Protein 6SRE (pdb70)

Structure (mmCIF, N/CA/C/O backbone):
data_6SRE
#
_entry.id   6SRE
#
_cell.length_a   103.725
_cell.length_b   106.858
_cell.length_c   216.323
_cell.angle_alpha   90.000
_cell.angle_beta   90.000
_cell.angle_gamma   90.000
#
_symmetry.space_group_name_H-M   'C 2 2 21'
#
loop_
_entity.id
_entity.type
_entity.pdbx_description
1 polymer 'Xaa-Pro dipeptidase'
2 non-polymer 'MANGANESE (II) ION'
3 non-polymer GLYCEROL
4 non-polymer 'MANGANESE ION, 1 HYDROXYL COORDINATED'
5 non-polymer GLYCINE
6 non-polymer PROLINE
7 water water
#
loop_
_atom_site.group_PDB
_atom_site.id
_atom_site.type_symbol
_atom_site.label_atom_id
_atom_site.label_alt_id
_atom_site.label_comp_id
_atom_site.label_asym_id
_atom_site.label_entity_id
_atom_site.label_seq_id
_atom_site.pdbx_PDB_ins_code
_atom_site.Cartn_x
_atom_site.Cartn_y
_atom_site.Cartn_z
_atom_site.occupancy
_atom_site.B_iso_or_equiv
_atom_site.auth_seq_id
_atom_site.auth_comp_id
_atom_site.auth_asym_id
_atom_site.auth_atom_id
_atom_site.pdbx_PDB_model_num
ATOM 1 N N . GLY A 1 1 ? -4.677 20.411 98.099 1.00 42.09 6 GLY A N 1
ATOM 2 C CA . GLY A 1 1 ? -3.492 21.237 98.243 1.00 38.66 6 GLY A CA 1
ATOM 3 C C . GLY A 1 1 ? -2.990 21.772 96.914 1.00 35.45 6 GLY A C 1
ATOM 4 O O . GLY A 1 1 ? -3.573 21.497 95.870 1.00 35.51 6 GLY A O 1
ATOM 7 N N . PRO A 1 2 ? -1.896 22.544 96.942 1.00 31.34 7 PRO A N 1
ATOM 8 C CA . PRO A 1 2 ? -1.346 23.133 95.722 1.00 30.86 7 PRO A CA 1
ATOM 9 C C . PRO A 1 2 ? -0.647 22.130 94.814 1.00 28.93 7 PRO A C 1
ATOM 10 O O . PRO A 1 2 ? -0.247 21.042 95.254 1.00 27.29 7 PRO A O 1
ATOM 21 N N . SER A 1 3 ? -0.512 22.517 93.551 1.00 28.09 8 SER A N 1
ATOM 22 C CA A SER A 1 3 ? 0.136 21.696 92.535 0.48 26.88 8 SER A CA 1
ATOM 23 C CA B SER A 1 3 ? 0.167 21.694 92.564 0.52 26.75 8 SER A CA 1
ATOM 24 C C . SER A 1 3 ? 1.006 22.536 91.627 1.00 25.71 8 SER A C 1
ATOM 25 O O . SER A 1 3 ? 0.692 23.699 91.353 1.00 29.56 8 SER A O 1
ATOM 40 N N . PHE A 1 4 ? 2.075 21.926 91.152 1.00 23.83 9 PHE A N 1
ATOM 41 C CA . PHE A 1 4 ? 2.867 22.437 90.068 1.00 23.03 9 PHE A CA 1
ATOM 42 C C . PHE A 1 4 ? 2.128 22.128 88.768 1.00 22.43 9 PHE A C 1
ATOM 43 O O . PHE A 1 4 ? 1.630 21.016 88.587 1.00 23.34 9 PHE A O 1
ATOM 60 N N . TRP A 1 5 ? 2.082 23.093 87.857 1.00 22.04 10 TRP A N 1
ATOM 61 C CA . TRP A 1 5 ? 1.350 22.942 86.614 1.00 23.41 10 TRP A CA 1
ATOM 62 C C . TRP A 1 5 ? 1.891 23.930 85.612 1.00 24.33 10 TRP A C 1
ATOM 63 O O . TRP A 1 5 ? 2.185 25.064 85.982 1.00 28.43 10 TRP A O 1
ATOM 84 N N . LEU A 1 6 ? 1.982 23.538 84.348 1.00 21.62 11 LEU A N 1
ATOM 85 C CA . LEU A 1 6 ? 2.358 24.483 83.285 1.00 20.45 11 LEU A CA 1
ATOM 86 C C . LEU A 1 6 ? 1.189 24.735 82.321 1.00 19.79 11 LEU A C 1
ATOM 87 O O . LEU A 1 6 ? 1.377 25.188 81.195 1.00 20.88 11 LEU A O 1
ATOM 103 N N . GLY A 1 7 ? -0.023 24.499 82.814 1.00 21.71 12 GLY A N 1
ATOM 104 C CA . GLY A 1 7 ? -1.225 24.820 82.075 1.00 22.10 12 GLY A CA 1
ATOM 105 C C . GLY A 1 7 ? -1.503 23.893 80.909 1.00 22.77 12 GLY A C 1
ATOM 106 O O . GLY A 1 7 ? -0.899 22.823 80.783 1.00 22.47 12 GLY A O 1
ATOM 110 N N . ASN A 1 8 ? -2.420 24.316 80.046 1.00 24.51 13 ASN A N 1
ATOM 111 C CA . ASN A 1 8 ? -2.841 23.518 78.900 1.00 23.47 13 ASN A CA 1
ATOM 112 C C . ASN A 1 8 ? -3.140 22.073 79.326 1.00 24.40 13 ASN A C 1
ATOM 113 O O . ASN A 1 8 ? -3.947 21.862 80.231 1.00 26.67 13 ASN A O 1
ATOM 124 N N . GLU A 1 9 ? -2.495 21.102 78.690 1.00 24.48 14 GLU A N 1
ATOM 125 C CA . GLU A 1 9 ? -2.716 19.681 79.002 1.00 26.48 14 GLU A CA 1
ATOM 126 C C . GLU A 1 9 ? -1.571 19.080 79.817 1.00 26.13 14 GLU A C 1
ATOM 127 O O . GLU A 1 9 ? -1.455 17.859 79.932 1.00 26.29 14 GLU A O 1
ATOM 139 N N . THR A 1 10 ? -0.735 19.926 80.403 1.00 23.03 15 THR A N 1
ATOM 140 C CA . THR A 1 10 ? 0.385 19.411 81.199 1.00 21.29 15 THR A CA 1
ATOM 141 C C . THR A 1 10 ? -0.143 18.870 82.529 1.00 21.83 15 THR A C 1
ATOM 142 O O . THR A 1 10 ? -1.266 19.141 82.957 1.00 23.65 15 THR A O 1
ATOM 153 N N . LEU A 1 11 ? 0.685 18.077 83.179 1.00 21.37 16 LEU A N 1
ATOM 154 C CA . LEU A 1 11 ? 0.297 17.398 84.398 1.00 20.30 16 LEU A CA 1
ATOM 155 C C . LEU A 1 11 ? 0.348 18.284 85.636 1.00 20.14 16 LEU A C 1
ATOM 156 O O . LEU A 1 11 ? 1.326 19.017 85.846 1.00 20.65 16 LEU A O 1
ATOM 172 N N . LYS A 1 12 ? -0.705 18.213 86.446 1.00 21.63 17 LYS A N 1
ATOM 173 C CA . LYS A 1 12 ? -0.690 18.824 87.773 1.00 22.70 17 LYS A CA 1
ATOM 174 C C . LYS A 1 12 ? -0.022 17.852 88.751 1.00 22.24 17 LYS A C 1
ATOM 175 O O . LYS A 1 12 ? -0.484 16.734 88.942 1.00 22.82 17 LYS A O 1
ATOM 194 N N . VAL A 1 13 ? 1.089 18.295 89.331 1.00 21.94 18 VAL A N 1
ATOM 195 C CA . VAL A 1 13 ? 1.851 17.509 90.298 1.00 20.78 18 VAL A CA 1
ATOM 196 C C . VAL A 1 13 ? 1.635 18.083 91.698 1.00 20.64 18 VAL A C 1
ATOM 197 O O . VAL A 1 13 ? 2.072 19.210 91.989 1.00 21.70 18 VAL A O 1
ATOM 210 N N . PRO A 1 14 ? 0.959 17.333 92.576 1.00 21.60 19 PRO A N 1
ATOM 211 C CA . PRO A 1 14 ? 0.669 17.879 93.905 1.00 22.82 19 PRO A CA 1
ATOM 212 C C . PRO A 1 14 ? 1.932 18.056 94.731 1.00 23.03 19 PRO A C 1
ATOM 213 O O . PRO A 1 14 ? 2.801 17.182 94.701 1.00 23.21 19 PRO A O 1
ATOM 224 N N . LEU A 1 15 ? 2.037 19.158 95.464 1.00 22.74 20 LEU A N 1
ATOM 225 C CA . LEU A 1 15 ? 3.172 19.351 96.365 1.00 22.48 20 LEU A CA 1
ATOM 226 C C . LEU A 1 15 ? 3.141 18.326 97.493 1.00 22.93 20 LEU A C 1
ATOM 227 O O . LEU A 1 15 ? 4.153 18.104 98.149 1.00 23.37 20 LEU A O 1
ATOM 243 N N . ALA A 1 16 ? 1.999 17.670 97.688 1.00 23.69 21 ALA A N 1
ATOM 244 C CA . ALA A 1 16 ? 1.920 16.543 98.598 1.00 23.99 21 ALA A CA 1
ATOM 245 C C . ALA A 1 16 ? 2.917 15.424 98.268 1.00 23.04 21 ALA A C 1
ATOM 246 O O . ALA A 1 16 ? 3.295 14.650 99.138 1.00 24.81 21 ALA A O 1
ATOM 253 N N . LEU A 1 17 ? 3.325 15.332 97.013 1.00 21.58 22 LEU A N 1
ATOM 254 C CA . LEU A 1 17 ? 4.329 14.353 96.622 1.00 22.21 22 LEU A CA 1
ATOM 255 C C . LEU A 1 17 ? 5.599 14.502 97.472 1.00 22.07 22 LEU A C 1
ATOM 256 O O . LEU A 1 17 ? 6.151 13.524 97.998 1.00 21.54 22 LEU A O 1
ATOM 272 N N . PHE A 1 18 ? 6.048 15.742 97.630 1.00 21.42 23 PHE A N 1
ATOM 273 C CA . PHE A 1 18 ? 7.287 16.000 98.344 1.00 21.82 23 PHE A CA 1
ATOM 274 C C . PHE A 1 18 ? 7.104 15.876 99.846 1.00 21.96 23 PHE A C 1
ATOM 275 O O . PHE A 1 18 ? 8.008 15.405 100.538 1.00 21.96 23 PHE A O 1
ATOM 292 N N . ALA A 1 19 ? 5.929 16.250 100.347 1.00 22.29 24 ALA A N 1
ATOM 293 C CA . ALA A 1 19 ? 5.617 16.020 101.755 1.00 22.49 24 ALA A CA 1
ATOM 294 C C . ALA A 1 19 ? 5.687 14.530 102.097 1.00 22.42 24 ALA A C 1
ATOM 295 O O . ALA A 1 19 ? 6.189 14.143 103.154 1.00 25.01 24 ALA A O 1
ATOM 302 N N . LEU A 1 20 ? 5.201 13.688 101.196 1.00 23.98 25 LEU A N 1
ATOM 303 C CA . LEU A 1 20 ? 5.255 12.255 101.441 1.00 23.08 25 LEU A CA 1
ATOM 304 C C . LEU A 1 20 ? 6.709 11.787 101.457 1.00 22.21 25 LEU A C 1
ATOM 305 O O . LEU A 1 20 ? 7.111 10.971 102.281 1.00 23.16 25 LEU A O 1
ATOM 321 N N . ASN A 1 21 ? 7.516 12.303 100.538 1.00 21.20 26 ASN A N 1
ATOM 322 C CA . ASN A 1 21 ? 8.918 11.928 100.540 1.00 22.14 26 ASN A CA 1
ATOM 323 C C . ASN A 1 21 ? 9.596 12.330 101.844 1.00 21.67 26 ASN A C 1
ATOM 324 O O . ASN A 1 21 ? 10.385 11.581 102.398 1.00 22.18 26 ASN A O 1
ATOM 335 N N . ARG A 1 22 ? 9.285 13.514 102.350 1.00 22.18 27 ARG A N 1
ATOM 336 C CA . ARG A 1 22 ? 9.877 13.930 103.608 1.00 22.99 27 ARG A CA 1
ATOM 337 C C . ARG A 1 22 ? 9.464 13.002 104.748 1.00 22.78 27 ARG A C 1
ATOM 338 O O . ARG A 1 22 ? 10.289 12.625 105.592 1.00 23.18 27 ARG A O 1
ATOM 359 N N . GLN A 1 23 ? 8.186 12.633 104.784 1.00 24.78 28 GLN A N 1
ATOM 360 C CA . GLN A 1 23 ? 7.677 11.697 105.778 1.00 26.07 28 GLN A CA 1
ATOM 361 C C . GLN A 1 23 ? 8.406 10.366 105.693 1.00 25.20 28 GLN A C 1
ATOM 362 O O . GLN A 1 23 ? 8.817 9.808 106.701 1.00 25.63 28 GLN A O 1
ATOM 376 N N . ARG A 1 24 ? 8.562 9.859 104.470 1.00 24.58 29 ARG A N 1
ATOM 377 C CA . ARG A 1 24 ? 9.206 8.560 104.271 1.00 24.20 29 ARG A CA 1
ATOM 378 C C . ARG A 1 24 ? 10.656 8.578 104.727 1.00 23.91 29 ARG A C 1
ATOM 379 O O . ARG A 1 24 ? 11.142 7.621 105.338 1.00 25.48 29 ARG A O 1
ATOM 400 N N . LEU A 1 25 ? 11.353 9.673 104.429 1.00 23.71 30 LEU A N 1
ATOM 401 C CA . LEU A 1 25 ? 12.725 9.821 104.877 1.00 23.13 30 LEU A CA 1
ATOM 402 C C . LEU A 1 25 ? 12.826 9.831 106.405 1.00 22.81 30 LEU A C 1
ATOM 403 O O . LEU A 1 25 ? 13.706 9.201 106.974 1.00 23.87 30 LEU A O 1
ATOM 419 N N . CYS A 1 26 ? 11.960 10.595 107.067 1.00 24.65 31 CYS A N 1
ATOM 420 C CA . CYS A 1 26 ? 11.976 10.635 108.527 1.00 25.97 31 CYS A CA 1
ATOM 421 C C . CYS A 1 26 ? 11.697 9.258 109.110 1.00 28.57 31 CYS A C 1
ATOM 422 O O . CYS A 1 26 ? 12.358 8.833 110.052 1.00 29.92 31 CYS A O 1
ATOM 430 N N . GLU A 1 27 ? 10.727 8.554 108.532 1.00 29.46 32 GLU A N 1
ATOM 431 C CA . GLU A 1 27 ? 10.363 7.212 109.016 1.00 31.27 32 GLU A CA 1
ATOM 432 C C . GLU A 1 27 ? 11.537 6.245 108.930 1.00 32.17 32 GLU A C 1
ATOM 433 O O . GLU A 1 27 ? 11.771 5.442 109.847 1.00 33.59 32 GLU A O 1
ATOM 445 N N . ARG A 1 28 ? 12.275 6.312 107.833 1.00 30.86 33 ARG A N 1
ATOM 446 C CA . ARG A 1 28 ? 13.449 5.494 107.672 1.00 29.99 33 ARG A CA 1
ATOM 447 C C . ARG A 1 28 ? 14.545 5.895 108.661 1.00 28.70 33 ARG A C 1
ATOM 448 O O . ARG A 1 28 ? 15.174 5.040 109.285 1.00 29.65 33 ARG A O 1
ATOM 469 N N . LEU A 1 29 ? 14.765 7.195 108.835 1.00 26.62 34 LEU A N 1
ATOM 470 C CA . LEU A 1 29 ? 15.805 7.634 109.750 1.00 26.54 34 LEU A CA 1
ATOM 471 C C . LEU A 1 29 ? 15.493 7.272 111.201 1.00 27.36 34 LEU A C 1
ATOM 472 O O . LEU A 1 29 ? 16.400 6.942 111.967 1.00 28.64 34 LEU A O 1
ATOM 488 N N . ARG A 1 30 ? 14.218 7.323 111.577 1.00 27.49 35 ARG A N 1
ATOM 489 C CA . ARG A 1 30 ? 13.820 7.000 112.941 1.00 29.14 35 ARG A CA 1
ATOM 490 C C . ARG A 1 30 ? 14.165 5.554 113.279 1.00 31.95 35 ARG A C 1
ATOM 491 O O . ARG A 1 30 ? 14.398 5.220 114.438 1.00 34.30 35 ARG A O 1
ATOM 512 N N . LYS A 1 31 ? 14.209 4.700 112.264 1.00 31.44 36 LYS A N 1
ATOM 513 C CA . LYS A 1 31 ? 14.476 3.272 112.479 1.00 33.45 36 LYS A CA 1
ATOM 514 C C . LYS A 1 31 ? 15.973 2.962 112.505 1.00 31.65 36 LYS A C 1
ATOM 515 O O . LYS A 1 31 ? 16.366 1.847 112.848 1.00 32.76 36 LYS A O 1
ATOM 534 N N . ASN A 1 32 ? 16.802 3.939 112.140 1.00 30.74 37 ASN A N 1
ATOM 535 C CA . ASN A 1 32 ? 18.246 3.773 112.117 1.00 28.73 37 ASN A CA 1
ATOM 536 C C . ASN A 1 32 ? 18.765 3.957 113.538 1.00 28.80 37 ASN A C 1
ATOM 537 O O . ASN A 1 32 ? 18.642 5.045 114.096 1.00 27.84 37 ASN A O 1
ATOM 548 N N . PRO A 1 33 ? 19.357 2.913 114.131 1.00 27.24 38 PRO A N 1
ATOM 549 C CA . PRO A 1 33 ? 19.713 3.027 115.551 1.00 28.90 38 PRO A CA 1
ATOM 550 C C . PRO A 1 33 ? 20.784 4.065 115.859 1.00 30.42 38 PRO A C 1
ATOM 551 O O . PRO A 1 33 ? 20.929 4.421 117.023 1.00 34.02 38 PRO A O 1
ATOM 562 N N . ALA A 1 34 ? 21.526 4.517 114.853 1.00 29.27 39 ALA A N 1
ATOM 563 C CA . ALA A 1 34 ? 22.588 5.508 115.045 1.00 31.44 39 ALA A CA 1
ATOM 564 C C . ALA A 1 34 ? 22.040 6.925 115.083 1.00 32.16 39 ALA A C 1
ATOM 565 O O . ALA A 1 34 ? 22.758 7.860 115.471 1.00 33.01 39 ALA A O 1
ATOM 572 N N . VAL A 1 35 ? 20.773 7.092 114.716 1.00 30.48 40 VAL A N 1
ATOM 573 C CA . VAL A 1 35 ? 20.202 8.434 114.602 1.00 30.88 40 VAL A CA 1
ATOM 574 C C . VAL A 1 35 ? 19.776 8.877 115.974 1.00 31.68 40 VAL A C 1
ATOM 575 O O . VAL A 1 35 ? 19.013 8.194 116.657 1.00 32.49 40 VAL A O 1
ATOM 588 N N . GLN A 1 36 ? 20.238 10.066 116.357 1.00 31.85 41 GLN A N 1
ATOM 589 C CA . GLN A 1 36 ? 19.935 10.601 117.672 1.00 33.17 41 GLN A CA 1
ATOM 590 C C . GLN A 1 36 ? 18.622 11.339 117.622 1.00 31.29 41 GLN A C 1
ATOM 591 O O . GLN A 1 36 ? 18.269 11.918 116.597 1.00 32.73 41 GLN A O 1
ATOM 605 N N . ALA A 1 37 ? 17.897 11.322 118.731 1.00 30.67 42 ALA A N 1
ATOM 606 C CA . ALA A 1 37 ? 16.696 12.127 118.845 1.00 30.20 42 ALA A CA 1
ATOM 607 C C . ALA A 1 37 ? 17.118 13.580 118.707 1.00 32.02 42 ALA A C 1
ATOM 608 O O . ALA A 1 37 ? 18.235 13.938 119.068 1.00 32.05 42 ALA A O 1
ATOM 615 N N . GLY A 1 38 ? 16.235 14.398 118.155 1.00 31.89 43 GLY A N 1
ATOM 616 C CA . GLY A 1 38 ? 16.519 15.814 117.975 1.00 30.62 43 GLY A CA 1
ATOM 617 C C . GLY A 1 38 ? 17.372 16.128 116.750 1.00 29.50 43 GLY A C 1
ATOM 618 O O . GLY A 1 38 ? 17.898 17.234 116.627 1.00 31.60 43 GLY A O 1
ATOM 622 N N . SER A 1 39 ? 17.520 15.171 115.837 1.00 29.56 44 SER A N 1
ATOM 623 C CA . SER A 1 39 ? 18.311 15.401 114.626 1.00 29.33 44 SER A CA 1
ATOM 624 C C . SER A 1 39 ? 17.522 16.195 113.605 1.00 28.74 44 SER A C 1
ATOM 625 O O . SER A 1 39 ? 16.300 16.067 113.529 1.00 31.41 44 SER A O 1
ATOM 633 N N . ILE A 1 40 ? 18.229 16.992 112.807 1.00 27.62 45 ILE A N 1
ATOM 634 C CA . ILE A 1 40 ? 17.611 17.778 111.744 1.00 27.27 45 ILE A CA 1
ATOM 635 C C . ILE A 1 40 ? 18.360 17.527 110.444 1.00 25.92 45 ILE A C 1
ATOM 636 O O . ILE A 1 40 ? 19.572 17.673 110.382 1.00 26.30 45 ILE A O 1
ATOM 652 N N . VAL A 1 41 ? 17.622 17.120 109.415 1.00 25.41 46 VAL A N 1
ATOM 653 C CA . VAL A 1 41 ? 18.169 16.962 108.078 1.00 23.34 46 VAL A CA 1
ATOM 654 C C . VAL A 1 41 ? 18.364 18.360 107.490 1.00 23.78 46 VAL A C 1
ATOM 655 O O . VAL A 1 41 ? 17.453 19.176 107.538 1.00 22.67 46 VAL A O 1
ATOM 668 N N . VAL A 1 42 ? 19.556 18.633 106.973 1.00 23.88 47 VAL A N 1
ATOM 669 C CA . VAL A 1 42 ? 19.847 19.922 106.350 1.00 23.94 47 VAL A CA 1
ATOM 670 C C . VAL A 1 42 ? 20.307 19.700 104.912 1.00 23.46 47 VAL A C 1
ATOM 671 O O . VAL A 1 42 ? 21.332 19.059 104.662 1.00 23.81 47 VAL A O 1
ATOM 684 N N . LEU A 1 43 ? 19.520 20.214 103.968 1.00 23.56 48 LEU A N 1
ATOM 685 C CA . LEU A 1 43 ? 19.876 20.170 102.554 1.00 23.99 48 LEU A CA 1
ATOM 686 C C . LEU A 1 43 ? 20.033 21.569 101.990 1.00 23.93 48 LEU A C 1
ATOM 687 O O . LEU A 1 43 ? 19.330 22.496 102.387 1.00 24.69 48 LEU A O 1
ATOM 703 N N . GLN A 1 44 ? 20.988 21.710 101.077 1.00 23.35 49 GLN A N 1
ATOM 704 C CA . GLN A 1 44 ? 21.218 22.986 100.402 1.00 23.27 49 GLN A CA 1
ATOM 705 C C . GLN A 1 44 ? 20.834 22.850 98.937 1.00 21.64 49 GLN A C 1
ATOM 706 O O . GLN A 1 44 ? 21.264 21.913 98.252 1.00 22.41 49 GLN A O 1
ATOM 720 N N . GLY A 1 45 ? 20.028 23.795 98.457 1.00 21.82 50 GLY A N 1
ATOM 721 C CA . GLY A 1 45 ? 19.573 23.791 97.084 1.00 20.19 50 GLY A CA 1
ATOM 722 C C . GLY A 1 45 ? 20.664 24.295 96.149 1.00 19.76 50 GLY A C 1
ATOM 723 O O . GLY A 1 45 ? 21.684 24.838 96.585 1.00 21.42 50 GLY A O 1
ATOM 727 N N . GLY A 1 46 ? 20.427 24.136 94.860 1.00 19.76 51 GLY A N 1
ATOM 728 C CA . GLY A 1 46 ? 21.333 24.664 93.859 1.00 19.32 51 GLY A CA 1
ATOM 729 C C . GLY A 1 46 ? 21.267 26.172 93.794 1.00 20.56 51 GLY A C 1
ATOM 730 O O . GLY A 1 46 ? 20.284 26.797 94.200 1.00 20.30 51 GLY A O 1
ATOM 734 N N . GLU A 1 47 ? 22.351 26.740 93.270 1.00 21.63 52 GLU A N 1
ATOM 735 C CA . GLU A 1 47 ? 22.490 28.172 93.032 1.00 24.05 52 GLU A CA 1
ATOM 736 C C . GLU A 1 47 ? 22.561 28.437 91.540 1.00 22.40 52 GLU A C 1
ATOM 737 O O . GLU A 1 47 ? 22.909 27.556 90.768 1.00 21.45 52 GLU A O 1
ATOM 749 N N . GLU A 1 48 ? 22.197 29.656 91.141 1.00 24.91 53 GLU A N 1
ATOM 750 C CA . GLU A 1 48 ? 22.341 30.061 89.745 1.00 26.53 53 GLU A CA 1
ATOM 751 C C . GLU A 1 48 ? 23.815 30.078 89.382 1.00 24.72 53 GLU A C 1
ATOM 752 O O . GLU A 1 48 ? 24.658 30.422 90.209 1.00 26.58 53 GLU A O 1
ATOM 764 N N . THR A 1 49 ? 24.105 29.679 88.151 1.00 21.95 54 THR A N 1
ATOM 765 C CA . THR A 1 49 ? 25.474 29.678 87.644 1.00 22.82 54 THR A CA 1
ATOM 766 C C . THR A 1 49 ? 25.527 30.420 86.328 1.00 21.09 54 THR A C 1
ATOM 767 O O . THR A 1 49 ? 24.492 30.658 85.691 1.00 22.23 54 THR A O 1
ATOM 778 N N . GLN A 1 50 ? 26.754 30.787 85.955 1.00 21.51 55 GLN A N 1
ATOM 779 C CA A GLN A 1 50 ? 27.016 31.499 84.718 0.42 20.47 55 GLN A CA 1
ATOM 780 C CA B GLN A 1 50 ? 27.008 31.501 84.715 0.58 20.20 55 GLN A CA 1
ATOM 781 C C . GLN A 1 50 ? 28.055 30.732 83.902 1.00 21.77 55 GLN A C 1
ATOM 782 O O . GLN A 1 50 ? 28.796 29.868 84.425 1.00 23.31 55 GLN A O 1
ATOM 809 N N . ARG A 1 51 ? 28.147 30.872 82.590 1.00 21.09 56 ARG A N 1
ATOM 810 C CA . ARG A 1 51 ? 29.185 30.396 81.658 1.00 21.48 56 ARG A CA 1
ATOM 811 C C . ARG A 1 51 ? 30.539 31.042 82.007 1.00 19.96 56 ARG A C 1
ATOM 812 O O . ARG A 1 51 ? 30.685 32.231 81.890 1.00 21.16 56 ARG A O 1
ATOM 833 N N . TYR A 1 52 ? 31.391 30.221 82.398 1.00 18.85 57 TYR A N 1
ATOM 834 C CA . TYR A 1 52 ? 32.776 30.655 82.592 1.00 18.39 57 TYR A CA 1
ATOM 835 C C . TYR A 1 52 ? 32.784 32.000 83.326 1.00 18.98 57 TYR A C 1
ATOM 836 O O . TYR A 1 52 ? 32.088 32.099 84.346 1.00 19.60 57 TYR A O 1
ATOM 854 N N . CYS A 1 53 ? 33.502 33.000 82.817 1.00 17.72 58 CYS A N 1
ATOM 855 C CA . CYS A 1 53 ? 33.613 34.298 83.482 1.00 18.25 58 CYS A CA 1
ATOM 856 C C . CYS A 1 53 ? 32.592 35.329 82.984 1.00 16.24 58 CYS A C 1
ATOM 857 O O . CYS A 1 53 ? 32.670 36.502 83.353 1.00 17.04 58 CYS A O 1
ATOM 865 N N . THR A 1 54 ? 31.659 34.882 82.155 1.00 16.28 59 THR A N 1
ATOM 866 C CA . THR A 1 54 ? 30.673 35.778 81.545 1.00 16.19 59 THR A CA 1
ATOM 867 C C . THR A 1 54 ? 29.469 35.957 82.445 1.00 16.70 59 THR A C 1
ATOM 868 O O . THR A 1 54 ? 29.353 35.306 83.475 1.00 17.34 59 THR A O 1
ATOM 879 N N . ASP A 1 55 ? 28.578 36.864 82.046 1.00 18.10 60 ASP A N 1
ATOM 880 C CA . ASP A 1 55 ? 27.306 37.007 82.747 1.00 18.15 60 ASP A CA 1
ATOM 881 C C . ASP A 1 55 ? 26.204 36.213 82.055 1.00 17.86 60 ASP A C 1
ATOM 882 O O . ASP A 1 55 ? 25.025 36.451 82.335 1.00 19.23 60 ASP A O 1
ATOM 891 N N . THR A 1 56 ? 26.562 35.292 81.166 1.00 18.09 61 THR A N 1
ATOM 892 C CA . THR A 1 56 ? 25.581 34.444 80.486 1.00 19.15 61 THR A CA 1
ATOM 893 C C . THR A 1 56 ? 25.093 33.418 81.461 1.00 19.44 61 THR A C 1
ATOM 894 O O . THR A 1 56 ? 25.841 32.572 81.913 1.00 20.71 61 THR A O 1
ATOM 905 N N . GLY A 1 57 ? 23.808 33.512 81.787 1.00 22.08 62 GLY A N 1
ATOM 906 C CA . GLY A 1 57 ? 23.219 32.598 82.745 1.00 25.71 62 GLY A CA 1
ATOM 907 C C . GLY A 1 57 ? 23.006 31.219 82.180 1.00 27.77 62 GLY A C 1
ATOM 908 O O . GLY A 1 57 ? 22.735 31.024 80.993 1.00 31.29 62 GLY A O 1
ATOM 912 N N . VAL A 1 58 ? 23.168 30.232 83.046 1.00 28.98 63 VAL A N 1
ATOM 913 C CA . VAL A 1 58 ? 22.824 28.862 82.718 1.00 31.48 63 VAL A CA 1
ATOM 914 C C . VAL A 1 58 ? 21.414 28.605 83.267 1.00 31.03 63 VAL A C 1
ATOM 915 O O . VAL A 1 58 ? 21.105 29.046 84.360 1.00 30.49 63 VAL A O 1
ATOM 928 N N . LEU A 1 59 ? 20.541 27.967 82.486 1.00 31.15 64 LEU A N 1
ATOM 929 C CA . LEU A 1 59 ? 19.173 27.744 82.959 1.00 30.61 64 LEU A CA 1
ATOM 930 C C . LEU A 1 59 ? 19.246 26.879 84.215 1.00 27.88 64 LEU A C 1
ATOM 931 O O . LEU A 1 59 ? 19.904 25.842 84.212 1.00 27.68 64 LEU A O 1
ATOM 947 N N . PHE A 1 60 ? 18.586 27.363 85.257 1.00 24.21 65 PHE A N 1
ATOM 948 C CA . PHE A 1 60 ? 18.687 26.731 86.560 1.00 22.08 65 PHE A CA 1
ATOM 949 C C . PHE A 1 60 ? 17.797 25.506 86.675 1.00 23.23 65 PHE A C 1
ATOM 950 O O . PHE A 1 60 ? 16.582 25.593 86.452 1.00 26.59 65 PHE A O 1
ATOM 967 N N . ARG A 1 61 ? 18.409 24.414 87.091 1.00 20.63 66 ARG A N 1
ATOM 968 C CA . ARG A 1 61 ? 17.713 23.156 87.376 1.00 20.77 66 ARG A CA 1
ATOM 969 C C . ARG A 1 61 ? 18.122 22.727 88.778 1.00 18.62 66 ARG A C 1
ATOM 970 O O . ARG A 1 61 ? 19.305 22.685 89.092 1.00 19.26 66 ARG A O 1
ATOM 991 N N . GLN A 1 62 ? 17.130 22.412 89.603 1.00 18.86 67 GLN A N 1
ATOM 992 C CA . GLN A 1 62 ? 17.346 22.114 91.016 1.00 17.90 67 GLN A CA 1
ATOM 993 C C . GLN A 1 62 ? 18.181 20.842 91.204 1.00 17.44 67 GLN A C 1
ATOM 994 O O . GLN A 1 62 ? 18.127 19.888 90.414 1.00 18.27 67 GLN A O 1
ATOM 1008 N N . GLU A 1 63 ? 18.969 20.836 92.267 1.00 17.53 68 GLU A N 1
ATOM 1009 C CA . GLU A 1 63 ? 19.708 19.635 92.662 1.00 17.10 68 GLU A CA 1
ATOM 1010 C C . GLU A 1 63 ? 18.721 18.521 93.022 1.00 17.62 68 GLU A C 1
ATOM 1011 O O . GLU A 1 63 ? 17.704 18.776 93.649 1.00 17.55 68 GLU A O 1
ATOM 1023 N N . SER A 1 64 ? 19.031 17.304 92.612 1.00 16.67 69 SER A N 1
ATOM 1024 C CA . SER A 1 64 ? 18.038 16.215 92.671 1.00 17.62 69 SER A CA 1
ATOM 1025 C C . SER A 1 64 ? 17.565 15.789 94.049 1.00 18.05 69 SER A C 1
ATOM 1026 O O . SER A 1 64 ? 16.362 15.554 94.220 1.00 17.64 69 SER A O 1
ATOM 1034 N N . PHE A 1 65 ? 18.459 15.659 95.029 1.00 17.71 70 PHE A N 1
ATOM 1035 C CA . PHE A 1 65 ? 18.007 15.302 96.382 1.00 18.48 70 PHE A CA 1
ATOM 1036 C C . PHE A 1 65 ? 17.117 16.403 96.968 1.00 19.61 70 PHE A C 1
ATOM 1037 O O . PHE A 1 65 ? 16.091 16.132 97.589 1.00 19.50 70 PHE A O 1
ATOM 1054 N N . PHE A 1 66 ? 17.511 17.652 96.752 1.00 19.73 71 PHE A N 1
ATOM 1055 C CA . PHE A 1 66 ? 16.750 18.770 97.256 1.00 19.08 71 PHE A CA 1
ATOM 1056 C C . PHE A 1 66 ? 15.376 18.805 96.605 1.00 18.47 71 PHE A C 1
ATOM 1057 O O . PHE A 1 66 ? 14.376 19.039 97.277 1.00 19.78 71 PHE A O 1
ATOM 1074 N N . HIS A 1 67 ? 15.329 18.568 95.302 1.00 17.81 72 HIS A N 1
ATOM 1075 C CA . HIS A 1 67 ? 14.050 18.489 94.615 1.00 18.38 72 HIS A CA 1
ATOM 1076 C C . HIS A 1 67 ? 13.172 17.378 95.173 1.00 17.72 72 HIS A C 1
ATOM 1077 O O . HIS A 1 67 ? 11.981 17.556 95.399 1.00 19.26 72 HIS A O 1
ATOM 1091 N N . TRP A 1 68 ? 13.765 16.204 95.340 1.00 18.01 73 TRP A N 1
ATOM 1092 C CA . TRP A 1 68 ? 13.030 15.054 95.843 1.00 18.29 73 TRP A CA 1
ATOM 1093 C C . TRP A 1 68 ? 12.342 15.378 97.154 1.00 18.32 73 TRP A C 1
ATOM 1094 O O . TRP A 1 68 ? 11.205 14.974 97.379 1.00 18.95 73 TRP A O 1
ATOM 1115 N N . ALA A 1 69 ? 13.028 16.136 98.008 1.00 20.81 74 ALA A N 1
ATOM 1116 C CA . ALA A 1 69 ? 12.516 16.442 99.331 1.00 21.06 74 ALA A CA 1
ATOM 1117 C C . ALA A 1 69 ? 11.541 17.637 99.373 1.00 20.60 74 ALA A C 1
ATOM 1118 O O . ALA A 1 69 ? 10.670 17.680 100.243 1.00 20.65 74 ALA A O 1
ATOM 1125 N N . PHE A 1 70 ? 11.726 18.600 98.467 1.00 20.35 75 PHE A N 1
ATOM 1126 C CA . PHE A 1 70 ? 11.010 19.890 98.565 1.00 19.50 75 PHE A CA 1
ATOM 1127 C C . PHE A 1 70 ? 10.307 20.377 97.300 1.00 19.55 75 PHE A C 1
ATOM 1128 O O . PHE A 1 70 ? 9.384 21.174 97.398 1.00 21.96 75 PHE A O 1
ATOM 1145 N N . GLY A 1 71 ? 10.760 19.962 96.125 1.00 19.58 76 GLY A N 1
ATOM 1146 C CA . GLY A 1 71 ? 10.131 20.394 94.880 1.00 19.92 76 GLY A CA 1
ATOM 1147 C C . GLY A 1 71 ? 10.296 21.858 94.515 1.00 19.06 76 GLY A C 1
ATOM 1148 O O . GLY A 1 71 ? 9.525 22.406 93.722 1.00 21.31 76 GLY A O 1
ATOM 1152 N N . VAL A 1 72 ? 11.308 22.483 95.098 1.00 18.19 77 VAL A N 1
ATOM 1153 C CA . VAL A 1 72 ? 11.526 23.919 94.992 1.00 19.29 77 VAL A CA 1
ATOM 1154 C C . VAL A 1 72 ? 12.289 24.247 93.723 1.00 19.86 77 VAL A C 1
ATOM 1155 O O . VAL A 1 72 ? 13.334 23.671 93.425 1.00 19.72 77 VAL A O 1
ATOM 1168 N N . THR A 1 73 ? 11.756 25.188 92.957 1.00 20.65 78 THR A N 1
ATOM 1169 C CA . THR A 1 73 ? 12.355 25.544 91.668 1.00 19.54 78 THR A CA 1
ATOM 1170 C C . THR A 1 73 ? 13.290 26.755 91.733 1.00 19.44 78 THR A C 1
ATOM 1171 O O . THR A 1 73 ? 14.077 26.965 90.813 1.00 21.33 78 THR A O 1
ATOM 1182 N N . GLU A 1 74 ? 13.227 27.523 92.814 1.00 20.90 79 GLU A N 1
ATOM 1183 C CA . GLU A 1 74 ? 14.020 28.751 92.938 1.00 21.62 79 GLU A CA 1
ATOM 1184 C C . GLU A 1 74 ? 15.447 28.455 93.369 1.00 20.35 79 GLU A C 1
ATOM 1185 O O . GLU A 1 74 ? 15.671 27.592 94.230 1.00 20.51 79 GLU A O 1
ATOM 1197 N N . PRO A 1 75 ? 16.422 29.166 92.800 1.00 21.03 80 PRO A N 1
ATOM 1198 C CA . PRO A 1 75 ? 17.814 29.038 93.237 1.00 21.56 80 PRO A CA 1
ATOM 1199 C C . PRO A 1 75 ? 18.065 29.676 94.597 1.00 21.25 80 PRO A C 1
ATOM 1200 O O . PRO A 1 75 ? 17.337 30.581 94.992 1.00 24.04 80 PRO A O 1
ATOM 1211 N N . GLY A 1 76 ? 19.107 29.221 95.285 1.00 21.80 81 GLY A N 1
ATOM 1212 C CA . GLY A 1 76 ? 19.582 29.881 96.483 1.00 22.44 81 GLY A CA 1
ATOM 1213 C C . GLY A 1 76 ? 18.884 29.500 97.778 1.00 21.69 81 GLY A C 1
ATOM 1214 O O . GLY A 1 76 ? 19.029 30.197 98.781 1.00 23.67 81 GLY A O 1
ATOM 1218 N N . CYS A 1 77 ? 18.137 28.395 97.772 1.00 22.42 82 CYS A N 1
ATOM 1219 C CA . CYS A 1 77 ? 17.378 27.996 98.960 1.00 23.39 82 CYS A CA 1
ATOM 1220 C C . CYS A 1 77 ? 18.101 26.934 99.785 1.00 25.17 82 CYS A C 1
ATOM 1221 O O . CYS A 1 77 ? 19.042 26.290 99.318 1.00 24.55 82 CYS A O 1
ATOM 1229 N N . TYR A 1 78 ? 17.645 26.779 101.023 1.00 24.73 83 TYR A N 1
ATOM 1230 C CA . TYR A 1 78 ? 17.971 25.616 101.843 1.00 24.37 83 TYR A CA 1
ATOM 1231 C C . TYR A 1 78 ? 16.675 25.009 102.345 1.00 23.17 83 TYR A C 1
ATOM 1232 O O . TYR A 1 78 ? 15.631 25.649 102.341 1.00 24.53 83 TYR A O 1
ATOM 1250 N N . GLY A 1 79 ? 16.750 23.777 102.830 1.00 23.80 84 GLY A N 1
ATOM 1251 C CA . GLY A 1 79 ? 15.577 23.134 103.391 1.00 24.06 84 GLY A CA 1
ATOM 1252 C C . GLY A 1 79 ? 15.997 22.214 104.517 1.00 25.02 84 GLY A C 1
ATOM 1253 O O . GLY A 1 79 ? 17.008 21.526 104.404 1.00 25.46 84 GLY A O 1
ATOM 1257 N N . VAL A 1 80 ? 15.232 22.230 105.603 1.00 23.86 85 VAL A N 1
ATOM 1258 C CA . VAL A 1 80 ? 15.525 21.372 106.738 1.00 24.93 85 VAL A CA 1
ATOM 1259 C C . VAL A 1 80 ? 14.289 20.609 107.162 1.00 25.04 85 VAL A C 1
ATOM 1260 O O . VAL A 1 80 ? 13.157 21.019 106.910 1.00 24.61 85 VAL A O 1
ATOM 1273 N N . ILE A 1 81 ? 14.533 19.448 107.757 1.00 24.77 86 ILE A N 1
ATOM 1274 C CA . ILE A 1 81 ? 13.463 18.586 108.226 1.00 25.51 86 ILE A CA 1
ATOM 1275 C C . ILE A 1 81 ? 13.812 18.099 109.620 1.00 26.90 86 ILE A C 1
ATOM 1276 O O . ILE A 1 81 ? 14.875 17.511 109.837 1.00 26.44 86 ILE A O 1
ATOM 1292 N N . ASP A 1 82 ? 12.924 18.373 110.569 1.00 28.12 87 ASP A N 1
ATOM 1293 C CA . ASP A 1 82 ? 13.054 17.809 111.909 1.00 28.75 87 ASP A CA 1
ATOM 1294 C C . ASP A 1 82 ? 12.686 16.342 111.839 1.00 28.00 87 ASP A C 1
ATOM 1295 O O . ASP A 1 82 ? 11.566 16.006 111.475 1.00 27.20 87 ASP A O 1
ATOM 1304 N N . 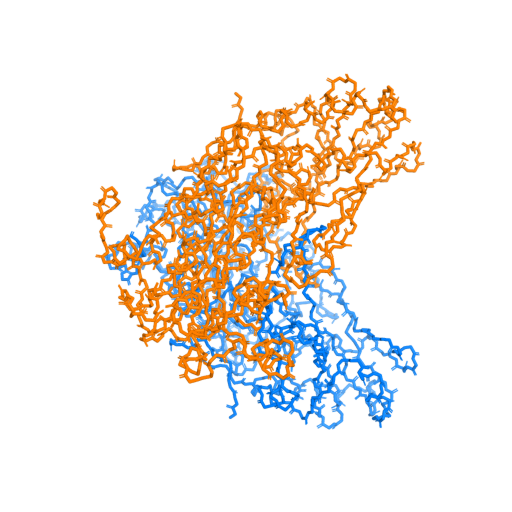VAL A 1 83 ? 13.625 15.466 112.170 1.00 26.73 88 VAL A N 1
ATOM 1305 C CA . VAL A 1 83 ? 13.400 14.039 111.978 1.00 27.59 88 VAL A CA 1
ATOM 1306 C C . VAL A 1 83 ? 12.272 13.527 112.870 1.00 29.98 88 VAL A C 1
ATOM 1307 O O . VAL A 1 83 ? 11.415 12.763 112.419 1.00 30.87 88 VAL A O 1
ATOM 1320 N N . ASP A 1 84 ? 12.249 13.960 114.122 1.00 30.91 89 ASP A N 1
ATOM 1321 C CA . ASP A 1 84 ? 11.310 13.402 115.094 1.00 32.90 89 ASP A CA 1
ATOM 1322 C C . ASP A 1 84 ? 9.868 13.816 114.833 1.00 34.29 89 ASP A C 1
ATOM 1323 O O . ASP A 1 84 ? 8.951 13.037 115.089 1.00 34.79 89 ASP A O 1
ATOM 1332 N N . THR A 1 85 ? 9.667 15.022 114.305 1.00 34.12 90 THR A N 1
ATOM 1333 C CA . THR A 1 85 ? 8.319 15.546 114.095 1.00 34.25 90 THR A CA 1
ATOM 1334 C C . THR A 1 85 ? 7.920 15.586 112.623 1.00 33.43 90 THR A C 1
ATOM 1335 O O . THR A 1 85 ? 6.738 15.731 112.309 1.00 34.18 90 THR A O 1
ATOM 1346 N N . GLY A 1 86 ? 8.903 15.512 111.728 1.00 30.74 91 GLY A N 1
ATOM 1347 C CA . GLY A 1 86 ? 8.660 15.686 110.305 1.00 30.84 91 GLY A CA 1
ATOM 1348 C C . GLY A 1 86 ? 8.464 17.123 109.839 1.00 30.32 91 GLY A C 1
ATOM 1349 O O . GLY A 1 86 ? 8.197 17.367 108.656 1.00 30.34 91 GLY A O 1
ATOM 1353 N N . LYS A 1 87 ? 8.582 18.074 110.763 1.00 29.46 92 LYS A N 1
ATOM 1354 C CA A LYS A 1 87 ? 8.368 19.482 110.427 0.53 30.13 92 LYS A CA 1
ATOM 1355 C CA B LYS A 1 87 ? 8.403 19.494 110.470 0.47 30.97 92 LYS A CA 1
ATOM 1356 C C . LYS A 1 87 ? 9.407 19.966 109.427 1.00 29.51 92 LYS A C 1
ATOM 1357 O O . LYS A 1 87 ? 10.606 19.716 109.575 1.00 30.51 92 LYS A O 1
ATOM 1394 N N . SER A 1 88 ? 8.919 20.671 108.406 1.00 27.56 93 SER A N 1
ATOM 1395 C CA . SER A 1 88 ? 9.756 21.183 107.327 1.00 28.11 93 SER A CA 1
ATOM 1396 C C . SER A 1 88 ? 9.897 22.699 107.362 1.00 28.26 93 SER A C 1
ATOM 1397 O O . SER A 1 88 ? 8.933 23.419 107.582 1.00 28.83 93 SER A O 1
ATOM 1405 N N . THR A 1 89 ? 11.117 23.173 107.140 1.00 26.49 94 THR A N 1
ATOM 1406 C CA . THR A 1 89 ? 11.372 24.614 107.032 1.00 26.07 94 THR A CA 1
ATOM 1407 C C . THR A 1 89 ? 12.158 24.897 105.763 1.00 26.48 94 THR A C 1
ATOM 1408 O O . THR A 1 89 ? 13.214 24.318 105.521 1.00 26.00 94 THR A O 1
ATOM 1419 N N . LEU A 1 90 ? 11.611 25.779 104.932 1.00 25.19 95 LEU A N 1
ATOM 1420 C CA . LEU A 1 90 ? 12.281 26.215 103.721 1.00 24.82 95 LEU A CA 1
ATOM 1421 C C . LEU A 1 90 ? 12.930 27.559 103.993 1.00 25.77 95 LEU A C 1
ATOM 1422 O O . LEU A 1 90 ? 12.323 28.414 104.620 1.00 26.12 95 LEU A O 1
ATOM 1438 N N . PHE A 1 91 ? 14.177 27.710 103.563 1.00 26.07 96 PHE A N 1
ATOM 1439 C CA . PHE A 1 91 ? 14.867 28.992 103.638 1.00 26.84 96 PHE A CA 1
ATOM 1440 C C . PHE A 1 91 ? 15.004 29.543 102.230 1.00 25.10 96 PHE A C 1
ATOM 1441 O O . PHE A 1 91 ? 15.511 28.862 101.328 1.00 26.44 96 PHE A O 1
ATOM 1458 N N . VAL A 1 92 ? 14.522 30.774 102.046 1.00 25.28 97 VAL A N 1
ATOM 1459 C CA . VAL A 1 92 ? 14.523 31.442 100.749 1.00 25.24 97 VAL A CA 1
ATOM 1460 C C . VAL A 1 92 ? 15.395 32.703 100.811 1.00 25.20 97 VAL A C 1
ATOM 1461 O O . VAL A 1 92 ? 15.552 33.306 101.872 1.00 25.93 97 VAL A O 1
ATOM 1474 N N . PRO A 1 93 ? 15.965 33.109 99.672 1.00 25.47 98 PRO A N 1
ATOM 1475 C CA . PRO A 1 93 ? 16.779 34.330 99.696 1.00 27.08 98 PRO A CA 1
ATOM 1476 C C . PRO A 1 93 ? 15.972 35.576 100.029 1.00 26.79 98 PRO A C 1
ATOM 1477 O O . PRO A 1 93 ? 14.838 35.712 99.575 1.00 29.40 98 PRO A O 1
ATOM 1488 N N . ARG A 1 94 ? 16.552 36.470 100.826 1.00 28.40 99 ARG A N 1
ATOM 1489 C CA . ARG A 1 94 ? 15.992 37.807 101.046 1.00 31.52 99 ARG A CA 1
ATOM 1490 C C . ARG A 1 94 ? 16.449 38.675 99.858 1.00 34.25 99 ARG A C 1
ATOM 1491 O O . ARG A 1 94 ? 17.630 38.963 99.728 1.00 37.84 99 ARG A O 1
ATOM 1512 N N . LEU A 1 95 ? 15.533 39.048 98.970 1.00 36.61 100 LEU A N 1
ATOM 1513 C CA . LEU A 1 95 ? 15.927 39.660 97.689 1.00 38.42 100 LEU A CA 1
ATOM 1514 C C . LEU A 1 95 ? 16.006 41.184 97.728 1.00 43.78 100 LEU A C 1
ATOM 1515 O O . LEU A 1 95 ? 15.264 41.820 98.468 1.00 43.13 100 LEU A O 1
ATOM 1531 N N . PRO A 1 96 ? 16.895 41.775 96.902 1.00 46.60 101 PRO A N 1
ATOM 1532 C CA . PRO A 1 96 ? 17.028 43.230 96.789 1.00 49.01 101 PRO A CA 1
ATOM 1533 C C . PRO A 1 96 ? 15.869 43.842 96.015 1.00 49.33 101 PRO A C 1
ATOM 1534 O O . PRO A 1 96 ? 15.270 43.146 95.194 1.00 47.62 101 PRO A O 1
ATOM 1545 N N . ALA A 1 97 ? 15.582 45.118 96.258 1.00 48.85 102 ALA A N 1
ATOM 1546 C CA . ALA A 1 97 ? 14.482 45.816 95.590 1.00 49.44 102 ALA A CA 1
ATOM 1547 C C . ALA A 1 97 ? 14.607 45.775 94.069 1.00 48.95 102 ALA A C 1
ATOM 1548 O O . ALA A 1 97 ? 13.609 45.686 93.354 1.00 47.59 102 ALA A O 1
ATOM 1555 N N . SER A 1 98 ? 15.837 45.864 93.578 1.00 47.69 103 SER A N 1
ATOM 1556 C CA . SER A 1 98 ? 16.087 45.882 92.142 1.00 46.17 103 SER A CA 1
ATOM 1557 C C . SER A 1 98 ? 15.638 44.576 91.469 1.00 42.92 103 SER A C 1
ATOM 1558 O O . SER A 1 98 ? 15.526 44.506 90.241 1.00 42.10 103 SER A O 1
ATOM 1566 N N . HIS A 1 99 ? 15.404 43.534 92.264 1.00 39.51 104 HIS A N 1
ATOM 1567 C CA . HIS A 1 99 ? 14.906 42.269 91.713 1.00 39.19 104 HIS A CA 1
ATOM 1568 C C . HIS A 1 99 ? 13.573 42.496 91.006 1.00 38.32 104 HIS A C 1
ATOM 1569 O O . HIS A 1 99 ? 13.257 41.825 90.004 1.00 37.42 104 HIS A O 1
ATOM 1583 N N . ALA A 1 100 ? 12.789 43.420 91.544 1.00 37.67 105 ALA A N 1
ATOM 1584 C CA . ALA A 1 100 ? 11.429 43.648 91.052 1.00 39.12 105 ALA A CA 1
ATOM 1585 C C . ALA A 1 100 ? 11.472 44.228 89.641 1.00 36.24 105 ALA A C 1
ATOM 1586 O O . ALA A 1 100 ? 10.560 44.018 88.844 1.00 38.17 105 ALA A O 1
ATOM 1593 N N . THR A 1 101 ? 12.548 44.951 89.341 1.00 34.60 106 THR A N 1
ATOM 1594 C CA . THR A 1 101 ? 12.784 45.474 87.998 1.00 33.02 106 THR A CA 1
ATOM 1595 C C . THR A 1 101 ? 13.252 44.392 87.029 1.00 33.98 106 THR A C 1
ATOM 1596 O O . THR A 1 101 ? 12.745 44.273 85.917 1.00 32.15 106 THR A O 1
ATOM 1607 N N . TRP A 1 102 ? 14.239 43.610 87.439 1.00 34.84 107 TRP A N 1
ATOM 1608 C CA . TRP A 1 102 ? 14.926 42.725 86.497 1.00 38.96 107 TRP A CA 1
ATOM 1609 C C . TRP A 1 102 ? 14.377 41.315 86.420 1.00 39.98 107 TRP A C 1
ATOM 1610 O O . TRP A 1 102 ? 14.413 40.698 85.346 1.00 38.07 107 TRP A O 1
ATOM 1631 N N . MET A 1 103 ? 13.898 40.800 87.549 1.00 40.92 108 MET A N 1
ATOM 1632 C CA . MET A 1 103 ? 13.664 39.361 87.675 1.00 44.97 108 MET A CA 1
ATOM 1633 C C . MET A 1 103 ? 12.195 39.019 87.926 1.00 44.16 108 MET A C 1
ATOM 1634 O O . MET A 1 103 ? 11.728 37.964 87.478 1.00 41.58 108 MET A O 1
ATOM 1648 N N . GLY A 1 104 ? 11.471 39.900 88.620 1.00 43.09 109 GLY A N 1
ATOM 1649 C CA . GLY A 1 104 ? 10.045 39.706 88.837 1.00 42.85 109 GLY A CA 1
ATOM 1650 C C . GLY A 1 104 ? 9.590 40.011 90.248 1.00 44.83 109 GLY A C 1
ATOM 1651 O O . GLY A 1 104 ? 10.352 40.540 91.050 1.00 43.35 109 GLY A O 1
ATOM 1655 N N . LYS A 1 105 ? 8.343 39.665 90.559 1.00 47.06 110 LYS A N 1
ATOM 1656 C CA . LYS A 1 105 ? 7.758 40.019 91.851 1.00 50.30 110 LYS A CA 1
ATOM 1657 C C . LYS A 1 105 ? 8.584 39.435 93.000 1.00 45.52 110 LYS A C 1
ATOM 1658 O O . LYS A 1 105 ? 9.120 38.312 92.898 1.00 43.44 110 LYS A O 1
ATOM 1677 N N . ILE A 1 106 ? 8.696 40.210 94.077 1.00 42.01 111 ILE A N 1
ATOM 1678 C CA . ILE A 1 106 ? 9.366 39.750 95.289 1.00 37.50 111 ILE A CA 1
ATOM 1679 C C . ILE A 1 106 ? 8.314 39.160 96.233 1.00 35.63 111 ILE A C 1
ATOM 1680 O O . ILE A 1 106 ? 7.593 39.876 96.930 1.00 35.80 111 ILE A O 1
ATOM 1696 N N . HIS A 1 107 ? 8.230 37.838 96.223 1.00 33.99 112 HIS A N 1
ATOM 1697 C CA . HIS A 1 107 ? 7.220 37.125 96.988 1.00 33.93 112 HIS A CA 1
ATOM 1698 C C . HIS A 1 107 ? 7.530 37.101 98.477 1.00 33.65 112 HIS A C 1
ATOM 1699 O O . HIS A 1 107 ? 8.696 37.076 98.885 1.00 33.59 112 HIS A O 1
ATOM 1713 N N . SER A 1 108 ? 6.467 37.124 99.275 1.00 32.39 113 SER A N 1
ATOM 1714 C CA . SER A 1 108 ? 6.558 36.982 100.721 1.00 33.01 113 SER A CA 1
ATOM 1715 C C . SER A 1 108 ? 6.924 35.560 101.139 1.00 32.41 113 SER A C 1
ATOM 1716 O O . SER A 1 108 ? 6.773 34.612 100.368 1.00 32.01 113 SER A O 1
ATOM 1724 N N . LYS A 1 109 ? 7.399 35.423 102.372 1.00 32.84 114 LYS A N 1
ATOM 1725 C CA . LYS A 1 109 ? 7.637 34.113 102.961 1.00 32.86 114 LYS A CA 1
ATOM 1726 C C . LYS A 1 109 ? 6.353 33.299 102.999 1.00 33.65 114 LYS A C 1
ATOM 1727 O O . LYS A 1 109 ? 6.372 32.084 102.773 1.00 33.63 114 LYS A O 1
ATOM 1746 N N . GLU A 1 110 ? 5.241 33.965 103.290 1.00 34.69 115 GLU A N 1
ATOM 1747 C CA . GLU A 1 110 ? 3.942 33.308 103.328 1.00 34.53 115 GLU A CA 1
ATOM 1748 C C . GLU A 1 110 ? 3.562 32.755 101.955 1.00 31.91 115 GLU A C 1
ATOM 1749 O O . GLU A 1 110 ? 2.976 31.670 101.861 1.00 33.07 115 GLU A O 1
ATOM 1761 N N . HIS A 1 111 ? 3.907 33.478 100.892 1.00 31.14 116 HIS A N 1
ATOM 1762 C CA . HIS A 1 111 ? 3.676 32.983 99.535 1.00 30.67 116 HIS A CA 1
ATOM 1763 C C . HIS A 1 111 ? 4.363 31.636 99.339 1.00 28.75 116 HIS A C 1
ATOM 1764 O O . HIS A 1 111 ? 3.755 30.684 98.851 1.00 29.14 116 HIS A O 1
ATOM 1778 N N . PHE A 1 112 ? 5.631 31.549 99.718 1.00 26.45 117 PHE A N 1
ATOM 1779 C CA . PHE A 1 112 ? 6.369 30.307 99.548 1.00 27.66 117 PHE A CA 1
ATOM 1780 C C . PHE A 1 112 ? 5.836 29.193 100.437 1.00 25.52 117 PHE A C 1
ATOM 1781 O O . PHE A 1 112 ? 5.857 28.026 100.032 1.00 26.23 117 PHE A O 1
ATOM 1798 N N . LYS A 1 113 ? 5.371 29.543 101.634 1.00 28.07 118 LYS A N 1
ATOM 1799 C CA . LYS A 1 113 ? 4.819 28.550 102.548 1.00 27.71 118 LYS A CA 1
ATOM 1800 C C . LYS A 1 113 ? 3.606 27.888 101.908 1.00 27.23 118 LYS A C 1
ATOM 1801 O O . LYS A 1 113 ? 3.494 26.654 101.894 1.00 28.06 118 LYS A O 1
ATOM 1820 N N . GLU A 1 114 ? 2.721 28.705 101.348 1.00 30.27 119 GLU A N 1
ATOM 1821 C CA . GLU A 1 114 ? 1.528 28.207 100.684 1.00 33.92 119 GLU A CA 1
ATOM 1822 C C . GLU A 1 114 ? 1.896 27.431 99.429 1.00 30.87 119 GLU A C 1
ATOM 1823 O O . GLU A 1 114 ? 1.361 26.348 99.190 1.00 31.39 119 GLU A O 1
ATOM 1835 N N . LYS A 1 115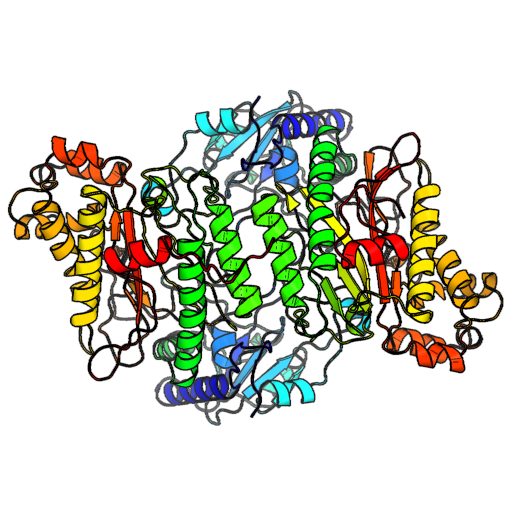 ? 2.841 27.961 98.659 1.00 28.33 120 LYS A N 1
ATOM 1836 C CA . LYS A 1 115 ? 3.235 27.373 97.388 1.00 26.87 120 LYS A CA 1
ATOM 1837 C C . LYS A 1 115 ? 3.783 25.970 97.550 1.00 25.06 120 LYS A C 1
ATOM 1838 O O . LYS A 1 115 ? 3.471 25.091 96.761 1.00 24.99 120 LYS A O 1
ATOM 1857 N N . TYR A 1 116 ? 4.593 25.770 98.582 1.00 24.84 121 TYR A N 1
ATOM 1858 C CA . TYR A 1 116 ? 5.314 24.500 98.740 1.00 25.13 121 TYR A CA 1
ATOM 1859 C C . TYR A 1 116 ? 4.757 23.604 99.835 1.00 25.49 121 TYR A C 1
ATOM 1860 O O . TYR A 1 116 ? 5.226 22.478 99.995 1.00 25.03 121 TYR A O 1
ATOM 1878 N N . ALA A 1 117 ? 3.746 24.104 100.548 1.00 25.98 122 ALA A N 1
ATOM 1879 C CA . ALA A 1 117 ? 3.071 23.371 101.614 1.00 26.63 122 ALA A CA 1
ATOM 1880 C C . ALA A 1 117 ? 4.074 22.817 102.636 1.00 25.09 122 ALA A C 1
ATOM 1881 O O . ALA A 1 117 ? 4.019 21.645 103.027 1.00 25.89 122 ALA A O 1
ATOM 1888 N N . VAL A 1 118 ? 4.995 23.679 103.056 1.00 27.64 123 VAL A N 1
ATOM 1889 C CA . VAL A 1 118 ? 5.934 23.377 104.130 1.00 27.26 123 VAL A CA 1
ATOM 1890 C C . VAL A 1 118 ? 5.402 24.002 105.415 1.00 28.43 123 VAL A C 1
ATOM 1891 O O . VAL A 1 118 ? 4.443 24.777 105.384 1.00 29.62 123 VAL A O 1
ATOM 1904 N N . ASP A 1 119 ? 5.993 23.647 106.552 1.00 28.63 124 ASP A N 1
ATOM 1905 C CA . ASP A 1 119 ? 5.484 24.098 107.846 1.00 28.22 124 ASP A CA 1
ATOM 1906 C C . ASP A 1 119 ? 5.924 25.507 108.191 1.00 30.08 124 ASP A C 1
ATOM 1907 O O . ASP A 1 119 ? 5.238 26.217 108.920 1.00 31.67 124 ASP A O 1
ATOM 1916 N N . ASP A 1 120 ? 7.068 25.913 107.664 1.00 29.99 125 ASP A N 1
ATOM 1917 C CA . ASP A 1 120 ? 7.595 27.238 107.961 1.00 30.46 125 ASP A CA 1
ATOM 1918 C C . ASP A 1 120 ? 8.513 27.705 106.841 1.00 28.28 125 ASP A C 1
ATOM 1919 O O . ASP A 1 120 ? 9.116 26.888 106.137 1.00 27.66 125 ASP A O 1
ATOM 1928 N N . VAL A 1 121 ? 8.592 29.024 106.674 1.00 27.78 126 VAL A N 1
ATOM 1929 C CA . VAL A 1 121 ? 9.537 29.630 105.738 1.00 28.47 126 VAL A CA 1
ATOM 1930 C C . VAL A 1 121 ? 10.298 30.739 106.444 1.00 29.46 126 VAL A C 1
ATOM 1931 O O . VAL A 1 121 ? 9.725 31.547 107.170 1.00 30.99 126 VAL A O 1
ATOM 1944 N N . GLN A 1 122 ? 11.605 30.758 106.227 1.00 29.28 127 GLN A N 1
ATOM 1945 C CA . GLN A 1 122 ? 12.478 31.770 106.813 1.00 30.16 127 GLN A CA 1
ATOM 1946 C C . GLN A 1 122 ? 13.447 32.261 105.747 1.00 28.82 127 GLN A C 1
ATOM 1947 O O . GLN A 1 122 ? 13.542 31.659 104.690 1.00 27.84 127 GLN A O 1
ATOM 1961 N N . TYR A 1 123 ? 14.153 33.361 106.005 1.00 29.46 128 TYR A N 1
ATOM 1962 C CA . TYR A 1 123 ? 15.198 33.802 105.081 1.00 30.14 128 TYR A CA 1
ATOM 1963 C C . TYR A 1 123 ? 16.518 33.066 105.303 1.00 30.62 128 TYR A C 1
ATOM 1964 O O . TYR A 1 123 ? 16.857 32.688 106.424 1.00 31.77 128 TYR A O 1
ATOM 1982 N N . VAL A 1 124 ? 17.251 32.868 104.207 1.00 29.32 129 VAL A N 1
ATOM 1983 C CA . VAL A 1 124 ? 18.524 32.159 104.215 1.00 29.09 129 VAL A CA 1
ATOM 1984 C C . VAL A 1 124 ? 19.516 32.784 105.196 1.00 29.79 129 VAL A C 1
ATOM 1985 O O . VAL A 1 124 ? 20.252 32.067 105.878 1.00 30.31 129 VAL A O 1
ATOM 1998 N N . ASP A 1 125 ? 19.540 34.112 105.301 1.00 31.05 130 ASP A N 1
ATOM 1999 C CA . ASP A 1 125 ? 20.517 34.747 106.182 1.00 34.19 130 ASP A CA 1
ATOM 2000 C C . ASP A 1 125 ? 20.223 34.480 107.661 1.00 35.87 130 ASP A C 1
ATOM 2001 O O . ASP A 1 125 ? 21.017 34.839 108.526 1.00 38.68 130 ASP A O 1
ATOM 2010 N N . GLU A 1 126 ? 19.062 33.910 107.959 1.00 34.80 131 GLU A N 1
ATOM 2011 C CA . GLU A 1 126 ? 18.724 33.564 109.339 1.00 36.78 131 GLU A CA 1
ATOM 2012 C C . GLU A 1 126 ? 18.871 32.078 109.685 1.00 35.32 131 GLU A C 1
ATOM 2013 O O . GLU A 1 126 ? 18.478 31.655 110.778 1.00 34.78 131 GLU A O 1
ATOM 2025 N N . ILE A 1 127 ? 19.450 31.287 108.792 1.00 33.11 132 ILE A N 1
ATOM 2026 C CA . ILE A 1 127 ? 19.424 29.848 109.008 1.00 32.89 132 ILE A CA 1
ATOM 2027 C C . ILE A 1 127 ? 20.158 29.448 110.291 1.00 34.00 132 ILE A C 1
ATOM 2028 O O . ILE A 1 127 ? 19.643 28.635 111.049 1.00 33.06 132 ILE A O 1
ATOM 2044 N N . ALA A 1 128 ? 21.316 30.044 110.572 1.00 35.86 133 ALA A N 1
ATOM 2045 C CA . ALA A 1 128 ? 22.047 29.711 111.801 1.00 36.46 133 ALA A CA 1
ATOM 2046 C C . ALA A 1 128 ? 21.235 30.058 113.057 1.00 35.84 133 ALA A C 1
ATOM 2047 O O . ALA A 1 128 ? 21.186 29.294 114.012 1.00 36.20 133 ALA A O 1
ATOM 2054 N N . SER A 1 129 ? 20.623 31.236 113.062 1.00 35.89 134 SER A N 1
ATOM 2055 C CA . SER A 1 129 ? 19.812 31.649 114.195 1.00 36.52 134 SER A CA 1
ATOM 2056 C C . SER A 1 129 ? 18.611 30.737 114.410 1.00 36.31 134 SER A C 1
ATOM 2057 O O . SER A 1 129 ? 18.300 30.365 115.538 1.00 38.56 134 SER A O 1
ATOM 2065 N N . VAL A 1 130 ? 17.929 30.388 113.326 1.00 35.19 135 VAL A N 1
ATOM 2066 C CA . VAL A 1 130 ? 16.745 29.538 113.408 1.00 35.81 135 VAL A CA 1
ATOM 2067 C C . VAL A 1 130 ? 17.090 28.145 113.918 1.00 36.36 135 VAL A C 1
ATOM 2068 O O . VAL A 1 130 ? 16.440 27.630 114.829 1.00 37.60 135 VAL A O 1
ATOM 2081 N N . LEU A 1 131 ? 18.123 27.539 113.345 1.00 35.09 136 LEU A N 1
ATOM 2082 C CA . LEU A 1 131 ? 18.511 26.197 113.765 1.00 35.94 136 LEU A CA 1
ATOM 2083 C C . LEU A 1 131 ? 19.014 26.202 115.193 1.00 36.87 136 LEU A C 1
ATOM 2084 O O . LEU A 1 131 ? 18.780 25.257 115.943 1.00 36.68 136 LEU A O 1
ATOM 2100 N N . THR A 1 132 ? 19.699 27.267 115.582 1.00 35.85 137 THR A N 1
ATOM 2101 C CA . THR A 1 132 ? 20.149 27.368 116.964 1.00 37.69 137 THR A CA 1
ATOM 2102 C C . THR A 1 132 ? 18.967 27.333 117.926 1.00 40.08 137 THR A C 1
ATOM 2103 O O . THR A 1 132 ? 19.013 26.649 118.945 1.00 40.70 137 THR A O 1
ATOM 2114 N N . SER A 1 133 ? 17.903 28.058 117.590 1.00 42.37 138 SER A N 1
ATOM 2115 C CA A SER A 1 133 ? 16.736 28.163 118.459 0.58 44.63 138 SER A CA 1
ATOM 2116 C CA B SER A 1 133 ? 16.750 28.160 118.473 0.42 44.74 138 SER A CA 1
ATOM 2117 C C . SER A 1 133 ? 16.021 26.828 118.604 1.00 46.62 138 SER A C 1
ATOM 2118 O O . SER A 1 133 ? 15.292 26.608 119.566 1.00 46.31 138 SER A O 1
ATOM 2133 N N . GLN A 1 134 ? 16.223 25.939 117.638 1.00 50.87 139 GLN A N 1
ATOM 2134 C CA . GLN A 1 134 ? 15.571 24.636 117.663 1.00 54.08 139 GLN A CA 1
ATOM 2135 C C . GLN A 1 134 ? 16.360 23.620 118.494 1.00 53.42 139 GLN A C 1
ATOM 2136 O O . GLN A 1 134 ? 15.857 22.540 118.806 1.00 55.20 139 GLN A O 1
ATOM 2150 N N . LYS A 1 135 ? 17.582 23.984 118.875 1.00 51.83 140 LYS A N 1
ATOM 2151 C CA . LYS A 1 135 ? 18.407 23.161 119.759 1.00 51.43 140 LYS A CA 1
ATOM 2152 C C . LYS A 1 135 ? 18.529 21.694 119.309 1.00 46.94 140 LYS A C 1
ATOM 2153 O O . LYS A 1 135 ? 18.216 20.767 120.068 1.00 46.45 140 LYS A O 1
ATOM 2172 N N . PRO A 1 136 ? 19.013 21.483 118.074 1.00 40.71 141 PRO A N 1
ATOM 2173 C CA . PRO A 1 136 ? 19.191 20.129 117.538 1.00 38.04 141 PRO A CA 1
ATOM 2174 C C . PRO A 1 136 ? 20.320 19.381 118.216 1.00 37.63 141 PRO A C 1
ATOM 2175 O O . PRO A 1 136 ? 21.270 20.002 118.689 1.00 39.15 141 PRO A O 1
ATOM 2186 N N . SER A 1 137 ? 20.231 18.058 118.255 1.00 35.21 142 SER A N 1
ATOM 2187 C CA . SER A 1 137 ? 21.349 17.270 118.726 1.00 34.47 142 SER A CA 1
ATOM 2188 C C . SER A 1 137 ? 22.433 17.271 117.657 1.00 33.32 142 SER A C 1
ATOM 2189 O O . SER A 1 137 ? 23.597 17.551 117.925 1.00 34.55 142 SER A O 1
ATOM 2197 N N . VAL A 1 138 ? 22.022 16.992 116.429 1.00 31.28 143 VAL A N 1
ATOM 2198 C CA . VAL A 1 138 ? 22.946 16.871 115.313 1.00 31.32 143 VAL A CA 1
ATOM 2199 C C . VAL A 1 138 ? 22.266 17.294 114.025 1.00 30.50 143 VAL A C 1
ATOM 2200 O O . VAL A 1 138 ? 21.067 17.092 113.853 1.00 30.59 143 VAL A O 1
ATOM 2213 N N . LEU A 1 139 ? 23.044 17.907 113.142 1.00 28.45 144 LEU A N 1
ATOM 2214 C CA . LEU A 1 139 ? 22.600 18.197 111.787 1.00 27.79 144 LEU A CA 1
ATOM 2215 C C . LEU A 1 139 ? 23.045 17.048 110.887 1.00 27.80 144 LEU A C 1
ATOM 2216 O O . LEU A 1 139 ? 24.227 16.702 110.879 1.00 29.90 144 LEU A O 1
ATOM 2232 N N . LEU A 1 140 ? 22.103 16.481 110.139 1.00 25.83 145 LEU A N 1
ATOM 2233 C CA . LEU A 1 140 ? 22.394 15.399 109.195 1.00 25.42 145 LEU A CA 1
ATOM 2234 C C . LEU A 1 140 ? 22.512 15.992 107.805 1.00 24.51 145 LEU A C 1
ATOM 2235 O O . LEU A 1 140 ? 21.528 16.475 107.246 1.00 25.68 145 LEU A O 1
ATOM 2251 N N . THR A 1 141 ? 23.717 15.962 107.259 1.00 24.07 146 THR A N 1
ATOM 2252 C CA . THR A 1 141 ? 23.970 16.506 105.930 1.00 24.38 146 THR A CA 1
ATOM 2253 C C . THR A 1 141 ? 24.311 15.395 104.952 1.00 23.79 146 THR A C 1
ATOM 2254 O O . THR A 1 141 ? 24.569 14.256 105.354 1.00 23.75 146 THR A O 1
ATOM 2265 N N . LEU A 1 142 ? 24.300 15.769 103.679 1.00 24.48 147 LEU A N 1
ATOM 2266 C CA . LEU A 1 142 ? 24.411 14.856 102.555 1.00 22.83 147 LEU A CA 1
ATOM 2267 C C . LEU A 1 142 ? 25.834 14.751 102.056 1.00 23.36 147 LEU A C 1
ATOM 2268 O O . LEU A 1 142 ? 26.390 15.735 101.556 1.00 23.34 147 LEU A O 1
ATOM 2284 N N . ARG A 1 143 ? 26.400 13.548 102.143 1.00 23.50 148 ARG A N 1
ATOM 2285 C CA . ARG A 1 143 ? 27.706 13.272 101.565 1.00 23.82 148 ARG A CA 1
ATOM 2286 C C . ARG A 1 143 ? 27.788 11.792 101.253 1.00 23.61 148 ARG A C 1
ATOM 2287 O O . ARG A 1 143 ? 27.480 10.950 102.093 1.00 25.50 148 ARG A O 1
ATOM 2308 N N . GLY A 1 144 ? 28.168 11.489 100.019 1.00 22.91 149 GLY A N 1
ATOM 2309 C CA . GLY A 1 144 ? 28.271 10.103 99.582 1.00 22.23 149 GLY A CA 1
ATOM 2310 C C . GLY A 1 144 ? 28.783 10.090 98.162 1.00 22.36 149 GLY A C 1
ATOM 2311 O O . GLY A 1 144 ? 29.059 11.137 97.581 1.00 23.81 149 GLY A O 1
ATOM 2315 N N . VAL A 1 145 ? 28.900 8.890 97.594 1.00 22.96 150 VAL A N 1
ATOM 2316 C CA . VAL A 1 145 ? 29.452 8.749 96.259 1.00 22.41 150 VAL A CA 1
ATOM 2317 C C . VAL A 1 145 ? 28.384 8.286 95.285 1.00 21.41 150 VAL A C 1
ATOM 2318 O O . VAL A 1 145 ? 27.757 7.251 95.502 1.00 22.22 150 VAL A O 1
ATOM 2331 N N . ASN A 1 146 ? 28.189 9.051 94.216 1.00 21.38 151 ASN A N 1
ATOM 2332 C CA . ASN A 1 146 ? 27.337 8.614 93.118 1.00 19.06 151 ASN A CA 1
ATOM 2333 C C . ASN A 1 146 ? 28.075 7.551 92.329 1.00 20.53 151 ASN A C 1
ATOM 2334 O O . ASN A 1 146 ? 29.218 7.753 91.927 1.00 20.67 151 ASN A O 1
ATOM 2345 N N . THR A 1 147 ? 27.443 6.408 92.110 1.00 20.00 152 THR A N 1
ATOM 2346 C CA . THR A 1 147 ? 28.163 5.262 91.549 1.00 19.96 152 THR A CA 1
ATOM 2347 C C . THR A 1 147 ? 28.166 5.220 90.010 1.00 20.39 152 THR A C 1
ATOM 2348 O O . THR A 1 147 ? 28.785 4.309 89.427 1.00 22.31 152 THR A O 1
ATOM 2359 N N . ASP A 1 148 ? 27.549 6.216 89.371 1.00 19.72 153 ASP A N 1
ATOM 2360 C CA . ASP A 1 148 ? 27.644 6.404 87.931 1.00 17.35 153 ASP A CA 1
ATOM 2361 C C . ASP A 1 148 ? 28.679 7.477 87.565 1.00 19.49 153 ASP A C 1
ATOM 2362 O O . ASP A 1 148 ? 29.423 7.310 86.611 1.00 21.41 153 ASP A O 1
ATOM 2371 N N . SER A 1 149 ? 28.722 8.579 88.317 1.00 19.95 154 SER A N 1
ATOM 2372 C CA . SER A 1 149 ? 29.675 9.644 88.029 1.00 20.38 154 SER A CA 1
ATOM 2373 C C . SER A 1 149 ? 30.976 9.516 88.815 1.00 21.82 154 SER A C 1
ATOM 2374 O O . SER A 1 149 ? 32.007 10.042 88.383 1.00 23.98 154 SER A O 1
ATOM 2382 N N . GLY A 1 150 ? 30.902 8.876 89.975 1.00 21.07 155 GLY A N 1
ATOM 2383 C CA . GLY A 1 150 ? 32.010 8.818 90.923 1.00 21.74 155 GLY A CA 1
ATOM 2384 C C . GLY A 1 150 ? 32.167 10.110 91.724 1.00 21.96 155 GLY A C 1
ATOM 2385 O O . GLY A 1 150 ? 33.105 10.231 92.539 1.00 24.79 155 GLY A O 1
ATOM 2389 N N . SER A 1 151 ? 31.265 11.065 91.508 1.00 21.89 156 SER A N 1
ATOM 2390 C CA . SER A 1 151 ? 31.322 12.339 92.221 1.00 21.07 156 SER A CA 1
ATOM 2391 C C . SER A 1 151 ? 30.841 12.196 93.660 1.00 21.78 156 SER A C 1
ATOM 2392 O O . SER A 1 151 ? 30.011 11.343 93.985 1.00 22.52 156 SER A O 1
ATOM 2400 N N . VAL A 1 152 ? 31.338 13.076 94.524 1.00 23.29 157 VAL A N 1
ATOM 2401 C CA . VAL A 1 152 ? 30.882 13.136 95.905 1.00 24.84 157 VAL A CA 1
ATOM 2402 C C . VAL A 1 152 ? 29.785 14.202 96.054 1.00 22.98 157 VAL A C 1
ATOM 2403 O O . VAL A 1 152 ? 29.946 15.356 95.635 1.00 23.88 157 VAL A O 1
ATOM 2416 N N . CYS A 1 153 ? 28.651 13.803 96.622 1.00 23.27 158 CYS A N 1
ATOM 2417 C CA . CYS A 1 153 ? 27.558 14.732 96.849 1.00 23.60 158 CYS A CA 1
ATOM 2418 C C . CYS A 1 153 ? 28.035 15.902 97.693 1.00 26.62 158 CYS A C 1
ATOM 2419 O O . CYS A 1 153 ? 28.807 15.699 98.639 1.00 27.84 158 CYS A O 1
ATOM 2427 N N . ARG A 1 154 ? 27.557 17.096 97.343 1.00 28.38 159 ARG A N 1
ATOM 2428 C CA A ARG A 1 154 ? 27.962 18.318 98.033 0.50 29.07 159 ARG A CA 1
ATOM 2429 C CA B ARG A 1 154 ? 27.932 18.343 98.009 0.50 30.00 159 ARG A CA 1
ATOM 2430 C C . ARG A 1 154 ? 27.123 18.521 99.285 1.00 28.43 159 ARG A C 1
ATOM 2431 O O . ARG A 1 154 ? 25.903 18.684 99.234 1.00 28.76 159 ARG A O 1
ATOM 2472 N N . GLU A 1 155 ? 27.824 18.502 100.406 1.00 26.85 160 GLU A N 1
ATOM 2473 C CA . GLU A 1 155 ? 27.267 18.694 101.727 1.00 27.27 160 GLU A CA 1
ATOM 2474 C C . GLU A 1 155 ? 26.807 20.138 101.943 1.00 25.77 160 GLU A C 1
ATOM 2475 O O . GLU A 1 155 ? 27.497 21.061 101.521 1.00 26.80 160 GLU A O 1
ATOM 2487 N N . ALA A 1 156 ? 25.648 20.335 102.570 1.00 24.02 161 ALA A N 1
ATOM 2488 C CA . ALA A 1 156 ? 25.219 21.693 102.920 1.00 24.74 161 ALA A CA 1
ATOM 2489 C C . ALA A 1 156 ? 26.232 22.389 103.825 1.00 26.07 161 ALA A C 1
ATOM 2490 O O . ALA A 1 156 ? 26.878 21.759 104.680 1.00 26.76 161 ALA A O 1
ATOM 2497 N N . SER A 1 157 ? 26.371 23.699 103.627 1.00 26.29 162 SER A N 1
ATOM 2498 C CA . SER A 1 157 ? 27.170 24.522 104.515 1.00 28.98 162 SER A CA 1
ATOM 2499 C C . SER A 1 157 ? 26.529 25.895 104.600 1.00 28.39 162 SER A C 1
ATOM 2500 O O . SER A 1 157 ? 25.908 26.355 103.645 1.00 27.70 162 SER A O 1
ATOM 2508 N N . PHE A 1 158 ? 26.682 26.543 105.751 1.00 29.75 163 PHE A N 1
ATOM 2509 C CA . PHE A 1 158 ? 26.243 27.924 105.917 1.00 32.34 163 PHE A CA 1
ATOM 2510 C C . PHE A 1 158 ? 27.135 28.551 106.965 1.00 36.70 163 PHE A C 1
ATOM 2511 O O . PHE A 1 158 ? 27.785 27.847 107.737 1.00 36.63 163 PHE A O 1
ATOM 2528 N N . ASP A 1 159 ? 27.202 29.877 106.988 1.00 42.09 164 ASP A N 1
ATOM 2529 C CA A ASP A 1 159 ? 28.033 30.555 107.976 0.52 44.98 164 ASP A CA 1
ATOM 2530 C CA B ASP A 1 159 ? 28.025 30.559 107.976 0.48 44.41 164 ASP A CA 1
ATOM 2531 C C . ASP A 1 159 ? 27.467 30.291 109.370 1.00 44.23 164 ASP A C 1
ATOM 2532 O O . ASP A 1 159 ? 26.294 30.570 109.644 1.00 44.74 164 ASP A O 1
ATOM 2549 N N . GLY A 1 160 ? 28.301 29.717 110.230 1.00 43.32 165 GLY A N 1
ATOM 2550 C CA . GLY A 1 160 ? 27.908 29.369 111.582 1.00 41.81 165 GLY A CA 1
ATOM 2551 C C . GLY A 1 160 ? 27.682 27.874 111.773 1.00 39.37 165 GLY A C 1
ATOM 2552 O O . GLY A 1 160 ? 27.425 27.428 112.893 1.00 41.36 165 GLY A O 1
ATOM 2555 N N . ILE A 1 161 ? 27.781 27.093 110.698 1.00 37.45 166 ILE A N 1
ATOM 2556 C CA . ILE A 1 161 ? 27.501 25.658 110.800 1.00 36.07 166 ILE A CA 1
ATOM 2557 C C . ILE A 1 161 ? 28.546 24.968 111.677 1.00 37.05 166 ILE A C 1
ATOM 2558 O O . ILE A 1 161 ? 28.272 23.929 112.280 1.00 36.43 166 ILE A O 1
ATOM 2574 N N . SER A 1 162 ? 29.721 25.587 111.794 1.00 41.26 167 SER A N 1
ATOM 2575 C CA . SER A 1 162 ? 30.808 25.045 112.610 1.00 45.38 167 SER A CA 1
ATOM 2576 C C . SER A 1 162 ? 30.438 24.962 114.085 1.00 46.38 167 SER A C 1
ATOM 2577 O O . SER A 1 162 ? 31.080 24.242 114.847 1.00 46.54 167 SER A O 1
ATOM 2585 N N . LYS A 1 163 ? 29.407 25.696 114.490 1.00 46.98 168 LYS A N 1
ATOM 2586 C CA . LYS A 1 163 ? 28.980 25.690 115.882 1.00 47.91 168 LYS A CA 1
ATOM 2587 C C . LYS A 1 163 ? 28.050 24.519 116.211 1.00 43.79 168 LYS A C 1
ATOM 2588 O O . LYS A 1 163 ? 27.706 24.301 117.377 1.00 44.27 168 LYS A O 1
ATOM 2607 N N . PHE A 1 164 ? 27.668 23.760 115.189 1.00 38.91 169 PHE A N 1
ATOM 2608 C CA . PHE A 1 164 ? 26.797 22.602 115.366 1.00 35.56 169 PHE A CA 1
ATOM 2609 C C . PHE A 1 164 ? 27.566 21.290 115.300 1.00 36.92 169 PHE A C 1
ATOM 2610 O O . PHE A 1 164 ? 28.653 21.220 114.733 1.00 37.52 169 PHE A O 1
ATOM 2627 N N . GLU A 1 165 ? 26.986 20.253 115.885 1.00 38.27 170 GLU A N 1
ATOM 2628 C CA . GLU A 1 165 ? 27.436 18.891 115.627 1.00 39.65 170 GLU A CA 1
ATOM 2629 C C . GLU A 1 165 ? 26.840 18.447 114.305 1.00 36.08 170 GLU A C 1
ATOM 2630 O O . GLU A 1 165 ? 25.622 18.477 114.129 1.00 36.52 170 GLU A O 1
ATOM 2642 N N . VAL A 1 166 ? 27.699 18.053 113.376 1.00 33.33 171 VAL A N 1
ATOM 2643 C CA . VAL A 1 166 ? 27.255 17.664 112.043 1.00 30.51 171 VAL A CA 1
ATOM 2644 C C . VAL A 1 166 ? 27.690 16.233 111.747 1.00 29.66 171 VAL A C 1
ATOM 2645 O O . VAL A 1 166 ? 28.846 15.873 111.958 1.00 31.43 171 VAL A O 1
ATOM 2658 N N . ASN A 1 167 ? 26.752 15.434 111.256 1.00 28.61 172 ASN A N 1
ATOM 2659 C CA . ASN A 1 167 ? 27.043 14.088 110.794 1.00 28.94 172 ASN A CA 1
ATOM 2660 C C . ASN A 1 167 ? 26.778 14.046 109.302 1.00 27.08 172 ASN A C 1
ATOM 2661 O O . ASN A 1 167 ? 25.699 14.434 108.859 1.00 25.97 172 ASN A O 1
ATOM 2672 N N . ASN A 1 168 ? 27.753 13.579 108.526 1.00 27.61 173 ASN A N 1
ATOM 2673 C CA . ASN A 1 168 ? 27.577 13.542 107.074 1.00 27.05 173 ASN A CA 1
ATOM 2674 C C . ASN A 1 168 ? 27.651 12.149 106.491 1.00 25.97 173 ASN A C 1
ATOM 2675 O O . ASN A 1 168 ? 27.858 12.015 105.286 1.00 26.35 173 ASN A O 1
ATOM 2686 N N . THR A 1 169 ? 27.462 11.121 107.322 1.00 27.06 174 THR A N 1
ATOM 2687 C CA . THR A 1 169 ? 27.523 9.741 106.843 1.00 28.73 174 THR A CA 1
ATOM 2688 C C . THR A 1 169 ? 26.171 9.035 106.822 1.00 27.35 174 THR A C 1
ATOM 2689 O O . THR A 1 169 ? 25.908 8.209 105.943 1.00 27.64 174 THR A O 1
ATOM 2700 N N . ILE A 1 170 ? 25.308 9.348 107.775 1.00 27.63 175 ILE A N 1
ATOM 2701 C CA . ILE A 1 170 ? 24.052 8.629 107.935 1.00 27.72 175 ILE A CA 1
ATOM 2702 C C . ILE A 1 170 ? 23.054 8.890 106.806 1.00 24.85 175 ILE A C 1
ATOM 2703 O O . ILE A 1 170 ? 22.391 7.972 106.314 1.00 25.37 175 ILE A O 1
ATOM 2719 N N . LEU A 1 171 ? 22.920 10.144 106.401 1.00 23.76 176 LEU A N 1
ATOM 2720 C CA . LEU A 1 171 ? 21.790 10.513 105.559 1.00 23.86 176 LEU A CA 1
ATOM 2721 C C . LEU A 1 171 ? 21.821 9.898 104.165 1.00 23.26 176 LEU A C 1
ATOM 2722 O O . LEU A 1 171 ? 20.803 9.389 103.669 1.00 22.36 176 LEU A O 1
ATOM 2738 N N . HIS A 1 172 ? 22.970 9.971 103.513 1.00 23.65 177 HIS A N 1
ATOM 2739 C CA . HIS A 1 172 ? 23.039 9.622 102.091 1.00 21.52 177 HIS A CA 1
ATOM 2740 C C . HIS A 1 172 ? 22.471 8.224 101.778 1.00 21.39 177 HIS A C 1
ATOM 2741 O O . HIS A 1 172 ? 21.626 8.109 100.901 1.00 20.74 177 HIS A O 1
ATOM 2755 N N . PRO A 1 173 ? 22.908 7.172 102.496 1.00 22.87 178 PRO A N 1
ATOM 2756 C CA . PRO A 1 173 ? 22.337 5.869 102.110 1.00 22.29 178 PRO A CA 1
ATOM 2757 C C . PRO A 1 173 ? 20.823 5.771 102.333 1.00 23.38 178 PRO A C 1
ATOM 2758 O O . PRO A 1 173 ? 20.128 5.039 101.633 1.00 23.05 178 PRO A O 1
ATOM 2769 N N . GLU A 1 174 ? 20.317 6.508 103.314 1.00 22.15 179 GLU A N 1
ATOM 2770 C CA . GLU A 1 174 ? 18.909 6.449 103.642 1.00 23.08 179 GLU A CA 1
ATOM 2771 C C . GLU A 1 174 ? 18.054 7.212 102.633 1.00 21.78 179 GLU A C 1
ATOM 2772 O O . GLU A 1 174 ? 17.021 6.710 102.183 1.00 21.48 179 GLU A O 1
ATOM 2784 N N . ILE A 1 175 ? 18.462 8.422 102.270 1.00 20.94 180 ILE A N 1
ATOM 2785 C CA . ILE A 1 175 ? 17.693 9.169 101.289 1.00 21.00 180 ILE A CA 1
ATOM 2786 C C . ILE A 1 175 ? 17.828 8.541 99.901 1.00 20.65 180 ILE A C 1
ATOM 2787 O O . ILE A 1 175 ? 16.858 8.547 99.141 1.00 20.78 180 ILE A O 1
ATOM 2803 N N . VAL A 1 176 ? 18.985 7.949 99.600 1.00 21.46 181 VAL A N 1
ATOM 2804 C CA . VAL A 1 176 ? 19.144 7.196 98.352 1.00 19.96 181 VAL A CA 1
ATOM 2805 C C . VAL A 1 176 ? 18.141 6.037 98.317 1.00 20.62 181 VAL A C 1
ATOM 2806 O O . VAL A 1 176 ? 17.465 5.823 97.314 1.00 19.11 181 VAL A O 1
ATOM 2819 N N . GLU A 1 177 ? 18.035 5.283 99.405 1.00 21.22 182 GLU A N 1
ATOM 2820 C CA . GLU A 1 177 ? 17.128 4.153 99.409 1.00 22.56 182 GLU A CA 1
ATOM 2821 C C . GLU A 1 177 ? 15.679 4.602 99.232 1.00 21.73 182 GLU A C 1
ATOM 2822 O O . GLU A 1 177 ? 14.900 3.965 98.526 1.00 21.93 182 GLU A O 1
ATOM 2834 N N . CYS A 1 178 ? 15.302 5.729 99.829 1.00 20.82 183 CYS A N 1
ATOM 2835 C CA . CYS A 1 178 ? 13.946 6.235 99.621 1.00 21.13 183 CYS A CA 1
ATOM 2836 C C . CYS A 1 178 ? 13.712 6.548 98.142 1.00 20.75 183 CYS A C 1
ATOM 2837 O O . CYS A 1 178 ? 12.638 6.278 97.612 1.00 21.64 183 CYS A O 1
ATOM 2845 N N . ARG A 1 179 ? 14.701 7.145 97.484 1.00 19.58 184 ARG A N 1
ATOM 2846 C CA . ARG A 1 179 ? 14.557 7.504 96.076 1.00 18.59 184 ARG A CA 1
ATOM 2847 C C . ARG A 1 179 ? 14.422 6.295 95.160 1.00 19.33 184 ARG A C 1
ATOM 2848 O O . ARG A 1 179 ? 13.792 6.393 94.109 1.00 19.67 184 ARG A O 1
ATOM 2869 N N . VAL A 1 180 ? 14.996 5.170 95.573 1.00 18.82 185 VAL A N 1
ATOM 2870 C CA . VAL A 1 180 ? 14.959 3.939 94.782 1.00 18.61 185 VAL A CA 1
ATOM 2871 C C . VAL A 1 180 ? 13.528 3.420 94.615 1.00 19.53 185 VAL A C 1
ATOM 2872 O O . VAL A 1 180 ? 13.205 2.799 93.588 1.00 19.88 185 VAL A O 1
ATOM 2885 N N . PHE A 1 181 ? 12.683 3.662 95.613 1.00 20.00 186 PHE A N 1
ATOM 2886 C CA . PHE A 1 181 ? 11.314 3.134 95.610 1.00 19.59 186 PHE A CA 1
ATOM 2887 C C . PHE A 1 181 ? 10.348 4.278 95.344 1.00 20.16 186 PHE A C 1
ATOM 2888 O O . PHE A 1 181 ? 10.255 5.192 96.139 1.00 21.18 186 PHE A O 1
ATOM 2905 N N . LYS A 1 182 ? 9.645 4.244 94.223 1.00 21.41 187 LYS A N 1
ATOM 2906 C CA . LYS A 1 182 ? 8.796 5.364 93.819 1.00 19.63 187 LYS A CA 1
ATOM 2907 C C . LYS A 1 182 ? 7.408 5.265 94.446 1.00 19.68 187 LYS A C 1
ATOM 2908 O O . LYS A 1 182 ? 6.806 4.165 94.521 1.00 22.05 187 LYS A O 1
ATOM 2927 N N . THR A 1 183 ? 6.916 6.411 94.901 1.00 21.09 188 THR A N 1
ATOM 2928 C CA . THR A 1 183 ? 5.548 6.497 95.418 1.00 21.04 188 THR A CA 1
ATOM 2929 C C . THR A 1 183 ? 4.556 6.523 94.284 1.00 20.78 188 THR A C 1
ATOM 2930 O O . THR A 1 183 ? 4.939 6.777 93.140 1.00 21.33 188 THR A O 1
ATOM 2941 N N . ASP A 1 184 ? 3.277 6.279 94.585 1.00 22.34 189 ASP A N 1
ATOM 2942 C CA . ASP A 1 184 ? 2.276 6.342 93.530 1.00 23.69 189 ASP A CA 1
ATOM 2943 C C . ASP A 1 184 ? 2.237 7.730 92.902 1.00 22.60 189 ASP A C 1
ATOM 2944 O O . ASP A 1 184 ? 2.031 7.865 91.697 1.00 22.40 189 ASP A O 1
ATOM 2953 N N . MET A 1 185 ? 2.451 8.776 93.700 1.00 21.89 190 MET A N 1
ATOM 2954 C CA . MET A 1 185 ? 2.466 10.121 93.141 1.00 21.40 190 MET A CA 1
ATOM 2955 C C . MET A 1 185 ? 3.645 10.311 92.182 1.00 19.72 190 MET A C 1
ATOM 2956 O O . MET A 1 185 ? 3.492 10.904 91.119 1.00 20.91 190 MET A O 1
ATOM 2970 N N . GLU A 1 186 ? 4.817 9.785 92.522 1.00 20.07 191 GLU A N 1
ATOM 2971 C CA . GLU A 1 186 ? 5.944 9.859 91.609 1.00 19.58 191 GLU A CA 1
ATOM 2972 C C . GLU A 1 186 ? 5.672 9.068 90.320 1.00 20.10 191 GLU A C 1
ATOM 2973 O O . GLU A 1 186 ? 6.020 9.513 89.220 1.00 19.35 191 GLU A O 1
ATOM 2985 N N . LEU A 1 187 ? 5.044 7.902 90.451 1.00 20.56 192 LEU A N 1
ATOM 2986 C CA . LEU A 1 187 ? 4.758 7.098 89.276 1.00 21.15 192 LEU A CA 1
ATOM 2987 C C . LEU A 1 187 ? 3.820 7.819 88.326 1.00 20.38 192 LEU A C 1
ATOM 2988 O O . LEU A 1 187 ? 3.942 7.670 87.119 1.00 21.94 192 LEU A O 1
ATOM 3004 N N . GLU A 1 188 ? 2.890 8.615 88.864 1.00 21.39 193 GLU A N 1
ATOM 3005 C CA . GLU A 1 188 ? 2.001 9.390 88.001 1.00 22.01 193 GLU A CA 1
ATOM 3006 C C . GLU A 1 188 ? 2.799 10.340 87.130 1.00 20.02 193 GLU A C 1
ATOM 3007 O O . GLU A 1 188 ? 2.479 10.527 85.953 1.00 20.87 193 GLU A O 1
ATOM 3019 N N . VAL A 1 189 ? 3.864 10.928 87.666 1.00 19.09 194 VAL A N 1
ATOM 3020 C CA . VAL A 1 189 ? 4.656 11.839 86.853 1.00 19.35 194 VAL A CA 1
ATOM 3021 C C . VAL A 1 189 ? 5.411 11.061 85.781 1.00 19.80 194 VAL A C 1
ATOM 3022 O O . VAL A 1 189 ? 5.478 11.476 84.630 1.00 20.18 194 VAL A O 1
ATOM 3035 N N . LEU A 1 190 ? 5.945 9.900 86.144 1.00 19.70 195 LEU A N 1
ATOM 3036 C CA . LEU A 1 190 ? 6.689 9.095 85.183 1.00 19.74 195 LEU A CA 1
ATOM 3037 C C . LEU A 1 190 ? 5.770 8.482 84.108 1.00 19.65 195 LEU A C 1
ATOM 3038 O O . LEU A 1 190 ? 6.186 8.269 82.967 1.00 20.02 195 LEU A O 1
ATOM 3054 N N . ARG A 1 191 ? 4.504 8.248 84.430 1.00 19.87 196 ARG A N 1
ATOM 3055 C CA . ARG A 1 191 ? 3.564 7.853 83.402 1.00 19.62 196 ARG A CA 1
ATOM 3056 C C . ARG A 1 191 ? 3.340 8.977 82.409 1.00 19.02 196 ARG A C 1
ATOM 3057 O O . ARG A 1 191 ? 3.248 8.745 81.204 1.00 20.91 196 ARG A O 1
ATOM 3078 N N . TYR A 1 192 ? 3.267 10.206 82.922 1.00 19.36 197 TYR A N 1
ATOM 3079 C CA . TYR A 1 192 ? 3.072 11.378 82.092 1.00 19.72 197 TYR A CA 1
ATOM 3080 C C . TYR A 1 192 ? 4.282 11.663 81.194 1.00 19.62 197 TYR A C 1
ATOM 3081 O O . TYR A 1 192 ? 4.122 11.887 79.995 1.00 21.02 197 TYR A O 1
ATOM 3099 N N . THR A 1 193 ? 5.489 11.647 81.751 1.00 20.06 198 THR A N 1
ATOM 3100 C CA . THR A 1 193 ? 6.691 11.905 80.931 1.00 19.87 198 THR A CA 1
ATOM 3101 C C . THR A 1 193 ? 6.771 10.823 79.835 1.00 18.90 198 THR A C 1
ATOM 3102 O O . THR A 1 193 ? 7.068 11.129 78.677 1.00 19.70 198 THR A O 1
ATOM 3113 N N . ASN A 1 194 ? 6.459 9.576 80.191 1.00 19.49 199 ASN A N 1
ATOM 3114 C CA . ASN A 1 194 ? 6.458 8.527 79.178 1.00 19.78 199 ASN A CA 1
ATOM 3115 C C . ASN A 1 194 ? 5.393 8.739 78.116 1.00 20.33 199 ASN A C 1
ATOM 3116 O O . ASN A 1 194 ? 5.623 8.459 76.939 1.00 22.06 199 ASN A O 1
ATOM 3127 N N . LYS A 1 195 ? 4.220 9.231 78.503 1.00 20.36 200 LYS A N 1
ATOM 3128 C CA . LYS A 1 195 ? 3.185 9.556 77.540 1.00 20.76 200 LYS A CA 1
ATOM 3129 C C . LYS A 1 195 ? 3.685 10.611 76.554 1.00 19.96 200 LYS A C 1
ATOM 3130 O O . LYS A 1 195 ? 3.577 10.439 75.333 1.00 20.89 200 LYS A O 1
ATOM 3149 N N . ILE A 1 196 ? 4.217 11.716 77.067 1.00 19.48 201 ILE A N 1
ATOM 3150 C CA . ILE A 1 196 ? 4.636 12.787 76.185 1.00 20.14 201 ILE A CA 1
ATOM 3151 C C . ILE A 1 196 ? 5.782 12.313 75.280 1.00 19.34 201 ILE A C 1
ATOM 3152 O O . ILE A 1 196 ? 5.770 12.558 74.082 1.00 19.04 201 ILE A O 1
ATOM 3168 N N . PHE A 1 197 ? 6.759 11.615 75.856 1.00 19.61 202 PHE A N 1
ATOM 3169 C CA . PHE A 1 197 ? 7.904 11.177 75.062 1.00 20.00 202 PHE A CA 1
ATOM 3170 C C . PHE A 1 197 ? 7.481 10.128 74.053 1.00 20.48 202 PHE A C 1
ATOM 3171 O O . PHE A 1 197 ? 8.018 10.093 72.945 1.00 21.76 202 PHE A O 1
ATOM 3188 N N . SER A 1 198 ? 6.525 9.276 74.425 1.00 21.16 203 SER A N 1
ATOM 3189 C CA . SER A 1 198 ? 6.022 8.284 73.499 1.00 22.35 203 SER A CA 1
ATOM 3190 C C . SER A 1 198 ? 5.352 8.969 72.325 1.00 23.92 203 SER A C 1
ATOM 3191 O O . SER A 1 198 ? 5.611 8.604 71.172 1.00 23.34 203 SER A O 1
ATOM 3199 N N . GLU A 1 199 ? 4.529 9.992 72.596 1.00 24.69 204 GLU A N 1
ATOM 3200 C CA . GLU A 1 199 ? 3.898 10.766 71.526 1.00 24.87 204 GLU A CA 1
ATOM 3201 C C . GLU A 1 199 ? 4.954 11.429 70.625 1.00 21.95 204 GLU A C 1
ATOM 3202 O O . GLU A 1 199 ? 4.850 11.417 69.400 1.00 24.46 204 GLU A O 1
ATOM 3214 N N . ALA A 1 200 ? 5.982 12.011 71.238 1.00 22.76 205 ALA A N 1
ATOM 3215 C CA . ALA A 1 200 ? 7.003 12.717 70.468 1.00 22.70 205 ALA A CA 1
ATOM 3216 C C . ALA A 1 200 ? 7.835 11.759 69.607 1.00 21.72 205 ALA A C 1
ATOM 3217 O O . ALA A 1 200 ? 8.224 12.120 68.493 1.00 23.60 205 ALA A O 1
ATOM 3224 N N . HIS A 1 201 ? 8.121 10.562 70.121 1.00 23.04 206 HIS A N 1
ATOM 3225 C CA . HIS A 1 201 ? 8.808 9.542 69.321 1.00 23.21 206 HIS A CA 1
ATOM 3226 C C . HIS A 1 201 ? 7.992 9.150 68.113 1.00 24.67 206 HIS A C 1
ATOM 3227 O O . HIS A 1 201 ? 8.530 8.922 67.029 1.00 25.07 206 HIS A O 1
ATOM 3241 N N . ARG A 1 202 ? 6.686 9.034 68.302 1.00 24.88 207 ARG A N 1
ATOM 3242 C CA . ARG A 1 202 ? 5.790 8.737 67.195 1.00 26.72 207 ARG A CA 1
ATOM 3243 C C . ARG A 1 202 ? 5.814 9.859 66.151 1.00 26.64 207 ARG A C 1
ATOM 3244 O O . ARG A 1 202 ? 5.850 9.579 64.953 1.00 25.47 207 ARG A O 1
ATOM 3265 N N . GLU A 1 203 ? 5.827 11.117 66.594 1.00 25.18 208 GLU A N 1
ATOM 3266 C CA . GLU A 1 203 ? 5.870 12.240 65.653 1.00 26.47 208 GLU A CA 1
ATOM 3267 C C . GLU A 1 203 ? 7.175 12.264 64.865 1.00 25.05 208 GLU A C 1
ATOM 3268 O O . GLU A 1 203 ? 7.170 12.562 63.668 1.00 25.71 208 GLU A O 1
ATOM 3280 N N . VAL A 1 204 ? 8.275 11.919 65.520 1.00 24.78 209 VAL A N 1
ATOM 3281 C CA . VAL A 1 204 ? 9.564 11.839 64.846 1.00 24.46 209 VAL A CA 1
ATOM 3282 C C . VAL A 1 204 ? 9.568 10.713 63.798 1.00 24.36 209 VAL A C 1
ATOM 3283 O O . VAL A 1 204 ? 10.009 10.925 62.659 1.00 24.65 209 VAL A O 1
ATOM 3296 N N . MET A 1 205 ? 9.044 9.537 64.148 1.00 24.61 210 MET A N 1
ATOM 3297 C CA . MET A 1 205 ? 8.971 8.456 63.169 1.00 23.92 210 MET A CA 1
ATOM 3298 C C . MET A 1 205 ? 8.129 8.848 61.941 1.00 26.24 210 MET A C 1
ATOM 3299 O O . MET A 1 205 ? 8.420 8.435 60.807 1.00 26.49 210 MET A O 1
ATOM 3313 N N . LYS A 1 206 ? 7.083 9.644 62.164 1.00 25.93 211 LYS A N 1
ATOM 3314 C CA . LYS A 1 206 ? 6.236 10.143 61.099 1.00 27.92 211 LYS A CA 1
ATOM 3315 C C . LYS A 1 206 ? 6.884 11.193 60.222 1.00 28.59 211 LYS A C 1
ATOM 3316 O O . LYS A 1 206 ? 6.578 11.295 59.039 1.00 31.29 211 LYS A O 1
ATOM 3335 N N . ALA A 1 207 ? 7.771 11.984 60.807 1.00 26.56 212 ALA A N 1
ATOM 3336 C CA . ALA A 1 207 ? 8.336 13.141 60.120 1.00 25.44 212 ALA A CA 1
ATOM 3337 C C . ALA A 1 207 ? 9.638 12.832 59.397 1.00 24.75 212 ALA A C 1
ATOM 3338 O O . ALA A 1 207 ? 10.024 13.568 58.494 1.00 26.04 212 ALA A O 1
ATOM 3345 N N . VAL A 1 208 ? 10.333 11.774 59.815 1.00 24.84 213 VAL A N 1
ATOM 3346 C CA A VAL A 1 208 ? 11.654 11.447 59.272 0.39 23.95 213 VAL A CA 1
ATOM 3347 C CA B VAL A 1 208 ? 11.661 11.521 59.277 0.61 24.23 213 VAL A CA 1
ATOM 3348 C C . VAL A 1 208 ? 11.577 11.295 57.773 1.00 23.12 213 VAL A C 1
ATOM 3349 O O . VAL A 1 208 ? 10.701 10.593 57.268 1.00 25.42 213 VAL A O 1
ATOM 3374 N N . LYS A 1 209 ? 12.493 11.944 57.074 1.00 24.46 214 LYS A N 1
ATOM 3375 C CA . LYS A 1 209 ? 12.655 11.812 55.649 1.00 26.71 214 LYS A CA 1
ATOM 3376 C C . LYS A 1 209 ? 14.131 11.666 55.367 1.00 25.04 214 LYS A C 1
ATOM 3377 O O . LYS A 1 209 ? 14.968 12.301 56.008 1.00 23.68 214 LYS A O 1
ATOM 3396 N N . VAL A 1 210 ? 14.448 10.819 54.406 1.00 24.23 215 VAL A N 1
ATOM 3397 C CA . VAL A 1 210 ? 15.801 10.730 53.909 1.00 23.31 215 VAL A CA 1
ATOM 3398 C C . VAL A 1 210 ? 16.242 12.124 53.457 1.00 23.12 215 VAL A C 1
ATOM 3399 O O . VAL A 1 210 ? 15.483 12.849 52.809 1.00 24.34 215 VAL A O 1
ATOM 3412 N N . GLY A 1 211 ? 17.468 12.486 53.824 1.00 21.51 216 GLY A N 1
ATOM 3413 C CA . GLY A 1 211 ? 18.031 13.779 53.475 1.00 22.36 216 GLY A CA 1
ATOM 3414 C C . GLY A 1 211 ? 18.046 14.784 54.623 1.00 22.66 216 GLY A C 1
ATOM 3415 O O . GLY A 1 211 ? 18.752 15.807 54.549 1.00 23.85 216 GLY A O 1
ATOM 3419 N N . MET A 1 212 ? 17.250 14.534 55.657 1.00 23.30 217 MET A N 1
ATOM 3420 C CA . MET A 1 212 ? 17.264 15.375 56.861 1.00 20.99 217 MET A CA 1
ATOM 3421 C C . MET A 1 212 ? 18.546 15.142 57.646 1.00 19.07 217 MET A C 1
ATOM 3422 O O . MET A 1 212 ? 19.122 14.051 57.623 1.00 21.56 217 MET A O 1
ATOM 3436 N N . LYS A 1 213 ? 18.980 16.161 58.375 1.00 19.14 218 LYS A N 1
ATOM 3437 C CA . LYS A 1 213 ? 19.991 16.008 59.409 1.00 18.42 218 LYS A CA 1
ATOM 3438 C C . LYS A 1 213 ? 19.417 15.406 60.678 1.00 17.94 218 LYS A C 1
ATOM 3439 O O . LYS A 1 213 ? 18.275 15.672 61.050 1.00 18.99 218 LYS A O 1
ATOM 3458 N N . GLU A 1 214 ? 20.213 14.596 61.358 1.00 18.16 219 GLU A N 1
ATOM 3459 C CA . GLU A 1 214 ? 19.815 14.039 62.642 1.00 17.82 219 GLU A CA 1
ATOM 3460 C C . GLU A 1 214 ? 19.250 15.114 63.584 1.00 19.07 219 GLU A C 1
ATOM 3461 O O . GLU A 1 214 ? 18.243 14.919 64.239 1.00 17.94 219 GLU A O 1
ATOM 3473 N N . TYR A 1 215 ? 19.911 16.264 63.643 1.00 18.86 220 TYR A N 1
ATOM 3474 C CA . TYR A 1 215 ? 19.500 17.290 64.614 1.00 18.63 220 TYR A CA 1
ATOM 3475 C C . TYR A 1 215 ? 18.154 17.892 64.279 1.00 17.83 220 TYR A C 1
ATOM 3476 O O . TYR A 1 215 ? 17.508 18.436 65.173 1.00 18.15 220 TYR A O 1
ATOM 3494 N N . GLU A 1 216 ? 17.714 17.794 63.030 1.00 18.87 221 GLU A N 1
ATOM 3495 C CA . GLU A 1 216 ? 16.371 18.270 62.694 1.00 18.25 221 GLU A CA 1
ATOM 3496 C C . GLU A 1 216 ? 15.318 17.477 63.449 1.00 19.03 221 GLU A C 1
ATOM 3497 O O . GLU A 1 216 ? 14.286 18.011 63.856 1.00 19.93 221 GLU A O 1
ATOM 3509 N N . LEU A 1 217 ? 15.557 16.181 63.622 1.00 19.61 222 LEU A N 1
ATOM 3510 C CA . LEU A 1 217 ? 14.623 15.348 64.370 1.00 20.22 222 LEU A CA 1
ATOM 3511 C C . LEU A 1 217 ? 14.733 15.541 65.869 1.00 19.18 222 LEU A C 1
ATOM 3512 O O . LEU A 1 217 ? 13.714 15.520 66.590 1.00 19.65 222 LEU A O 1
ATOM 3528 N N . GLU A 1 218 ? 15.947 15.745 66.360 1.00 19.07 223 GLU A N 1
ATOM 3529 C CA . GLU A 1 218 ? 16.171 16.116 67.742 1.00 20.13 223 GLU A CA 1
ATOM 3530 C C . GLU A 1 218 ? 15.347 17.384 68.057 1.00 19.05 223 GLU A C 1
ATOM 3531 O O . GLU A 1 218 ? 14.624 17.449 69.046 1.00 20.44 223 GLU A O 1
ATOM 3543 N N . SER A 1 219 ? 15.464 18.377 67.188 1.00 18.55 224 SER A N 1
ATOM 3544 C CA . SER A 1 219 ? 14.771 19.640 67.384 1.00 17.94 224 SER A CA 1
ATOM 3545 C C . SER A 1 219 ? 13.256 19.455 67.419 1.00 18.53 224 SER A C 1
ATOM 3546 O O . SER A 1 219 ? 12.569 20.011 68.290 1.00 18.17 224 SER A O 1
ATOM 3554 N N . LEU A 1 220 ? 12.714 18.681 66.489 1.00 18.37 225 LEU A N 1
ATOM 3555 C CA . LEU A 1 220 ? 11.283 18.427 66.479 1.00 18.59 225 LEU A CA 1
ATOM 3556 C C . LEU A 1 220 ? 10.811 17.750 67.753 1.00 18.13 225 LEU A C 1
ATOM 3557 O O . LEU A 1 220 ? 9.774 18.103 68.317 1.00 18.84 225 LEU A O 1
ATOM 3573 N N . PHE A 1 221 ? 11.544 16.732 68.188 1.00 18.35 226 PHE A N 1
ATOM 3574 C CA . PHE A 1 221 ? 11.215 16.039 69.428 1.00 19.18 226 PHE A CA 1
ATOM 3575 C C . PHE A 1 221 ? 11.168 16.996 70.613 1.00 18.07 226 PHE A C 1
ATOM 3576 O O . PHE A 1 221 ? 10.224 16.997 71.398 1.00 18.92 226 PHE A O 1
ATOM 3593 N N . GLU A 1 222 ? 12.200 17.816 70.747 1.00 19.50 227 GLU A N 1
ATOM 3594 C CA . GLU A 1 222 ? 12.277 18.754 71.857 1.00 19.85 227 GLU A CA 1
ATOM 3595 C C . GLU A 1 222 ? 11.140 19.779 71.796 1.00 18.74 227 GLU A C 1
ATOM 3596 O O . GLU A 1 222 ? 10.579 20.142 72.839 1.00 19.09 227 GLU A O 1
ATOM 3608 N N . HIS A 1 223 ? 10.794 20.218 70.596 1.00 18.25 228 HIS A N 1
ATOM 3609 C CA . HIS A 1 223 ? 9.701 21.174 70.426 1.00 18.08 228 HIS A CA 1
ATOM 3610 C C . HIS A 1 223 ? 8.371 20.560 70.843 1.00 17.17 228 HIS A C 1
ATOM 3611 O O . HIS A 1 223 ? 7.587 21.191 71.543 1.00 18.51 228 HIS A O 1
ATOM 3625 N N . TYR A 1 224 ? 8.114 19.309 70.460 1.00 18.02 229 TYR A N 1
ATOM 3626 C CA . TYR A 1 224 ? 6.894 18.667 70.894 1.00 19.18 229 TYR A CA 1
ATOM 3627 C C . TYR A 1 224 ? 6.857 18.601 72.408 1.00 19.11 229 TYR A C 1
ATOM 3628 O O . TYR A 1 224 ? 5.855 18.945 73.046 1.00 18.92 229 TYR A O 1
ATOM 3646 N N . CYS A 1 225 ? 7.955 18.143 72.994 1.00 18.59 230 CYS A N 1
ATOM 3647 C CA . CYS A 1 225 ? 7.965 17.941 74.437 1.00 19.06 230 CYS A CA 1
ATOM 3648 C C . CYS A 1 225 ? 7.810 19.236 75.232 1.00 19.34 230 CYS A C 1
ATOM 3649 O O . CYS A 1 225 ? 7.152 19.244 76.258 1.00 20.95 230 CYS A O 1
ATOM 3657 N N . TYR A 1 226 ? 8.420 20.319 74.775 1.00 18.35 231 TYR A N 1
ATOM 3658 C CA . TYR A 1 226 ? 8.303 21.605 75.481 1.00 18.33 231 TYR A CA 1
ATOM 3659 C C . TYR A 1 226 ? 6.915 22.209 75.238 1.00 18.88 231 TYR A C 1
ATOM 3660 O O . TYR A 1 226 ? 6.144 22.447 76.173 1.00 18.86 231 TYR A O 1
ATOM 3678 N N . SER A 1 227 ? 6.573 22.402 73.975 1.00 18.74 232 SER A N 1
ATOM 3679 C CA . SER A 1 227 ? 5.337 23.117 73.666 1.00 18.94 232 SER A CA 1
ATOM 3680 C C . SER A 1 227 ? 4.102 22.347 74.110 1.00 18.82 232 SER A C 1
ATOM 3681 O O . SER A 1 227 ? 3.122 22.956 74.532 1.00 21.17 232 SER A O 1
ATOM 3689 N N . ARG A 1 228 ? 4.105 21.016 74.017 1.00 19.30 233 ARG A N 1
ATOM 3690 C CA . ARG A 1 228 ? 2.924 20.238 74.371 1.00 22.92 233 ARG A CA 1
ATOM 3691 C C . ARG A 1 228 ? 3.018 19.608 75.751 1.00 21.42 233 ARG A C 1
ATOM 3692 O O . ARG A 1 228 ? 1.986 19.352 76.383 1.00 23.66 233 ARG A O 1
ATOM 3713 N N . GLY A 1 229 ? 4.230 19.366 76.225 1.00 20.29 234 GLY A N 1
ATOM 3714 C CA . GLY A 1 229 ? 4.399 18.671 77.489 1.00 20.10 234 GLY A CA 1
ATOM 3715 C C . GLY A 1 229 ? 4.919 19.533 78.606 1.00 20.14 234 GLY A C 1
ATOM 3716 O O . GLY A 1 229 ? 4.947 19.099 79.748 1.00 22.63 234 GLY A O 1
ATOM 3720 N N . GLY A 1 230 ? 5.358 20.748 78.289 1.00 20.24 235 GLY A N 1
ATOM 3721 C CA . GLY A 1 230 ? 5.931 21.628 79.292 1.00 22.34 235 GLY A CA 1
ATOM 3722 C C . GLY A 1 230 ? 7.297 21.180 79.764 1.00 25.50 235 GLY A C 1
ATOM 3723 O O . GLY A 1 230 ? 7.757 21.579 80.814 1.00 29.46 235 GLY A O 1
ATOM 3727 N N . MET A 1 231 ? 7.965 20.365 78.963 1.00 24.73 236 MET A N 1
ATOM 3728 C CA . MET A 1 231 ? 9.256 19.841 79.360 1.00 28.78 236 MET A CA 1
ATOM 3729 C C . MET A 1 231 ? 10.341 20.802 78.823 1.00 31.95 236 MET A C 1
ATOM 3730 O O . MET A 1 231 ? 10.703 20.750 77.657 1.00 30.56 236 MET A O 1
ATOM 3744 N N . ARG A 1 232 ? 10.813 21.699 79.690 1.00 33.72 237 ARG A N 1
ATOM 3745 C CA . ARG A 1 232 ? 11.801 22.718 79.301 1.00 37.77 237 ARG A CA 1
ATOM 3746 C C . ARG A 1 232 ? 13.246 22.205 79.367 1.00 43.09 237 ARG A C 1
ATOM 3747 O O . ARG A 1 232 ? 14.023 22.411 78.436 1.00 43.33 237 ARG A O 1
ATOM 3768 N N . HIS A 1 233 ? 13.601 21.563 80.479 1.00 48.80 238 HIS A N 1
ATOM 3769 C CA . HIS A 1 233 ? 14.982 21.137 80.723 1.00 58.49 238 HIS A CA 1
ATOM 3770 C C . HIS A 1 233 ? 15.259 19.802 80.045 1.00 66.40 238 HIS A C 1
ATOM 3771 O O . HIS A 1 233 ? 14.361 18.972 79.915 1.00 64.37 238 HIS A O 1
ATOM 3785 N N . SER A 1 234 ? 16.502 19.597 79.621 1.00 75.06 239 SER A N 1
ATOM 3786 C CA . SER A 1 234 ? 16.936 18.287 79.148 1.00 82.12 239 SER A CA 1
ATOM 3787 C C . SER A 1 234 ? 17.558 17.522 80.315 1.00 84.53 239 SER A C 1
ATOM 3788 O O . SER A 1 234 ? 18.305 18.089 81.114 1.00 85.21 239 SER A O 1
ATOM 3796 N N . SER A 1 235 ? 17.185 16.229 80.431 1.00 85.50 240 SER A N 1
ATOM 3797 C CA . SER A 1 235 ? 17.663 15.238 81.448 1.00 86.16 240 SER A CA 1
ATOM 3798 C C . SER A 1 235 ? 18.892 14.503 80.902 1.00 87.91 240 SER A C 1
ATOM 3799 O O . SER A 1 235 ? 19.465 13.684 81.630 1.00 87.24 240 SER A O 1
ATOM 3807 N N . TYR A 1 236 ? 19.173 14.673 79.615 1.00 90.24 241 TYR A N 1
ATOM 3808 C CA . TYR A 1 236 ? 20.420 14.246 78.981 1.00 92.11 241 TYR A CA 1
ATOM 3809 C C . TYR A 1 236 ? 20.435 14.661 77.514 1.00 91.59 241 TYR A C 1
ATOM 3810 O O . TYR A 1 236 ? 19.382 14.895 76.912 1.00 91.97 241 TYR A O 1
ATOM 3828 N N . THR A 1 237 ? 21.634 14.760 76.947 1.00 89.61 242 THR A N 1
ATOM 3829 C CA . THR A 1 237 ? 21.780 15.188 75.564 1.00 86.50 242 THR A CA 1
ATOM 3830 C C . THR A 1 237 ? 21.252 14.081 74.653 1.00 81.51 242 THR A C 1
ATOM 3831 O O . THR A 1 237 ? 21.699 12.933 74.720 1.00 82.17 242 THR A O 1
ATOM 3842 N N . CYS A 1 238 ? 20.283 14.443 73.819 1.00 73.99 243 CYS A N 1
ATOM 3843 C CA . CYS A 1 238 ? 19.610 13.508 72.919 1.00 65.46 243 CYS A CA 1
ATOM 3844 C C . CYS A 1 238 ? 20.538 12.823 71.915 1.00 57.70 243 CYS A C 1
ATOM 3845 O O . CYS A 1 238 ? 21.437 13.447 71.350 1.00 55.43 243 CYS A O 1
ATOM 3853 N N . ILE A 1 239 ? 20.286 11.537 71.696 1.00 48.86 244 ILE A N 1
ATOM 3854 C CA . ILE A 1 239 ? 21.058 10.717 70.794 1.00 42.51 244 ILE A CA 1
ATOM 3855 C C . ILE A 1 239 ? 20.219 10.428 69.545 1.00 37.23 244 ILE A C 1
ATOM 3856 O O . ILE A 1 239 ? 19.249 9.685 69.608 1.00 33.51 244 ILE A O 1
ATOM 3872 N N . CYS A 1 240 ? 20.541 11.060 68.424 1.00 35.02 245 CYS A N 1
ATOM 3873 C CA . CYS A 1 240 ? 19.839 10.786 67.174 1.00 32.72 245 CYS A CA 1
ATOM 3874 C C . CYS A 1 240 ? 20.836 10.211 66.211 1.00 24.80 245 CYS A C 1
ATOM 3875 O O . CYS A 1 240 ? 21.391 10.919 65.403 1.00 24.46 245 CYS A O 1
ATOM 3883 N N . GLY A 1 241 ? 21.093 8.915 66.343 1.00 21.71 246 GLY A N 1
ATOM 3884 C CA . GLY A 1 241 ? 22.171 8.283 65.609 1.00 20.63 246 GLY A CA 1
ATOM 3885 C C . GLY A 1 241 ? 21.680 7.583 64.358 1.00 20.85 246 GLY A C 1
ATOM 3886 O O . GLY A 1 241 ? 20.949 6.592 64.435 1.00 23.23 246 GLY A O 1
ATOM 3890 N N . SER A 1 242 ? 22.097 8.078 63.200 1.00 19.87 247 SER A N 1
ATOM 3891 C CA . SER A 1 242 ? 21.728 7.460 61.942 1.00 19.83 247 SER A CA 1
ATOM 3892 C C . SER A 1 242 ? 22.912 6.726 61.354 1.00 21.26 247 SER A C 1
ATOM 3893 O O . SER A 1 242 ? 24.054 7.118 61.543 1.00 21.47 247 SER A O 1
ATOM 3901 N N . GLY A 1 243 ? 22.620 5.655 60.634 1.00 21.84 248 GLY A N 1
ATOM 3902 C CA . GLY A 1 243 ? 23.668 4.871 59.995 1.00 22.59 248 GLY A CA 1
ATOM 3903 C C . GLY A 1 243 ? 24.652 4.357 61.004 1.00 22.55 248 GLY A C 1
ATOM 3904 O O . GLY A 1 243 ? 24.285 3.914 62.080 1.00 22.70 248 GLY A O 1
ATOM 3908 N N . GLU A 1 244 ? 25.929 4.437 60.660 1.00 22.89 249 GLU A N 1
ATOM 3909 C CA . GLU A 1 244 ? 26.956 3.897 61.536 1.00 24.62 249 GLU A CA 1
ATOM 3910 C C . GLU A 1 244 ? 26.974 4.598 62.902 1.00 22.19 249 GLU A C 1
ATOM 3911 O O . GLU A 1 244 ? 27.488 4.062 63.878 1.00 22.33 249 GLU A O 1
ATOM 3923 N N . ASN A 1 245 ? 26.385 5.798 62.992 1.00 22.42 250 ASN A N 1
ATOM 3924 C CA . ASN A 1 245 ? 26.337 6.483 64.283 1.00 21.96 250 ASN A CA 1
ATOM 3925 C C . ASN A 1 245 ? 25.459 5.787 65.309 1.00 22.40 250 ASN A C 1
ATOM 3926 O O . ASN A 1 245 ? 25.580 6.053 66.498 1.00 22.47 250 ASN A O 1
ATOM 3937 N N . SER A 1 246 ? 24.571 4.894 64.862 1.00 21.07 251 SER A N 1
ATOM 3938 C CA . SER A 1 246 ? 23.759 4.153 65.821 1.00 20.25 251 SER A CA 1
ATOM 3939 C C . SER A 1 246 ? 24.569 3.109 66.595 1.00 20.07 251 SER A C 1
ATOM 3940 O O . SER A 1 246 ? 24.076 2.552 67.560 1.00 22.42 251 SER A O 1
ATOM 3948 N N . ALA A 1 247 ? 25.822 2.884 66.204 1.00 21.36 252 ALA A N 1
ATOM 3949 C CA . ALA A 1 247 ? 26.726 2.030 66.987 1.00 21.82 252 ALA A CA 1
ATOM 3950 C C . ALA A 1 247 ? 27.505 2.806 68.060 1.00 22.73 252 ALA A C 1
ATOM 3951 O O . ALA A 1 247 ? 28.206 2.218 68.861 1.00 25.06 252 ALA A O 1
ATOM 3958 N N . VAL A 1 248 ? 27.361 4.128 68.080 1.00 21.98 253 VAL A N 1
ATOM 3959 C CA . VAL A 1 248 ? 28.059 4.977 69.061 1.00 23.34 253 VAL A CA 1
ATOM 3960 C C . VAL A 1 248 ? 27.111 5.245 70.228 1.00 26.27 253 VAL A C 1
ATOM 3961 O O . VAL A 1 248 ? 26.138 5.965 70.064 1.00 26.14 253 VAL A O 1
ATOM 3974 N N . LEU A 1 249 ? 27.382 4.671 71.397 1.00 27.24 254 LEU A N 1
ATOM 3975 C CA . LEU A 1 249 ? 26.335 4.518 72.416 1.00 31.34 254 LEU A CA 1
ATOM 3976 C C . LEU A 1 249 ? 25.759 5.823 72.998 1.00 37.37 254 LEU A C 1
ATOM 3977 O O . LEU A 1 249 ? 24.538 5.917 73.247 1.00 41.17 254 LEU A O 1
ATOM 3993 N N . HIS A 1 250 ? 26.620 6.806 73.211 1.00 36.59 255 HIS A N 1
ATOM 3994 C CA . HIS A 1 250 ? 26.210 8.143 73.687 1.00 39.29 255 HIS A CA 1
ATOM 3995 C C . HIS A 1 250 ? 26.533 9.200 72.624 1.00 37.40 255 HIS A C 1
ATOM 3996 O O . HIS A 1 250 ? 26.953 10.311 72.948 1.00 39.18 255 HIS A O 1
ATOM 4010 N N . TYR A 1 251 ? 26.351 8.837 71.359 1.00 32.87 256 TYR A N 1
ATOM 4011 C CA . TYR A 1 251 ? 26.442 9.772 70.239 1.00 29.83 256 TYR A CA 1
ATOM 4012 C C . TYR A 1 251 ? 25.627 11.049 70.526 1.00 33.41 256 TYR A C 1
ATOM 4013 O O . TYR A 1 251 ? 24.639 10.995 71.247 1.00 37.37 256 TYR A O 1
ATOM 4031 N N . GLY A 1 252 ? 26.040 12.200 69.999 1.00 34.51 257 GLY A N 1
ATOM 4032 C CA . GLY A 1 252 ? 25.178 13.382 70.036 1.00 37.69 257 GLY A CA 1
ATOM 4033 C C . GLY A 1 252 ? 25.699 14.532 70.880 1.00 41.39 257 GLY A C 1
ATOM 4034 O O . GLY A 1 252 ? 25.144 15.639 70.863 1.00 41.13 257 GLY A O 1
ATOM 4038 N N . HIS A 1 253 ? 26.757 14.256 71.632 1.00 41.44 258 HIS A N 1
ATOM 4039 C CA . HIS A 1 253 ? 27.441 15.258 72.435 1.00 44.59 258 HIS A CA 1
ATOM 4040 C C . HIS A 1 253 ? 28.176 16.261 71.545 1.00 46.68 258 HIS A C 1
ATOM 4041 O O . HIS A 1 253 ? 28.187 16.118 70.320 1.00 43.77 258 HIS A O 1
ATOM 4055 N N . ALA A 1 254 ? 28.795 17.255 72.171 1.00 49.39 259 ALA A N 1
ATOM 4056 C CA . ALA A 1 254 ? 29.501 18.322 71.454 1.00 53.64 259 ALA A CA 1
ATOM 4057 C C . ALA A 1 254 ? 30.527 17.801 70.444 1.00 56.06 259 ALA A C 1
ATOM 4058 O O . ALA A 1 254 ? 30.745 18.424 69.397 1.00 56.20 259 ALA A O 1
ATOM 4065 N N . GLY A 1 255 ? 31.163 16.676 70.775 1.00 56.11 260 GLY A N 1
ATOM 4066 C CA . GLY A 1 255 ? 32.167 16.053 69.924 1.00 56.32 260 GLY A CA 1
ATOM 4067 C C . GLY A 1 255 ? 31.594 15.336 68.711 1.00 54.88 260 GLY A C 1
ATOM 4068 O O . GLY A 1 255 ? 32.315 15.061 67.747 1.00 54.40 260 GLY A O 1
ATOM 4072 N N . ALA A 1 256 ? 30.297 15.031 68.766 1.00 50.70 261 ALA A N 1
ATOM 4073 C CA . ALA A 1 256 ? 29.605 14.303 67.699 1.00 46.31 261 ALA A CA 1
ATOM 4074 C C . ALA A 1 256 ? 28.127 14.735 67.619 1.00 41.69 261 ALA A C 1
ATOM 4075 O O . ALA A 1 256 ? 27.237 13.923 67.864 1.00 40.21 261 ALA A O 1
ATOM 4082 N N . PRO A 1 257 ? 27.882 16.000 67.251 1.00 39.17 262 PRO A N 1
ATOM 4083 C CA . PRO A 1 257 ? 26.628 16.721 67.566 1.00 38.15 262 PRO A CA 1
ATOM 4084 C C . PRO A 1 257 ? 25.451 16.507 66.579 1.00 35.38 262 PRO A C 1
ATOM 4085 O O . PRO A 1 257 ? 24.757 17.445 66.155 1.00 32.79 262 PRO A O 1
ATOM 4096 N N . ASN A 1 258 ? 25.202 15.248 66.263 1.00 33.08 263 ASN A N 1
ATOM 4097 C CA . ASN A 1 258 ? 24.046 14.901 65.470 1.00 27.53 263 ASN A CA 1
ATOM 4098 C C . ASN A 1 258 ? 23.951 15.690 64.127 1.00 24.33 263 ASN A C 1
ATOM 4099 O O . ASN A 1 258 ? 22.876 16.137 63.762 1.00 22.29 263 ASN A O 1
ATOM 4110 N N . ASP A 1 259 ? 25.040 15.807 63.361 1.00 24.82 264 ASP A N 1
ATOM 4111 C CA . ASP A 1 259 ? 24.958 16.504 62.065 1.00 26.08 264 ASP A CA 1
ATOM 4112 C C . ASP A 1 259 ? 25.205 15.608 60.843 1.00 24.32 264 ASP A C 1
ATOM 4113 O O . ASP A 1 259 ? 25.618 16.074 59.780 1.00 25.32 264 ASP A O 1
ATOM 4122 N N . ARG A 1 260 ? 24.913 14.321 60.975 1.00 22.10 265 ARG A N 1
ATOM 4123 C CA . ARG A 1 260 ? 24.947 13.446 59.811 1.00 21.44 265 ARG A CA 1
ATOM 4124 C C . ARG A 1 260 ? 23.634 13.504 59.044 1.00 22.23 265 ARG A C 1
ATOM 4125 O O . ARG A 1 260 ? 22.566 13.603 59.635 1.00 22.10 265 ARG A O 1
ATOM 4146 N N . THR A 1 261 ? 23.727 13.469 57.717 1.00 22.84 266 THR A N 1
ATOM 4147 C CA . THR A 1 261 ? 22.553 13.388 56.854 1.00 23.53 266 THR A CA 1
ATOM 4148 C C . THR A 1 261 ? 22.008 11.963 56.848 1.00 23.37 266 THR A C 1
ATOM 4149 O O . THR A 1 261 ? 22.751 11.017 56.611 1.00 23.88 266 THR A O 1
ATOM 4160 N N . ILE A 1 262 ? 20.723 11.818 57.124 1.00 20.92 267 ILE A N 1
ATOM 4161 C CA . ILE A 1 262 ? 20.070 10.508 57.113 1.00 21.70 267 ILE A CA 1
ATOM 4162 C C . ILE A 1 262 ? 19.937 10.037 55.666 1.00 22.12 267 ILE A C 1
ATOM 4163 O O . ILE A 1 262 ? 19.425 10.774 54.818 1.00 23.28 267 ILE A O 1
ATOM 4179 N N . GLN A 1 263 ? 20.386 8.819 55.405 1.00 22.40 268 GLN A N 1
ATOM 4180 C CA . GLN A 1 263 ? 20.454 8.293 54.053 1.00 24.22 268 GLN A CA 1
ATOM 4181 C C . GLN A 1 263 ? 19.499 7.133 53.901 1.00 23.76 268 GLN A C 1
ATOM 4182 O O . GLN A 1 263 ? 19.156 6.409 54.860 1.00 23.73 268 GLN A O 1
ATOM 4196 N N . ASN A 1 264 ? 19.061 6.962 52.663 1.00 26.04 269 ASN A N 1
ATOM 4197 C CA . ASN A 1 264 ? 18.317 5.782 52.290 1.00 26.13 269 ASN A CA 1
ATOM 4198 C C . ASN A 1 264 ? 19.115 4.539 52.684 1.00 27.92 269 ASN A C 1
ATOM 4199 O O . ASN A 1 264 ? 20.316 4.459 52.441 1.00 27.69 269 ASN A O 1
ATOM 4210 N N . GLY A 1 265 ? 18.456 3.621 53.371 1.00 24.03 270 GLY A N 1
ATOM 4211 C CA . GLY A 1 265 ? 19.083 2.405 53.839 1.00 21.49 270 GLY A CA 1
ATOM 4212 C C . GLY A 1 265 ? 19.572 2.406 55.280 1.00 21.07 270 GLY A C 1
ATOM 4213 O O . GLY A 1 265 ? 19.889 1.377 55.847 1.00 21.94 270 GLY A O 1
ATOM 4217 N N . ASP A 1 266 ? 19.656 3.599 55.867 1.00 20.48 271 ASP A N 1
ATOM 4218 C CA . ASP A 1 266 ? 20.099 3.710 57.245 1.00 19.07 271 ASP A CA 1
ATOM 4219 C C . ASP A 1 266 ? 19.137 3.110 58.211 1.00 19.23 271 ASP A C 1
ATOM 4220 O O . ASP A 1 266 ? 17.918 3.159 58.021 1.00 21.42 271 ASP A O 1
ATOM 4229 N N . MET A 1 267 ? 19.699 2.590 59.286 1.00 19.30 272 MET A N 1
ATOM 4230 C CA A MET A 1 267 ? 18.946 2.384 60.513 0.66 18.96 272 MET A CA 1
ATOM 4231 C CA B MET A 1 267 ? 18.977 2.341 60.494 0.34 20.43 272 MET A CA 1
ATOM 4232 C C . MET A 1 267 ? 19.122 3.626 61.358 1.00 21.00 272 MET A C 1
ATOM 4233 O O . MET A 1 267 ? 20.180 4.268 61.352 1.00 23.77 272 MET A O 1
ATOM 4260 N N . CYS A 1 268 ? 18.059 4.024 62.025 1.00 19.19 273 CYS A N 1
ATOM 4261 C CA . CYS A 1 268 ? 18.094 5.150 62.951 1.00 18.92 273 CYS A CA 1
ATOM 4262 C C . CYS A 1 268 ? 17.910 4.618 64.357 1.00 17.66 273 CYS A C 1
ATOM 4263 O O . CYS A 1 268 ? 17.071 3.730 64.586 1.00 19.30 273 CYS A O 1
ATOM 4271 N N . LEU A 1 269 ? 18.661 5.168 65.299 1.00 17.34 274 LEU A N 1
ATOM 4272 C CA . LEU A 1 269 ? 18.532 4.821 66.699 1.00 18.01 274 LEU A CA 1
ATOM 4273 C C . LEU A 1 269 ? 18.348 6.143 67.419 1.00 17.54 274 LEU A C 1
ATOM 4274 O O . LEU A 1 269 ? 19.282 6.943 67.516 1.00 20.21 274 LEU A O 1
ATOM 4290 N N A PHE A 1 270 ? 17.130 6.405 67.872 0.49 15.41 275 PHE A N 1
ATOM 4291 N N B PHE A 1 270 ? 17.137 6.326 67.943 0.51 17.86 275 PHE A N 1
ATOM 4292 C CA A PHE A 1 270 ? 16.811 7.682 68.502 0.49 15.21 275 PHE A CA 1
ATOM 4293 C CA B PHE A 1 270 ? 16.635 7.580 68.509 0.51 19.31 275 PHE A CA 1
ATOM 4294 C C A PHE A 1 270 ? 16.485 7.472 69.964 0.49 15.81 275 PHE A C 1
ATOM 4295 C C B PHE A 1 270 ? 16.449 7.440 70.016 0.51 16.95 275 PHE A C 1
ATOM 4296 O O A PHE A 1 270 ? 15.443 6.924 70.327 0.49 16.91 275 PHE A O 1
ATOM 4297 O O B PHE A 1 270 ? 15.448 6.884 70.472 0.51 17.11 275 PHE A O 1
ATOM 4330 N N . ASP A 1 271 ? 17.427 7.909 70.793 1.00 17.43 276 ASP A N 1
ATOM 4331 C CA . ASP A 1 271 ? 17.390 7.764 72.233 1.00 17.75 276 ASP A CA 1
ATOM 4332 C C . ASP A 1 271 ? 17.099 9.129 72.785 1.00 20.16 276 ASP A C 1
ATOM 4333 O O . ASP A 1 271 ? 17.973 10.010 72.764 1.00 23.33 276 ASP A O 1
ATOM 4343 N N A MET A 1 272 ? 15.839 9.373 73.106 0.59 19.22 277 MET A N 1
ATOM 4344 N N B MET A 1 272 ? 15.845 9.343 73.168 0.25 18.09 277 MET A N 1
ATOM 4345 C CA A MET A 1 272 ? 15.416 10.733 73.424 0.59 25.01 277 MET A CA 1
ATOM 4346 C CA B MET A 1 272 ? 15.405 10.668 73.670 0.25 19.81 277 MET A CA 1
ATOM 4347 C C A MET A 1 272 ? 14.412 10.744 74.524 0.59 25.00 277 MET A C 1
ATOM 4348 C C B MET A 1 272 ? 14.372 10.454 74.779 0.25 18.74 277 MET A C 1
ATOM 4349 O O A MET A 1 272 ? 13.489 9.923 74.561 0.59 22.17 277 MET A O 1
ATOM 4350 O O B MET A 1 272 ? 14.760 9.815 75.780 0.25 17.19 277 MET A O 1
ATOM 4377 N N A GLY A 1 273 ? 14.654 11.694 75.424 0.59 24.58 278 GLY A N 1
ATOM 4378 N N C GLY A 1 273 ? 15.606 11.508 75.750 0.16 22.00 278 GLY A N 1
ATOM 4379 C CA A GLY A 1 273 ? 14.050 11.761 76.735 0.59 27.54 278 GLY A CA 1
ATOM 4380 C CA C GLY A 1 273 ? 14.701 11.715 76.867 0.16 24.48 278 GLY A CA 1
ATOM 4381 C C A GLY A 1 273 ? 14.138 13.181 77.245 0.59 26.14 278 GLY A C 1
ATOM 4382 C C C GLY A 1 273 ? 14.875 13.076 77.511 0.16 23.92 278 GLY A C 1
ATOM 4383 O O A GLY A 1 273 ? 14.251 14.126 76.473 0.59 25.72 278 GLY A O 1
ATOM 4384 O O C GLY A 1 273 ? 15.699 13.880 77.070 0.16 21.35 278 GLY A O 1
ATOM 4390 N N . GLY A 1 274 ? 14.098 13.329 78.562 1.00 25.66 279 GLY A N 1
ATOM 4391 C CA . GLY A 1 274 ? 14.042 14.647 79.182 1.00 21.97 279 GLY A CA 1
ATOM 4392 C C . GLY A 1 274 ? 13.376 14.507 80.532 1.00 18.47 279 GLY A C 1
ATOM 4393 O O . GLY A 1 274 ? 13.404 13.439 81.130 1.00 20.55 279 GLY A O 1
ATOM 4398 N N . GLU A 1 275 ? 12.807 15.602 81.014 1.00 18.28 280 GLU A N 1
ATOM 4399 C CA . GLU A 1 275 ? 12.191 15.598 82.330 1.00 17.30 280 GLU A CA 1
ATOM 4400 C C . GLU A 1 275 ? 11.062 16.611 82.409 1.00 17.08 280 GLU A C 1
ATOM 4401 O O . GLU A 1 275 ? 11.050 17.620 81.682 1.00 19.20 280 GLU A O 1
ATOM 4413 N N . TYR A 1 276 ? 10.123 16.318 83.299 1.00 17.86 281 TYR A N 1
ATOM 4414 C CA . TYR A 1 276 ? 9.062 17.231 83.687 1.00 17.51 281 TYR A CA 1
ATOM 4415 C C . TYR A 1 276 ? 9.185 17.472 85.179 1.00 17.52 281 TYR A C 1
ATOM 4416 O O . TYR A 1 276 ? 9.084 16.534 85.959 1.00 17.94 281 TYR A O 1
ATOM 4434 N N . TYR A 1 277 ? 9.376 18.734 85.566 1.00 18.48 282 TYR A N 1
ATOM 4435 C CA . TYR A 1 277 ? 9.497 19.078 86.978 1.00 17.85 282 TYR A CA 1
ATOM 4436 C C . TYR A 1 277 ? 10.522 18.155 87.635 1.00 17.97 282 TYR A C 1
ATOM 4437 O O . TYR A 1 277 ? 10.300 17.627 88.711 1.00 18.59 282 TYR A O 1
ATOM 4455 N N . CYS A 1 278 ? 11.651 17.984 86.950 1.00 17.60 283 CYS A N 1
ATOM 4456 C CA . CYS A 1 278 ? 12.793 17.186 87.412 1.00 17.38 283 CYS A CA 1
ATOM 4457 C C . CYS A 1 278 ? 12.510 15.704 87.587 1.00 18.66 283 CYS A C 1
ATOM 4458 O O . CYS A 1 278 ? 13.257 15.025 88.283 1.00 22.19 283 CYS A O 1
ATOM 4466 N N . PHE A 1 279 ? 11.472 15.185 86.947 1.00 17.47 284 PHE A N 1
ATOM 4467 C CA . PHE A 1 279 ? 11.280 13.738 86.881 1.00 18.00 284 PHE A CA 1
ATOM 4468 C C . PHE A 1 279 ? 11.617 13.271 85.474 1.00 17.45 284 PHE A C 1
ATOM 4469 O O . PHE A 1 279 ? 11.012 13.713 84.494 1.00 17.68 284 PHE A O 1
ATOM 4486 N N . ALA A 1 280 ? 12.585 12.364 85.361 1.00 19.24 285 ALA A N 1
ATOM 4487 C CA . ALA A 1 280 ? 13.135 12.018 84.048 1.00 19.68 285 ALA A CA 1
ATOM 4488 C C . ALA A 1 280 ? 12.414 10.875 83.390 1.00 21.22 285 ALA A C 1
ATOM 4489 O O . ALA A 1 280 ? 11.775 10.074 84.059 1.00 24.97 285 ALA A O 1
ATOM 4496 N N . SER A 1 281 ? 12.531 10.773 82.075 1.00 19.72 286 SER A N 1
ATOM 4497 C CA . SER A 1 281 ? 12.274 9.502 81.417 1.00 22.04 286 SER A CA 1
ATOM 4498 C C . SER A 1 281 ? 13.214 9.368 80.244 1.00 18.95 286 SER A C 1
ATOM 4499 O O . SER A 1 281 ? 13.854 10.320 79.810 1.00 19.93 286 SER A O 1
ATOM 4507 N N . ASP A 1 282 ? 13.342 8.145 79.760 1.00 18.97 287 ASP A N 1
ATOM 4508 C CA . ASP A 1 282 ? 14.422 7.774 78.877 1.00 19.99 287 ASP A CA 1
ATOM 4509 C C . ASP A 1 282 ? 13.895 6.649 77.966 1.00 18.50 287 ASP A C 1
ATOM 4510 O O . ASP A 1 282 ? 13.709 5.546 78.444 1.00 19.28 287 ASP A O 1
ATOM 4519 N N . ILE A 1 283 ? 13.662 6.933 76.688 1.00 17.51 288 ILE A N 1
ATOM 4520 C CA . ILE A 1 283 ? 13.077 5.979 75.737 1.00 18.10 288 ILE A CA 1
ATOM 4521 C C . ILE A 1 283 ? 13.929 5.943 74.480 1.00 17.44 288 ILE A C 1
ATOM 4522 O O . ILE A 1 283 ? 14.429 6.972 74.021 1.00 19.54 288 ILE A O 1
ATOM 4538 N N . THR A 1 284 ? 14.111 4.758 73.913 1.00 15.65 289 THR A N 1
ATOM 4539 C CA . THR A 1 284 ? 14.832 4.592 72.663 1.00 16.38 289 THR A CA 1
ATOM 4540 C C . THR A 1 284 ? 13.980 3.808 71.692 1.00 15.91 289 THR A C 1
ATOM 4541 O O . THR A 1 284 ? 13.408 2.783 72.059 1.00 16.94 289 THR A O 1
ATOM 4552 N N . CYS A 1 285 ? 13.886 4.341 70.476 1.00 16.97 290 CYS A N 1
ATOM 4553 C CA . CYS A 1 285 ? 13.225 3.708 69.328 1.00 17.15 290 CYS A CA 1
ATOM 4554 C C . CYS A 1 285 ? 14.239 3.519 68.216 1.00 17.11 290 CYS A C 1
ATOM 4555 O O . CYS A 1 285 ? 15.090 4.384 67.976 1.00 17.55 290 CYS A O 1
ATOM 4563 N N . SER A 1 286 ? 14.165 2.382 67.531 1.00 16.85 291 SER A N 1
ATOM 4564 C CA . SER A 1 286 ? 14.997 2.108 66.377 1.00 17.00 291 SER A CA 1
ATOM 4565 C C . SER A 1 286 ? 14.108 1.828 65.192 1.00 16.86 291 SER A C 1
ATOM 4566 O O . SER A 1 286 ? 13.080 1.161 65.328 1.00 18.18 291 SER A O 1
ATOM 4574 N N . PHE A 1 287 ? 14.501 2.310 64.023 1.00 18.44 292 PHE A N 1
ATOM 4575 C CA . PHE A 1 287 ? 13.658 2.204 62.839 1.00 19.04 292 PHE A CA 1
ATOM 4576 C C . PHE A 1 287 ? 14.437 2.506 61.582 1.00 19.17 292 PHE A C 1
ATOM 4577 O O . PHE A 1 287 ? 15.414 3.242 61.621 1.00 19.21 292 PHE A O 1
ATOM 4594 N N . PRO A 1 288 ? 13.999 1.945 60.449 1.00 18.83 293 PRO A N 1
ATOM 4595 C CA . PRO A 1 288 ? 14.663 2.222 59.173 1.00 19.38 293 PRO A CA 1
ATOM 4596 C C . PRO A 1 288 ? 14.333 3.621 58.696 1.00 19.08 293 PRO A C 1
ATOM 4597 O O . PRO A 1 288 ? 13.158 4.017 58.715 1.00 20.48 293 PRO A O 1
ATOM 4608 N N . ALA A 1 289 ? 15.341 4.383 58.279 1.00 19.46 294 ALA A N 1
ATOM 4609 C CA . ALA A 1 289 ? 15.101 5.749 57.819 1.00 21.08 294 ALA A CA 1
ATOM 4610 C C . ALA A 1 289 ? 14.051 5.836 56.721 1.00 20.55 294 ALA A C 1
ATOM 4611 O O . ALA A 1 289 ? 13.257 6.790 56.687 1.00 22.00 294 ALA A O 1
ATOM 4618 N N . ASN A 1 290 ? 14.031 4.855 55.816 1.00 22.14 295 ASN A N 1
ATOM 4619 C CA . ASN A 1 290 ? 13.128 4.915 54.663 1.00 22.09 295 ASN A CA 1
ATOM 4620 C C . ASN A 1 290 ? 11.789 4.225 54.910 1.00 22.53 295 ASN A C 1
ATOM 4621 O O . ASN A 1 290 ? 11.003 4.075 53.979 1.00 24.41 295 ASN A O 1
ATOM 4632 N N . GLY A 1 291 ? 11.535 3.815 56.158 1.00 21.71 296 GLY A N 1
ATOM 4633 C CA . GLY A 1 291 ? 10.247 3.265 56.545 1.00 22.39 296 GLY A CA 1
ATOM 4634 C C . GLY A 1 291 ? 10.011 1.794 56.241 1.00 22.30 296 GLY A C 1
ATOM 4635 O O . GLY A 1 291 ? 8.919 1.303 56.510 1.00 23.27 296 GLY A O 1
ATOM 4639 N N . LYS A 1 292 ? 11.008 1.100 55.695 1.00 21.79 297 LYS A N 1
ATOM 4640 C CA . LYS A 1 292 ? 10.864 -0.316 55.369 1.00 23.34 297 LYS A CA 1
ATOM 4641 C C . LYS A 1 292 ? 12.112 -1.074 55.820 1.00 22.13 297 LYS A C 1
ATOM 4642 O O . LYS A 1 292 ? 13.218 -0.804 55.367 1.00 23.64 297 LYS A O 1
ATOM 4661 N N . PHE A 1 293 ? 11.924 -2.033 56.712 1.00 23.40 298 PHE A N 1
ATOM 4662 C CA . PHE A 1 293 ? 13.045 -2.863 57.160 1.00 22.60 298 PHE A CA 1
ATOM 4663 C C . PHE A 1 293 ? 13.530 -3.764 56.023 1.00 23.63 298 PHE A C 1
ATOM 4664 O O . PHE A 1 293 ? 12.728 -4.420 55.373 1.00 25.86 298 PHE A O 1
ATOM 4681 N N . THR A 1 294 ? 14.836 -3.801 55.796 1.00 23.20 299 THR A N 1
ATOM 4682 C CA . THR A 1 294 ? 15.408 -4.856 54.968 1.00 25.21 299 THR A CA 1
ATOM 4683 C C . THR A 1 294 ? 15.407 -6.166 55.740 1.00 24.30 299 THR A C 1
ATOM 4684 O O . THR A 1 294 ? 15.175 -6.182 56.934 1.00 23.38 299 THR A O 1
ATOM 4695 N N . ALA A 1 295 ? 15.707 -7.274 55.063 1.00 25.06 300 ALA A N 1
ATOM 4696 C CA . ALA A 1 295 ? 15.811 -8.538 55.777 1.00 22.92 300 ALA A CA 1
ATOM 4697 C C . ALA A 1 295 ? 16.855 -8.505 56.894 1.00 21.83 300 ALA A C 1
ATOM 4698 O O . ALA A 1 295 ? 16.595 -8.975 58.003 1.00 21.26 300 ALA A O 1
ATOM 4705 N N . ASP A 1 296 ? 18.023 -7.939 56.626 1.00 22.77 301 ASP A N 1
ATOM 4706 C CA . ASP A 1 296 ? 19.069 -7.839 57.640 1.00 21.27 301 ASP A CA 1
ATOM 4707 C C . ASP A 1 296 ? 18.625 -6.968 58.812 1.00 20.14 301 ASP A C 1
ATOM 4708 O O . ASP A 1 296 ? 18.864 -7.283 59.967 1.00 19.01 301 ASP A O 1
ATOM 4717 N N . GLN A 1 297 ? 17.987 -5.845 58.505 1.00 19.55 302 GLN A N 1
ATOM 4718 C CA . GLN A 1 297 ? 17.514 -4.956 59.548 1.00 18.82 302 GLN A CA 1
ATOM 4719 C C . GLN A 1 297 ? 16.432 -5.606 60.390 1.00 18.68 302 GLN A C 1
ATOM 4720 O O . GLN A 1 297 ? 16.416 -5.451 61.613 1.00 18.96 302 GLN A O 1
ATOM 4734 N N . LYS A 1 298 ? 15.517 -6.320 59.735 1.00 19.96 303 LYS A N 1
ATOM 4735 C CA . LYS A 1 298 ? 14.457 -7.012 60.453 1.00 18.55 303 LYS A CA 1
ATOM 4736 C C . LYS A 1 298 ? 15.042 -8.048 61.406 1.00 19.46 303 LYS A C 1
ATOM 4737 O O . LYS A 1 298 ? 14.593 -8.189 62.547 1.00 18.66 303 LYS A O 1
ATOM 4756 N N . ALA A 1 299 ? 16.052 -8.775 60.936 1.00 19.11 304 ALA A N 1
ATOM 4757 C CA . ALA A 1 299 ? 16.638 -9.844 61.751 1.00 18.35 304 ALA A CA 1
ATOM 4758 C C . ALA A 1 299 ? 17.308 -9.262 62.992 1.00 18.98 304 ALA A C 1
ATOM 4759 O O . ALA A 1 299 ? 17.075 -9.731 64.107 1.00 18.89 304 ALA A O 1
ATOM 4766 N N . VAL A 1 300 ? 18.124 -8.224 62.821 1.00 17.37 305 VAL A N 1
ATOM 4767 C CA . VAL A 1 300 ? 18.788 -7.628 63.975 1.00 17.30 305 VAL A CA 1
ATOM 4768 C C . VAL A 1 300 ? 17.737 -7.011 64.909 1.00 18.10 305 VAL A C 1
ATOM 4769 O O . VAL A 1 300 ? 17.765 -7.196 66.121 1.00 17.06 305 VAL A O 1
ATOM 4782 N N . TYR A 1 301 ? 16.815 -6.261 64.337 1.00 16.82 306 TYR A N 1
ATOM 4783 C CA . TYR A 1 301 ? 15.813 -5.603 65.145 1.00 16.56 306 TYR A CA 1
ATOM 4784 C C . TYR A 1 301 ? 14.978 -6.598 65.950 1.00 18.03 306 TYR A C 1
ATOM 4785 O O . TYR A 1 301 ? 14.778 -6.411 67.154 1.00 17.48 306 TYR A O 1
ATOM 4803 N N . GLU A 1 302 ? 14.491 -7.657 65.301 1.00 16.77 307 GLU A N 1
ATOM 4804 C CA . GLU A 1 302 ? 13.652 -8.612 66.003 1.00 17.69 307 GLU A CA 1
ATOM 4805 C C . GLU A 1 302 ? 14.415 -9.415 67.057 1.00 17.55 307 GLU A C 1
ATOM 4806 O O . GLU A 1 302 ? 13.807 -9.910 68.011 1.00 18.16 307 GLU A O 1
ATOM 4818 N N . ALA A 1 303 ? 15.733 -9.507 66.926 1.00 17.25 308 ALA A N 1
ATOM 4819 C CA . ALA A 1 303 ? 16.552 -10.100 67.977 1.00 17.65 308 ALA A CA 1
ATOM 4820 C C . ALA A 1 303 ? 16.485 -9.278 69.252 1.00 17.03 308 ALA A C 1
ATOM 4821 O O . ALA A 1 303 ? 16.349 -9.821 70.346 1.00 16.63 308 ALA A O 1
ATOM 4828 N N . VAL A 1 304 ? 16.562 -7.957 69.116 1.00 16.66 309 VAL A N 1
ATOM 4829 C CA . VAL A 1 304 ? 16.487 -7.070 70.267 1.00 15.64 309 VAL A CA 1
ATOM 4830 C C . VAL A 1 304 ? 15.052 -6.999 70.804 1.00 15.72 309 VAL A C 1
ATOM 4831 O O . VAL A 1 304 ? 14.827 -6.878 72.008 1.00 17.08 309 VAL A O 1
ATOM 4844 N N . LEU A 1 305 ? 14.065 -7.051 69.917 1.00 17.09 310 LEU A N 1
ATOM 4845 C CA . LEU A 1 305 ? 12.674 -7.124 70.371 1.00 17.56 310 LEU A CA 1
ATOM 4846 C C . LEU A 1 305 ? 12.478 -8.382 71.222 1.00 17.71 310 LEU A C 1
ATOM 4847 O O . LEU A 1 305 ? 11.810 -8.361 72.263 1.00 18.55 310 LEU A O 1
ATOM 4863 N N . ARG A 1 306 ? 13.083 -9.481 70.784 1.00 17.82 311 ARG A N 1
ATOM 4864 C CA . ARG A 1 306 ? 12.972 -10.744 71.506 1.00 17.60 311 ARG A CA 1
ATOM 4865 C C . ARG A 1 306 ? 13.575 -10.621 72.896 1.00 16.39 311 ARG A C 1
ATOM 4866 O O . ARG A 1 306 ? 12.967 -11.033 73.866 1.00 17.55 311 ARG A O 1
ATOM 4887 N N . SER A 1 307 ? 14.788 -10.067 73.012 1.00 16.47 312 SER A N 1
ATOM 4888 C CA . SER A 1 307 ? 15.383 -9.963 74.335 1.00 17.04 312 SER A CA 1
ATOM 4889 C C . SER A 1 307 ? 14.627 -8.956 75.197 1.00 16.33 312 SER A C 1
ATOM 4890 O O . SER A 1 307 ? 14.460 -9.192 76.386 1.00 16.10 312 SER A O 1
ATOM 4898 N N . SER A 1 308 ? 14.172 -7.845 74.614 1.00 16.34 313 SER A N 1
ATOM 4899 C CA . SER A 1 308 ? 13.350 -6.886 75.331 1.00 16.52 313 SER A CA 1
ATOM 4900 C C . SER A 1 308 ? 12.154 -7.545 76.009 1.00 16.14 313 SER A C 1
ATOM 4901 O O . SER A 1 308 ? 11.894 -7.362 77.208 1.00 17.64 313 SER A O 1
ATOM 4909 N N . ARG A 1 309 ? 11.419 -8.324 75.231 1.00 17.65 314 ARG A N 1
ATOM 4910 C CA . ARG A 1 309 ? 10.197 -8.888 75.766 1.00 18.07 314 ARG A CA 1
ATOM 4911 C C . ARG A 1 309 ? 10.446 -10.094 76.662 1.00 18.33 314 ARG A C 1
ATOM 4912 O O . ARG A 1 309 ? 9.655 -10.360 77.550 1.00 18.76 314 ARG A O 1
ATOM 4933 N N . ALA A 1 310 ? 11.536 -10.835 76.426 1.00 18.26 315 ALA A N 1
ATOM 4934 C CA . ALA A 1 310 ? 11.879 -11.945 77.305 1.00 17.91 315 ALA A CA 1
ATOM 4935 C C . ALA A 1 310 ? 12.279 -11.393 78.680 1.00 17.55 315 ALA A C 1
ATOM 4936 O O . ALA A 1 310 ? 11.879 -11.920 79.718 1.00 18.66 315 ALA A O 1
ATOM 4943 N N . VAL A 1 311 ? 13.054 -10.322 78.695 1.00 17.30 316 VAL A N 1
ATOM 4944 C CA . VAL A 1 311 ? 13.416 -9.706 79.962 1.00 17.27 316 VAL A CA 1
ATOM 4945 C C . VAL A 1 311 ? 12.169 -9.154 80.656 1.00 18.34 316 VAL A C 1
ATOM 4946 O O . VAL A 1 311 ? 11.937 -9.452 81.834 1.00 19.03 316 VAL A O 1
ATOM 4959 N N . MET A 1 312 ? 11.354 -8.373 79.950 1.00 18.09 317 MET A N 1
ATOM 4960 C CA . MET A 1 312 ? 10.154 -7.826 80.593 1.00 18.52 317 MET A CA 1
ATOM 4961 C C . MET A 1 312 ? 9.254 -8.938 81.110 1.00 19.06 317 MET A C 1
ATOM 4962 O O . MET A 1 312 ? 8.687 -8.797 82.196 1.00 22.06 317 MET A O 1
ATOM 4976 N N . GLY A 1 313 ? 9.156 -10.049 80.375 1.00 20.44 318 GLY A N 1
ATOM 4977 C CA . GLY A 1 313 ? 8.275 -11.140 80.766 1.00 19.19 318 GLY A CA 1
ATOM 4978 C C . GLY A 1 313 ? 8.796 -11.902 81.980 1.00 18.86 318 GLY A C 1
ATOM 4979 O O . GLY A 1 313 ? 8.018 -12.521 82.711 1.00 22.34 318 GLY A O 1
ATOM 4983 N N . ALA A 1 314 ? 10.103 -11.818 82.232 1.00 19.57 319 ALA A N 1
ATOM 4984 C CA . ALA A 1 314 ? 10.731 -12.494 83.373 1.00 20.72 319 ALA A CA 1
ATOM 4985 C C . ALA A 1 314 ? 10.822 -11.602 84.623 1.00 20.50 319 ALA A C 1
ATOM 4986 O O . ALA A 1 314 ? 10.975 -12.111 85.723 1.00 23.86 319 ALA A O 1
ATOM 4993 N N . MET A 1 315 ? 10.759 -10.286 84.459 1.00 21.06 320 MET A N 1
ATOM 4994 C CA . MET A 1 315 ? 10.921 -9.375 85.582 1.00 20.43 320 MET A CA 1
ATOM 4995 C C . MET A 1 315 ? 9.782 -9.457 86.600 1.00 21.80 320 MET A C 1
ATOM 4996 O O . MET A 1 315 ? 8.607 -9.345 86.272 1.00 22.60 320 MET A O 1
ATOM 5010 N N . LYS A 1 316 ? 10.179 -9.597 87.854 1.00 21.92 321 LYS A N 1
ATOM 5011 C CA . LYS A 1 316 ? 9.274 -9.631 88.987 1.00 22.00 321 LYS A CA 1
ATOM 5012 C C . LYS A 1 316 ? 10.131 -9.564 90.237 1.00 22.22 321 LYS A C 1
ATOM 5013 O O . LYS A 1 316 ? 11.359 -9.674 90.162 1.00 22.63 321 LYS A O 1
ATOM 5032 N N . PRO A 1 317 ? 9.501 -9.349 91.398 1.00 23.79 322 PRO A N 1
ATOM 5033 C CA . PRO A 1 317 ? 10.319 -9.272 92.605 1.00 23.83 322 PRO A CA 1
ATOM 5034 C C . PRO A 1 317 ? 11.183 -10.503 92.832 1.00 24.63 322 PRO A C 1
ATOM 5035 O O . PRO A 1 317 ? 10.740 -11.642 92.609 1.00 25.45 322 PRO A O 1
ATOM 5046 N N . GLY A 1 318 ? 12.416 -10.257 93.254 1.00 24.67 323 GLY A N 1
ATOM 5047 C CA . GLY A 1 318 ? 13.357 -11.317 93.548 1.00 24.95 323 GLY A CA 1
ATOM 5048 C C . GLY A 1 318 ? 14.290 -11.675 92.409 1.00 24.65 323 GLY A C 1
ATOM 5049 O O . GLY A 1 318 ? 15.277 -12.380 92.623 1.00 26.20 323 GLY A O 1
ATOM 5053 N N . VAL A 1 319 ? 13.974 -11.222 91.202 1.00 23.32 324 VAL A N 1
ATOM 5054 C CA . VAL A 1 319 ? 14.825 -11.486 90.051 1.00 21.46 324 VAL A CA 1
ATOM 5055 C C . VAL A 1 319 ? 16.112 -10.687 90.196 1.00 21.16 324 VAL A C 1
ATOM 5056 O O . VAL A 1 319 ? 16.082 -9.505 90.560 1.00 22.12 324 VAL A O 1
ATOM 5069 N N . TRP A 1 320 ? 17.243 -11.328 89.923 1.00 21.60 325 TRP A N 1
ATOM 5070 C CA . TRP A 1 320 ? 18.550 -10.683 89.994 1.00 20.37 325 TRP A CA 1
ATOM 5071 C C . TRP A 1 320 ? 18.864 -9.961 88.684 1.00 19.46 325 TRP A C 1
ATOM 5072 O O . TRP A 1 320 ? 18.870 -10.585 87.620 1.00 19.93 325 TRP A O 1
ATOM 5093 N N . TRP A 1 321 ? 19.096 -8.645 88.729 1.00 19.78 326 TRP A N 1
ATOM 5094 C CA . TRP A 1 321 ? 19.221 -7.891 87.474 1.00 18.59 326 TRP A CA 1
ATOM 5095 C C . TRP A 1 321 ? 20.363 -8.416 86.586 1.00 19.33 326 TRP A C 1
ATOM 5096 O O . TRP A 1 321 ? 20.183 -8.523 85.384 1.00 18.89 326 TRP A O 1
ATOM 5117 N N . PRO A 1 322 ? 21.510 -8.805 87.164 1.00 19.68 327 PRO A N 1
ATOM 5118 C CA . PRO A 1 322 ? 22.532 -9.411 86.296 1.00 18.97 327 PRO A CA 1
ATOM 5119 C C . PRO A 1 322 ? 22.053 -10.659 85.538 1.00 19.80 327 PRO A C 1
ATOM 5120 O O . PRO A 1 322 ? 22.528 -10.890 84.428 1.00 20.29 327 PRO A O 1
ATOM 5131 N N . ASP A 1 323 ? 21.129 -11.441 86.102 1.00 19.80 328 ASP A N 1
ATOM 5132 C CA . ASP A 1 323 ? 20.595 -12.607 85.366 1.00 19.24 328 ASP A CA 1
ATOM 5133 C C . ASP A 1 323 ? 19.801 -12.129 84.140 1.00 18.49 328 ASP A C 1
ATOM 5134 O O . ASP A 1 323 ? 19.797 -12.810 83.104 1.00 20.54 328 ASP A O 1
ATOM 5143 N N . MET A 1 324 ? 19.123 -10.984 84.237 1.00 18.77 329 MET A N 1
ATOM 5144 C CA . MET A 1 324 ? 18.400 -10.457 83.078 1.00 17.43 329 MET A CA 1
ATOM 5145 C C . MET A 1 324 ? 19.369 -9.996 82.001 1.00 17.42 329 MET A C 1
ATOM 5146 O O . MET A 1 324 ? 19.149 -10.237 80.814 1.00 17.30 329 MET A O 1
ATOM 5160 N N . HIS A 1 325 ? 20.462 -9.370 82.407 1.00 17.83 330 HIS A N 1
ATOM 5161 C CA . HIS A 1 325 ? 21.500 -8.982 81.461 1.00 17.83 330 HIS A CA 1
ATOM 5162 C C . HIS A 1 325 ? 22.059 -10.204 80.710 1.00 17.64 330 HIS A C 1
ATOM 5163 O O . HIS A 1 325 ? 22.147 -10.189 79.478 1.00 17.77 330 HIS A O 1
ATOM 5177 N N . ARG A 1 326 ? 22.371 -11.289 81.416 1.00 18.90 331 ARG A N 1
ATOM 5178 C CA A ARG A 1 326 ? 22.865 -12.521 80.799 0.54 19.80 331 ARG A CA 1
ATOM 5179 C CA B ARG A 1 326 ? 22.902 -12.452 80.718 0.46 18.97 331 ARG A CA 1
ATOM 5180 C C . ARG A 1 326 ? 21.804 -13.185 79.922 1.00 18.64 331 ARG A C 1
ATOM 5181 O O . ARG A 1 326 ? 22.117 -13.819 78.907 1.00 18.14 331 ARG A O 1
ATOM 5222 N N . LEU A 1 327 ? 20.540 -13.062 80.321 1.00 19.88 332 LEU A N 1
ATOM 5223 C CA . LEU A 1 327 ? 19.448 -13.586 79.491 1.00 19.00 332 LEU A CA 1
ATOM 5224 C C . LEU A 1 327 ? 19.424 -12.880 78.139 1.00 17.25 332 LEU A C 1
ATOM 5225 O O . LEU A 1 327 ? 19.330 -13.521 77.082 1.00 18.14 332 LEU A O 1
ATOM 5241 N N . ALA A 1 328 ? 19.525 -11.547 78.166 1.00 17.13 333 ALA A N 1
ATOM 5242 C CA . ALA A 1 328 ? 19.582 -10.775 76.939 1.00 16.52 333 ALA A CA 1
ATOM 5243 C C . ALA A 1 328 ? 20.786 -11.177 76.089 1.00 17.28 333 ALA A C 1
ATOM 5244 O O . ALA A 1 328 ? 20.642 -11.398 74.882 1.00 18.03 333 ALA A O 1
ATOM 5251 N N . ASP A 1 329 ? 21.962 -11.331 76.714 1.00 16.93 334 ASP A N 1
ATOM 5252 C CA . ASP A 1 329 ? 23.143 -11.804 75.987 1.00 17.18 334 ASP A CA 1
ATOM 5253 C C . ASP A 1 329 ? 22.861 -13.123 75.276 1.00 17.57 334 ASP A C 1
ATOM 5254 O O . ASP A 1 329 ? 23.163 -13.296 74.108 1.00 18.58 334 ASP A O 1
ATOM 5263 N N . ARG A 1 330 ? 22.290 -14.085 75.993 1.00 18.17 335 ARG A N 1
ATOM 5264 C CA . ARG A 1 330 ? 22.092 -15.396 75.409 1.00 18.49 335 ARG A CA 1
ATOM 5265 C C . ARG A 1 330 ? 21.149 -15.329 74.199 1.00 18.34 335 ARG A C 1
ATOM 5266 O O . ARG A 1 330 ? 21.370 -15.980 73.164 1.00 19.30 335 ARG A O 1
ATOM 5287 N N . ILE A 1 331 ? 20.077 -14.556 74.331 1.00 17.44 336 ILE A N 1
ATOM 5288 C CA . ILE A 1 331 ? 19.125 -14.409 73.258 1.00 16.73 336 ILE A CA 1
ATOM 5289 C C . ILE A 1 331 ? 19.774 -13.747 72.060 1.00 15.63 336 ILE A C 1
ATOM 5290 O O . ILE A 1 331 ? 19.586 -14.199 70.939 1.00 16.45 336 ILE A O 1
ATOM 5306 N N . HIS A 1 332 ? 20.560 -12.689 72.272 1.00 15.98 337 HIS A N 1
ATOM 5307 C CA . HIS A 1 332 ? 21.239 -12.038 71.162 1.00 17.06 337 HIS A CA 1
ATOM 5308 C C . HIS A 1 332 ? 22.126 -13.030 70.429 1.00 16.55 337 HIS A C 1
ATOM 5309 O O . HIS A 1 332 ? 22.120 -13.073 69.210 1.00 17.56 337 HIS A O 1
ATOM 5323 N N . LEU A 1 333 ? 22.882 -13.818 71.184 1.00 16.87 338 LEU A N 1
ATOM 5324 C CA . LEU A 1 333 ? 23.787 -14.804 70.581 1.00 16.12 338 LEU A CA 1
ATOM 5325 C C . LEU A 1 333 ? 23.014 -15.870 69.792 1.00 17.72 338 LEU A C 1
ATOM 5326 O O . LEU A 1 333 ? 23.397 -16.224 68.674 1.00 18.96 338 LEU A O 1
ATOM 5342 N N . GLU A 1 334 ? 21.897 -16.348 70.341 1.00 18.47 339 GLU A N 1
ATOM 5343 C CA . GLU A 1 334 ? 21.064 -17.314 69.620 1.00 18.44 339 GLU A CA 1
ATOM 5344 C C . GLU A 1 334 ? 20.600 -16.732 68.296 1.00 17.46 339 GLU A C 1
ATOM 5345 O O . GLU A 1 334 ? 20.652 -17.395 67.263 1.00 19.36 339 GLU A O 1
ATOM 5357 N N . GLU A 1 335 ? 20.155 -15.478 68.323 1.00 18.05 340 GLU A N 1
ATOM 5358 C CA . GLU A 1 335 ? 19.588 -14.853 67.139 1.00 18.36 340 GLU A CA 1
ATOM 5359 C C . GLU A 1 335 ? 20.662 -14.528 66.113 1.00 17.35 340 GLU A C 1
ATOM 5360 O O . GLU A 1 335 ? 20.467 -14.748 64.917 1.00 20.00 340 GLU A O 1
ATOM 5372 N N . LEU A 1 336 ? 21.825 -14.075 66.572 1.00 17.94 341 LEU A N 1
ATOM 5373 C CA . LEU A 1 336 ? 22.945 -13.829 65.670 1.00 18.25 341 LEU A CA 1
ATOM 5374 C C . LEU A 1 336 ? 23.462 -15.137 65.047 1.00 18.15 341 LEU A C 1
ATOM 5375 O O . LEU A 1 336 ? 23.922 -15.153 63.909 1.00 20.08 341 LEU A O 1
ATOM 5391 N N . ALA A 1 337 ? 23.362 -16.236 65.776 1.00 18.75 342 ALA A N 1
ATOM 5392 C CA . ALA A 1 337 ? 23.710 -17.541 65.209 1.00 19.47 342 ALA A CA 1
ATOM 5393 C C . ALA A 1 337 ? 22.652 -17.970 64.166 1.00 20.42 342 ALA A C 1
ATOM 5394 O O . ALA A 1 337 ? 23.017 -18.451 63.084 1.00 22.42 342 ALA A O 1
ATOM 5401 N N . HIS A 1 338 ? 21.371 -17.746 64.439 1.00 21.36 343 HIS A N 1
ATOM 5402 C CA . HIS A 1 338 ? 20.333 -18.070 63.458 1.00 22.99 343 HIS A CA 1
ATOM 5403 C C . HIS A 1 338 ? 20.517 -17.280 62.155 1.00 24.07 343 HIS A C 1
ATOM 5404 O O . HIS A 1 338 ? 20.270 -17.799 61.066 1.00 24.70 343 HIS A O 1
ATOM 5418 N N . MET A 1 339 ? 20.999 -16.042 62.275 1.00 21.91 344 MET A N 1
ATOM 5419 C CA A MET A 1 339 ? 21.288 -15.175 61.127 0.92 23.99 344 MET A CA 1
ATOM 5420 C CA B MET A 1 339 ? 21.250 -15.194 61.115 0.08 22.82 344 MET A CA 1
ATOM 5421 C C . MET A 1 339 ? 22.501 -15.584 60.334 1.00 24.46 344 MET A C 1
ATOM 5422 O O . MET A 1 339 ? 22.715 -15.089 59.232 1.00 27.82 344 MET A O 1
ATOM 5449 N N . GLY A 1 340 ? 23.340 -16.431 60.927 1.00 22.17 345 GLY A N 1
ATOM 5450 C CA . GLY A 1 340 ? 24.575 -16.882 60.310 1.00 22.28 345 GLY A CA 1
ATOM 5451 C C . GLY A 1 340 ? 25.797 -16.030 60.624 1.00 22.13 345 GLY A C 1
ATOM 5452 O O . GLY A 1 340 ? 26.877 -16.303 60.127 1.00 22.75 345 GLY A O 1
ATOM 5456 N N . ILE A 1 341 ? 25.633 -15.000 61.450 1.00 21.92 346 ILE A N 1
ATOM 5457 C CA . ILE A 1 341 ? 26.786 -14.182 61.846 1.00 20.59 346 ILE A CA 1
ATOM 5458 C C . ILE A 1 341 ? 27.711 -15.004 62.757 1.00 21.48 346 ILE A C 1
ATOM 5459 O O . ILE A 1 341 ? 28.928 -14.873 62.698 1.00 22.24 346 ILE A O 1
ATOM 5475 N N . LEU A 1 342 ? 27.093 -15.861 63.573 1.00 19.82 347 LEU A N 1
ATOM 5476 C CA . LEU A 1 342 ? 27.782 -16.735 64.500 1.00 19.31 347 LEU A CA 1
ATOM 5477 C C . LEU A 1 342 ? 27.506 -18.188 64.186 1.00 21.30 347 LEU A C 1
ATOM 5478 O O . LEU A 1 342 ? 26.468 -18.507 63.626 1.00 22.66 347 LEU A O 1
ATOM 5494 N N . SER A 1 343 ? 28.446 -19.048 64.579 1.00 21.94 348 SER A N 1
ATOM 5495 C CA . SER A 1 343 ? 28.298 -20.486 64.529 1.00 24.35 348 SER A CA 1
ATOM 5496 C C . SER A 1 343 ? 28.867 -21.111 65.772 1.00 23.41 348 SER A C 1
ATOM 5497 O O . SER A 1 343 ? 29.820 -20.609 66.359 1.00 24.74 348 SER A O 1
ATOM 5505 N N . GLY A 1 344 ? 28.300 -22.252 66.145 1.00 25.54 349 GLY A N 1
ATOM 5506 C CA . GLY A 1 344 ? 28.834 -23.025 67.249 1.00 26.54 349 GLY A CA 1
ATOM 5507 C C . GLY A 1 344 ? 27.926 -23.089 68.450 1.00 26.37 349 GLY A C 1
ATOM 5508 O O . GLY A 1 344 ? 26.743 -22.766 68.381 1.00 28.46 349 GLY A O 1
ATOM 5512 N N . SER A 1 345 ? 28.502 -23.523 69.566 1.00 26.84 350 SER A N 1
ATOM 5513 C CA . SER A 1 345 ? 27.759 -23.702 70.797 1.00 27.42 350 SER A CA 1
ATOM 5514 C C . SER A 1 345 ? 27.479 -22.371 71.467 1.00 26.70 350 SER A C 1
ATOM 5515 O O . SER A 1 345 ? 28.426 -21.671 71.833 1.00 24.91 350 SER A O 1
ATOM 5523 N N . VAL A 1 346 ? 26.202 -22.026 71.652 1.00 25.73 351 VAL A N 1
ATOM 5524 C CA . VAL A 1 346 ? 25.857 -20.767 72.326 1.00 24.36 351 VAL A CA 1
ATOM 5525 C C . VAL A 1 346 ? 26.323 -20.827 73.790 1.00 23.58 351 VAL A C 1
ATOM 5526 O O . VAL A 1 346 ? 26.764 -19.826 74.346 1.00 23.14 351 VAL A O 1
ATOM 5539 N N . ASP A 1 347 ? 26.270 -22.008 74.409 1.00 25.16 352 ASP A N 1
ATOM 5540 C CA . ASP A 1 347 ? 26.818 -22.140 75.748 1.00 26.44 352 ASP A CA 1
ATOM 5541 C C . ASP A 1 347 ? 28.281 -21.702 75.783 1.00 26.07 352 ASP A C 1
ATOM 5542 O O . ASP A 1 347 ? 28.701 -21.011 76.716 1.00 27.37 352 ASP A O 1
ATOM 5551 N N . ALA A 1 348 ? 29.071 -22.132 74.794 1.00 24.22 353 ALA A N 1
ATOM 5552 C CA . ALA A 1 348 ? 30.490 -21.767 74.747 1.00 24.60 353 ALA A CA 1
ATOM 5553 C C . ALA A 1 348 ? 30.651 -20.280 74.482 1.00 24.06 353 ALA A C 1
ATOM 5554 O O . ALA A 1 348 ? 31.569 -19.660 75.005 1.00 25.11 353 ALA A O 1
ATOM 5561 N N . MET A 1 349 ? 29.775 -19.730 73.649 1.00 22.17 354 MET A N 1
ATOM 5562 C CA . MET A 1 349 ? 29.808 -18.289 73.367 1.00 21.11 354 MET A CA 1
ATOM 5563 C C . MET A 1 349 ? 29.602 -17.483 74.633 1.00 21.75 354 MET A C 1
ATOM 5564 O O . MET A 1 349 ? 30.325 -16.514 74.886 1.00 22.70 354 MET A O 1
ATOM 5578 N N . VAL A 1 350 ? 28.615 -17.880 75.424 1.00 21.89 355 VAL A N 1
ATOM 5579 C CA . VAL A 1 350 ? 28.340 -17.231 76.696 1.00 24.22 355 VAL A CA 1
ATOM 5580 C C . VAL A 1 350 ? 29.528 -17.340 77.652 1.00 24.73 355 VAL A C 1
ATOM 5581 O O . VAL A 1 350 ? 29.879 -16.373 78.339 1.00 26.28 355 VAL A O 1
ATOM 5594 N N . GLN A 1 351 ? 30.166 -18.508 77.697 1.00 27.98 356 GLN A N 1
ATOM 5595 C CA . GLN A 1 351 ? 31.304 -18.687 78.585 1.00 29.94 356 GLN A CA 1
ATOM 5596 C C . GLN A 1 351 ? 32.468 -17.789 78.186 1.00 27.98 356 GLN A C 1
ATOM 5597 O O . GLN A 1 351 ? 33.255 -17.383 79.031 1.00 30.75 356 GLN A O 1
ATOM 5611 N N . ALA A 1 352 ? 32.556 -17.472 76.896 1.00 26.08 357 ALA A N 1
ATOM 5612 C CA . ALA A 1 352 ? 33.607 -16.602 76.368 1.00 26.31 357 ALA A CA 1
ATOM 5613 C C . ALA A 1 352 ? 33.212 -15.109 76.368 1.00 24.74 357 ALA A C 1
ATOM 5614 O O . ALA A 1 352 ? 33.957 -14.274 75.851 1.00 25.52 357 ALA A O 1
ATOM 5621 N N . HIS A 1 353 ? 32.073 -14.797 76.976 1.00 24.57 358 HIS A N 1
ATOM 5622 C CA . HIS A 1 353 ? 31.574 -13.420 77.062 1.00 23.53 358 HIS A CA 1
ATOM 5623 C C . HIS A 1 353 ? 31.337 -12.787 75.707 1.00 20.80 358 HIS A C 1
ATOM 5624 O O . HIS A 1 353 ? 31.474 -11.570 75.539 1.00 21.92 358 HIS A O 1
ATOM 5638 N N . LEU A 1 354 ? 30.905 -13.575 74.740 1.00 21.09 359 LEU A N 1
ATOM 5639 C CA . LEU A 1 354 ? 30.753 -13.050 73.392 1.00 18.89 359 LEU A CA 1
ATOM 5640 C C . LEU A 1 354 ? 29.605 -12.065 73.310 1.00 17.86 359 LEU A C 1
ATOM 5641 O O . LEU A 1 354 ? 29.603 -11.207 72.443 1.00 18.15 359 LEU A O 1
ATOM 5657 N N . GLY A 1 355 ? 28.623 -12.176 74.204 1.00 17.92 360 GLY A N 1
ATOM 5658 C CA . GLY A 1 355 ? 27.503 -11.255 74.163 1.00 18.50 360 GLY A CA 1
ATOM 5659 C C . GLY A 1 355 ? 27.931 -9.802 74.307 1.00 18.46 360 GLY A C 1
ATOM 5660 O O . GLY A 1 355 ? 27.344 -8.910 73.701 1.00 18.09 360 GLY A O 1
ATOM 5664 N N . ALA A 1 356 ? 28.976 -9.576 75.095 1.00 18.58 361 ALA A N 1
ATOM 5665 C CA . ALA A 1 356 ? 29.446 -8.217 75.384 1.00 17.27 361 ALA A CA 1
ATOM 5666 C C . ALA A 1 356 ? 30.083 -7.561 74.173 1.00 17.86 361 ALA A C 1
ATOM 5667 O O . ALA A 1 356 ? 30.202 -6.342 74.155 1.00 18.10 361 ALA A O 1
ATOM 5674 N N . VAL A 1 357 ? 30.504 -8.330 73.173 1.00 18.43 362 VAL A N 1
ATOM 5675 C CA . VAL A 1 357 ? 30.987 -7.765 71.917 1.00 17.91 362 VAL A CA 1
ATOM 5676 C C . VAL A 1 357 ? 29.861 -7.010 71.216 1.00 17.25 362 VAL A C 1
ATOM 5677 O O . VAL A 1 357 ? 30.106 -5.960 70.594 1.00 17.69 362 VAL A O 1
ATOM 5690 N N . PHE A 1 358 ? 28.631 -7.515 71.349 1.00 16.96 363 PHE A N 1
ATOM 5691 C CA . PHE A 1 358 ? 27.464 -6.957 70.653 1.00 16.81 363 PHE A CA 1
ATOM 5692 C C . PHE A 1 358 ? 26.630 -6.042 71.520 1.00 15.84 363 PHE A C 1
ATOM 5693 O O . PHE A 1 358 ? 25.932 -5.178 70.986 1.00 17.30 363 PHE A O 1
ATOM 5710 N N . MET A 1 359 ? 26.711 -6.195 72.843 1.00 16.64 364 MET A N 1
ATOM 5711 C CA . MET A 1 359 ? 26.043 -5.296 73.795 1.00 15.27 364 MET A CA 1
ATOM 5712 C C . MET A 1 359 ? 27.039 -4.931 74.907 1.00 16.46 364 MET A C 1
ATOM 5713 O O . MET A 1 359 ? 27.088 -5.586 75.937 1.00 17.65 364 MET A O 1
ATOM 5727 N N . PRO A 1 360 ? 27.864 -3.893 74.692 1.00 16.55 365 PRO A N 1
ATOM 5728 C CA . PRO A 1 360 ? 28.911 -3.609 75.689 1.00 17.62 365 PRO A CA 1
ATOM 5729 C C . PRO A 1 360 ? 28.415 -2.842 76.926 1.00 18.99 365 PRO A C 1
ATOM 5730 O O . PRO A 1 360 ? 29.108 -2.780 77.956 1.00 23.75 365 PRO A O 1
ATOM 5741 N N . HIS A 1 361 ? 27.193 -2.368 76.875 1.00 17.69 366 HIS A N 1
ATOM 5742 C CA . HIS A 1 361 ? 26.604 -1.605 77.972 1.00 16.49 366 HIS A CA 1
ATOM 5743 C C . HIS A 1 361 ? 25.682 -2.457 78.835 1.00 16.29 366 HIS A C 1
ATOM 5744 O O . HIS A 1 361 ? 25.342 -3.576 78.463 1.00 16.65 366 HIS A O 1
ATOM 5758 N N . GLY A 1 362 ? 25.282 -1.926 79.977 1.00 16.41 367 GLY A N 1
ATOM 5759 C CA . GLY A 1 362 ? 24.376 -2.609 80.863 1.00 16.27 367 GLY A CA 1
ATOM 5760 C C . GLY A 1 362 ? 22.975 -2.704 80.287 1.00 17.23 367 GLY A C 1
ATOM 5761 O O . GLY A 1 362 ? 22.516 -1.827 79.567 1.00 16.88 367 GLY A O 1
ATOM 5765 N N . LEU A 1 363 ? 22.266 -3.770 80.628 1.00 16.87 368 LEU A N 1
ATOM 5766 C CA . LEU A 1 363 ? 20.910 -3.969 80.126 1.00 16.13 368 LEU A CA 1
ATOM 5767 C C . LEU A 1 363 ? 19.966 -2.807 80.430 1.00 15.85 368 LEU A C 1
ATOM 5768 O O . LEU A 1 363 ? 19.066 -2.508 79.640 1.00 16.91 368 LEU A O 1
ATOM 5784 N N . GLY A 1 364 ? 20.101 -2.227 81.611 1.00 16.72 369 GLY A N 1
ATOM 5785 C CA . GLY A 1 364 ? 19.273 -1.085 81.970 1.00 18.16 369 GLY A CA 1
ATOM 5786 C C . GLY A 1 364 ? 19.568 -0.608 83.373 1.00 15.69 369 GLY A C 1
ATOM 5787 O O . GLY A 1 364 ? 20.358 -1.187 84.090 1.00 17.54 369 GLY A O 1
ATOM 5791 N N . HIS A 1 365 ? 18.902 0.471 83.766 1.00 16.07 370 HIS A N 1
ATOM 5792 C CA . HIS A 1 365 ? 19.294 1.220 84.957 1.00 16.32 370 HIS A CA 1
ATOM 5793 C C . HIS A 1 365 ? 18.081 1.761 85.690 1.00 18.02 370 HIS A C 1
ATOM 5794 O O . HIS A 1 365 ? 17.028 1.965 85.105 1.00 16.89 370 HIS A O 1
ATOM 5808 N N . PHE A 1 366 ? 18.256 2.028 86.979 1.00 17.88 371 PHE A N 1
ATOM 5809 C CA . PHE A 1 366 ? 17.270 2.786 87.735 1.00 17.47 371 PHE A CA 1
ATOM 5810 C C . PHE A 1 366 ? 17.038 4.145 87.072 1.00 17.05 371 PHE A C 1
ATOM 5811 O O . PHE A 1 366 ? 17.949 4.750 86.504 1.00 16.67 371 PHE A O 1
ATOM 5828 N N . LEU A 1 367 ? 15.796 4.595 87.171 1.00 16.97 372 LEU A N 1
ATOM 5829 C CA . LEU A 1 367 ? 15.334 5.845 86.575 1.00 16.02 372 LEU A CA 1
ATOM 5830 C C . LEU A 1 367 ? 14.512 6.575 87.602 1.00 15.48 372 LEU A C 1
ATOM 5831 O O . LEU A 1 367 ? 13.719 5.949 88.321 1.00 17.46 372 LEU A O 1
ATOM 5847 N N . GLY A 1 368 ? 14.639 7.892 87.662 1.00 17.25 373 GLY A N 1
ATOM 5848 C CA . GLY A 1 368 ? 13.849 8.688 88.589 1.00 17.11 373 GLY A CA 1
ATOM 5849 C C . GLY A 1 368 ? 14.077 10.178 88.394 1.00 17.10 373 GLY A C 1
ATOM 5850 O O . GLY A 1 368 ? 13.922 10.694 87.271 1.00 19.21 373 GLY A O 1
ATOM 5854 N N . ILE A 1 369 ? 14.496 10.867 89.454 1.00 18.16 374 ILE A N 1
ATOM 5855 C CA . ILE A 1 369 ? 14.802 12.282 89.304 1.00 16.76 374 ILE A CA 1
ATOM 5856 C C . ILE A 1 369 ? 16.048 12.487 88.443 1.00 17.57 374 ILE A C 1
ATOM 5857 O O . ILE A 1 369 ? 16.143 13.466 87.699 1.00 18.89 374 ILE A O 1
ATOM 5873 N N . ASP A 1 370 ? 16.965 11.527 88.469 1.00 17.37 375 ASP A N 1
ATOM 5874 C CA . ASP A 1 370 ? 18.040 11.455 87.487 1.00 17.10 375 ASP A CA 1
ATOM 5875 C C . ASP A 1 370 ? 17.776 10.336 86.489 1.00 17.29 375 ASP A C 1
ATOM 5876 O O . ASP A 1 370 ? 17.176 9.299 86.832 1.00 17.85 375 ASP A O 1
ATOM 5885 N N . VAL A 1 371 ? 18.225 10.539 85.251 1.00 16.67 376 VAL A N 1
ATOM 5886 C CA . VAL A 1 371 ? 18.047 9.512 84.225 1.00 17.06 376 VAL A CA 1
ATOM 5887 C C . VAL A 1 371 ? 18.800 8.231 84.630 1.00 15.86 376 VAL A C 1
ATOM 5888 O O . VAL A 1 371 ? 18.261 7.140 84.502 1.00 17.04 376 VAL A O 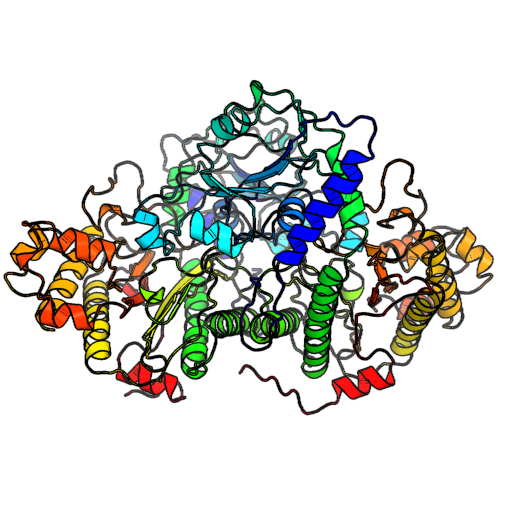1
ATOM 5901 N N . HIS A 1 372 ? 20.029 8.369 85.100 1.00 16.30 377 HIS A N 1
ATOM 5902 C CA . HIS A 1 372 ? 20.748 7.271 85.744 1.00 15.46 377 HIS A CA 1
ATOM 5903 C C . HIS A 1 372 ? 20.566 7.464 87.228 1.00 15.68 377 HIS A C 1
ATOM 5904 O O . HIS A 1 372 ? 21.310 8.190 87.883 1.00 16.84 377 HIS A O 1
ATOM 5919 N N . ASP A 1 373 ? 19.513 6.840 87.762 1.00 16.60 378 ASP A N 1
ATOM 5920 C CA . ASP A 1 373 ? 19.086 7.220 89.094 1.00 16.00 378 ASP A CA 1
ATOM 5921 C C . ASP A 1 373 ? 19.959 6.575 90.170 1.00 17.18 378 ASP A C 1
ATOM 5922 O O . ASP A 1 373 ? 20.709 5.609 89.927 1.00 18.51 378 ASP A O 1
ATOM 5931 N N . VAL A 1 374 ? 19.881 7.149 91.361 1.00 17.07 379 VAL A N 1
ATOM 5932 C CA . VAL A 1 374 ? 20.721 6.752 92.488 1.00 17.48 379 VAL A CA 1
ATOM 5933 C C . VAL A 1 374 ? 20.373 5.364 93.052 1.00 18.32 379 VAL A C 1
ATOM 5934 O O . VAL A 1 374 ? 19.300 4.816 92.814 1.00 18.11 379 VAL A O 1
ATOM 5947 N N . GLY A 1 375 ? 21.306 4.783 93.792 1.00 18.75 380 GLY A N 1
ATOM 5948 C CA . GLY A 1 375 ? 21.026 3.566 94.551 1.00 19.66 380 GLY A CA 1
ATOM 5949 C C . GLY A 1 375 ? 21.263 2.224 93.886 1.00 19.00 380 GLY A C 1
ATOM 5950 O O . GLY A 1 375 ? 20.839 1.203 94.405 1.00 20.45 380 GLY A O 1
ATOM 5954 N N . GLY A 1 376 ? 21.943 2.217 92.748 1.00 18.60 381 GLY A N 1
ATOM 5955 C CA . GLY A 1 376 ? 22.220 0.955 92.065 1.00 20.17 381 GLY A CA 1
ATOM 5956 C C . GLY A 1 376 ? 23.215 0.052 92.774 1.00 20.50 381 GLY A C 1
ATOM 5957 O O . GLY A 1 376 ? 23.151 -1.180 92.627 1.00 20.21 381 GLY A O 1
ATOM 5961 N N . TYR A 1 377 ? 24.134 0.655 93.530 1.00 21.38 382 TYR A N 1
ATOM 5962 C CA . TYR A 1 377 ? 25.212 -0.064 94.199 1.00 21.31 382 TYR A CA 1
ATOM 5963 C C . TYR A 1 377 ? 25.368 0.408 95.640 1.00 21.23 382 TYR A C 1
ATOM 5964 O O . TYR A 1 377 ? 26.400 0.942 96.019 1.00 22.32 382 TYR A O 1
ATOM 5982 N N . PRO A 1 378 ? 24.346 0.167 96.468 1.00 22.75 383 PRO A N 1
ATOM 5983 C CA . PRO A 1 378 ? 24.476 0.430 97.905 1.00 24.15 383 PRO A CA 1
ATOM 5984 C C . PRO A 1 378 ? 25.508 -0.501 98.539 1.00 24.74 383 PRO A C 1
ATOM 5985 O O . PRO A 1 378 ? 25.921 -1.490 97.907 1.00 23.58 383 PRO A O 1
ATOM 5996 N N . GLU A 1 379 ? 25.940 -0.187 99.757 1.00 29.09 384 GLU A N 1
ATOM 5997 C CA . GLU A 1 379 ? 26.888 -1.033 100.472 1.00 33.47 384 GLU A CA 1
ATOM 5998 C C . GLU A 1 379 ? 26.418 -2.491 100.449 1.00 31.02 384 GLU A C 1
ATOM 5999 O O . GLU A 1 379 ? 25.256 -2.783 100.741 1.00 31.09 384 GLU A O 1
ATOM 6011 N N . GLY A 1 380 ? 27.308 -3.399 100.054 1.00 30.69 385 GLY A N 1
ATOM 6012 C CA . GLY A 1 380 ? 26.988 -4.811 100.050 1.00 32.44 385 GLY A CA 1
ATOM 6013 C C . GLY A 1 380 ? 26.591 -5.352 98.686 1.00 31.62 385 GLY A C 1
ATOM 6014 O O . GLY A 1 380 ? 26.420 -6.565 98.524 1.00 33.39 385 GLY A O 1
ATOM 6018 N N . VAL A 1 381 ? 26.396 -4.452 97.724 1.00 28.76 386 VAL A N 1
ATOM 6019 C CA . VAL A 1 381 ? 26.068 -4.824 96.354 1.00 26.98 386 VAL A CA 1
ATOM 6020 C C . VAL A 1 381 ? 27.265 -4.506 95.462 1.00 25.61 386 VAL A C 1
ATOM 6021 O O . VAL A 1 381 ? 27.638 -3.343 95.317 1.00 26.60 386 VAL A O 1
ATOM 6034 N N . GLU A 1 382 ? 27.885 -5.541 94.897 1.00 27.83 387 GLU A N 1
ATOM 6035 C CA . GLU A 1 382 ? 29.146 -5.379 94.170 1.00 30.28 387 GLU A CA 1
ATOM 6036 C C . GLU A 1 382 ? 28.982 -5.372 92.650 1.00 27.09 387 GLU A C 1
ATOM 6037 O O . GLU A 1 382 ? 28.106 -6.045 92.095 1.00 25.75 387 GLU A O 1
ATOM 6049 N N . ARG A 1 383 ? 29.829 -4.591 91.990 1.00 25.98 388 ARG A N 1
ATOM 6050 C CA . ARG A 1 383 ? 29.907 -4.555 90.541 1.00 25.15 388 ARG A CA 1
ATOM 6051 C C . ARG A 1 383 ? 30.602 -5.827 90.083 1.00 25.26 388 ARG A C 1
ATOM 6052 O O . ARG A 1 383 ? 31.613 -6.238 90.661 1.00 28.14 388 ARG A O 1
ATOM 6073 N N . ILE A 1 384 ? 30.049 -6.461 89.062 1.00 24.28 389 ILE A N 1
ATOM 6074 C CA . ILE A 1 384 ? 30.611 -7.701 88.528 1.00 25.12 389 ILE A CA 1
ATOM 6075 C C . ILE A 1 384 ? 31.661 -7.370 87.469 1.00 25.10 389 ILE A C 1
ATOM 6076 O O . ILE A 1 384 ? 31.363 -6.686 86.478 1.00 26.00 389 ILE A O 1
ATOM 6092 N N . ASP A 1 385 ? 32.881 -7.863 87.688 1.00 27.17 390 ASP A N 1
ATOM 6093 C CA . ASP A 1 385 ? 34.016 -7.563 86.823 1.00 28.07 390 ASP A CA 1
ATOM 6094 C C . ASP A 1 385 ? 34.103 -8.518 85.625 1.00 28.35 390 ASP A C 1
ATOM 6095 O O . ASP A 1 385 ? 35.007 -9.352 85.523 1.00 29.17 390 ASP A O 1
ATOM 6104 N N . GLU A 1 386 ? 33.130 -8.395 84.736 1.00 24.82 391 GLU A N 1
ATOM 6105 C CA . GLU A 1 386 ? 33.059 -9.171 83.493 1.00 25.06 391 GLU A CA 1
ATOM 6106 C C . GLU A 1 386 ? 32.621 -8.235 82.383 1.00 23.98 391 GLU A C 1
ATOM 6107 O O . GLU A 1 386 ? 31.936 -7.249 82.652 1.00 23.67 391 GLU A O 1
ATOM 6119 N N . PRO A 1 387 ? 32.998 -8.539 81.130 1.00 23.50 392 PRO A N 1
ATOM 6120 C CA . PRO A 1 387 ? 32.525 -7.772 79.983 1.00 23.04 392 PRO A CA 1
ATOM 6121 C C . PRO A 1 387 ? 30.991 -7.647 79.999 1.00 22.59 392 PRO A C 1
ATOM 6122 O O . PRO A 1 387 ? 30.293 -8.622 80.284 1.00 22.26 392 PRO A O 1
ATOM 6133 N N . GLY A 1 388 ? 30.498 -6.444 79.725 1.00 21.43 393 GLY A N 1
ATOM 6134 C CA . GLY A 1 388 ? 29.077 -6.162 79.722 1.00 21.34 393 GLY A CA 1
ATOM 6135 C C . GLY A 1 388 ? 28.521 -5.910 81.106 1.00 19.96 393 GLY A C 1
ATOM 6136 O O . GLY A 1 388 ? 28.031 -4.803 81.390 1.00 20.40 393 GLY A O 1
ATOM 6140 N N . LEU A 1 389 ? 28.615 -6.956 81.896 1.00 20.65 394 LEU A N 1
ATOM 6141 C CA . LEU A 1 389 ? 28.089 -6.814 83.327 1.00 21.36 394 LEU A CA 1
ATOM 6142 C C . LEU A 1 389 ? 28.785 -5.711 84.162 1.00 20.47 394 LEU A C 1
ATOM 6143 O O . LEU A 1 389 ? 28.168 -4.966 84.976 1.00 22.24 394 LEU A O 1
ATOM 6159 N N . ARG A 1 390 ? 30.051 -5.415 83.812 1.00 20.73 395 ARG A N 1
ATOM 6160 C CA . ARG A 1 390 ? 30.735 -4.367 84.591 1.00 21.43 395 ARG A CA 1
ATOM 6161 C C . ARG A 1 390 ? 30.139 -2.993 84.299 1.00 20.48 395 ARG A C 1
ATOM 6162 O O . ARG A 1 390 ? 30.332 -2.060 85.078 1.00 22.40 395 ARG A O 1
ATOM 6183 N N . SER A 1 391 ? 29.406 -2.865 83.189 1.00 19.54 396 SER A N 1
ATOM 6184 C CA . SER A 1 391 ? 28.778 -1.616 82.834 1.00 18.86 396 SER A CA 1
ATOM 6185 C C . SER A 1 391 ? 27.355 -1.511 83.358 1.00 17.66 396 SER A C 1
ATOM 6186 O O . SER A 1 391 ? 26.724 -0.463 83.211 1.00 19.14 396 SER A O 1
ATOM 6194 N N . LEU A 1 392 ? 26.837 -2.565 83.979 1.00 18.16 397 LEU A N 1
ATOM 6195 C CA . LEU A 1 392 ? 25.528 -2.473 84.611 1.00 17.62 397 LEU A CA 1
ATOM 6196 C C . LEU A 1 392 ? 25.562 -1.404 85.683 1.00 18.23 397 LEU A C 1
ATOM 6197 O O . LEU A 1 392 ? 26.504 -1.327 86.497 1.00 20.04 397 LEU A O 1
ATOM 6213 N N . ARG A 1 393 ? 24.500 -0.606 85.719 1.00 18.23 398 ARG A N 1
ATOM 6214 C CA . ARG A 1 393 ? 24.408 0.462 86.696 1.00 17.79 398 ARG A CA 1
ATOM 6215 C C . ARG A 1 393 ? 23.710 0.020 87.988 1.00 18.97 398 ARG A C 1
ATOM 6216 O O . ARG A 1 393 ? 23.641 0.783 88.937 1.00 18.63 398 ARG A O 1
ATOM 6237 N N . THR A 1 394 ? 23.277 -1.240 88.054 1.00 18.31 399 THR A N 1
ATOM 6238 C CA . THR A 1 394 ? 22.899 -1.855 89.326 1.00 18.46 399 THR A CA 1
ATOM 6239 C C . THR A 1 394 ? 23.071 -3.367 89.221 1.00 18.94 399 THR A C 1
ATOM 6240 O O . THR A 1 394 ? 22.830 -3.932 88.152 1.00 20.09 399 THR A O 1
ATOM 6251 N N . ALA A 1 395 ? 23.478 -3.995 90.328 1.00 20.57 400 ALA A N 1
ATOM 6252 C CA . ALA A 1 395 ? 23.509 -5.463 90.442 1.00 20.73 400 ALA A CA 1
ATOM 6253 C C . ALA A 1 395 ? 22.517 -5.918 91.514 1.00 20.77 400 ALA A C 1
ATOM 6254 O O . ALA A 1 395 ? 22.665 -6.999 92.082 1.00 23.04 400 ALA A O 1
ATOM 6261 N N . ARG A 1 396 ? 21.483 -5.113 91.761 1.00 20.73 401 ARG A N 1
ATOM 6262 C CA . ARG A 1 396 ? 20.470 -5.449 92.758 1.00 20.48 401 ARG A CA 1
ATOM 6263 C C . ARG A 1 396 ? 19.445 -6.471 92.259 1.00 21.22 401 ARG A C 1
ATOM 6264 O O . ARG A 1 396 ? 19.308 -6.685 91.057 1.00 21.30 401 ARG A O 1
ATOM 6285 N N . HIS A 1 397 ? 18.752 -7.093 93.209 1.00 22.26 402 HIS A N 1
ATOM 6286 C CA . HIS A 1 397 ? 17.536 -7.844 92.946 1.00 22.67 402 HIS A CA 1
ATOM 6287 C C . HIS A 1 397 ? 16.345 -6.890 92.879 1.00 22.63 402 HIS A C 1
ATOM 6288 O O . HIS A 1 397 ? 16.298 -5.893 93.599 1.00 23.21 402 HIS A O 1
ATOM 6302 N N . LEU A 1 398 ? 15.366 -7.216 92.046 1.00 22.26 403 LEU A N 1
ATOM 6303 C CA . LEU A 1 398 ? 14.197 -6.363 91.859 1.00 21.23 403 LEU A CA 1
ATOM 6304 C C . LEU A 1 398 ? 13.224 -6.443 93.026 1.00 21.41 403 LEU A C 1
ATOM 6305 O O . LEU A 1 398 ? 12.967 -7.519 93.592 1.00 23.01 403 LEU A O 1
ATOM 6321 N N . GLN A 1 399 ? 12.655 -5.288 93.359 1.00 21.48 404 GLN A N 1
ATOM 6322 C CA . GLN A 1 399 ? 11.623 -5.189 94.390 1.00 21.83 404 GLN A CA 1
ATOM 6323 C C . GLN A 1 399 ? 10.533 -4.230 93.936 1.00 21.94 404 GLN A C 1
ATOM 6324 O O . GLN A 1 399 ? 10.801 -3.306 93.158 1.00 22.19 404 GLN A O 1
ATOM 6338 N N . PRO A 1 400 ? 9.294 -4.417 94.434 1.00 22.50 405 PRO A N 1
ATOM 6339 C CA . PRO A 1 400 ? 8.239 -3.506 93.994 1.00 21.53 405 PRO A CA 1
ATOM 6340 C C . PRO A 1 400 ? 8.531 -2.032 94.245 1.00 20.61 405 PRO A C 1
ATOM 6341 O O . PRO A 1 400 ? 8.982 -1.669 95.330 1.00 23.91 405 PRO A O 1
ATOM 6352 N N . GLY A 1 401 ? 8.222 -1.203 93.261 1.00 21.96 406 GLY A N 1
ATOM 6353 C CA . GLY A 1 401 ? 8.406 0.227 93.371 1.00 21.49 406 GLY A CA 1
ATOM 6354 C C . GLY A 1 401 ? 9.663 0.718 92.682 1.00 20.68 406 GLY A C 1
ATOM 6355 O O . GLY A 1 401 ? 9.813 1.915 92.458 1.00 20.76 406 GLY A O 1
ATOM 6359 N N . MET A 1 402 ? 10.584 -0.179 92.342 1.00 21.09 407 MET A N 1
ATOM 6360 C CA . MET A 1 402 ? 11.739 0.212 91.537 1.00 19.97 407 MET A CA 1
ATOM 6361 C C . MET A 1 402 ? 11.288 0.555 90.133 1.00 18.56 407 MET A C 1
ATOM 6362 O O . MET A 1 402 ? 10.412 -0.105 89.569 1.00 21.06 407 MET A O 1
ATOM 6376 N N . VAL A 1 403 ? 11.940 1.556 89.554 1.00 18.23 408 VAL A N 1
ATOM 6377 C CA . VAL A 1 403 ? 11.710 1.958 88.174 1.00 17.30 408 VAL A CA 1
ATOM 6378 C C . VAL A 1 403 ? 13.008 1.711 87.414 1.00 18.78 408 VAL A C 1
ATOM 6379 O O . VAL A 1 403 ? 14.054 2.224 87.796 1.00 18.39 408 VAL A O 1
ATOM 6392 N N . LEU A 1 404 ? 12.916 0.907 86.354 1.00 19.17 409 LEU A N 1
ATOM 6393 C CA . LEU A 1 404 ? 14.065 0.439 85.557 1.00 19.50 409 LEU A CA 1
ATOM 6394 C C . LEU A 1 404 ? 13.854 0.755 84.106 1.00 16.81 409 LEU A C 1
ATOM 6395 O O . LEU A 1 404 ? 12.727 0.674 83.599 1.00 18.01 409 LEU A O 1
ATOM 6411 N N . THR A 1 405 ? 14.942 1.056 83.404 1.00 17.04 410 THR A N 1
ATOM 6412 C CA . THR A 1 405 ? 14.912 0.955 81.955 1.00 16.75 410 THR A CA 1
ATOM 6413 C C . THR A 1 405 ? 15.279 -0.474 81.569 1.00 16.06 410 THR A C 1
ATOM 6414 O O . THR A 1 405 ? 16.044 -1.161 82.255 1.00 17.00 410 THR A O 1
ATOM 6425 N N . VAL A 1 406 ? 14.677 -0.920 80.479 1.00 16.78 411 VAL A N 1
ATOM 6426 C CA . VAL A 1 406 ? 14.974 -2.201 79.861 1.00 16.13 411 VAL A CA 1
ATOM 6427 C C . VAL A 1 406 ? 15.433 -1.847 78.459 1.00 15.33 411 VAL A C 1
ATOM 6428 O O . VAL A 1 406 ? 14.621 -1.457 77.629 1.00 15.71 411 VAL A O 1
ATOM 6441 N N . GLU A 1 407 ? 16.741 -1.939 78.205 1.00 15.66 412 GLU A N 1
ATOM 6442 C CA . GLU A 1 407 ? 17.296 -1.404 76.955 1.00 15.81 412 GLU A CA 1
ATOM 6443 C C . GLU A 1 407 ? 18.403 -2.273 76.362 1.00 15.02 412 GLU A C 1
ATOM 6444 O O . GLU A 1 407 ? 19.539 -1.835 76.145 1.00 16.66 412 GLU A O 1
ATOM 6456 N N . PRO A 1 408 ? 18.040 -3.515 76.028 1.00 15.38 413 PRO A N 1
ATOM 6457 C CA . PRO A 1 408 ? 18.992 -4.295 75.240 1.00 15.25 413 PRO A CA 1
ATOM 6458 C C . PRO A 1 408 ? 19.275 -3.649 73.887 1.00 15.62 413 PRO A C 1
ATOM 6459 O O . PRO A 1 408 ? 18.456 -2.905 73.331 1.00 15.91 413 PRO A O 1
ATOM 6470 N N . GLY A 1 409 ? 20.428 -3.989 73.342 1.00 14.76 414 GLY A N 1
ATOM 6471 C CA . GLY A 1 409 ? 20.757 -3.614 71.996 1.00 15.61 414 GLY A CA 1
ATOM 6472 C C . GLY A 1 409 ? 21.806 -4.537 71.414 1.00 14.90 414 GLY A C 1
ATOM 6473 O O . GLY A 1 409 ? 22.455 -5.298 72.140 1.00 16.25 414 GLY A O 1
ATOM 6477 N N . ILE A 1 410 ? 21.912 -4.468 70.091 1.00 16.00 415 ILE A N 1
ATOM 6478 C CA . ILE A 1 410 ? 22.947 -5.156 69.325 1.00 15.70 415 ILE A CA 1
ATOM 6479 C C . ILE A 1 410 ? 23.594 -4.127 68.416 1.00 15.00 415 ILE A C 1
ATOM 6480 O O . ILE A 1 410 ? 22.888 -3.437 67.691 1.00 15.98 415 ILE A O 1
ATOM 6496 N N . TYR A 1 411 ? 24.924 -4.036 68.456 1.00 15.80 416 TYR A N 1
ATOM 6497 C CA . TYR A 1 411 ? 25.682 -3.072 67.648 1.00 16.24 416 TYR A CA 1
ATOM 6498 C C . TYR A 1 411 ? 26.832 -3.781 66.966 1.00 16.82 416 TYR A C 1
ATOM 6499 O O . TYR A 1 411 ? 27.285 -4.819 67.433 1.00 17.35 416 TYR A O 1
ATOM 6517 N N . PHE A 1 412 ? 27.322 -3.176 65.898 1.00 17.25 417 PHE A N 1
ATOM 6518 C CA . PHE A 1 412 ? 28.467 -3.675 65.164 1.00 17.80 417 PHE A CA 1
ATOM 6519 C C . PHE A 1 412 ? 29.587 -2.648 65.317 1.00 17.83 417 PHE A C 1
ATOM 6520 O O . PHE A 1 412 ? 29.691 -1.676 64.565 1.00 20.02 417 PHE A O 1
ATOM 6537 N N . ILE A 1 413 ? 30.393 -2.846 66.352 1.00 18.85 418 ILE A N 1
ATOM 6538 C CA . ILE A 1 413 ? 31.399 -1.875 66.779 1.00 18.35 418 ILE A CA 1
ATOM 6539 C C . ILE A 1 413 ? 32.780 -2.372 66.400 1.00 21.05 418 ILE A C 1
ATOM 6540 O O . ILE A 1 413 ? 33.217 -3.404 66.906 1.00 20.95 418 ILE A O 1
ATOM 6556 N N . ASP A 1 414 ? 33.456 -1.665 65.492 1.00 22.66 419 ASP A N 1
ATOM 6557 C CA . ASP A 1 414 ? 34.646 -2.216 64.855 1.00 25.12 419 ASP A CA 1
ATOM 6558 C C . ASP A 1 414 ? 35.723 -2.622 65.851 1.00 24.40 419 ASP A C 1
ATOM 6559 O O . ASP A 1 414 ? 36.307 -3.698 65.706 1.00 25.29 419 ASP A O 1
ATOM 6568 N N . HIS A 1 415 ? 36.008 -1.818 66.868 1.00 24.48 420 HIS A N 1
ATOM 6569 C CA . HIS A 1 415 ? 37.153 -2.199 67.665 1.00 27.14 420 HIS A CA 1
ATOM 6570 C C . HIS A 1 415 ? 36.816 -3.425 68.535 1.00 23.72 420 HIS A C 1
ATOM 6571 O O . HIS A 1 415 ? 37.683 -4.251 68.790 1.00 24.25 420 HIS A O 1
ATOM 6585 N N . LEU A 1 416 ? 35.547 -3.622 68.896 1.00 22.33 421 LEU A N 1
ATOM 6586 C CA . LEU A 1 416 ? 35.178 -4.816 69.660 1.00 19.76 421 LEU A CA 1
ATOM 6587 C C . LEU A 1 416 ? 35.151 -6.050 68.783 1.00 21.25 421 LEU A C 1
ATOM 6588 O O . LEU A 1 416 ? 35.589 -7.112 69.195 1.00 21.37 421 LEU A O 1
ATOM 6604 N N . LEU A 1 417 ? 34.644 -5.904 67.569 1.00 20.68 422 LEU A N 1
ATOM 6605 C CA . LEU A 1 417 ? 34.636 -6.996 66.603 1.00 21.29 422 LEU A CA 1
ATOM 6606 C C . LEU A 1 417 ? 36.077 -7.397 66.275 1.00 22.48 422 LEU A C 1
ATOM 6607 O O . LEU A 1 417 ? 36.395 -8.586 66.209 1.00 23.10 422 LEU A O 1
ATOM 6623 N N . ASP A 1 418 ? 36.949 -6.406 66.090 1.00 23.20 423 ASP A N 1
ATOM 6624 C CA . ASP A 1 418 ? 38.337 -6.686 65.730 1.00 26.07 423 ASP A CA 1
ATOM 6625 C C . ASP A 1 418 ? 39.061 -7.373 66.885 1.00 24.63 423 ASP A C 1
ATOM 6626 O O . ASP A 1 418 ? 39.863 -8.295 66.646 1.00 26.15 423 ASP A O 1
ATOM 6635 N N . GLU A 1 419 ? 38.785 -6.962 68.122 1.00 24.84 424 GLU A N 1
ATOM 6636 C CA . GLU A 1 419 ? 39.381 -7.648 69.281 1.00 25.70 424 GLU A CA 1
ATOM 6637 C C . GLU A 1 419 ? 38.961 -9.094 69.324 1.00 23.52 424 GLU A C 1
ATOM 6638 O O . GLU A 1 419 ? 39.765 -10.006 69.559 1.00 25.72 424 GLU A O 1
ATOM 6650 N N . ALA A 1 420 ? 37.674 -9.325 69.106 1.00 23.47 425 ALA A N 1
ATOM 6651 C CA . ALA A 1 420 ? 37.158 -10.680 69.169 1.00 23.67 425 ALA A CA 1
ATOM 6652 C C . ALA A 1 420 ? 37.743 -11.555 68.069 1.00 24.02 425 ALA A C 1
ATOM 6653 O O . ALA A 1 420 ? 37.995 -12.743 68.287 1.00 24.31 425 ALA A O 1
ATOM 6660 N N . LEU A 1 421 ? 37.938 -10.992 66.878 1.00 24.68 426 LEU A N 1
ATOM 6661 C CA . LEU A 1 421 ? 38.474 -11.758 65.760 1.00 26.09 426 LEU A CA 1
ATOM 6662 C C . LEU A 1 421 ? 39.941 -12.121 65.953 1.00 27.96 426 LEU A C 1
ATOM 6663 O O . LEU A 1 421 ? 40.431 -13.082 65.357 1.00 28.18 426 LEU A O 1
ATOM 6679 N N . ALA A 1 422 ? 40.630 -11.356 66.788 1.00 26.71 427 ALA A N 1
ATOM 6680 C CA . ALA A 1 422 ? 42.037 -11.619 67.058 1.00 28.36 427 ALA A CA 1
ATOM 6681 C C . ALA A 1 422 ? 42.203 -12.645 68.169 1.00 27.83 427 ALA A C 1
ATOM 6682 O O . ALA A 1 422 ? 43.249 -13.272 68.287 1.00 30.47 427 ALA A O 1
ATOM 6689 N N . ASP A 1 423 ? 41.143 -12.862 68.937 1.00 28.33 428 ASP A N 1
ATOM 6690 C CA . ASP A 1 423 ? 41.162 -13.760 70.084 1.00 26.56 428 ASP A CA 1
ATOM 6691 C C . ASP A 1 423 ? 40.680 -15.166 69.695 1.00 27.28 428 ASP A C 1
ATOM 6692 O O . ASP A 1 423 ? 39.509 -15.340 69.377 1.00 29.41 428 ASP A O 1
ATOM 6701 N N . PRO A 1 424 ? 41.553 -16.178 69.733 1.00 28.57 429 PRO A N 1
ATOM 6702 C CA . PRO A 1 424 ? 41.108 -17.518 69.297 1.00 29.51 429 PRO A CA 1
ATOM 6703 C C . PRO A 1 424 ? 39.938 -18.083 70.107 1.00 30.58 429 PRO A C 1
ATOM 6704 O O . PRO A 1 424 ? 39.176 -18.887 69.556 1.00 34.18 429 PRO A O 1
ATOM 6715 N N . ALA A 1 425 ? 39.766 -17.655 71.354 1.00 29.86 430 ALA A N 1
ATOM 6716 C CA . ALA A 1 425 ? 38.645 -18.103 72.170 1.00 29.88 430 ALA A CA 1
ATOM 6717 C C . ALA A 1 425 ? 37.298 -17.584 71.650 1.00 29.50 430 ALA A C 1
ATOM 6718 O O . ALA A 1 425 ? 36.267 -18.135 72.004 1.00 31.41 430 ALA A O 1
ATOM 6725 N N . ARG A 1 426 ? 37.295 -16.525 70.842 1.00 25.66 431 ARG A N 1
ATOM 6726 C CA . ARG A 1 426 ? 36.041 -15.953 70.357 1.00 24.52 431 ARG A CA 1
ATOM 6727 C C . ARG A 1 426 ? 35.953 -15.988 68.843 1.00 24.78 431 ARG A C 1
ATOM 6728 O O . ARG A 1 426 ? 34.852 -16.082 68.301 1.00 23.84 431 ARG A O 1
ATOM 6749 N N . ALA A 1 427 ? 37.092 -15.964 68.156 1.00 26.34 432 ALA A N 1
ATOM 6750 C CA . ALA A 1 427 ? 37.093 -15.790 66.710 1.00 26.13 432 ALA A CA 1
ATOM 6751 C C . ALA A 1 427 ? 36.390 -16.925 65.975 1.00 27.09 432 ALA A C 1
ATOM 6752 O O . ALA A 1 427 ? 35.804 -16.713 64.912 1.00 28.56 432 ALA A O 1
ATOM 6759 N N A SER A 1 428 ? 36.477 -18.125 66.534 0.63 27.71 433 SER A N 1
ATOM 6760 N N B SER A 1 428 ? 36.451 -18.131 66.527 0.37 25.94 433 SER A N 1
ATOM 6761 C CA A SER A 1 428 ? 35.910 -19.296 65.887 0.63 30.14 433 SER A CA 1
ATOM 6762 C CA B SER A 1 428 ? 35.895 -19.289 65.834 0.37 25.69 433 SER A CA 1
ATOM 6763 C C A SER A 1 428 ? 34.396 -19.201 65.754 0.63 27.01 433 SER A C 1
ATOM 6764 C C B SER A 1 428 ? 34.382 -19.375 65.930 0.37 25.28 433 SER A C 1
ATOM 6765 O O A SER A 1 428 ? 33.810 -19.781 64.835 0.63 28.11 433 SER A O 1
ATOM 6766 O O B SER A 1 428 ? 33.783 -20.283 65.360 0.37 26.66 433 SER A O 1
ATOM 6781 N N . PHE A 1 429 ? 33.769 -18.440 66.648 1.00 25.12 434 PHE A N 1
ATOM 6782 C CA . PHE A 1 429 ? 32.302 -18.294 66.645 1.00 24.36 434 PHE A CA 1
ATOM 6783 C C . PHE A 1 429 ? 31.834 -17.363 65.535 1.00 24.41 434 PHE A C 1
ATOM 6784 O O . PHE A 1 429 ? 30.662 -17.344 65.190 1.00 24.58 434 PHE A O 1
ATOM 6802 N N . LEU A 1 430 ? 32.733 -16.519 65.045 1.00 24.49 435 LEU A N 1
ATOM 6803 C CA . LEU A 1 430 ? 32.367 -15.455 64.126 1.00 24.62 435 LEU A CA 1
ATOM 6804 C C . LEU A 1 430 ? 32.565 -15.885 62.682 1.00 26.91 435 LEU A C 1
ATOM 6805 O O . LEU A 1 430 ? 33.638 -16.376 62.312 1.00 30.68 435 LEU A O 1
ATOM 6821 N N . ASN A 1 431 ? 31.550 -15.672 61.856 1.00 25.85 436 ASN A N 1
ATOM 6822 C CA . ASN A 1 431 ? 31.635 -15.985 60.441 1.00 25.55 436 ASN A CA 1
ATOM 6823 C C . ASN A 1 431 ? 31.976 -14.711 59.688 1.00 25.52 436 ASN A C 1
ATOM 6824 O O . ASN A 1 431 ? 31.122 -13.850 59.460 1.00 25.24 436 ASN A O 1
ATOM 6835 N N . ARG A 1 432 ? 33.255 -14.533 59.410 1.00 28.55 437 ARG A N 1
ATOM 6836 C CA . ARG A 1 432 ? 33.793 -13.269 58.878 1.00 31.49 437 ARG A CA 1
ATOM 6837 C C . ARG A 1 432 ? 33.070 -12.827 57.619 1.00 30.10 437 ARG A C 1
ATOM 6838 O O . ARG A 1 432 ? 32.846 -11.656 57.498 1.00 28.75 437 ARG A O 1
ATOM 6859 N N . GLU A 1 433 ? 32.734 -13.738 56.725 1.00 31.39 438 GLU A N 1
ATOM 6860 C CA . GLU A 1 433 ? 32.126 -13.367 55.453 1.00 32.98 438 GLU A CA 1
ATOM 6861 C C . GLU A 1 433 ? 30.719 -12.794 55.647 1.00 30.31 438 GLU A C 1
ATOM 6862 O O . GLU A 1 433 ? 30.306 -11.877 54.923 1.00 30.21 438 GLU A O 1
ATOM 6874 N N . VAL A 1 434 ? 30.017 -13.272 56.669 1.00 25.80 439 VAL A N 1
ATOM 6875 C CA . VAL A 1 434 ? 28.676 -12.782 56.954 1.00 23.61 439 VAL A CA 1
ATOM 6876 C C . VAL A 1 434 ? 28.762 -11.494 57.751 1.00 22.43 439 VAL A C 1
ATOM 6877 O O . VAL A 1 434 ? 28.119 -10.502 57.409 1.00 22.88 439 VAL A O 1
ATOM 6890 N N . LEU A 1 435 ? 29.614 -11.477 58.772 1.00 21.95 440 LEU A N 1
ATOM 6891 C CA . LEU A 1 435 ? 29.824 -10.284 59.588 1.00 23.54 440 LEU A CA 1
ATOM 6892 C C . LEU A 1 435 ? 30.222 -9.076 58.737 1.00 24.18 440 LEU A C 1
ATOM 6893 O O . LEU A 1 435 ? 29.831 -7.946 59.043 1.00 24.02 440 LEU A O 1
ATOM 6909 N N . GLN A 1 436 ? 31.003 -9.300 57.679 1.00 25.96 441 GLN A N 1
ATOM 6910 C CA . GLN A 1 436 ? 31.509 -8.191 56.862 1.00 28.12 441 GLN A CA 1
ATOM 6911 C C . GLN A 1 436 ? 30.376 -7.330 56.310 1.00 26.34 441 GLN A C 1
ATOM 6912 O O . GLN A 1 436 ? 30.509 -6.126 56.218 1.00 27.41 441 GLN A O 1
ATOM 6926 N N . ARG A 1 437 ? 29.256 -7.966 55.984 1.00 25.20 442 ARG A N 1
ATOM 6927 C CA . ARG A 1 437 ? 28.057 -7.300 55.481 1.00 26.89 442 ARG A CA 1
ATOM 6928 C C . ARG A 1 437 ? 27.430 -6.322 56.474 1.00 23.81 442 ARG A C 1
ATOM 6929 O O . ARG A 1 437 ? 26.689 -5.421 56.083 1.00 26.66 442 ARG A O 1
ATOM 6950 N N . PHE A 1 438 ? 27.709 -6.550 57.753 1.00 21.80 443 PHE A N 1
ATOM 6951 C CA . PHE A 1 438 ? 27.114 -5.799 58.849 1.00 20.90 443 PHE A CA 1
ATOM 6952 C C . PHE A 1 438 ? 28.066 -4.748 59.387 1.00 20.67 443 PHE A C 1
ATOM 6953 O O . PHE A 1 438 ? 27.700 -3.962 60.254 1.00 21.67 443 PHE A O 1
ATOM 6970 N N . ARG A 1 439 ? 29.277 -4.712 58.861 1.00 21.33 444 ARG A N 1
ATOM 6971 C CA . ARG A 1 439 ? 30.163 -3.601 59.188 1.00 22.67 444 ARG A CA 1
ATOM 6972 C C . ARG A 1 439 ? 29.510 -2.311 58.707 1.00 22.38 444 ARG A C 1
ATOM 6973 O O . ARG A 1 439 ? 29.113 -2.204 57.542 1.00 25.37 444 ARG A O 1
ATOM 6994 N N . GLY A 1 440 ? 29.405 -1.334 59.595 1.00 22.25 445 GLY A N 1
ATOM 6995 C CA . GLY A 1 440 ? 28.769 -0.070 59.259 1.00 21.21 445 GLY A CA 1
ATOM 6996 C C . GLY A 1 440 ? 27.256 -0.066 59.394 1.00 20.68 445 GLY A C 1
ATOM 6997 O O . GLY A 1 440 ? 26.636 0.955 59.172 1.00 23.43 445 GLY A O 1
ATOM 7001 N N . PHE A 1 441 ? 26.666 -1.182 59.803 1.00 20.77 446 PHE A N 1
ATOM 7002 C CA . PHE A 1 441 ? 25.212 -1.267 60.061 1.00 20.92 446 PHE A CA 1
ATOM 7003 C C . PHE A 1 441 ? 24.761 -0.286 61.143 1.00 20.72 446 PHE A C 1
ATOM 7004 O O . PHE A 1 441 ? 23.649 0.279 61.089 1.00 22.34 446 PHE A O 1
ATOM 7021 N N . GLY A 1 442 ? 25.631 -0.075 62.125 1.00 19.53 447 GLY A N 1
ATOM 7022 C CA . GLY A 1 442 ? 25.304 0.660 63.311 1.00 19.57 447 GLY A CA 1
ATOM 7023 C C . GLY A 1 442 ? 24.795 -0.277 64.371 1.00 18.22 447 GLY A C 1
ATOM 7024 O O . GLY A 1 442 ? 25.491 -1.217 64.774 1.00 18.82 447 GLY A O 1
ATOM 7028 N N . GLY A 1 443 ? 23.565 -0.061 64.800 1.00 17.44 448 GLY A N 1
ATOM 7029 C CA . GLY A 1 443 ? 22.964 -0.926 65.786 1.00 15.67 448 GLY A CA 1
ATOM 7030 C C . GLY A 1 443 ? 21.500 -0.634 66.029 1.00 16.48 448 GLY A C 1
ATOM 7031 O O . GLY A 1 443 ? 20.941 0.322 65.482 1.00 17.92 448 GLY A O 1
ATOM 7035 N N . VAL A 1 444 ? 20.912 -1.457 66.883 1.00 15.95 449 VAL A N 1
ATOM 7036 C CA . VAL A 1 444 ? 19.525 -1.357 67.315 1.00 15.69 449 VAL A CA 1
ATOM 7037 C C . VAL A 1 444 ? 19.497 -1.365 68.829 1.00 14.69 449 VAL A C 1
ATOM 7038 O O . VAL A 1 444 ? 20.133 -2.196 69.469 1.00 15.96 449 VAL A O 1
ATOM 7051 N N . ARG A 1 445 ? 18.717 -0.464 69.406 1.00 14.77 450 ARG A N 1
ATOM 7052 C CA . ARG A 1 445 ? 18.409 -0.501 70.820 1.00 14.92 450 ARG A CA 1
ATOM 7053 C C . ARG A 1 445 ? 16.935 -0.191 71.005 1.00 14.82 450 ARG A C 1
ATOM 7054 O O . ARG A 1 445 ? 16.368 0.651 70.326 1.00 16.26 450 ARG A O 1
ATOM 7075 N N . ILE A 1 446 ? 16.303 -0.960 71.870 1.00 15.66 451 ILE A N 1
ATOM 7076 C CA . ILE A 1 446 ? 14.895 -0.800 72.206 1.00 15.81 451 ILE A CA 1
ATOM 7077 C C . ILE A 1 446 ? 14.846 -0.543 73.695 1.00 16.04 451 ILE A C 1
ATOM 7078 O O . ILE A 1 446 ? 15.168 -1.435 74.476 1.00 17.83 451 ILE A O 1
ATOM 7094 N N . GLU A 1 447 ? 14.444 0.663 74.108 1.00 16.13 452 GLU A N 1
ATOM 7095 C CA . GLU A 1 447 ? 14.441 1.024 75.529 1.00 15.15 452 GLU A CA 1
ATOM 7096 C C . GLU A 1 447 ? 13.036 1.370 76.003 1.00 15.62 452 GLU A C 1
ATOM 7097 O O . GLU A 1 447 ? 12.438 2.336 75.510 1.00 16.73 452 GLU A O 1
ATOM 7109 N N . GLU A 1 448 ? 12.558 0.589 76.975 1.00 16.12 453 GLU A N 1
ATOM 7110 C CA . GLU A 1 448 ? 11.272 0.744 77.658 1.00 16.29 453 GLU A CA 1
ATOM 7111 C C . GLU A 1 448 ? 11.536 1.186 79.079 1.00 15.91 453 GLU A C 1
ATOM 7112 O O . GLU A 1 448 ? 12.562 0.824 79.652 1.00 17.45 453 GLU A O 1
ATOM 7124 N N . ASP A 1 449 ? 10.611 1.945 79.661 1.00 15.71 454 ASP A N 1
ATOM 7125 C CA . ASP A 1 449 ? 10.648 2.275 81.094 1.00 16.67 454 ASP A CA 1
ATOM 7126 C C . ASP A 1 449 ? 9.576 1.475 81.803 1.00 17.40 454 ASP A C 1
ATOM 7127 O O . ASP A 1 449 ? 8.417 1.448 81.355 1.00 17.82 454 ASP A O 1
ATOM 7136 N N . VAL A 1 450 ? 9.929 0.800 82.899 1.00 16.79 455 VAL A N 1
ATOM 7137 C CA . VAL A 1 450 ? 8.989 -0.063 83.589 1.00 17.88 455 VAL A CA 1
ATOM 7138 C C . VAL A 1 450 ? 9.079 0.128 85.091 1.00 17.70 455 VAL A C 1
ATOM 7139 O O . VAL A 1 450 ? 10.108 0.592 85.604 1.00 18.44 455 VAL A O 1
ATOM 7152 N N . VAL A 1 451 ? 7.973 -0.171 85.724 1.00 19.16 456 VAL A N 1
ATOM 7153 C CA A VAL A 1 451 ? 7.934 -0.245 87.227 0.86 18.71 456 VAL A CA 1
ATOM 7154 C CA B VAL A 1 451 ? 8.053 -0.159 87.268 0.14 19.32 456 VAL A CA 1
ATOM 7155 C C . VAL A 1 451 ? 7.718 -1.657 87.766 1.00 19.18 456 VAL A C 1
ATOM 7156 O O . VAL A 1 451 ? 6.915 -2.452 87.195 1.00 21.26 456 VAL A O 1
ATOM 7180 N N . VAL A 1 452 ? 8.552 -2.089 88.680 1.00 19.93 457 VAL A N 1
ATOM 7181 C CA . VAL A 1 452 ? 8.345 -3.398 89.283 1.00 21.40 457 VAL A CA 1
ATOM 7182 C C . VAL A 1 452 ? 7.100 -3.365 90.186 1.00 21.18 457 VAL A C 1
ATOM 7183 O O . VAL A 1 452 ? 6.930 -2.468 91.014 1.00 22.34 457 VAL A O 1
ATOM 7196 N N . THR A 1 453 ? 6.236 -4.361 90.015 1.00 21.92 458 THR A N 1
ATOM 7197 C CA . THR A 1 453 ? 5.015 -4.494 90.806 1.00 24.75 458 THR A CA 1
ATOM 7198 C C . THR A 1 453 ? 5.130 -5.714 91.721 1.00 26.11 458 THR A C 1
ATOM 7199 O O . THR A 1 453 ? 6.141 -6.402 91.725 1.00 26.36 458 THR A O 1
ATOM 7210 N N . ASP A 1 454 ? 4.104 -5.977 92.525 1.00 26.54 459 ASP A N 1
ATOM 7211 C CA . ASP A 1 454 ? 4.131 -7.151 93.367 1.00 29.28 459 ASP A CA 1
ATOM 7212 C C . ASP A 1 454 ? 4.268 -8.455 92.571 1.00 30.98 459 ASP A C 1
ATOM 7213 O O . ASP A 1 454 ? 4.807 -9.429 93.082 1.00 32.02 459 ASP A O 1
ATOM 7222 N N . SER A 1 455 ? 3.705 -8.486 91.362 1.00 30.17 460 SER A N 1
ATOM 7223 C CA . SER A 1 455 ? 3.619 -9.718 90.561 1.00 31.58 460 SER A CA 1
ATOM 7224 C C . SER A 1 455 ? 4.454 -9.738 89.274 1.00 28.91 460 SER A C 1
ATOM 7225 O O . SER A 1 455 ? 4.542 -10.775 88.610 1.00 32.17 460 SER A O 1
ATOM 7233 N N . GLY A 1 456 ? 5.091 -8.623 88.929 1.00 24.19 461 GLY A N 1
ATOM 7234 C CA . GLY A 1 456 ? 5.771 -8.518 87.660 1.00 23.51 461 GLY A CA 1
ATOM 7235 C C . GLY A 1 456 ? 6.172 -7.084 87.411 1.00 22.97 461 GLY A C 1
ATOM 7236 O O . GLY A 1 456 ? 6.835 -6.510 88.271 1.00 23.27 461 GLY A O 1
ATOM 7240 N N . ILE A 1 457 ? 5.733 -6.497 86.299 1.00 22.77 462 ILE A N 1
ATOM 7241 C CA . ILE A 1 457 ? 6.033 -5.099 85.977 1.00 21.63 462 ILE A CA 1
ATOM 7242 C C . ILE A 1 457 ? 4.829 -4.391 85.386 1.00 21.94 462 ILE A C 1
ATOM 7243 O O . ILE A 1 457 ? 3.871 -5.043 84.935 1.00 22.33 462 ILE A O 1
ATOM 7259 N N . GLU A 1 458 ? 4.881 -3.064 85.417 1.00 21.37 463 GLU A N 1
ATOM 7260 C CA . GLU A 1 458 ? 3.989 -2.193 84.654 1.00 22.49 463 GLU A CA 1
ATOM 7261 C C . GLU A 1 458 ? 4.834 -1.483 83.605 1.00 20.55 463 GLU A C 1
ATOM 7262 O O . GLU A 1 458 ? 5.798 -0.801 83.949 1.00 20.98 463 GLU A O 1
ATOM 7274 N N . LEU A 1 459 ? 4.495 -1.646 82.332 1.00 20.79 464 LEU A N 1
ATOM 7275 C CA . LEU A 1 459 ? 5.181 -0.914 81.269 1.00 20.24 464 LEU A CA 1
ATOM 7276 C C . LEU A 1 459 ? 4.661 0.514 81.163 1.00 20.87 464 LEU A C 1
ATOM 7277 O O . LEU A 1 459 ? 3.447 0.710 81.031 1.00 21.08 464 LEU A O 1
ATOM 7293 N N . LEU A 1 460 ? 5.566 1.497 81.277 1.00 19.40 465 LEU A N 1
ATOM 7294 C CA . LEU A 1 460 ? 5.179 2.904 81.201 1.00 20.10 465 LEU A CA 1
ATOM 7295 C C . LEU A 1 460 ? 5.168 3.453 79.780 1.00 18.73 465 LEU A C 1
ATOM 7296 O O . LEU A 1 460 ? 4.427 4.366 79.457 1.00 21.21 465 LEU A O 1
ATOM 7312 N N . THR A 1 461 ? 6.039 2.919 78.951 1.00 19.07 466 THR A N 1
ATOM 7313 C CA . THR A 1 461 ? 6.246 3.380 77.583 1.00 19.12 466 THR A CA 1
ATOM 7314 C C . THR A 1 461 ? 5.210 2.827 76.621 1.00 18.90 466 THR A C 1
ATOM 7315 O O . THR A 1 461 ? 4.799 1.673 76.767 1.00 21.66 466 THR A O 1
ATOM 7326 N N . CYS A 1 462 ? 4.814 3.614 75.621 1.00 19.79 467 CYS A N 1
ATOM 7327 C CA A CYS A 1 462 ? 3.867 3.135 74.616 0.66 20.98 467 CYS A CA 1
ATOM 7328 C CA B CYS A 1 462 ? 3.832 3.186 74.638 0.34 22.08 467 CYS A CA 1
ATOM 7329 C C . CYS A 1 462 ? 4.188 3.672 73.230 1.00 20.73 467 CYS A C 1
ATOM 7330 O O . CYS A 1 462 ? 3.633 4.671 72.762 1.00 21.51 467 CYS A O 1
ATOM 7345 N N . VAL A 1 463 ? 5.104 2.988 72.560 1.00 19.37 468 VAL A N 1
ATOM 7346 C CA . VAL A 1 463 ? 5.487 3.315 71.208 1.00 20.07 468 VAL A CA 1
ATOM 7347 C C . VAL A 1 463 ? 5.322 2.077 70.327 1.00 19.94 468 VAL A C 1
ATOM 7348 O O . VAL A 1 463 ? 5.327 0.950 70.832 1.00 21.61 468 VAL A O 1
ATOM 7361 N N . PRO A 1 464 ? 5.217 2.283 69.015 1.00 21.47 469 PRO A N 1
ATOM 7362 C CA . PRO A 1 464 ? 5.220 1.121 68.119 1.00 19.85 469 PRO A CA 1
ATOM 7363 C C . PRO A 1 464 ? 6.513 0.318 68.258 1.00 18.36 469 PRO A C 1
ATOM 7364 O O . PRO A 1 464 ? 7.597 0.885 68.382 1.00 19.75 469 PRO A O 1
ATOM 7375 N N . ARG A 1 465 ? 6.395 -1.011 68.273 1.00 19.04 470 ARG A N 1
ATOM 7376 C CA . ARG A 1 465 ? 7.564 -1.852 68.488 1.00 18.21 470 ARG A CA 1
ATOM 7377 C C . ARG A 1 465 ? 7.745 -2.986 67.498 1.00 17.82 470 ARG A C 1
ATOM 7378 O O . ARG A 1 465 ? 8.867 -3.343 67.194 1.00 19.77 470 ARG A O 1
ATOM 7399 N N . THR A 1 466 ? 6.678 -3.603 67.012 1.00 18.09 471 THR A N 1
ATOM 7400 C CA . THR A 1 466 ? 6.922 -4.654 66.036 1.00 17.89 471 THR A CA 1
ATOM 7401 C C . THR A 1 466 ? 7.293 -4.018 64.717 1.00 18.99 471 THR A C 1
ATOM 7402 O O . THR A 1 466 ? 6.997 -2.840 64.474 1.00 19.60 471 THR A O 1
ATOM 7413 N N . VAL A 1 467 ? 7.891 -4.797 63.831 1.00 20.47 472 VAL A N 1
ATOM 7414 C CA . VAL A 1 467 ? 8.215 -4.313 62.503 1.00 20.67 472 VAL A CA 1
ATOM 7415 C C . VAL A 1 467 ? 6.971 -3.759 61.791 1.00 21.82 472 VAL A C 1
ATOM 7416 O O . VAL A 1 467 ? 7.010 -2.651 61.237 1.00 22.74 472 VAL A O 1
ATOM 7429 N N . GLU A 1 468 ? 5.859 -4.485 61.848 1.00 22.08 473 GLU A N 1
ATOM 7430 C CA . GLU A 1 468 ? 4.623 -4.017 61.214 1.00 24.60 473 GLU A CA 1
ATOM 7431 C C . GLU A 1 468 ? 4.110 -2.702 61.836 1.00 23.28 473 GLU A C 1
ATOM 7432 O O . GLU A 1 468 ? 3.684 -1.774 61.127 1.00 25.17 473 GLU A O 1
ATOM 7444 N N . GLU A 1 469 ? 4.149 -2.609 63.160 1.00 21.81 474 GLU A N 1
ATOM 7445 C CA . GLU A 1 469 ? 3.740 -1.367 63.834 1.00 21.11 474 GLU A CA 1
ATOM 7446 C C . GLU A 1 469 ? 4.598 -0.178 63.432 1.00 20.66 474 GLU A C 1
ATOM 7447 O O . GLU A 1 469 ? 4.073 0.917 63.203 1.00 22.02 474 GLU A O 1
ATOM 7459 N N . ILE A 1 470 ? 5.907 -0.382 63.346 1.00 19.42 475 ILE A N 1
ATOM 7460 C CA . ILE A 1 470 ? 6.786 0.724 63.026 1.00 19.57 475 ILE A CA 1
ATOM 7461 C C . ILE A 1 470 ? 6.571 1.150 61.582 1.00 20.39 475 ILE A C 1
ATOM 7462 O O . ILE A 1 470 ? 6.478 2.341 61.301 1.00 21.31 475 ILE A O 1
ATOM 7478 N N . GLU A 1 471 ? 6.481 0.187 60.673 1.00 21.36 476 GLU A N 1
ATOM 7479 C CA . GLU A 1 471 ? 6.299 0.528 59.271 1.00 22.25 476 GLU A CA 1
ATOM 7480 C C . GLU A 1 471 ? 4.977 1.272 59.111 1.00 23.20 476 GLU A C 1
ATOM 7481 O O . GLU A 1 471 ? 4.901 2.249 58.360 1.00 24.04 476 GLU A O 1
ATOM 7493 N N . ALA A 1 472 ? 3.935 0.844 59.826 1.00 22.67 477 ALA A N 1
ATOM 7494 C CA . ALA A 1 472 ? 2.641 1.524 59.714 1.00 23.58 477 ALA A CA 1
ATOM 7495 C C . ALA A 1 472 ? 2.709 2.946 60.256 1.00 23.12 477 ALA A C 1
ATOM 7496 O O . ALA A 1 472 ? 2.105 3.874 59.695 1.00 26.26 477 ALA A O 1
ATOM 7503 N N . CYS A 1 473 ? 3.422 3.124 61.355 1.00 22.87 478 CYS A N 1
ATOM 7504 C CA . CYS A 1 473 ? 3.543 4.434 61.962 1.00 24.63 478 CYS A CA 1
ATOM 7505 C C . CYS A 1 473 ? 4.215 5.405 60.991 1.00 23.01 478 CYS A C 1
ATOM 7506 O O . CYS A 1 473 ? 3.775 6.552 60.801 1.00 25.88 478 CYS A O 1
ATOM 7514 N N . MET A 1 474 ? 5.290 4.940 60.370 1.00 23.63 479 MET A N 1
ATOM 7515 C CA . MET A 1 474 ? 6.090 5.807 59.504 1.00 23.23 479 MET A CA 1
ATOM 7516 C C . MET A 1 474 ? 5.372 6.178 58.217 1.00 26.60 479 MET A C 1
ATOM 7517 O O . MET A 1 474 ? 5.615 7.253 57.652 1.00 29.61 479 MET A O 1
ATOM 7531 N N . ALA A 1 475 ? 4.467 5.315 57.772 1.00 29.07 480 ALA A N 1
ATOM 7532 C CA . ALA A 1 475 ? 3.710 5.563 56.546 1.00 31.37 480 ALA A CA 1
ATOM 7533 C C . ALA A 1 475 ? 2.453 6.393 56.762 1.00 34.96 480 ALA A C 1
ATOM 7534 O O . ALA A 1 475 ? 1.785 6.746 55.793 1.00 36.53 480 ALA A O 1
ATOM 7541 N N . GLY A 1 476 ? 2.172 6.756 58.009 1.00 37.16 481 GLY A N 1
ATOM 7542 C CA . GLY A 1 476 ? 1.002 7.560 58.328 1.00 41.69 481 GLY A CA 1
ATOM 7543 C C . GLY A 1 476 ? 1.071 8.990 57.835 1.00 50.08 481 GLY A C 1
ATOM 7544 O O . GLY A 1 476 ? 2.083 9.672 57.982 1.00 49.55 481 GLY A O 1
ATOM 7548 N N . CYS A 1 477 ? -0.021 9.423 57.216 1.00 57.73 482 CYS A N 1
ATOM 7549 C CA . CYS A 1 477 ? -0.160 10.777 56.684 1.00 65.98 482 CYS A CA 1
ATOM 7550 C C . CYS A 1 477 ? -0.431 11.838 57.751 1.00 78.12 482 CYS A C 1
ATOM 7551 O O . CYS A 1 477 ? 0.106 12.944 57.687 1.00 79.38 482 CYS A O 1
ATOM 7559 N N . ASP A 1 478 ? -0.804 11.809 58.729 1.00 88.04 483 ASP A N 1
ATOM 7560 C CA . ASP A 1 478 ? -1.302 12.752 59.752 1.00 97.38 483 ASP A CA 1
ATOM 7561 C C . ASP A 1 478 ? -0.194 13.051 60.730 1.00 103.22 483 ASP A C 1
ATOM 7562 O O . ASP A 1 478 ? 0.003 12.291 61.689 1.00 104.34 483 ASP A O 1
ATOM 7571 N N . LYS A 1 479 ? 0.353 13.689 60.358 1.00 106.67 484 LYS A N 1
ATOM 7572 C CA . LYS A 1 479 ? 1.348 14.196 61.298 1.00 108.75 484 LYS A CA 1
ATOM 7573 C C . LYS A 1 479 ? 0.646 14.876 62.466 1.00 107.10 484 LYS A C 1
ATOM 7574 O O . LYS A 1 479 ? 1.033 14.691 63.619 1.00 107.37 484 LYS A O 1
ATOM 7593 N N . ALA A 1 480 ? -0.366 15.685 62.155 1.00 104.34 485 ALA A N 1
ATOM 7594 C CA . ALA A 1 480 ? -1.166 16.371 63.171 1.00 100.47 485 ALA A CA 1
ATOM 7595 C C . ALA A 1 480 ? -0.339 17.366 63.989 1.00 95.71 485 ALA A C 1
ATOM 7596 O O . ALA A 1 480 ? -0.857 17.987 64.918 1.00 96.10 485 ALA A O 1
ATOM 7603 N N . PHE A 1 481 ? 0.942 17.509 63.654 1.00 89.89 486 PHE A N 1
ATOM 7604 C CA . PHE A 1 481 ? 1.798 18.473 64.327 1.00 83.28 486 PHE A CA 1
ATOM 7605 C C . PHE A 1 481 ? 2.780 19.080 63.316 1.00 83.26 486 PHE A C 1
ATOM 7606 O O . PHE A 1 481 ? 3.771 18.449 62.949 1.00 82.81 486 PHE A O 1
ATOM 7623 N N . THR A 1 482 ? 2.428 20.189 62.697 1.00 84.12 487 THR A N 1
ATOM 7624 C CA . THR A 1 482 ? 3.272 20.772 61.632 1.00 84.76 487 THR A CA 1
ATOM 7625 C C . THR A 1 482 ? 3.715 22.173 62.059 1.00 81.08 487 THR A C 1
ATOM 7626 O O . THR A 1 482 ? 2.888 23.060 61.941 1.00 79.56 487 THR A O 1
ATOM 7637 N N . PRO A 1 483 ? 4.912 22.394 62.633 1.00 78.71 488 PRO A N 1
ATOM 7638 C CA . PRO A 1 483 ? 5.296 23.740 63.055 1.00 77.86 488 PRO A CA 1
ATOM 7639 C C . PRO A 1 483 ? 5.394 24.837 61.979 1.00 77.64 488 PRO A C 1
ATOM 7640 O O . PRO A 1 483 ? 4.866 25.896 62.237 1.00 77.14 488 PRO A O 1
ATOM 7651 N N . PHE A 1 484 ? 6.035 24.592 60.834 1.00 77.30 489 PHE A N 1
ATOM 7652 C CA . PHE A 1 484 ? 6.154 25.568 59.712 1.00 76.30 489 PHE A CA 1
ATOM 7653 C C . PHE A 1 484 ? 5.905 24.823 58.393 1.00 80.77 489 PHE A C 1
ATOM 7654 O O . PHE A 1 484 ? 6.738 23.945 58.046 1.00 83.20 489 PHE A O 1
ATOM 7671 N N . GLY B 1 1 ? 40.235 26.587 52.322 1.00 42.99 6 GLY B N 1
ATOM 7672 C CA . GLY B 1 1 ? 40.482 25.881 53.569 1.00 39.25 6 GLY B CA 1
ATOM 7673 C C . GLY B 1 1 ? 39.220 25.278 54.152 1.00 34.39 6 GLY B C 1
ATOM 7674 O O . GLY B 1 1 ? 38.145 25.396 53.574 1.00 37.52 6 GLY B O 1
ATOM 7677 N N . PRO B 1 2 ? 39.343 24.613 55.307 1.00 28.14 7 PRO B N 1
ATOM 7678 C CA . PRO B 1 2 ? 38.197 23.970 55.945 1.00 24.66 7 PRO B CA 1
ATOM 7679 C C . PRO B 1 2 ? 37.214 24.973 56.541 1.00 21.24 7 PRO B C 1
ATOM 7680 O O . PRO B 1 2 ? 37.566 26.119 56.859 1.00 22.51 7 PRO B O 1
ATOM 7691 N N . SER B 1 3 ? 35.982 24.495 56.725 1.00 23.57 8 SER B N 1
ATOM 7692 C CA A SER B 1 3 ? 34.938 25.293 57.357 0.53 23.43 8 SER B CA 1
ATOM 7693 C CA B SER B 1 3 ? 34.900 25.288 57.302 0.47 23.63 8 SER B CA 1
ATOM 7694 C C . SER B 1 3 ? 34.097 24.474 58.296 1.00 22.97 8 SER B C 1
ATOM 7695 O O . SER B 1 3 ? 33.963 23.254 58.154 1.00 26.13 8 SER B O 1
ATOM 7710 N N . PHE B 1 4 ? 33.556 25.163 59.287 1.00 20.61 9 PHE B N 1
ATOM 7711 C CA . PHE B 1 4 ? 32.504 24.651 60.142 1.00 19.30 9 PHE B CA 1
ATOM 7712 C C . PHE B 1 4 ? 31.182 24.786 59.384 1.00 19.76 9 PHE B C 1
ATOM 7713 O O . PHE B 1 4 ? 30.919 25.827 58.799 1.00 21.62 9 PHE B O 1
ATOM 7730 N N . TRP B 1 5 ? 30.341 23.761 59.420 1.00 19.95 10 TRP B N 1
ATOM 7731 C CA . TRP B 1 5 ? 29.110 23.752 58.678 1.00 21.41 10 TRP B CA 1
ATOM 7732 C C . TRP B 1 5 ? 28.175 22.737 59.320 1.00 21.57 10 TRP B C 1
ATOM 7733 O O . TRP B 1 5 ? 28.632 21.667 59.740 1.00 23.50 10 TRP B O 1
ATOM 7754 N N . LEU B 1 6 ? 26.882 23.040 59.385 1.00 19.96 11 LEU B N 1
ATOM 7755 C CA . LEU B 1 6 ? 25.879 22.064 59.839 1.00 20.50 11 LEU B CA 1
ATOM 7756 C C . LEU B 1 6 ? 24.920 21.655 58.720 1.00 18.96 11 LEU B C 1
ATOM 7757 O O . LEU B 1 6 ? 23.835 21.105 58.958 1.00 20.23 11 LEU B O 1
ATOM 7773 N N . GLY B 1 7 ? 25.387 21.810 57.486 1.00 20.08 12 GLY B N 1
ATOM 7774 C CA . GLY B 1 7 ? 24.681 21.323 56.318 1.00 21.35 12 GLY B CA 1
ATOM 7775 C C . GLY B 1 7 ? 23.458 22.136 55.971 1.00 20.73 12 GLY B C 1
ATOM 7776 O O . GLY B 1 7 ? 23.263 23.238 56.499 1.00 20.71 12 GLY B O 1
ATOM 7780 N N . ASN B 1 8 ? 22.636 21.585 55.085 1.00 23.28 13 ASN B N 1
ATOM 7781 C CA . ASN B 1 8 ? 21.429 22.254 54.614 1.00 22.02 13 ASN B CA 1
ATOM 7782 C C . ASN B 1 8 ? 21.713 23.712 54.198 1.00 23.53 13 ASN B C 1
ATOM 7783 O O . ASN B 1 8 ? 22.569 23.939 53.347 1.00 25.76 13 ASN B O 1
ATOM 7794 N N . GLU B 1 9 ? 21.004 24.680 54.776 1.00 22.32 14 GLU B N 1
ATOM 7795 C CA . GLU B 1 9 ? 21.206 26.094 54.462 1.00 25.32 14 GLU B CA 1
ATOM 7796 C C . GLU B 1 9 ? 21.980 26.845 55.542 1.00 24.49 14 GLU B C 1
ATOM 7797 O O . GLU B 1 9 ? 21.963 28.081 55.574 1.00 25.98 14 GLU B O 1
ATOM 7809 N N . THR B 1 10 ? 22.648 26.123 56.434 1.00 22.40 15 THR B N 1
ATOM 7810 C CA . THR B 1 10 ? 23.437 26.769 57.485 1.00 20.42 15 THR B CA 1
ATOM 7811 C C . THR B 1 10 ? 24.711 27.370 56.889 1.00 21.15 15 THR B C 1
ATOM 7812 O O . THR B 1 10 ? 25.110 27.055 55.775 1.00 21.66 15 THR B O 1
ATOM 7823 N N . LEU B 1 11 ? 25.319 28.290 57.632 1.00 20.20 16 LEU B N 1
ATOM 7824 C CA . LEU B 1 11 ? 26.487 29.025 57.157 1.00 19.56 16 LEU B CA 1
ATOM 7825 C C . LEU B 1 11 ? 27.766 28.230 57.253 1.00 20.10 16 LEU B C 1
ATOM 7826 O O . LEU B 1 11 ? 28.044 27.644 58.288 1.00 20.57 16 LEU B O 1
ATOM 7842 N N . LYS B 1 12 ? 28.567 28.255 56.199 1.00 19.66 17 LYS B N 1
ATOM 7843 C CA . LYS B 1 12 ? 29.923 27.726 56.275 1.00 19.85 17 LYS B CA 1
ATOM 7844 C C . LYS B 1 12 ? 30.827 28.810 56.853 1.00 19.82 17 LYS B C 1
ATOM 7845 O O . LYS B 1 12 ? 30.968 29.880 56.264 1.00 21.68 17 LYS B O 1
ATOM 7864 N N . VAL B 1 13 ? 31.446 28.510 57.991 1.00 19.79 18 VAL B N 1
ATOM 7865 C CA . VAL B 1 13 ? 32.361 29.432 58.650 1.00 18.44 18 VAL B CA 1
ATOM 7866 C C . VAL B 1 13 ? 33.804 28.962 58.454 1.00 19.97 18 VAL B C 1
ATOM 7867 O O . VAL B 1 13 ? 34.199 27.911 58.986 1.00 19.14 18 VAL B O 1
ATOM 7880 N N . PRO B 1 14 ? 34.593 29.722 57.686 1.00 20.09 19 PRO B N 1
ATOM 7881 C CA . PRO B 1 14 ? 35.959 29.268 57.430 1.00 21.20 19 PRO B CA 1
ATOM 7882 C C . PRO B 1 14 ? 36.794 29.250 58.705 1.00 19.18 19 PRO B C 1
ATOM 7883 O O . PRO B 1 14 ? 36.749 30.203 59.497 1.00 19.40 19 PRO B O 1
ATOM 7894 N N . LEU B 1 15 ? 37.613 28.212 58.883 1.00 18.97 20 LEU B N 1
ATOM 7895 C CA . LEU B 1 15 ? 38.521 28.208 60.026 1.00 18.84 20 LEU B CA 1
ATOM 7896 C C . LEU B 1 15 ? 39.571 29.315 59.907 1.00 19.67 20 LEU B C 1
ATOM 7897 O O . LEU B 1 15 ? 40.201 29.685 60.909 1.00 20.76 20 LEU B O 1
ATOM 7913 N N . ALA B 1 16 ? 39.742 29.861 58.703 1.00 19.29 21 ALA B N 1
ATOM 7914 C CA . ALA B 1 16 ? 40.566 31.059 58.507 1.00 20.18 21 ALA B CA 1
ATOM 7915 C C . ALA B 1 16 ? 40.138 32.236 59.401 1.00 21.08 21 ALA B C 1
ATOM 7916 O O . ALA B 1 16 ? 40.943 33.114 59.705 1.00 20.63 21 ALA B O 1
ATOM 7923 N N . LEU B 1 17 ? 38.876 32.256 59.815 1.00 20.31 22 LEU B N 1
ATOM 7924 C CA . LEU B 1 17 ? 38.399 33.280 60.738 1.00 17.97 22 LEU B CA 1
ATOM 7925 C C . LEU B 1 17 ? 39.243 33.302 62.000 1.00 17.92 22 LEU B C 1
ATOM 7926 O O . LEU B 1 17 ? 39.703 34.350 62.451 1.00 18.18 22 LEU B O 1
ATOM 7942 N N . PHE B 1 18 ? 39.496 32.123 62.554 1.00 17.29 23 PHE B N 1
ATOM 7943 C CA . PHE B 1 18 ? 40.247 32.034 63.796 1.00 17.87 23 PHE B CA 1
ATOM 7944 C C . PHE B 1 18 ? 41.742 32.265 63.573 1.00 18.64 23 PHE B C 1
ATOM 7945 O O . PHE B 1 18 ? 42.392 32.884 64.411 1.00 18.56 23 PHE B O 1
ATOM 7962 N N . ALA B 1 19 ? 42.270 31.827 62.438 1.00 18.84 24 ALA B N 1
ATOM 7963 C CA . ALA B 1 19 ? 43.647 32.149 62.090 1.00 19.27 24 ALA B CA 1
ATOM 7964 C C . ALA B 1 19 ? 43.849 33.657 62.015 1.00 19.62 24 ALA B C 1
ATOM 7965 O O . ALA B 1 19 ? 44.864 34.161 62.471 1.00 19.90 24 ALA B O 1
ATOM 7972 N N . LEU B 1 20 ? 42.876 34.370 61.470 1.00 20.31 25 LEU B N 1
ATOM 7973 C CA . LEU B 1 20 ? 43.011 35.810 61.401 1.00 21.08 25 LEU B CA 1
ATOM 7974 C C . LEU B 1 20 ? 43.002 36.420 62.798 1.00 20.74 25 LEU B C 1
ATOM 7975 O O . LEU B 1 20 ? 43.771 37.338 63.081 1.00 19.53 25 LEU B O 1
ATOM 7991 N N . ASN B 1 21 ? 42.133 35.923 63.673 1.00 19.86 26 ASN B N 1
ATOM 7992 C CA . ASN B 1 21 ? 42.136 36.412 65.038 1.00 17.88 26 ASN B CA 1
ATOM 7993 C C . ASN B 1 21 ? 43.489 36.191 65.721 1.00 17.97 26 ASN B C 1
ATOM 7994 O O . ASN B 1 21 ? 43.989 37.086 66.389 1.00 19.30 26 ASN B O 1
ATOM 8005 N N . ARG B 1 22 ? 44.099 35.027 65.541 1.00 18.14 27 ARG B N 1
ATOM 8006 C CA . ARG B 1 22 ? 45.412 34.761 66.126 1.00 18.67 27 ARG B CA 1
ATOM 8007 C C . ARG B 1 22 ? 46.456 35.746 65.586 1.00 19.23 27 ARG B C 1
ATOM 8008 O O . ARG B 1 22 ? 47.302 36.237 66.329 1.00 19.71 27 ARG B O 1
ATOM 8029 N N . GLN B 1 23 ? 46.412 35.993 64.283 1.00 21.40 28 GLN B N 1
ATOM 8030 C CA A GLN B 1 23 ? 47.316 36.927 63.623 0.40 21.57 28 GLN B CA 1
ATOM 8031 C CA B GLN B 1 23 ? 47.349 36.914 63.649 0.60 21.83 28 GLN B CA 1
ATOM 8032 C C . GLN B 1 23 ? 47.158 38.320 64.215 1.00 22.41 28 GLN B C 1
ATOM 8033 O O . GLN B 1 23 ? 48.140 38.998 64.549 1.00 21.44 28 GLN B O 1
ATOM 8060 N N . ARG B 1 24 ? 45.906 38.748 64.344 1.00 20.25 29 ARG B N 1
ATOM 8061 C CA . ARG B 1 24 ? 45.630 40.064 64.898 1.00 20.29 29 ARG B CA 1
ATOM 8062 C C . ARG B 1 24 ? 46.113 40.214 66.326 1.00 20.31 29 ARG B C 1
ATOM 8063 O O . ARG B 1 24 ? 46.666 41.253 66.684 1.00 21.49 29 ARG B O 1
ATOM 8084 N N . LEU B 1 25 ? 45.920 39.186 67.141 1.00 19.33 30 LEU B N 1
ATOM 8085 C CA . LEU B 1 25 ? 46.398 39.219 68.516 1.00 19.32 30 LEU B CA 1
ATOM 8086 C C . LEU B 1 25 ? 47.931 39.338 68.559 1.00 20.77 30 LEU B C 1
ATOM 8087 O O . LEU B 1 25 ? 48.463 40.126 69.337 1.00 20.39 30 LEU B O 1
ATOM 8103 N N . CYS B 1 26 ? 48.632 38.552 67.742 1.00 21.32 31 CYS B N 1
ATOM 8104 C CA . CYS B 1 26 ? 50.093 38.612 67.720 1.00 20.73 31 CYS B CA 1
ATOM 8105 C C . CYS B 1 26 ? 50.561 39.989 67.280 1.00 21.72 31 CYS B C 1
ATOM 8106 O O . CYS B 1 26 ? 51.496 40.519 67.855 1.00 21.94 31 CYS B O 1
ATOM 8114 N N . GLU B 1 27 ? 49.911 40.550 66.267 1.00 20.89 32 GLU B N 1
ATOM 8115 C CA . GLU B 1 27 ? 50.304 41.869 65.769 1.00 23.54 32 GLU B CA 1
ATOM 8116 C C . GLU B 1 27 ? 50.154 42.926 66.862 1.00 21.90 32 GLU B C 1
ATOM 8117 O O . GLU B 1 27 ? 51.013 43.806 67.009 1.00 23.96 32 GLU B O 1
ATOM 8129 N N . ARG B 1 28 ? 49.096 42.848 67.634 1.00 22.65 33 ARG B N 1
ATOM 8130 C CA . ARG B 1 28 ? 48.851 43.776 68.744 1.00 22.66 33 ARG B CA 1
ATOM 8131 C C . ARG B 1 28 ? 49.905 43.553 69.827 1.00 24.01 33 ARG B C 1
ATOM 8132 O O . ARG B 1 28 ? 50.455 44.508 70.316 1.00 22.58 33 ARG B O 1
ATOM 8153 N N . LEU B 1 29 ? 50.202 42.316 70.173 1.00 21.20 34 LEU B N 1
ATOM 8154 C CA . LEU B 1 29 ? 51.172 42.053 71.230 1.00 21.32 34 LEU B CA 1
ATOM 8155 C C . LEU B 1 29 ? 52.568 42.502 70.835 1.00 23.08 34 LEU B C 1
ATOM 8156 O O . LEU B 1 29 ? 53.345 42.940 71.674 1.00 23.70 34 LEU B O 1
ATOM 8172 N N . ARG B 1 30 ? 52.915 42.381 69.562 1.00 22.89 35 ARG B N 1
ATOM 8173 C CA . ARG B 1 30 ? 54.247 42.771 69.124 1.00 22.16 35 ARG B CA 1
ATOM 8174 C C . ARG B 1 30 ? 54.490 44.264 69.319 1.00 25.02 35 ARG B C 1
ATOM 8175 O O . ARG B 1 30 ? 55.640 44.692 69.464 1.00 25.65 35 ARG B O 1
ATOM 8196 N N . LYS B 1 31 ? 53.413 45.040 69.308 1.00 24.72 36 LYS B N 1
ATOM 8197 C CA A LYS B 1 31 ? 53.518 46.485 69.492 0.60 24.63 36 LYS B CA 1
ATOM 8198 C CA B LYS B 1 31 ? 53.475 46.491 69.495 0.40 25.60 36 LYS B CA 1
ATOM 8199 C C . LYS B 1 31 ? 53.446 46.887 70.959 1.00 25.32 36 LYS B C 1
ATOM 8200 O O . LYS B 1 31 ? 53.614 48.043 71.304 1.00 28.43 36 LYS B O 1
ATOM 8237 N N . ASN B 1 32 ? 53.171 45.927 71.818 1.00 25.66 37 ASN B N 1
ATOM 8238 C CA . ASN B 1 32 ? 53.045 46.189 73.239 1.00 23.61 37 ASN B CA 1
ATOM 8239 C C . ASN B 1 32 ? 54.431 46.210 73.933 1.00 24.29 37 ASN B C 1
ATOM 8240 O O . ASN B 1 32 ? 55.144 45.221 73.899 1.00 25.05 37 ASN B O 1
ATOM 8251 N N . PRO B 1 33 ? 54.809 47.315 74.583 1.00 24.52 38 PRO B N 1
ATOM 8252 C CA . PRO B 1 33 ? 56.158 47.400 75.163 1.00 23.56 38 PRO B CA 1
ATOM 8253 C C . PRO B 1 33 ? 56.417 46.407 76.296 1.00 25.42 38 PRO B C 1
ATOM 8254 O O . PRO B 1 33 ? 57.575 46.169 76.645 1.00 26.75 38 PRO B O 1
ATOM 8265 N N . ALA B 1 34 ? 55.371 45.849 76.867 1.00 23.39 39 ALA B N 1
ATOM 8266 C CA . ALA B 1 34 ? 55.539 44.915 77.966 1.00 24.20 39 ALA B CA 1
ATOM 8267 C C . ALA B 1 34 ? 55.872 43.523 77.445 1.00 25.96 39 ALA B C 1
ATOM 8268 O O . ALA B 1 34 ? 56.180 42.641 78.247 1.00 25.81 39 ALA B O 1
ATOM 8275 N N . VAL B 1 35 ? 55.739 43.320 76.126 1.00 25.35 40 VAL B N 1
ATOM 8276 C CA . VAL B 1 35 ? 55.941 42.006 75.505 1.00 23.59 40 VAL B CA 1
ATOM 8277 C C . VAL B 1 35 ? 57.362 41.841 74.980 1.00 24.72 40 VAL B C 1
ATOM 8278 O O . VAL B 1 35 ? 57.888 42.681 74.234 1.00 25.63 40 VAL B O 1
ATOM 8291 N N . GLN B 1 36 ? 57.991 40.784 75.436 1.00 23.95 41 GLN B N 1
ATOM 8292 C CA . GLN B 1 36 ? 59.335 40.451 75.004 1.00 24.59 41 GLN B CA 1
ATOM 8293 C C . GLN B 1 36 ? 59.352 39.326 73.962 1.00 23.96 41 GLN B C 1
ATOM 8294 O O . GLN B 1 36 ? 58.374 38.580 73.812 1.00 24.54 41 GLN B O 1
ATOM 8308 N N . ALA B 1 37 ? 60.448 39.232 73.214 1.00 24.78 42 ALA B N 1
ATOM 8309 C CA . ALA B 1 37 ? 60.628 38.131 72.260 1.00 24.45 42 ALA B CA 1
ATOM 8310 C C . ALA B 1 37 ? 60.522 36.778 72.946 1.00 24.29 42 ALA B C 1
ATOM 8311 O O . ALA B 1 37 ? 60.823 36.637 74.120 1.00 26.08 42 ALA B O 1
ATOM 8318 N N . GLY B 1 38 ? 60.030 35.796 72.203 1.00 24.52 43 GLY B N 1
ATOM 8319 C CA . GLY B 1 38 ? 59.941 34.429 72.680 1.00 25.17 43 GLY B CA 1
ATOM 8320 C C . GLY B 1 38 ? 58.751 34.168 73.567 1.00 23.23 43 GLY B C 1
ATOM 8321 O O . GLY B 1 38 ? 58.704 33.138 74.229 1.00 25.22 43 GLY B O 1
ATOM 8325 N N . SER B 1 39 ? 57.795 35.080 73.603 1.00 22.96 44 SER B N 1
ATOM 8326 C CA . SER B 1 39 ? 56.598 34.859 74.427 1.00 23.29 44 SER B CA 1
ATOM 8327 C C . SER B 1 39 ? 55.629 33.902 73.741 1.00 22.07 44 SER B C 1
ATOM 8328 O O . SER B 1 39 ? 55.527 33.867 72.517 1.00 22.80 44 SER B O 1
ATOM 8336 N N . ILE B 1 40 ? 54.893 33.159 74.554 1.00 20.57 45 ILE B N 1
ATOM 8337 C CA . ILE B 1 40 ? 53.884 32.230 74.043 1.00 21.35 45 ILE B CA 1
ATOM 8338 C C . ILE B 1 40 ? 52.590 32.498 74.787 1.00 20.47 45 ILE B C 1
ATOM 8339 O O . ILE B 1 40 ? 52.559 32.452 76.015 1.00 21.82 45 ILE B O 1
ATOM 8355 N N . VAL B 1 41 ? 51.513 32.762 74.039 1.00 19.83 46 VAL B N 1
ATOM 8356 C CA . VAL B 1 41 ? 50.163 32.874 74.594 1.00 20.27 46 VAL B CA 1
ATOM 8357 C C . VAL B 1 41 ? 49.673 31.473 74.916 1.00 19.04 46 VAL B C 1
ATOM 8358 O O . VAL B 1 41 ? 49.766 30.609 74.076 1.00 20.70 46 VAL B O 1
ATOM 8371 N N . VAL B 1 42 ? 49.192 31.269 76.137 1.00 19.78 47 VAL B N 1
ATOM 8372 C CA . VAL B 1 42 ? 48.669 29.965 76.561 1.00 20.08 47 VAL B CA 1
ATOM 8373 C C . VAL B 1 42 ? 47.240 30.122 77.029 1.00 19.99 47 VAL B C 1
ATOM 8374 O O . VAL B 1 42 ? 46.974 30.825 78.005 1.00 19.10 47 VAL B O 1
ATOM 8387 N N . LEU B 1 43 ? 46.327 29.478 76.308 1.00 18.81 48 LEU B N 1
ATOM 8388 C CA . LEU B 1 43 ? 44.908 29.427 76.670 1.00 19.57 48 LEU B CA 1
ATOM 8389 C C . LEU B 1 43 ? 44.443 28.004 76.975 1.00 18.14 48 LEU B C 1
ATOM 8390 O O . LEU B 1 43 ? 44.921 27.041 76.366 1.00 20.50 48 LEU B O 1
ATOM 8406 N N . GLN B 1 44 ? 43.543 27.886 77.945 1.00 18.44 49 GLN B N 1
ATOM 8407 C CA . GLN B 1 44 ? 42.974 26.594 78.312 1.00 19.56 49 GLN B CA 1
ATOM 8408 C C . GLN B 1 44 ? 41.507 26.592 77.930 1.00 17.79 49 GLN B C 1
ATOM 8409 O O . GLN B 1 44 ? 40.763 27.511 78.260 1.00 19.45 49 GLN B O 1
ATOM 8423 N N . GLY B 1 45 ? 41.104 25.557 77.214 1.00 17.66 50 GLY B N 1
ATOM 8424 C CA . GLY B 1 45 ? 39.733 25.403 76.790 1.00 18.53 50 GLY B CA 1
ATOM 8425 C C . GLY B 1 45 ? 38.835 24.936 77.917 1.00 16.92 50 GLY B C 1
ATOM 8426 O O . GLY B 1 45 ? 39.263 24.545 78.984 1.00 18.62 50 GLY B O 1
ATOM 8430 N N . GLY B 1 46 ? 37.544 24.982 77.668 1.00 18.22 51 GLY B N 1
ATOM 8431 C CA . GLY B 1 46 ? 36.599 24.475 78.636 1.00 17.98 51 GLY B CA 1
ATOM 8432 C C . GLY B 1 46 ? 36.643 22.957 78.717 1.00 17.33 51 GLY B C 1
ATOM 8433 O O . GLY B 1 46 ? 37.078 22.259 77.787 1.00 16.96 51 GLY B O 1
ATOM 8437 N N . GLU B 1 47 ? 36.168 22.460 79.854 1.00 18.75 52 GLU B N 1
ATOM 8438 C CA . GLU B 1 47 ? 36.024 21.043 80.125 1.00 20.82 52 GLU B CA 1
ATOM 8439 C C . GLU B 1 47 ? 34.564 20.647 80.221 1.00 19.36 52 GLU B C 1
ATOM 8440 O O . GLU B 1 47 ? 33.710 21.458 80.523 1.00 20.11 52 GLU B O 1
ATOM 8452 N N . GLU B 1 48 ? 34.301 19.369 79.983 1.00 21.14 53 GLU B N 1
ATOM 8453 C CA . GLU B 1 48 ? 32.959 18.841 80.157 1.00 24.54 53 GLU B CA 1
ATOM 8454 C C . GLU B 1 48 ? 32.555 18.928 81.612 1.00 22.80 53 GLU B C 1
ATOM 8455 O O . GLU B 1 48 ? 33.382 18.682 82.487 1.00 24.12 53 GLU B O 1
ATOM 8467 N N . THR B 1 49 ? 31.281 19.215 81.852 1.00 22.70 54 THR B N 1
ATOM 8468 C CA . THR B 1 49 ? 30.753 19.255 83.197 1.00 22.74 54 THR B CA 1
ATOM 8469 C C . THR B 1 49 ? 29.498 18.419 83.281 1.00 22.67 54 THR B C 1
ATOM 8470 O O . THR B 1 49 ? 28.911 18.042 82.270 1.00 22.69 54 THR B O 1
ATOM 8481 N N . GLN B 1 50 ? 29.135 18.120 84.520 1.00 22.11 55 GLN B N 1
ATOM 8482 C CA A GLN B 1 50 ? 27.955 17.332 84.836 0.47 21.61 55 GLN B CA 1
ATOM 8483 C CA B GLN B 1 50 ? 27.956 17.329 84.824 0.53 21.09 55 GLN B CA 1
ATOM 8484 C C . GLN B 1 50 ? 27.088 18.103 85.813 1.00 20.69 55 GLN B C 1
ATOM 8485 O O . GLN B 1 50 ? 27.533 19.055 86.464 1.00 23.52 55 GLN B O 1
ATOM 8512 N N . ARG B 1 51 ? 25.845 17.698 85.917 1.00 18.98 56 ARG B N 1
ATOM 8513 C CA . ARG B 1 51 ? 24.900 18.354 86.788 1.00 20.05 56 ARG B CA 1
ATOM 8514 C C . ARG B 1 51 ? 25.105 17.853 88.224 1.00 19.07 56 ARG B C 1
ATOM 8515 O O . ARG B 1 51 ? 24.861 16.677 88.529 1.00 19.01 56 ARG B O 1
ATOM 8536 N N . TYR B 1 52 ? 25.573 18.748 89.096 1.00 19.48 57 TYR B N 1
ATOM 8537 C CA . TYR B 1 52 ? 25.808 18.447 90.502 1.00 19.66 57 TYR B CA 1
ATOM 8538 C C . TYR B 1 52 ? 26.656 17.180 90.599 1.00 19.02 57 TYR B C 1
ATOM 8539 O O . TYR B 1 52 ? 27.696 17.120 89.928 1.00 20.14 57 TYR B O 1
ATOM 8557 N N . CYS B 1 53 ? 26.243 16.218 91.417 1.00 19.23 58 CYS B N 1
ATOM 8558 C CA . CYS B 1 53 ? 27.010 14.991 91.642 1.00 19.60 58 CYS B CA 1
ATOM 8559 C C . CYS B 1 53 ? 26.583 13.847 90.724 1.00 19.10 58 CYS B C 1
ATOM 8560 O O . CYS B 1 53 ? 27.048 12.714 90.891 1.00 19.98 58 CYS B O 1
ATOM 8568 N N . THR B 1 54 ? 25.713 14.138 89.762 1.00 18.94 59 THR B N 1
ATOM 8569 C CA . THR B 1 54 ? 25.173 13.098 88.880 1.00 18.00 59 THR B CA 1
ATOM 8570 C C . THR B 1 54 ? 26.068 12.878 87.668 1.00 16.64 59 THR B C 1
ATOM 8571 O O . THR B 1 54 ? 27.027 13.619 87.454 1.00 18.47 59 THR B O 1
ATOM 8582 N N . ASP B 1 55 ? 25.764 11.845 86.875 1.00 17.93 60 ASP B N 1
ATOM 8583 C CA . ASP B 1 55 ? 26.462 11.690 85.603 1.00 18.79 60 ASP B CA 1
ATOM 8584 C C . ASP B 1 55 ? 25.691 12.328 84.451 1.00 17.61 60 ASP B C 1
ATOM 8585 O O . ASP B 1 55 ? 26.021 12.120 83.285 1.00 20.21 60 ASP B O 1
ATOM 8594 N N . THR B 1 56 ? 24.714 13.178 84.761 1.00 18.26 61 THR B N 1
ATOM 8595 C CA . THR B 1 56 ? 23.979 13.870 83.718 1.00 18.46 61 THR B CA 1
ATOM 8596 C C . THR B 1 56 ? 24.879 14.929 83.105 1.00 19.46 61 THR B C 1
ATOM 8597 O O . THR B 1 56 ? 25.299 15.857 83.777 1.00 21.58 61 THR B O 1
ATOM 8608 N N . GLY B 1 57 ? 25.174 14.799 81.819 1.00 23.30 62 GLY B N 1
ATOM 8609 C CA . GLY B 1 57 ? 26.060 15.742 81.149 1.00 25.39 62 GLY B CA 1
ATOM 8610 C C . GLY B 1 57 ? 25.390 17.070 80.879 1.00 28.74 62 GLY B C 1
ATOM 8611 O O . GLY B 1 57 ? 24.187 17.163 80.625 1.00 30.39 62 GLY B O 1
ATOM 8615 N N . VAL B 1 58 ? 26.184 18.122 80.969 1.00 27.44 63 VAL B N 1
ATOM 8616 C CA . VAL B 1 58 ? 25.773 19.446 80.557 1.00 29.55 63 VAL B CA 1
ATOM 8617 C C . VAL B 1 58 ? 26.303 19.657 79.140 1.00 28.90 63 VAL B C 1
ATOM 8618 O O . VAL B 1 58 ? 27.450 19.305 78.855 1.00 29.27 63 VAL B O 1
ATOM 8631 N N . LEU B 1 59 ? 25.468 20.174 78.239 1.00 28.77 64 LEU B N 1
ATOM 8632 C CA . LEU B 1 59 ? 25.915 20.335 76.858 1.00 27.57 64 LEU B CA 1
ATOM 8633 C C . LEU B 1 59 ? 27.110 21.298 76.864 1.00 24.41 64 LEU B C 1
ATOM 8634 O O . LEU B 1 59 ? 27.047 22.363 77.468 1.00 24.50 64 LEU B O 1
ATOM 8650 N N . PHE B 1 60 ? 28.169 20.853 76.207 1.00 21.90 65 PHE B N 1
ATOM 8651 C CA . PHE B 1 60 ? 29.431 21.568 76.250 1.00 18.97 65 PHE B CA 1
ATOM 8652 C C . PHE B 1 60 ? 29.434 22.718 75.278 1.00 20.58 65 PHE B C 1
ATOM 8653 O O . PHE B 1 60 ? 29.168 22.529 74.085 1.00 25.34 65 PHE B O 1
ATOM 8670 N N . ARG B 1 61 ? 29.793 23.887 75.793 1.00 19.07 66 ARG B N 1
ATOM 8671 C CA . ARG B 1 61 ? 29.977 25.085 74.994 1.00 18.74 66 ARG B CA 1
ATOM 8672 C C . ARG B 1 61 ? 31.344 25.650 75.353 1.00 16.80 66 ARG B C 1
ATOM 8673 O O . ARG B 1 61 ? 31.651 25.825 76.518 1.00 17.77 66 ARG B O 1
ATOM 8694 N N . GLN B 1 62 ? 32.124 25.937 74.324 1.00 15.78 67 GLN B N 1
ATOM 8695 C CA . GLN B 1 62 ? 33.526 26.348 74.476 1.00 15.30 67 GLN B CA 1
ATOM 8696 C C . GLN B 1 62 ? 33.628 27.694 75.186 1.00 15.08 67 GLN B C 1
ATOM 8697 O O . GLN B 1 62 ? 32.782 28.574 75.030 1.00 16.38 67 GLN B O 1
ATOM 8711 N N . GLU B 1 63 ? 34.676 27.860 75.963 1.00 14.48 68 GLU B N 1
ATOM 8712 C CA . GLU B 1 63 ? 34.976 29.146 76.575 1.00 15.18 68 GLU B CA 1
ATOM 8713 C C . GLU B 1 63 ? 35.245 30.187 75.473 1.00 15.83 68 GLU B C 1
ATOM 8714 O O . GLU B 1 63 ? 35.870 29.899 74.461 1.00 15.08 68 GLU B O 1
ATOM 8726 N N . SER B 1 64 ? 34.753 31.412 75.683 1.00 14.05 69 SER B N 1
ATOM 8727 C CA . SER B 1 64 ? 34.703 32.393 74.610 1.00 14.83 69 SER B CA 1
ATOM 8728 C C . SER B 1 64 ? 36.041 32.901 74.081 1.00 14.72 69 SER B C 1
ATOM 8729 O O . SER B 1 64 ? 36.204 33.020 72.880 1.00 14.84 69 SER B O 1
ATOM 8737 N N . PHE B 1 65 ? 37.010 33.194 74.945 1.00 15.60 70 PHE B N 1
ATOM 8738 C CA . PHE B 1 65 ? 38.340 33.595 74.449 1.00 15.61 70 PHE B CA 1
ATOM 8739 C C . PHE B 1 65 ? 38.996 32.451 73.664 1.00 15.71 70 PHE B C 1
ATOM 8740 O O . PHE B 1 65 ? 39.599 32.678 72.611 1.00 16.44 70 PHE B O 1
ATOM 8757 N N . PHE B 1 66 ? 38.878 31.227 74.166 1.00 16.47 71 PHE B N 1
ATOM 8758 C CA . PHE B 1 66 ? 39.454 30.074 73.480 1.00 16.34 71 PHE B CA 1
ATOM 8759 C C . PHE B 1 66 ? 38.803 29.873 72.115 1.00 16.14 71 PHE B C 1
ATOM 8760 O O . PHE B 1 66 ? 39.478 29.607 71.105 1.00 15.94 71 PHE B O 1
ATOM 8777 N N . HIS B 1 67 ? 37.476 30.002 72.074 1.00 15.41 72 HIS B N 1
ATOM 8778 C CA . HIS B 1 67 ? 36.780 29.929 70.816 1.00 15.67 72 HIS B CA 1
ATOM 8779 C C . HIS B 1 67 ? 37.246 30.994 69.844 1.00 15.61 72 HIS B C 1
ATOM 8780 O O . HIS B 1 67 ? 37.499 30.722 68.679 1.00 16.44 72 HIS B O 1
ATOM 8794 N N . TRP B 1 68 ? 37.334 32.229 70.334 1.00 15.99 73 TRP B N 1
ATOM 8795 C CA . TRP B 1 68 ? 37.757 33.343 69.486 1.00 15.80 73 TRP B CA 1
ATOM 8796 C C . TRP B 1 68 ? 39.097 33.031 68.813 1.00 16.46 73 TRP B C 1
ATOM 8797 O O . TRP B 1 68 ? 39.310 33.312 67.639 1.00 16.97 73 TRP B O 1
ATOM 8818 N N . ALA B 1 69 ? 40.004 32.435 69.570 1.00 16.74 74 ALA B N 1
ATOM 8819 C CA . ALA B 1 69 ? 41.349 32.163 69.060 1.00 17.24 74 ALA B CA 1
ATOM 8820 C C . ALA B 1 69 ? 41.443 30.887 68.212 1.00 16.98 74 ALA B C 1
ATOM 8821 O O . ALA B 1 69 ? 42.278 30.832 67.301 1.00 18.49 74 ALA B O 1
ATOM 8828 N N . PHE B 1 70 ? 40.604 29.878 68.475 1.00 17.16 75 PHE B N 1
ATOM 8829 C CA . PHE B 1 70 ? 40.809 28.547 67.870 1.00 17.52 75 PHE B CA 1
ATOM 8830 C C . PHE B 1 70 ? 39.593 27.920 67.217 1.00 17.07 75 PHE B C 1
ATOM 8831 O O . PHE B 1 70 ? 39.743 27.025 66.376 1.00 18.18 75 PHE B O 1
ATOM 8848 N N . GLY B 1 71 ? 38.381 28.311 67.615 1.00 16.20 76 GLY B N 1
ATOM 8849 C CA . GLY B 1 71 ? 37.181 27.735 67.015 1.00 16.56 76 GLY B CA 1
ATOM 8850 C C . GLY B 1 71 ? 36.946 26.263 67.331 1.00 15.44 76 GLY B C 1
ATOM 8851 O O . GLY B 1 71 ? 36.180 25.585 66.647 1.00 18.09 76 GLY B O 1
ATOM 8855 N N . VAL B 1 72 ? 37.573 25.779 68.401 1.00 17.37 77 VAL B N 1
ATOM 8856 C CA . VAL B 1 72 ? 37.561 24.346 68.748 1.00 17.06 77 VAL B CA 1
ATOM 8857 C C . VAL B 1 72 ? 36.317 24.008 69.561 1.00 16.02 77 VAL B C 1
ATOM 8858 O O . VAL B 1 72 ? 36.008 24.666 70.557 1.00 17.24 77 VAL B O 1
ATOM 8871 N N . THR B 1 73 ? 35.607 22.961 69.137 1.00 16.40 78 THR B N 1
ATOM 8872 C CA . THR B 1 73 ? 34.353 22.561 69.777 1.00 16.84 78 THR B CA 1
ATOM 8873 C C . THR B 1 73 ? 34.533 21.452 70.803 1.00 17.29 78 THR B C 1
ATOM 8874 O O . THR B 1 73 ? 33.639 21.210 71.604 1.00 20.23 78 THR B O 1
ATOM 8885 N N . GLU B 1 74 ? 35.679 20.782 70.791 1.00 18.35 79 GLU B N 1
ATOM 8886 C CA . GLU B 1 74 ? 35.907 19.658 71.701 1.00 19.58 79 GLU B CA 1
ATOM 8887 C C . GLU B 1 74 ? 36.308 20.119 73.104 1.00 18.46 79 GLU B C 1
ATOM 8888 O O . GLU B 1 74 ? 37.103 21.060 73.242 1.00 17.93 79 GLU B O 1
ATOM 8900 N N . PRO B 1 75 ? 35.798 19.446 74.147 1.00 17.76 80 PRO B N 1
ATOM 8901 C CA . PRO B 1 75 ? 36.245 19.729 75.504 1.00 17.43 80 PRO B CA 1
ATOM 8902 C C . PRO B 1 75 ? 37.655 19.228 75.814 1.00 17.36 80 PRO B C 1
ATOM 8903 O O . PRO B 1 75 ? 38.105 18.271 75.176 1.00 19.89 80 PRO B O 1
ATOM 8914 N N . GLY B 1 76 ? 38.285 19.822 76.811 1.00 17.12 81 GLY B N 1
ATOM 8915 C CA . GLY B 1 76 ? 39.549 19.337 77.337 1.00 18.53 81 GLY B CA 1
ATOM 8916 C C . GLY B 1 76 ? 40.796 19.780 76.611 1.00 18.54 81 GLY B C 1
ATOM 8917 O O . GLY B 1 76 ? 41.837 19.184 76.854 1.00 21.25 81 GLY B O 1
ATOM 8921 N N . CYS B 1 77 ? 40.715 20.801 75.767 1.00 18.57 82 CYS B N 1
ATOM 8922 C CA . CYS B 1 77 ? 41.855 21.240 74.975 1.00 18.73 82 CYS B CA 1
ATOM 8923 C C . CYS B 1 77 ? 42.610 22.400 75.609 1.00 19.57 82 CYS B C 1
ATOM 8924 O O . CYS B 1 77 ? 42.124 23.066 76.523 1.00 19.78 82 CYS B O 1
ATOM 8932 N N . TYR B 1 78 ? 43.828 22.602 75.122 1.00 20.31 83 TYR B N 1
ATOM 8933 C CA . TYR B 1 78 ? 44.598 23.830 75.346 1.00 19.46 83 TYR B CA 1
ATOM 8934 C C . TYR B 1 78 ? 45.040 24.333 73.989 1.00 17.71 83 TYR B C 1
ATOM 8935 O O . TYR B 1 78 ? 45.030 23.603 73.007 1.00 19.14 83 TYR B O 1
ATOM 8953 N N . GLY B 1 79 ? 45.464 25.593 73.929 1.00 19.93 84 GLY B N 1
ATOM 8954 C CA . GLY B 1 79 ? 45.964 26.148 72.684 1.00 18.89 84 GLY B CA 1
ATOM 8955 C C . GLY B 1 79 ? 47.017 27.176 72.985 1.00 19.22 84 GLY B C 1
ATOM 8956 O O . GLY B 1 79 ? 46.853 27.961 73.909 1.00 20.04 84 GLY B O 1
ATOM 8960 N N . VAL B 1 80 ? 48.088 27.157 72.203 1.00 18.97 85 VAL B N 1
ATOM 8961 C CA . VAL B 1 80 ? 49.150 28.134 72.402 1.00 19.80 85 VAL B CA 1
ATOM 8962 C C . VAL B 1 80 ? 49.494 28.795 71.089 1.00 19.31 85 VAL B C 1
ATOM 8963 O O . VAL B 1 80 ? 49.275 28.245 70.016 1.00 20.96 85 VAL B O 1
ATOM 8976 N N . ILE B 1 81 ? 49.997 30.025 71.193 1.00 20.37 86 ILE B N 1
ATOM 8977 C CA . ILE B 1 81 ? 50.373 30.809 70.034 1.00 19.67 86 ILE B CA 1
ATOM 8978 C C . ILE B 1 81 ? 51.734 31.427 70.302 1.00 20.22 86 ILE B C 1
ATOM 8979 O O . ILE B 1 81 ? 51.905 32.146 71.282 1.00 21.25 86 ILE B O 1
ATOM 8995 N N . ASP B 1 82 ? 52.704 31.146 69.444 1.00 22.72 87 ASP B N 1
ATOM 8996 C CA . ASP B 1 82 ? 53.997 31.817 69.502 1.00 22.67 87 ASP B CA 1
ATOM 8997 C C . ASP B 1 82 ? 53.835 33.233 68.995 1.00 23.88 87 ASP B C 1
ATOM 8998 O O . ASP B 1 82 ? 53.463 33.461 67.847 1.00 25.58 87 ASP B O 1
ATOM 9007 N N . VAL B 1 83 ? 54.113 34.211 69.848 1.00 22.35 88 VAL B N 1
ATOM 9008 C CA . VAL B 1 83 ? 53.861 35.594 69.485 1.00 24.02 88 VAL B CA 1
ATOM 9009 C C . VAL B 1 83 ? 54.748 36.042 68.321 1.00 24.80 88 VAL B C 1
ATOM 9010 O O . VAL B 1 83 ? 54.281 36.739 67.425 1.00 24.93 88 VAL B O 1
ATOM 9023 N N . ASP B 1 84 ? 56.015 35.647 68.314 1.00 25.91 89 ASP B N 1
ATOM 9024 C CA . ASP B 1 84 ? 56.928 36.201 67.309 1.00 26.96 89 ASP B CA 1
ATOM 9025 C C . ASP B 1 84 ? 56.609 35.705 65.895 1.00 26.47 89 ASP B C 1
ATOM 9026 O O . ASP B 1 84 ? 56.797 36.433 64.924 1.00 27.39 89 ASP B O 1
ATOM 9035 N N . THR B 1 85 ? 56.129 34.469 65.782 1.00 27.72 90 THR B N 1
ATOM 9036 C CA . THR B 1 85 ? 55.914 33.830 64.479 1.00 27.50 90 THR B CA 1
ATOM 9037 C C . THR B 1 85 ? 54.439 33.641 64.124 1.00 27.77 90 THR B C 1
ATOM 9038 O O . THR B 1 85 ? 54.105 33.380 62.964 1.00 28.48 90 THR B O 1
ATOM 9049 N N . GLY B 1 86 ? 53.578 33.731 65.129 1.00 25.89 91 GLY B N 1
ATOM 9050 C CA . GLY B 1 86 ? 52.180 33.395 64.974 1.00 25.69 91 GLY B CA 1
ATOM 9051 C C . GLY B 1 86 ? 51.866 31.906 64.950 1.00 25.13 91 GLY B C 1
ATOM 9052 O O . GLY B 1 86 ? 50.694 31.544 64.804 1.00 26.49 91 GLY B 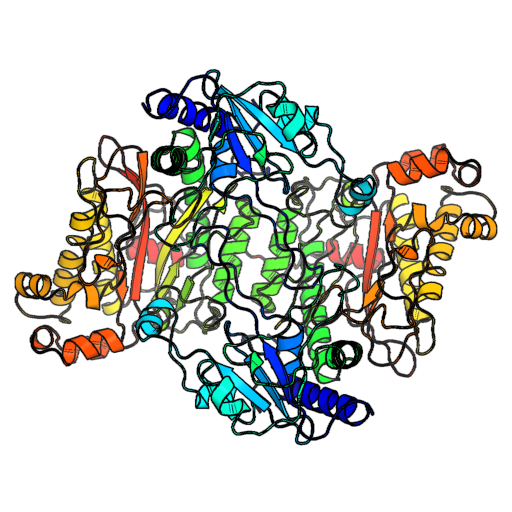O 1
ATOM 9056 N N . LYS B 1 87 ? 52.877 31.044 65.089 1.00 23.90 92 LYS B N 1
ATOM 9057 C CA . LYS B 1 87 ? 52.640 29.589 65.037 1.00 24.83 92 LYS B CA 1
ATOM 9058 C C . LYS B 1 87 ? 51.659 29.133 66.105 1.00 24.41 92 LYS B C 1
ATOM 9059 O O . LYS B 1 87 ? 51.800 29.461 67.290 1.00 24.14 92 LYS B O 1
ATOM 9078 N N . SER B 1 88 ? 50.687 28.333 65.679 1.00 23.92 93 SER B N 1
ATOM 9079 C CA . SER B 1 88 ? 49.629 27.863 66.568 1.00 23.61 93 SER B CA 1
ATOM 9080 C C . SER B 1 88 ? 49.755 26.365 66.824 1.00 22.10 93 SER B C 1
ATOM 9081 O O . SER B 1 88 ? 49.948 25.587 65.888 1.00 24.51 93 SER B O 1
ATOM 9089 N N . THR B 1 89 ? 49.602 25.973 68.083 1.00 21.30 94 THR B N 1
ATOM 9090 C CA . THR B 1 89 ? 49.603 24.558 68.465 1.00 21.35 94 THR B CA 1
ATOM 9091 C C . THR B 1 89 ? 48.360 24.274 69.302 1.00 20.18 94 THR B C 1
ATOM 9092 O O . THR B 1 89 ? 48.100 24.926 70.318 1.00 21.33 94 THR B O 1
ATOM 9103 N N . LEU B 1 90 ? 47.583 23.286 68.861 1.00 20.01 95 LEU B N 1
ATOM 9104 C CA . LEU B 1 90 ? 46.397 22.838 69.578 1.00 20.56 95 LEU B CA 1
ATOM 9105 C C . LEU B 1 90 ? 46.747 21.579 70.348 1.00 20.42 95 LEU B C 1
ATOM 9106 O O . LEU B 1 90 ? 47.416 20.696 69.800 1.00 21.60 95 LEU B O 1
ATOM 9122 N N . PHE B 1 91 ? 46.352 21.525 71.611 1.00 20.42 96 PHE B N 1
ATOM 9123 C CA . PHE B 1 91 ? 46.537 20.331 72.435 1.00 20.97 96 PHE B CA 1
ATOM 9124 C C . PHE B 1 91 ? 45.162 19.701 72.651 1.00 19.56 96 PHE B C 1
ATOM 9125 O O . PHE B 1 91 ? 44.222 20.358 73.149 1.00 20.27 96 PHE B O 1
ATOM 9142 N N . VAL B 1 92 ? 45.073 18.419 72.289 1.00 20.57 97 VAL B N 1
ATOM 9143 C CA . VAL B 1 92 ? 43.810 17.678 72.370 1.00 21.09 97 VAL B CA 1
ATOM 9144 C C . VAL B 1 92 ? 43.964 16.535 73.370 1.00 20.72 97 VAL B C 1
ATOM 9145 O O . VAL B 1 92 ? 45.065 16.025 73.575 1.00 22.13 97 VAL B O 1
ATOM 9158 N N . PRO B 1 93 ? 42.866 16.097 74.001 1.00 20.76 98 PRO B N 1
ATOM 9159 C CA . PRO B 1 93 ? 42.949 15.003 74.976 1.00 20.61 98 PRO B CA 1
ATOM 9160 C C . PRO B 1 93 ? 43.373 13.696 74.364 1.00 21.56 98 PRO B C 1
ATOM 9161 O O . PRO B 1 93 ? 42.940 13.375 73.257 1.00 23.93 98 PRO B O 1
ATOM 9172 N N . ARG B 1 94 ? 44.216 12.962 75.080 1.00 22.56 99 ARG B N 1
ATOM 9173 C CA . ARG B 1 94 ? 44.546 11.600 74.724 1.00 23.16 99 ARG B CA 1
ATOM 9174 C C . ARG B 1 94 ? 43.453 10.684 75.249 1.00 24.84 99 ARG B C 1
ATOM 9175 O O . ARG B 1 94 ? 43.321 10.496 76.450 1.00 28.71 99 ARG B O 1
ATOM 9196 N N . LEU B 1 95 ? 42.663 10.131 74.345 1.00 26.98 100 LEU B N 1
ATOM 9197 C CA . LEU B 1 95 ? 41.431 9.470 74.769 1.00 30.60 100 LEU B CA 1
ATOM 9198 C C . LEU B 1 95 ? 41.590 7.992 75.087 1.00 36.34 100 LEU B C 1
ATOM 9199 O O . LEU B 1 95 ? 42.455 7.311 74.522 1.00 32.72 100 LEU B O 1
ATOM 9215 N N . PRO B 1 96 ? 40.749 7.491 76.017 1.00 43.49 101 PRO B N 1
ATOM 9216 C CA . PRO B 1 96 ? 40.744 6.065 76.327 1.00 48.59 101 PRO B CA 1
ATOM 9217 C C . PRO B 1 96 ? 40.101 5.287 75.189 1.00 48.73 101 PRO B C 1
ATOM 9218 O O . PRO B 1 96 ? 39.223 5.821 74.480 1.00 49.28 101 PRO B O 1
ATOM 9229 N N . ALA B 1 97 ? 40.490 4.031 75.046 1.00 45.64 102 ALA B N 1
ATOM 9230 C CA . ALA B 1 97 ? 39.968 3.208 73.964 1.00 41.21 102 ALA B CA 1
ATOM 9231 C C . ALA B 1 97 ? 38.446 3.143 74.010 1.00 37.20 102 ALA B C 1
ATOM 9232 O O . ALA B 1 97 ? 37.791 3.117 72.968 1.00 39.09 102 ALA B O 1
ATOM 9239 N N . SER B 1 98 ? 37.902 3.095 75.222 1.00 38.47 103 SER B N 1
ATOM 9240 C CA . SER B 1 98 ? 36.459 2.936 75.417 1.00 42.31 103 SER B CA 1
ATOM 9241 C C . SER B 1 98 ? 35.663 4.096 74.827 1.00 41.80 103 SER B C 1
ATOM 9242 O O . SER B 1 98 ? 34.442 3.994 74.659 1.00 38.97 103 SER B O 1
ATOM 9250 N N . HIS B 1 99 ? 36.344 5.197 74.523 1.00 40.59 104 HIS B N 1
ATOM 9251 C CA . HIS B 1 99 ? 35.692 6.360 73.905 1.00 39.44 104 HIS B CA 1
ATOM 9252 C C . HIS B 1 99 ? 35.047 5.917 72.598 1.00 40.10 104 HIS B C 1
ATOM 9253 O O . HIS B 1 99 ? 34.007 6.447 72.171 1.00 37.08 104 HIS B O 1
ATOM 9267 N N . ALA B 1 100 ? 35.678 4.947 71.961 1.00 38.05 105 ALA B N 1
ATOM 9268 C CA . ALA B 1 100 ? 35.273 4.537 70.623 1.00 39.23 105 ALA B CA 1
ATOM 9269 C C . ALA B 1 100 ? 33.915 3.850 70.673 1.00 39.00 105 ALA B C 1
ATOM 9270 O O . ALA B 1 100 ? 33.137 3.919 69.725 1.00 39.77 105 ALA B O 1
ATOM 9277 N N . THR B 1 101 ? 33.631 3.225 71.809 1.00 36.30 106 THR B N 1
ATOM 9278 C CA . THR B 1 101 ? 32.347 2.594 72.050 1.00 34.15 106 THR B CA 1
ATOM 9279 C C . THR B 1 101 ? 31.259 3.611 72.370 1.00 34.94 106 THR B C 1
ATOM 9280 O O . THR B 1 101 ? 30.160 3.586 71.793 1.00 33.45 106 THR B O 1
ATOM 9291 N N . TRP B 1 102 ? 31.556 4.514 73.293 1.00 36.68 107 TRP B N 1
ATOM 9292 C CA . TRP B 1 102 ? 30.517 5.374 73.868 1.00 40.26 107 TRP B CA 1
ATOM 9293 C C . TRP B 1 102 ? 30.337 6.723 73.182 1.00 42.46 107 TRP B C 1
ATOM 9294 O O . TRP B 1 102 ? 29.213 7.247 73.110 1.00 40.78 107 TRP B O 1
ATOM 9315 N N . MET B 1 103 ? 31.439 7.289 72.690 1.00 42.28 108 MET B N 1
ATOM 9316 C CA . MET B 1 103 ? 31.464 8.703 72.318 1.00 46.14 108 MET B CA 1
ATOM 9317 C C . MET B 1 103 ? 31.714 8.910 70.824 1.00 43.96 108 MET B C 1
ATOM 9318 O O . MET B 1 103 ? 31.207 9.880 70.242 1.00 42.54 108 MET B O 1
ATOM 9332 N N . GLY B 1 104 ? 32.476 8.008 70.202 1.00 41.06 109 GLY B N 1
ATOM 9333 C CA . GLY B 1 104 ? 32.710 8.097 68.772 1.00 39.35 109 GLY B CA 1
ATOM 9334 C C . GLY B 1 104 ? 34.149 7.853 68.381 1.00 39.34 109 GLY B C 1
ATOM 9335 O O . GLY B 1 104 ? 34.983 7.457 69.215 1.00 36.16 109 GLY B O 1
ATOM 9339 N N . LYS B 1 105 ? 34.451 8.101 67.109 1.00 40.64 110 LYS B N 1
ATOM 9340 C CA . LYS B 1 105 ? 35.752 7.740 66.558 1.00 43.77 110 LYS B CA 1
ATOM 9341 C C . LYS B 1 105 ? 36.851 8.463 67.312 1.00 37.65 110 LYS B C 1
ATOM 9342 O O . LYS B 1 105 ? 36.664 9.611 67.747 1.00 36.07 110 LYS B O 1
ATOM 9361 N N . ILE B 1 106 ? 37.974 7.773 67.498 1.00 33.29 111 ILE B N 1
ATOM 9362 C CA . ILE B 1 106 ? 39.120 8.417 68.114 1.00 29.84 111 ILE B CA 1
ATOM 9363 C C . ILE B 1 106 ? 39.994 8.979 66.997 1.00 27.65 111 ILE B C 1
ATOM 9364 O O . ILE B 1 106 ? 40.744 8.267 66.341 1.00 28.92 111 ILE B O 1
ATOM 9380 N N . HIS B 1 107 ? 39.848 10.281 66.784 1.00 25.95 112 HIS B N 1
ATOM 9381 C CA . HIS B 1 107 ? 40.540 10.962 65.710 1.00 27.01 112 HIS B CA 1
ATOM 9382 C C . HIS B 1 107 ? 42.019 11.165 66.010 1.00 26.29 112 HIS B C 1
ATOM 9383 O O . HIS B 1 107 ? 42.412 11.374 67.154 1.00 26.75 112 HIS B O 1
ATOM 9397 N N . SER B 1 108 ? 42.818 11.083 64.957 1.00 25.43 113 SER B N 1
ATOM 9398 C CA . SER B 1 108 ? 44.247 11.335 65.032 1.00 25.75 113 SER B CA 1
ATOM 9399 C C . SER B 1 108 ? 44.544 12.824 65.236 1.00 24.10 113 SER B C 1
ATOM 9400 O O . SER B 1 108 ? 43.742 13.707 64.950 1.00 24.49 113 SER B O 1
ATOM 9408 N N . LYS B 1 109 ? 45.742 13.096 65.710 1.00 24.46 114 LYS B N 1
ATOM 9409 C CA . LYS B 1 109 ? 46.203 14.461 65.787 1.00 24.62 114 LYS B CA 1
ATOM 9410 C C . LYS B 1 109 ? 46.190 15.130 64.412 1.00 24.90 114 LYS B C 1
ATOM 9411 O O . LYS B 1 109 ? 45.833 16.294 64.301 1.00 24.77 114 LYS B O 1
ATOM 9430 N N . GLU B 1 110 ? 46.550 14.407 63.360 1.00 25.75 115 GLU B N 1
ATOM 9431 C CA . GLU B 1 110 ? 46.520 14.969 62.010 1.00 27.72 115 GLU B CA 1
ATOM 9432 C C . GLU B 1 110 ? 45.109 15.371 61.595 1.00 24.23 115 GLU B C 1
ATOM 9433 O O . GLU B 1 110 ? 44.897 16.409 60.944 1.00 25.39 115 GLU B O 1
ATOM 9445 N N . HIS B 1 111 ? 44.117 14.589 62.008 1.00 24.49 116 HIS B N 1
ATOM 9446 C CA . HIS B 1 111 ? 42.725 14.938 61.755 1.00 23.61 116 HIS B CA 1
ATOM 9447 C C . HIS B 1 111 ? 42.410 16.331 62.319 1.00 24.00 116 HIS B C 1
ATOM 9448 O O . HIS B 1 111 ? 41.844 17.189 61.631 1.00 23.29 116 HIS B O 1
ATOM 9462 N N . PHE B 1 112 ? 42.787 16.566 63.567 1.00 22.31 117 PHE B N 1
ATOM 9463 C CA . PHE B 1 112 ? 42.534 17.858 64.175 1.00 21.57 117 PHE B CA 1
ATOM 9464 C C . PHE B 1 112 ? 43.343 18.988 63.541 1.00 20.64 117 PHE B C 1
ATOM 9465 O O . PHE B 1 112 ? 42.840 20.105 63.440 1.00 21.58 117 PHE B O 1
ATOM 9482 N N . LYS B 1 113 ? 44.575 18.713 63.106 1.00 22.22 118 LYS B N 1
ATOM 9483 C CA . LYS B 1 113 ? 45.388 19.739 62.450 1.00 23.86 118 LYS B CA 1
ATOM 9484 C C . LYS B 1 113 ? 44.669 20.209 61.189 1.00 24.02 118 LYS B C 1
ATOM 9485 O O . LYS B 1 113 ? 44.537 21.418 60.946 1.00 23.50 118 LYS B O 1
ATOM 9504 N N . GLU B 1 114 ? 44.173 19.251 60.414 1.00 25.35 119 GLU B N 1
ATOM 9505 C CA . GLU B 1 114 ? 43.475 19.533 59.172 1.00 27.01 119 GLU B CA 1
ATOM 9506 C C . GLU B 1 114 ? 42.154 20.223 59.468 1.00 25.41 119 GLU B C 1
ATOM 9507 O O . GLU B 1 114 ? 41.783 21.173 58.797 1.00 27.76 119 GLU B O 1
ATOM 9519 N N . LYS B 1 115 ? 41.444 19.751 60.484 1.00 22.78 120 LYS B N 1
ATOM 9520 C CA . LYS B 1 115 ? 40.134 20.305 60.814 1.00 21.64 120 LYS B CA 1
ATOM 9521 C C . LYS B 1 115 ? 40.199 21.764 61.210 1.00 20.43 120 LYS B C 1
ATOM 9522 O O . LYS B 1 115 ? 39.329 22.558 60.830 1.00 22.23 120 LYS B O 1
ATOM 9541 N N . TYR B 1 116 ? 41.213 22.119 61.985 1.00 20.22 121 TYR B N 1
ATOM 9542 C CA . TYR B 1 116 ? 41.276 23.442 62.587 1.00 19.74 121 TYR B CA 1
ATOM 9543 C C . TYR B 1 116 ? 42.300 24.353 61.921 1.00 19.39 121 TYR B C 1
ATOM 9544 O O . TYR B 1 116 ? 42.349 25.546 62.244 1.00 20.23 121 TYR B O 1
ATOM 9562 N N . ALA B 1 117 ? 43.056 23.823 60.957 1.00 20.70 122 ALA B N 1
ATOM 9563 C CA . ALA B 1 117 ? 44.065 24.597 60.214 1.00 21.19 122 ALA B CA 1
ATOM 9564 C C . ALA B 1 117 ? 45.043 25.317 61.152 1.00 21.29 122 ALA B C 1
ATOM 9565 O O . ALA B 1 117 ? 45.339 26.522 61.007 1.00 23.49 122 ALA B O 1
ATOM 9572 N N . VAL B 1 118 ? 45.520 24.563 62.133 1.00 22.42 123 VAL B N 1
ATOM 9573 C CA . VAL B 1 118 ? 46.573 25.024 63.030 1.00 20.86 123 VAL B CA 1
ATOM 9574 C C . VAL B 1 118 ? 47.896 24.463 62.558 1.00 21.76 123 VAL B C 1
ATOM 9575 O O . VAL B 1 118 ? 47.951 23.584 61.691 1.00 24.07 123 VAL B O 1
ATOM 9588 N N . ASP B 1 119 ? 48.985 24.965 63.115 1.00 21.51 124 ASP B N 1
ATOM 9589 C CA . ASP B 1 119 ? 50.292 24.550 62.622 1.00 23.34 124 ASP B CA 1
ATOM 9590 C C . ASP B 1 119 ? 50.753 23.221 63.188 1.00 23.81 124 ASP B C 1
ATOM 9591 O O . ASP B 1 119 ? 51.545 22.521 62.548 1.00 25.72 124 ASP B O 1
ATOM 9600 N N . ASP B 1 120 ? 50.288 22.882 64.383 1.00 23.08 125 ASP B N 1
ATOM 9601 C CA . ASP B 1 120 ? 50.690 21.642 65.038 1.00 23.19 125 ASP B CA 1
ATOM 9602 C C . ASP B 1 120 ? 49.607 21.197 66.002 1.00 21.54 125 ASP B C 1
ATOM 9603 O O . ASP B 1 120 ? 48.844 22.025 66.506 1.00 21.18 125 ASP B O 1
ATOM 9612 N N . VAL B 1 121 ? 49.536 19.885 66.226 1.00 22.48 126 VAL B N 1
ATOM 9613 C CA . VAL B 1 121 ? 48.658 19.315 67.219 1.00 21.52 126 VAL B CA 1
ATOM 9614 C C . VAL B 1 121 ? 49.465 18.351 68.071 1.00 22.01 126 VAL B C 1
ATOM 9615 O O . VAL B 1 121 ? 50.269 17.583 67.551 1.00 24.19 126 VAL B O 1
ATOM 9628 N N . GLN B 1 122 ? 49.234 18.424 69.377 1.00 22.40 127 GLN B N 1
ATOM 9629 C CA . GLN B 1 122 ? 49.865 17.583 70.370 1.00 22.27 127 GLN B CA 1
ATOM 9630 C C . GLN B 1 122 ? 48.813 17.099 71.369 1.00 21.01 127 GLN B C 1
ATOM 9631 O O . GLN B 1 122 ? 47.729 17.661 71.433 1.00 21.63 127 GLN B O 1
ATOM 9645 N N . TYR B 1 123 ? 49.148 16.095 72.171 1.00 22.40 128 TYR B N 1
ATOM 9646 C CA . TYR B 1 123 ? 48.293 15.671 73.264 1.00 22.58 128 TYR B CA 1
ATOM 9647 C C . TYR B 1 123 ? 48.492 16.554 74.490 1.00 22.87 128 TYR B C 1
ATOM 9648 O O . TYR B 1 123 ? 49.589 17.002 74.792 1.00 21.60 128 TYR B O 1
ATOM 9666 N N . VAL B 1 124 ? 47.401 16.793 75.204 1.00 22.52 129 VAL B N 1
ATOM 9667 C CA . VAL B 1 124 ? 47.420 17.678 76.360 1.00 21.68 129 VAL B CA 1
ATOM 9668 C C . VAL B 1 124 ? 48.448 17.296 77.429 1.00 23.06 129 VAL B C 1
ATOM 9669 O O . VAL B 1 124 ? 49.090 18.169 78.026 1.00 23.25 129 VAL B O 1
ATOM 9682 N N . ASP B 1 125 ? 48.632 15.999 77.674 1.00 23.57 130 ASP B N 1
ATOM 9683 C CA . ASP B 1 125 ? 49.548 15.600 78.724 1.00 24.05 130 ASP B CA 1
ATOM 9684 C C . ASP B 1 125 ? 50.989 15.907 78.346 1.00 24.36 130 ASP B C 1
ATOM 9685 O O . ASP B 1 125 ? 51.846 15.922 79.219 1.00 27.13 130 ASP B O 1
ATOM 9694 N N . GLU B 1 126 ? 51.244 16.245 77.087 1.00 22.54 131 GLU B N 1
ATOM 9695 C CA . GLU B 1 126 ? 52.601 16.579 76.669 1.00 22.87 131 GLU B CA 1
ATOM 9696 C C . GLU B 1 126 ? 52.887 18.079 76.687 1.00 23.65 131 GLU B C 1
ATOM 9697 O O . GLU B 1 126 ? 53.946 18.511 76.223 1.00 23.96 131 GLU B O 1
ATOM 9709 N N . ILE B 1 127 ? 51.971 18.878 77.235 1.00 21.77 132 ILE B N 1
ATOM 9710 C CA . ILE B 1 127 ? 52.137 20.333 77.111 1.00 22.12 132 ILE B CA 1
ATOM 9711 C C . ILE B 1 127 ? 53.416 20.864 77.800 1.00 24.22 132 ILE B C 1
ATOM 9712 O O . ILE B 1 127 ? 54.130 21.659 77.203 1.00 23.97 132 ILE B O 1
ATOM 9728 N N . ALA B 1 128 ? 53.757 20.387 78.994 1.00 24.60 133 ALA B N 1
ATOM 9729 C CA . ALA B 1 128 ? 54.978 20.866 79.659 1.00 25.71 133 ALA B CA 1
ATOM 9730 C C . ALA B 1 128 ? 56.222 20.548 78.830 1.00 25.85 133 ALA B C 1
ATOM 9731 O O . ALA B 1 128 ? 57.112 21.391 78.666 1.00 25.85 133 ALA B O 1
ATOM 9738 N N . SER B 1 129 ? 56.297 19.319 78.327 1.00 24.88 134 SER B N 1
ATOM 9739 C CA . SER B 1 129 ? 57.419 18.908 77.489 1.00 26.18 134 SER B CA 1
ATOM 9740 C C . SER B 1 129 ? 57.529 19.737 76.213 1.00 26.39 134 SER B C 1
ATOM 9741 O O . SER B 1 129 ? 58.590 20.243 75.859 1.00 26.90 134 SER B O 1
ATOM 9749 N N . VAL B 1 130 ? 56.405 19.912 75.532 1.00 25.25 135 VAL B N 1
ATOM 9750 C CA . VAL B 1 130 ? 56.405 20.665 74.278 1.00 26.23 135 VAL B CA 1
ATOM 9751 C C . VAL B 1 130 ? 56.813 22.123 74.516 1.00 26.93 135 VAL B C 1
ATOM 9752 O O . VAL B 1 130 ? 57.617 22.669 73.780 1.00 27.61 135 VAL B O 1
ATOM 9765 N N . LEU B 1 131 ? 56.257 22.760 75.530 1.00 25.86 136 LEU B N 1
ATOM 9766 C CA . LEU B 1 131 ? 56.642 24.137 75.778 1.00 25.86 136 LEU B CA 1
ATOM 9767 C C . LEU B 1 131 ? 58.084 24.221 76.260 1.00 26.37 136 LEU B C 1
ATOM 9768 O O . LEU B 1 131 ? 58.789 25.171 75.918 1.00 27.55 136 LEU B O 1
ATOM 9784 N N . THR B 1 132 ? 58.546 23.243 77.035 1.00 26.18 137 THR B N 1
ATOM 9785 C CA . THR B 1 132 ? 59.946 23.260 77.486 1.00 27.54 137 THR B CA 1
ATOM 9786 C C . THR B 1 132 ? 60.877 23.268 76.273 1.00 28.43 137 THR B C 1
ATOM 9787 O O . THR B 1 132 ? 61.872 24.014 76.238 1.00 29.53 137 THR B O 1
ATOM 9798 N N . SER B 1 133 ? 60.552 22.459 75.267 1.00 30.12 138 SER B N 1
ATOM 9799 C CA A SER B 1 133 ? 61.409 22.322 74.094 0.65 33.52 138 SER B CA 1
ATOM 9800 C CA B SER B 1 133 ? 61.406 22.328 74.092 0.35 32.97 138 SER B CA 1
ATOM 9801 C C . SER B 1 133 ? 61.492 23.624 73.299 1.00 35.44 138 SER B C 1
ATOM 9802 O O . SER B 1 133 ? 62.474 23.863 72.597 1.00 36.79 138 SER B O 1
ATOM 9817 N N . GLN B 1 134 ? 60.463 24.455 73.407 1.00 35.87 139 GLN B N 1
ATOM 9818 C CA . GLN B 1 134 ? 60.448 25.713 72.677 1.00 38.30 139 GLN B CA 1
ATOM 9819 C C . GLN B 1 134 ? 61.190 26.834 73.424 1.00 36.82 139 GLN B C 1
ATOM 9820 O O . GLN B 1 134 ? 61.413 27.904 72.867 1.00 36.73 139 GLN B O 1
ATOM 9834 N N . LYS B 1 135 ? 61.576 26.586 74.674 1.00 35.83 140 LYS B N 1
ATOM 9835 C CA . LYS B 1 135 ? 62.375 27.535 75.468 1.00 35.21 140 LYS B CA 1
ATOM 9836 C C . LYS B 1 135 ? 61.809 28.969 75.435 1.00 32.62 140 LYS B C 1
ATOM 9837 O O . LYS B 1 135 ? 62.510 29.916 75.083 1.00 34.80 140 LYS B O 1
ATOM 9856 N N . PRO B 1 136 ? 60.557 29.133 75.842 1.00 30.20 141 PRO B N 1
ATOM 9857 C CA . PRO B 1 136 ? 59.939 30.461 75.847 1.00 29.42 141 PRO B CA 1
ATOM 9858 C C . PRO B 1 136 ? 60.538 31.344 76.907 1.00 28.68 141 PRO B C 1
ATOM 9859 O O . PRO B 1 136 ? 61.022 30.859 77.930 1.00 30.73 141 PRO B O 1
ATOM 9870 N N . SER B 1 137 ? 60.500 32.649 76.670 1.00 27.02 142 SER B N 1
ATOM 9871 C CA . SER B 1 137 ? 60.889 33.607 77.682 1.00 26.96 142 SER B CA 1
ATOM 9872 C C . SER B 1 137 ? 59.823 33.666 78.772 1.00 27.55 142 SER B C 1
ATOM 9873 O O . SER B 1 137 ? 60.137 33.633 79.967 1.00 32.19 142 SER B O 1
ATOM 9881 N N . VAL B 1 138 ? 58.555 33.769 78.349 1.00 24.97 143 VAL B N 1
ATOM 9882 C CA . VAL B 1 138 ? 57.417 33.905 79.255 1.00 25.14 143 VAL B CA 1
ATOM 9883 C C . VAL B 1 138 ? 56.169 33.343 78.607 1.00 23.04 143 VAL B C 1
ATOM 9884 O O . VAL B 1 138 ? 56.009 33.410 77.384 1.00 24.58 143 VAL B O 1
ATOM 9897 N N . LEU B 1 139 ? 55.313 32.771 79.449 1.00 21.54 144 LEU B N 1
ATOM 9898 C CA . LEU B 1 139 ? 53.983 32.334 79.051 1.00 21.09 144 LEU B CA 1
ATOM 9899 C C . LEU B 1 139 ? 53.035 33.474 79.394 1.00 21.47 144 LEU B C 1
ATOM 9900 O O . LEU B 1 139 ? 53.016 33.945 80.524 1.00 22.66 144 LEU B O 1
ATOM 9916 N N . LEU B 1 140 ? 52.231 33.878 78.421 1.00 20.47 145 LEU B N 1
ATOM 9917 C CA . LEU B 1 140 ? 51.225 34.916 78.617 1.00 20.04 145 LEU B CA 1
ATOM 9918 C C . LEU B 1 140 ? 49.881 34.244 78.818 1.00 19.53 145 LEU B C 1
ATOM 9919 O O . LEU B 1 140 ? 49.354 33.620 77.882 1.00 20.61 145 LEU B O 1
ATOM 9935 N N . THR B 1 141 ? 49.328 34.356 80.024 1.00 19.89 146 THR B N 1
ATOM 9936 C CA . THR B 1 141 ? 48.064 33.718 80.336 1.00 18.84 146 THR B CA 1
ATOM 9937 C C . THR B 1 141 ? 46.979 34.766 80.580 1.00 18.52 146 THR B C 1
ATOM 9938 O O . THR B 1 141 ? 47.243 35.961 80.724 1.00 19.90 146 THR B O 1
ATOM 9949 N N . LEU B 1 142 ? 45.754 34.273 80.625 1.00 18.41 147 LEU B N 1
ATOM 9950 C CA . LEU B 1 142 ? 44.544 35.087 80.693 1.00 18.38 147 LEU B CA 1
ATOM 9951 C C . LEU B 1 142 ? 44.040 35.282 82.118 1.00 18.33 147 LEU B C 1
ATOM 9952 O O . LEU B 1 142 ? 43.634 34.333 82.783 1.00 20.33 147 LEU B O 1
ATOM 9968 N N . ARG B 1 143 ? 44.017 36.535 82.565 1.00 19.69 148 ARG B N 1
ATOM 9969 C CA . ARG B 1 143 ? 43.415 36.880 83.838 1.00 18.94 148 ARG B CA 1
ATOM 9970 C C . ARG B 1 143 ? 42.982 38.332 83.768 1.00 18.73 148 ARG B C 1
ATOM 9971 O O . ARG B 1 143 ? 43.760 39.221 83.371 1.00 20.01 148 ARG B O 1
ATOM 9992 N N . GLY B 1 144 ? 41.725 38.564 84.138 1.00 20.45 149 GLY B N 1
ATOM 9993 C CA . GLY B 1 144 ? 41.145 39.896 84.130 1.00 19.68 149 GLY B CA 1
ATOM 9994 C C . GLY B 1 144 ? 39.738 39.826 84.661 1.00 19.95 149 GLY B C 1
ATOM 9995 O O . GLY B 1 144 ? 39.277 38.748 85.028 1.00 21.13 149 GLY B O 1
ATOM 9999 N N . VAL B 1 145 ? 39.067 40.972 84.710 1.00 19.50 150 VAL B N 1
ATOM 10000 C CA . VAL B 1 145 ? 37.718 41.039 85.280 1.00 19.61 150 VAL B CA 1
ATOM 10001 C C . VAL B 1 145 ? 36.701 41.348 84.195 1.00 19.44 150 VAL B C 1
ATOM 10002 O O . VAL B 1 145 ? 36.816 42.323 83.452 1.00 20.35 150 VAL B O 1
ATOM 10015 N N . ASN B 1 146 ? 35.703 40.483 84.099 1.00 17.85 151 ASN B N 1
ATOM 10016 C CA . ASN B 1 146 ? 34.560 40.729 83.229 1.00 16.98 151 ASN B CA 1
ATOM 10017 C C . ASN B 1 146 ? 33.696 41.811 83.886 1.00 16.74 151 ASN B C 1
ATOM 10018 O O . ASN B 1 146 ? 33.307 41.688 85.047 1.00 18.02 151 ASN B O 1
ATOM 10029 N N . THR B 1 147 ? 33.386 42.876 83.159 1.00 16.49 152 THR B N 1
ATOM 10030 C CA . THR B 1 147 ? 32.738 44.006 83.801 1.00 17.27 152 THR B CA 1
ATOM 10031 C C . THR B 1 147 ? 31.206 43.902 83.828 1.00 18.86 152 THR B C 1
ATOM 10032 O O . THR B 1 147 ? 30.542 44.805 84.361 1.00 19.46 152 THR B O 1
ATOM 10043 N N . ASP B 1 148 ? 30.654 42.811 83.284 1.00 17.46 153 ASP B N 1
ATOM 10044 C CA . ASP B 1 148 ? 29.230 42.539 83.430 1.00 16.77 153 ASP B CA 1
ATOM 10045 C C . ASP B 1 148 ? 28.944 41.539 84.556 1.00 17.77 153 ASP B C 1
ATOM 10046 O O . ASP B 1 148 ? 27.960 41.698 85.281 1.00 21.57 153 ASP B O 1
ATOM 10055 N N . SER B 1 149 ? 29.796 40.517 84.696 1.00 17.49 154 SER B N 1
ATOM 10056 C CA . SER B 1 149 ? 29.613 39.520 85.764 1.00 17.38 154 SER B CA 1
ATOM 10057 C C . SER B 1 149 ? 30.397 39.824 87.011 1.00 19.07 154 SER B C 1
ATOM 10058 O O . SER B 1 149 ? 30.072 39.330 88.090 1.00 20.25 154 SER B O 1
ATOM 10066 N N . GLY B 1 150 ? 31.488 40.562 86.846 1.00 19.30 155 GLY B N 1
ATOM 10067 C CA . GLY B 1 150 ? 32.439 40.745 87.922 1.00 20.69 155 GLY B CA 1
ATOM 10068 C C . GLY B 1 150 ? 33.351 39.549 88.152 1.00 20.07 155 GLY B C 1
ATOM 10069 O O . GLY B 1 150 ? 34.180 39.557 89.065 1.00 22.67 155 GLY B O 1
ATOM 10073 N N . SER B 1 151 ? 33.222 38.513 87.334 1.00 18.43 156 SER B N 1
ATOM 10074 C CA . SER B 1 151 ? 34.059 37.324 87.492 1.00 19.31 156 SER B CA 1
ATOM 10075 C C . SER B 1 151 ? 35.467 37.538 86.989 1.00 19.50 156 SER B C 1
ATOM 10076 O O . SER B 1 151 ? 35.689 38.317 86.076 1.00 21.03 156 SER B O 1
ATOM 10084 N N . VAL B 1 152 ? 36.407 36.780 87.559 1.00 21.84 157 VAL B N 1
ATOM 10085 C CA . VAL B 1 152 ? 37.786 36.774 87.087 1.00 20.69 157 VAL B CA 1
ATOM 10086 C C . VAL B 1 152 ? 37.992 35.627 86.088 1.00 21.41 157 VAL B C 1
ATOM 10087 O O . VAL B 1 152 ? 37.661 34.466 86.359 1.00 23.34 157 VAL B O 1
ATOM 10100 N N . CYS B 1 153 ? 38.503 35.970 84.916 1.00 20.25 158 CYS B N 1
ATOM 10101 C CA . CYS B 1 153 ? 38.779 34.986 83.881 1.00 20.88 158 CYS B CA 1
ATOM 10102 C C . CYS B 1 153 ? 39.706 33.910 84.430 1.00 23.79 158 CYS B C 1
ATOM 10103 O O . CYS B 1 153 ? 40.628 34.229 85.181 1.00 25.55 158 CYS B O 1
ATOM 10111 N N . ARG B 1 154 ? 39.451 32.663 84.043 1.00 23.86 159 ARG B N 1
ATOM 10112 C CA . ARG B 1 154 ? 40.279 31.553 84.516 1.00 26.66 159 ARG B CA 1
ATOM 10113 C C . ARG B 1 154 ? 41.555 31.423 83.708 1.00 23.11 159 ARG B C 1
ATOM 10114 O O . ARG B 1 154 ? 41.541 31.166 82.504 1.00 24.18 159 ARG B O 1
ATOM 10135 N N . GLU B 1 155 ? 42.658 31.586 84.415 1.00 23.28 160 GLU B N 1
ATOM 10136 C CA . GLU B 1 155 ? 43.996 31.443 83.882 1.00 23.08 160 GLU B CA 1
ATOM 10137 C C . GLU B 1 155 ? 44.365 29.993 83.567 1.00 20.60 160 GLU B C 1
ATOM 10138 O O . GLU B 1 155 ? 44.074 29.113 84.358 1.00 22.13 160 GLU B O 1
ATOM 10150 N N . ALA B 1 156 ? 44.994 29.749 82.418 1.00 19.52 161 ALA B N 1
ATOM 10151 C CA . ALA B 1 156 ? 45.475 28.411 82.081 1.00 20.49 161 ALA B CA 1
ATOM 10152 C C . ALA B 1 156 ? 46.455 27.918 83.126 1.00 22.27 161 ALA B C 1
ATOM 10153 O O . ALA B 1 156 ? 47.272 28.685 83.640 1.00 23.60 161 ALA B O 1
ATOM 10160 N N . SER B 1 157 ? 46.365 26.619 83.425 1.00 22.64 162 SER B N 1
ATOM 10161 C CA . SER B 1 157 ? 47.333 25.982 84.310 1.00 23.87 162 SER B CA 1
ATOM 10162 C C . SER B 1 157 ? 47.531 24.554 83.851 1.00 23.64 162 SER B C 1
ATOM 10163 O O . SER B 1 157 ? 46.619 23.950 83.312 1.00 24.98 162 SER B O 1
ATOM 10171 N N . PHE B 1 158 ? 48.732 24.037 84.062 1.00 24.51 163 PHE B N 1
ATOM 10172 C CA . PHE B 1 158 ? 49.011 22.646 83.785 1.00 25.95 163 PHE B CA 1
ATOM 10173 C C . PHE B 1 158 ? 50.109 22.190 84.722 1.00 26.81 163 PHE B C 1
ATOM 10174 O O . PHE B 1 158 ? 50.797 23.001 85.338 1.00 27.60 163 PHE B O 1
ATOM 10191 N N . ASP B 1 159 ? 50.238 20.872 84.867 1.00 28.08 164 ASP B N 1
ATOM 10192 C CA . ASP B 1 159 ? 51.286 20.280 85.696 1.00 31.52 164 ASP B CA 1
ATOM 10193 C C . ASP B 1 159 ? 52.644 20.630 85.123 1.00 29.47 164 ASP B C 1
ATOM 10194 O O . ASP B 1 159 ? 52.965 20.228 83.998 1.00 32.95 164 ASP B O 1
ATOM 10203 N N . GLY B 1 160 ? 53.429 21.385 85.889 1.00 30.02 165 GLY B N 1
ATOM 10204 C CA . GLY B 1 160 ? 54.732 21.826 85.448 1.00 29.90 165 GLY B CA 1
ATOM 10205 C C . GLY B 1 160 ? 54.795 23.300 85.089 1.00 28.15 165 GLY B C 1
ATOM 10206 O O . GLY B 1 160 ? 55.871 23.815 84.764 1.00 29.48 165 GLY B O 1
ATOM 10210 N N . ILE B 1 161 ? 53.670 23.993 85.141 1.00 27.71 166 ILE B N 1
ATOM 10211 C CA . ILE B 1 161 ? 53.680 25.374 84.719 1.00 28.90 166 ILE B CA 1
ATOM 10212 C C . ILE B 1 161 ? 54.507 26.232 85.685 1.00 29.95 166 ILE B C 1
ATOM 10213 O O . ILE B 1 161 ? 55.011 27.279 85.305 1.00 28.35 166 ILE B O 1
ATOM 10229 N N . SER B 1 162 ? 54.677 25.773 86.919 1.00 31.30 167 SER B N 1
ATOM 10230 C CA . SER B 1 162 ? 55.497 26.501 87.891 1.00 35.03 167 SER B CA 1
ATOM 10231 C C . SER B 1 162 ? 56.961 26.621 87.464 1.00 34.43 167 SER B C 1
ATOM 10232 O O . SER B 1 162 ? 57.714 27.434 88.013 1.00 35.61 167 SER B O 1
ATOM 10240 N N . LYS B 1 163 ? 57.392 25.803 86.510 1.00 32.57 168 LYS B N 1
ATOM 10241 C CA . LYS B 1 163 ? 58.785 25.843 86.077 1.00 32.47 168 LYS B CA 1
ATOM 10242 C C . LYS B 1 163 ? 59.034 26.917 85.011 1.00 30.81 168 LYS B C 1
ATOM 10243 O O . LYS B 1 163 ? 60.175 27.157 84.625 1.00 33.27 168 LYS B O 1
ATOM 10262 N N . PHE B 1 164 ? 57.956 27.558 84.561 1.00 27.09 169 PHE B N 1
ATOM 10263 C CA . PHE B 1 164 ? 58.021 28.612 83.555 1.00 26.66 169 PHE B CA 1
ATOM 10264 C C . PHE B 1 164 ? 57.856 29.979 84.181 1.00 27.99 169 PHE B C 1
ATOM 10265 O O . PHE B 1 164 ? 57.263 30.105 85.250 1.00 29.45 169 PHE B O 1
ATOM 10282 N N . GLU B 1 165 ? 58.333 30.996 83.482 1.00 26.28 170 GLU B N 1
ATOM 10283 C CA . GLU B 1 165 ? 57.955 32.371 83.807 1.00 27.00 170 GLU B CA 1
ATOM 10284 C C . GLU B 1 165 ? 56.558 32.638 83.254 1.00 25.77 170 GLU B C 1
ATOM 10285 O O . GLU B 1 165 ? 56.316 32.406 82.075 1.00 27.79 170 GLU B O 1
ATOM 10297 N N . VAL B 1 166 ? 55.639 33.089 84.106 1.00 24.65 171 VAL B N 1
ATOM 10298 C CA . VAL B 1 166 ? 54.253 33.323 83.674 1.00 23.26 171 VAL B CA 1
ATOM 10299 C C . VAL B 1 166 ? 53.862 34.762 83.943 1.00 24.40 171 VAL B C 1
ATOM 10300 O O . VAL B 1 166 ? 54.110 35.280 85.024 1.00 25.52 171 VAL B O 1
ATOM 10313 N N . ASN B 1 167 ? 53.265 35.405 82.945 1.00 22.67 172 ASN B N 1
ATOM 10314 C CA . ASN B 1 167 ? 52.682 36.730 83.123 1.00 22.16 172 ASN B CA 1
ATOM 10315 C C . ASN B 1 167 ? 51.191 36.620 82.881 1.00 20.76 172 ASN B C 1
ATOM 10316 O O . ASN B 1 167 ? 50.785 36.057 81.870 1.00 21.97 172 ASN B O 1
ATOM 10327 N N . ASN B 1 168 ? 50.381 37.116 83.810 1.00 21.74 173 ASN B N 1
ATOM 10328 C CA . ASN B 1 168 ? 48.931 37.046 83.640 1.00 20.28 173 ASN B CA 1
ATOM 10329 C C . ASN B 1 168 ? 48.261 38.418 83.598 1.00 21.92 173 ASN B C 1
ATOM 10330 O O . ASN B 1 168 ? 47.044 38.511 83.781 1.00 22.23 173 ASN B O 1
ATOM 10341 N N . THR B 1 169 ? 49.032 39.467 83.322 1.00 21.37 174 THR B N 1
ATOM 10342 C CA . THR B 1 169 ? 48.463 40.811 83.250 1.00 22.62 174 THR B CA 1
ATOM 10343 C C . THR B 1 169 ? 48.399 41.368 81.828 1.00 21.16 174 THR B C 1
ATOM 10344 O O . THR B 1 169 ? 47.501 42.150 81.518 1.00 23.84 174 THR B O 1
ATOM 10355 N N . ILE B 1 170 ? 49.326 40.989 80.966 1.00 22.40 175 ILE B N 1
ATOM 10356 C CA . ILE B 1 170 ? 49.435 41.593 79.638 1.00 21.51 175 ILE B CA 1
ATOM 10357 C C . ILE B 1 170 ? 48.293 41.200 78.690 1.00 19.50 175 ILE B C 1
ATOM 10358 O O . ILE B 1 170 ? 47.723 42.020 77.960 1.00 20.79 175 ILE B O 1
ATOM 10374 N N . LEU B 1 171 ? 47.960 39.925 78.690 1.00 19.06 176 LEU B N 1
ATOM 10375 C CA . LEU B 1 171 ? 47.108 39.390 77.624 1.00 18.11 176 LEU B CA 1
ATOM 10376 C C . LEU B 1 171 ? 45.660 39.879 77.631 1.00 18.66 176 LEU B C 1
ATOM 10377 O O . LEU B 1 171 ? 45.134 40.243 76.589 1.00 18.62 176 LEU B O 1
ATOM 10393 N N . HIS B 1 172 ? 45.027 39.862 78.797 1.00 18.26 177 HIS B N 1
ATOM 10394 C CA . HIS B 1 172 ? 43.581 40.086 78.867 1.00 17.98 177 HIS B CA 1
ATOM 10395 C C . HIS B 1 172 ? 43.128 41.379 78.187 1.00 17.20 177 HIS B C 1
ATOM 10396 O O . HIS B 1 172 ? 42.266 41.331 77.333 1.00 17.47 177 HIS B O 1
ATOM 10410 N N . PRO B 1 173 ? 43.713 42.535 78.524 1.00 17.75 178 PRO B N 1
ATOM 10411 C CA . PRO B 1 173 ? 43.177 43.747 77.865 1.00 18.22 178 PRO B CA 1
ATOM 10412 C C . PRO B 1 173 ? 43.406 43.749 76.352 1.00 19.11 178 PRO B C 1
ATOM 10413 O O . PRO B 1 173 ? 42.637 44.336 75.590 1.00 18.95 178 PRO B O 1
ATOM 10424 N N . GLU B 1 174 ? 44.457 43.079 75.900 1.00 18.84 179 GLU B N 1
ATOM 10425 C CA . GLU B 1 174 ? 44.758 43.033 74.487 1.00 18.45 179 GLU B CA 1
ATOM 10426 C C . GLU B 1 174 ? 43.843 42.106 73.690 1.00 19.25 179 GLU B C 1
ATOM 10427 O O . GLU B 1 174 ? 43.345 42.469 72.618 1.00 19.08 179 GLU B O 1
ATOM 10439 N N . ILE B 1 175 ? 43.605 40.910 74.198 1.00 17.99 180 ILE B N 1
ATOM 10440 C CA . ILE B 1 175 ? 42.687 39.992 73.497 1.00 17.49 180 ILE B CA 1
ATOM 10441 C C . ILE B 1 175 ? 41.244 40.516 73.608 1.00 16.64 180 ILE B C 1
ATOM 10442 O O . ILE B 1 175 ? 40.468 40.361 72.672 1.00 16.76 180 ILE B O 1
ATOM 10458 N N . VAL B 1 176 ? 40.910 41.184 74.706 1.00 17.17 181 VAL B N 1
ATOM 10459 C CA . VAL B 1 176 ? 39.605 41.848 74.803 1.00 17.45 181 VAL B CA 1
ATOM 10460 C C . VAL B 1 176 ? 39.496 42.915 73.706 1.00 17.39 181 VAL B C 1
ATOM 10461 O O . VAL B 1 176 ? 38.483 43.008 73.013 1.00 16.91 181 VAL B O 1
ATOM 10474 N N . GLU B 1 177 ? 40.518 43.752 73.544 1.00 17.82 182 GLU B N 1
ATOM 10475 C CA . GLU B 1 177 ? 40.431 44.788 72.546 1.00 18.76 182 GLU B CA 1
ATOM 10476 C C . GLU B 1 177 ? 40.283 44.194 71.152 1.00 18.86 182 GLU B C 1
ATOM 10477 O O . GLU B 1 177 ? 39.517 44.687 70.349 1.00 18.57 182 GLU B O 1
ATOM 10489 N N . CYS B 1 178 ? 40.965 43.089 70.862 1.00 16.63 183 CYS B N 1
ATOM 10490 C CA . CYS B 1 178 ? 40.792 42.432 69.569 1.00 17.51 183 CYS B CA 1
ATOM 10491 C C . CYS B 1 178 ? 39.333 41.982 69.374 1.00 17.50 183 CYS B C 1
ATOM 10492 O O . CYS B 1 178 ? 38.739 42.179 68.307 1.00 18.44 183 CYS B O 1
ATOM 10500 N N . ARG B 1 179 ? 38.737 41.429 70.418 1.00 16.30 184 ARG B N 1
ATOM 10501 C CA . ARG B 1 179 ? 37.361 40.952 70.327 1.00 16.27 184 ARG B CA 1
ATOM 10502 C C . ARG B 1 179 ? 36.351 42.076 70.105 1.00 16.91 184 ARG B C 1
ATOM 10503 O O . ARG B 1 179 ? 35.292 41.852 69.496 1.00 17.24 184 ARG B O 1
ATOM 10524 N N . VAL B 1 180 ? 36.676 43.263 70.602 1.00 15.91 185 VAL B N 1
ATOM 10525 C CA . VAL B 1 180 ? 35.777 44.423 70.459 1.00 16.48 185 VAL B CA 1
ATOM 10526 C C . VAL B 1 180 ? 35.597 44.799 68.994 1.00 16.83 185 VAL B C 1
ATOM 10527 O O . VAL B 1 180 ? 34.529 45.296 68.591 1.00 17.73 185 VAL B O 1
ATOM 10540 N N . PHE B 1 181 ? 36.625 44.586 68.185 1.00 17.87 186 PHE B N 1
ATOM 10541 C CA . PHE B 1 181 ? 36.582 44.965 66.778 1.00 18.35 186 PHE B CA 1
ATOM 10542 C C . PHE B 1 181 ? 36.419 43.754 65.910 1.00 18.79 186 PHE B C 1
ATOM 10543 O O . PHE B 1 181 ? 37.328 42.940 65.855 1.00 20.65 186 PHE B O 1
ATOM 10560 N N . LYS B 1 182 ? 35.272 43.624 65.247 1.00 18.35 187 LYS B N 1
ATOM 10561 C CA . LYS B 1 182 ? 34.950 42.420 64.489 1.00 17.78 187 LYS B CA 1
ATOM 10562 C C . LYS B 1 182 ? 35.558 42.454 63.100 1.00 18.12 187 LYS B C 1
ATOM 10563 O O . LYS B 1 182 ? 35.562 43.482 62.411 1.00 20.41 187 LYS B O 1
ATOM 10582 N N . THR B 1 183 ? 36.085 41.303 62.695 1.00 18.63 188 THR B N 1
ATOM 10583 C CA . THR B 1 183 ? 36.582 41.154 61.346 1.00 18.62 188 THR B CA 1
ATOM 10584 C C . THR B 1 183 ? 35.428 40.952 60.386 1.00 17.91 188 THR B C 1
ATOM 10585 O O . THR B 1 183 ? 34.305 40.625 60.786 1.00 17.94 188 THR B O 1
ATOM 10596 N N . ASP B 1 184 ? 35.718 41.112 59.107 1.00 20.05 189 ASP B N 1
ATOM 10597 C CA . ASP B 1 184 ? 34.722 40.883 58.075 1.00 20.77 189 ASP B CA 1
ATOM 10598 C C . ASP B 1 184 ? 34.208 39.435 58.141 1.00 20.43 189 ASP B C 1
ATOM 10599 O O . ASP B 1 184 ? 33.021 39.196 57.987 1.00 22.61 189 ASP B O 1
ATOM 10608 N N . MET B 1 185 ? 35.087 38.471 58.422 1.00 19.46 190 MET B N 1
ATOM 10609 C CA . MET B 1 185 ? 34.642 37.094 58.577 1.00 19.26 190 MET B CA 1
ATOM 10610 C C . MET B 1 185 ? 33.700 36.944 59.775 1.00 17.77 190 MET B C 1
ATOM 10611 O O . MET B 1 185 ? 32.698 36.239 59.695 1.00 18.07 190 MET B O 1
ATOM 10625 N N . GLU B 1 186 ? 33.985 37.623 60.885 1.00 18.67 191 GLU B N 1
ATOM 10626 C CA . GLU B 1 186 ? 33.077 37.561 62.035 1.00 18.91 191 GLU B CA 1
ATOM 10627 C C . GLU B 1 186 ? 31.737 38.199 61.696 1.00 17.27 191 GLU B C 1
ATOM 10628 O O . GLU B 1 186 ? 30.684 37.697 62.096 1.00 17.38 191 GLU B O 1
ATOM 10640 N N . LEU B 1 187 ? 31.779 39.302 60.957 1.00 17.22 192 LEU B N 1
ATOM 10641 C CA . LEU B 1 187 ? 30.541 39.975 60.578 1.00 17.90 192 LEU B CA 1
ATOM 10642 C C . LEU B 1 187 ? 29.680 39.068 59.717 1.00 18.99 192 LEU B C 1
ATOM 10643 O O . LEU B 1 187 ? 28.452 39.108 59.799 1.00 18.87 192 LEU B O 1
ATOM 10659 N N . GLU B 1 188 ? 30.291 38.232 58.885 1.00 18.69 193 GLU B N 1
ATOM 10660 C CA . GLU B 1 188 ? 29.479 37.300 58.113 1.00 19.29 193 GLU B CA 1
ATOM 10661 C C . GLU B 1 188 ? 28.677 36.376 59.017 1.00 18.94 193 GLU B C 1
ATOM 10662 O O . GLU B 1 188 ? 27.540 36.012 58.712 1.00 19.41 193 GLU B O 1
ATOM 10674 N N . VAL B 1 189 ? 29.270 35.961 60.130 1.00 18.31 194 VAL B N 1
ATOM 10675 C CA . VAL B 1 189 ? 28.555 35.052 61.007 1.00 18.61 194 VAL B CA 1
ATOM 10676 C C . VAL B 1 189 ? 27.425 35.800 61.712 1.00 18.33 194 VAL B C 1
ATOM 10677 O O . VAL B 1 189 ? 26.343 35.286 61.862 1.00 17.85 194 VAL B O 1
ATOM 10690 N N . LEU B 1 190 ? 27.674 37.039 62.129 1.00 17.83 195 LEU B N 1
ATOM 10691 C CA . LEU B 1 190 ? 26.642 37.814 62.804 1.00 18.15 195 LEU B CA 1
ATOM 10692 C C . LEU B 1 190 ? 25.499 38.251 61.882 1.00 18.34 195 LEU B C 1
ATOM 10693 O O . LEU B 1 190 ? 24.363 38.407 62.321 1.00 18.30 195 LEU B O 1
ATOM 10709 N N . ARG B 1 191 ? 25.789 38.417 60.595 1.00 17.24 196 ARG B N 1
ATOM 10710 C CA . ARG B 1 191 ? 24.744 38.628 59.597 1.00 18.62 196 ARG B CA 1
ATOM 10711 C C . ARG B 1 191 ? 23.852 37.399 59.512 1.00 19.60 196 ARG B C 1
ATOM 10712 O O . ARG B 1 191 ? 22.637 37.507 59.433 1.00 19.99 196 ARG B O 1
ATOM 10733 N N . TYR B 1 192 ? 24.469 36.221 59.568 1.00 18.80 197 TYR B N 1
ATOM 10734 C CA . TYR B 1 192 ? 23.736 34.960 59.511 1.00 19.39 197 TYR B CA 1
ATOM 10735 C C . TYR B 1 192 ? 22.883 34.745 60.755 1.00 17.78 197 TYR B C 1
ATOM 10736 O O . TYR B 1 192 ? 21.710 34.373 60.642 1.00 17.88 197 TYR B O 1
ATOM 10754 N N . THR B 1 193 ? 23.449 34.940 61.938 1.00 17.83 198 THR B N 1
ATOM 10755 C CA . THR B 1 193 ? 22.668 34.736 63.155 1.00 17.37 198 THR B CA 1
ATOM 10756 C C . THR B 1 193 ? 21.492 35.712 63.170 1.00 17.52 198 THR B C 1
ATOM 10757 O O . THR B 1 193 ? 20.383 35.339 63.536 1.00 19.63 198 THR B O 1
ATOM 10768 N N . ASN B 1 194 ? 21.720 36.949 62.743 1.00 17.14 199 ASN B N 1
ATOM 10769 C CA . ASN B 1 194 ? 20.612 37.898 62.663 1.00 18.24 199 ASN B CA 1
ATOM 10770 C C . ASN B 1 194 ? 19.570 37.480 61.636 1.00 18.48 199 ASN B C 1
ATOM 10771 O O . ASN B 1 194 ? 18.370 37.660 61.852 1.00 20.02 199 ASN B O 1
ATOM 10782 N N . LYS B 1 195 ? 20.012 36.902 60.522 1.00 18.51 200 LYS B N 1
ATOM 10783 C CA . LYS B 1 195 ? 19.070 36.411 59.527 1.00 20.67 200 LYS B CA 1
ATOM 10784 C C . LYS B 1 195 ? 18.166 35.326 60.134 1.00 19.16 200 LYS B C 1
ATOM 10785 O O . LYS B 1 195 ? 16.940 35.387 60.020 1.00 19.84 200 LYS B O 1
ATOM 10804 N N . ILE B 1 196 ? 18.761 34.320 60.759 1.00 17.71 201 ILE B N 1
ATOM 10805 C CA . ILE B 1 196 ? 17.962 33.219 61.285 1.00 18.01 201 ILE B CA 1
ATOM 10806 C C . ILE B 1 196 ? 17.030 33.715 62.387 1.00 19.60 201 ILE B C 1
ATOM 10807 O O . ILE B 1 196 ? 15.852 33.379 62.410 1.00 19.35 201 ILE B O 1
ATOM 10823 N N A PHE B 1 197 ? 17.555 34.527 63.300 0.43 19.12 202 PHE B N 1
ATOM 10824 N N B PHE B 1 197 ? 17.562 34.518 63.307 0.57 17.77 202 PHE B N 1
ATOM 10825 C CA A PHE B 1 197 ? 16.719 35.038 64.384 0.43 20.57 202 PHE B CA 1
ATOM 10826 C CA B PHE B 1 197 ? 16.726 35.019 64.428 0.57 18.67 202 PHE B CA 1
ATOM 10827 C C A PHE B 1 197 ? 15.635 35.951 63.910 0.43 20.11 202 PHE B C 1
ATOM 10828 C C B PHE B 1 197 ? 15.625 35.926 63.889 0.57 19.48 202 PHE B C 1
ATOM 10829 O O A PHE B 1 197 ? 14.506 35.928 64.449 0.43 20.41 202 PHE B O 1
ATOM 10830 O O B PHE B 1 197 ? 14.548 35.934 64.455 0.57 20.42 202 PHE B O 1
ATOM 10863 N N . SER B 1 198 ? 15.919 36.732 62.883 1.00 19.78 203 SER B N 1
ATOM 10864 C CA . SER B 1 198 ? 14.886 37.570 62.314 1.00 19.81 203 SER B CA 1
ATOM 10865 C C . SER B 1 198 ? 13.766 36.706 61.707 1.00 20.21 203 SER B C 1
ATOM 10866 O O . SER B 1 198 ? 12.589 36.977 61.893 1.00 21.31 203 SER B O 1
ATOM 10874 N N . GLU B 1 199 ? 14.146 35.660 60.976 1.00 20.28 204 GLU B N 1
ATOM 10875 C CA . GLU B 1 199 ? 13.167 34.728 60.430 1.00 20.23 204 GLU B CA 1
ATOM 10876 C C . GLU B 1 199 ? 12.336 34.085 61.549 1.00 19.87 204 GLU B C 1
ATOM 10877 O O . GLU B 1 199 ? 11.108 33.976 61.434 1.00 21.57 204 GLU B O 1
ATOM 10889 N N . ALA B 1 200 ? 12.982 33.682 62.629 1.00 19.94 205 ALA B N 1
ATOM 10890 C CA . ALA B 1 200 ? 12.275 33.020 63.721 1.00 19.86 205 ALA B CA 1
ATOM 10891 C C . ALA B 1 200 ? 11.308 33.987 64.431 1.00 20.67 205 ALA B C 1
ATOM 10892 O O . ALA B 1 200 ? 10.197 33.604 64.820 1.00 19.85 205 ALA B O 1
ATOM 10899 N N . HIS B 1 201 ? 11.727 35.236 64.597 1.00 20.90 206 HIS B N 1
ATOM 10900 C CA . HIS B 1 201 ? 10.827 36.245 65.162 1.00 19.02 206 HIS B CA 1
ATOM 10901 C C . HIS B 1 201 ? 9.596 36.440 64.291 1.00 21.25 206 HIS B C 1
ATOM 10902 O O . HIS B 1 201 ? 8.489 36.579 64.804 1.00 21.56 206 HIS B O 1
ATOM 10916 N N . ARG B 1 202 ? 9.784 36.440 62.976 1.00 22.36 207 ARG B N 1
ATOM 10917 C CA . ARG B 1 202 ? 8.658 36.532 62.059 1.00 23.74 207 ARG B CA 1
ATOM 10918 C C . ARG B 1 202 ? 7.736 35.327 62.218 1.00 23.62 207 ARG B C 1
ATOM 10919 O O . ARG B 1 202 ? 6.524 35.482 62.236 1.00 23.75 207 ARG B O 1
ATOM 10940 N N . GLU B 1 203 ? 8.305 34.137 62.373 1.00 21.66 208 GLU B N 1
ATOM 10941 C CA . GLU B 1 203 ? 7.466 32.948 62.535 1.00 21.52 208 GLU B CA 1
ATOM 10942 C C . GLU B 1 203 ? 6.658 33.007 63.837 1.00 22.29 208 GLU B C 1
ATOM 10943 O O . GLU B 1 203 ? 5.495 32.580 63.869 1.00 23.62 208 GLU B O 1
ATOM 10955 N N . VAL B 1 204 ? 7.248 33.548 64.896 1.00 21.11 209 VAL B N 1
ATOM 10956 C CA . VAL B 1 204 ? 6.551 33.684 66.165 1.00 21.80 209 VAL B CA 1
ATOM 10957 C C . VAL B 1 204 ? 5.402 34.691 66.035 1.00 22.16 209 VAL B C 1
ATOM 10958 O O . VAL B 1 204 ? 4.300 34.437 66.493 1.00 21.46 209 VAL B O 1
ATOM 10971 N N . MET B 1 205 ? 5.654 35.820 65.384 1.00 21.82 210 MET B N 1
ATOM 10972 C CA . MET B 1 205 ? 4.592 36.802 65.183 1.00 21.96 210 MET B CA 1
ATOM 10973 C C . MET B 1 205 ? 3.471 36.215 64.341 1.00 25.40 210 MET B C 1
ATOM 10974 O O . MET B 1 205 ? 2.311 36.522 64.572 1.00 24.83 210 MET B O 1
ATOM 10988 N N . LYS B 1 206 ? 3.794 35.368 63.367 1.00 25.32 211 LYS B N 1
ATOM 10989 C CA . LYS B 1 206 ? 2.766 34.718 62.554 1.00 27.98 211 LYS B CA 1
ATOM 10990 C C . LYS B 1 206 ? 1.957 33.683 63.328 1.00 28.41 211 LYS B C 1
ATOM 10991 O O . LYS B 1 206 ? 0.760 33.492 63.060 1.00 30.75 211 LYS B O 1
ATOM 11010 N N . ALA B 1 207 ? 2.608 33.014 64.275 1.00 26.42 212 ALA B N 1
ATOM 11011 C CA . ALA B 1 207 ? 2.000 31.871 64.958 1.00 25.80 212 ALA B CA 1
ATOM 11012 C C . ALA B 1 207 ? 1.256 32.219 66.234 1.00 24.77 212 ALA B C 1
ATOM 11013 O O . ALA B 1 207 ? 0.358 31.487 66.651 1.00 27.06 212 ALA B O 1
ATOM 11020 N N . VAL B 1 208 ? 1.603 33.341 66.847 1.00 24.61 213 VAL B N 1
ATOM 11021 C CA . VAL B 1 208 ? 1.056 33.624 68.153 1.00 23.74 213 VAL B CA 1
ATOM 11022 C C . VAL B 1 208 ? -0.473 33.772 68.104 1.00 24.84 213 VAL B C 1
ATOM 11023 O O . VAL B 1 208 ? -1.033 34.411 67.205 1.00 26.92 213 VAL B O 1
ATOM 11036 N N . LYS B 1 209 ? -1.117 33.172 69.090 1.00 25.75 214 LYS B N 1
ATOM 11037 C CA . LYS B 1 209 ? -2.568 33.263 69.255 1.00 26.69 214 LYS B CA 1
ATOM 11038 C C . LYS B 1 209 ? -2.878 33.555 70.706 1.00 25.96 214 LYS B C 1
ATOM 11039 O O . LYS B 1 209 ? -2.243 32.985 71.610 1.00 25.82 214 LYS B O 1
ATOM 11058 N N . VAL B 1 210 ? -3.886 34.392 70.943 1.00 25.66 215 VAL B N 1
ATOM 11059 C CA . VAL B 1 210 ? -4.398 34.549 72.285 1.00 24.46 215 VAL B CA 1
ATOM 11060 C C . VAL B 1 210 ? -4.748 33.181 72.849 1.00 25.95 215 VAL B C 1
ATOM 11061 O O . VAL B 1 210 ? -5.283 32.321 72.136 1.00 26.19 215 VAL B O 1
ATOM 11074 N N . GLY B 1 211 ? -4.388 32.945 74.109 1.00 24.15 216 GLY B N 1
ATOM 11075 C CA . GLY B 1 211 ? -4.644 31.681 74.757 1.00 25.06 216 GLY B CA 1
ATOM 11076 C C . GLY B 1 211 ? -3.434 30.764 74.863 1.00 23.77 216 GLY B C 1
ATOM 11077 O O . GLY B 1 211 ? -3.463 29.826 75.652 1.00 26.02 216 GLY B O 1
ATOM 11081 N N . MET B 1 212 ? -2.405 31.022 74.059 1.00 23.63 217 MET B N 1
ATOM 11082 C CA . MET B 1 212 ? -1.150 30.249 74.156 1.00 22.95 217 MET B CA 1
ATOM 11083 C C . MET B 1 212 ? -0.406 30.613 75.416 1.00 23.19 217 MET B C 1
ATOM 11084 O O . MET B 1 212 ? -0.489 31.744 75.885 1.00 24.03 217 MET B O 1
ATOM 11098 N N . LYS B 1 213 ? 0.382 29.664 75.937 1.00 22.06 218 LYS B N 1
ATOM 11099 C CA . LYS B 1 213 ? 1.370 29.983 76.948 1.00 22.33 218 LYS B CA 1
ATOM 11100 C C . LYS B 1 213 ? 2.587 30.641 76.302 1.00 21.68 218 LYS B C 1
ATOM 11101 O O . LYS B 1 213 ? 2.972 30.283 75.198 1.00 21.20 218 LYS B O 1
ATOM 11120 N N . GLU B 1 214 ? 3.190 31.582 77.011 1.00 21.36 219 GLU B N 1
ATOM 11121 C CA . GLU B 1 214 ? 4.428 32.206 76.547 1.00 21.18 219 GLU B CA 1
ATOM 11122 C C . GLU B 1 214 ? 5.471 31.178 76.073 1.00 20.48 219 GLU B C 1
ATOM 11123 O O . GLU B 1 214 ? 6.109 31.363 75.039 1.00 20.72 219 GLU B O 1
ATOM 11135 N N . TYR B 1 215 ? 5.621 30.095 76.828 1.00 19.75 220 TYR B N 1
ATOM 11136 C CA . TYR B 1 215 ? 6.687 29.137 76.529 1.00 19.41 220 TYR B CA 1
ATOM 11137 C C . TYR B 1 215 ? 6.421 28.373 75.243 1.00 19.22 220 TYR B C 1
ATOM 11138 O O . TYR B 1 215 ? 7.335 27.816 74.664 1.00 20.24 220 TYR B O 1
ATOM 11156 N N . GLU B 1 216 ? 5.173 28.341 74.774 1.00 19.29 221 GLU B N 1
ATOM 11157 C CA . GLU B 1 216 ? 4.909 27.717 73.485 1.00 19.96 221 GLU B CA 1
ATOM 11158 C C . GLU B 1 216 ? 5.611 28.470 72.375 1.00 19.64 221 GLU B C 1
ATOM 11159 O O . GLU B 1 216 ? 6.065 27.874 71.406 1.00 20.35 221 GLU B O 1
ATOM 11171 N N . LEU B 1 217 ? 5.687 29.792 72.502 1.00 19.45 222 LEU B N 1
ATOM 11172 C CA . LEU B 1 217 ? 6.377 30.605 71.503 1.00 20.46 222 LEU B CA 1
ATOM 11173 C C . LEU B 1 217 ? 7.893 30.502 71.655 1.00 19.74 222 LEU B C 1
ATOM 11174 O O . LEU B 1 217 ? 8.622 30.496 70.656 1.00 19.42 222 LEU B O 1
ATOM 11190 N N . GLU B 1 218 ? 8.374 30.427 72.889 1.00 19.08 223 GLU B N 1
ATOM 11191 C CA . GLU B 1 218 ? 9.795 30.176 73.133 1.00 18.48 223 GLU B CA 1
ATOM 11192 C C . GLU B 1 218 ? 10.197 28.888 72.419 1.00 19.16 223 GLU B C 1
ATOM 11193 O O . GLU B 1 218 ? 11.219 28.820 71.727 1.00 18.75 223 GLU B O 1
ATOM 11205 N N . SER B 1 219 ? 9.387 27.854 72.603 1.00 18.23 224 SER B N 1
ATOM 11206 C CA . SER B 1 219 ? 9.690 26.561 71.988 1.00 17.14 224 SER B CA 1
ATOM 11207 C C . SER B 1 219 ? 9.722 26.630 70.454 1.00 17.13 224 SER B C 1
ATOM 11208 O O . SER B 1 219 ? 10.624 26.099 69.805 1.00 17.92 224 SER B O 1
ATOM 11216 N N . LEU B 1 220 ? 8.726 27.278 69.868 1.00 17.87 225 LEU B N 1
ATOM 11217 C CA . LEU B 1 220 ? 8.673 27.433 68.431 1.00 17.79 225 LEU B CA 1
ATOM 11218 C C . LEU B 1 220 ? 9.897 28.183 67.907 1.00 17.94 225 LEU B C 1
ATOM 11219 O O . LEU B 1 220 ? 10.519 27.789 66.917 1.00 17.99 225 LEU B O 1
ATOM 11235 N N . PHE B 1 221 ? 10.245 29.276 68.578 1.00 18.16 226 PHE B N 1
ATOM 11236 C CA . PHE B 1 221 ? 11.427 30.031 68.186 1.00 18.01 226 PHE B CA 1
ATOM 11237 C C . PHE B 1 221 ? 12.690 29.159 68.193 1.00 17.91 226 PHE B C 1
ATOM 11238 O O . PHE B 1 221 ? 13.451 29.138 67.238 1.00 18.44 226 PHE B O 1
ATOM 11255 N N . GLU B 1 222 ? 12.886 28.434 69.277 1.00 18.81 227 GLU B N 1
ATOM 11256 C CA . GLU B 1 222 ? 14.065 27.584 69.412 1.00 19.28 227 GLU B CA 1
ATOM 11257 C C . GLU B 1 222 ? 14.068 26.510 68.345 1.00 17.19 227 GLU B C 1
ATOM 11258 O O . GLU B 1 222 ? 15.135 26.192 67.809 1.00 18.12 227 GLU B O 1
ATOM 11270 N N . HIS B 1 223 ? 12.898 25.959 68.027 1.00 17.92 228 HIS B N 1
ATOM 11271 C CA . HIS B 1 223 ? 12.803 24.933 67.004 1.00 17.67 228 HIS B CA 1
ATOM 11272 C C . HIS B 1 223 ? 13.166 25.471 65.634 1.00 17.69 228 HIS B C 1
ATOM 11273 O O . HIS B 1 223 ? 13.919 24.827 64.890 1.00 18.23 228 HIS B O 1
ATOM 11287 N N . TYR B 1 224 ? 12.713 26.671 65.303 1.00 17.42 229 TYR B N 1
ATOM 11288 C CA . TYR B 1 224 ? 13.125 27.249 64.042 1.00 18.25 229 TYR B CA 1
ATOM 11289 C C . TYR B 1 224 ? 14.635 27.424 64.006 1.00 18.16 229 TYR B C 1
ATOM 11290 O O . TYR B 1 224 ? 15.327 27.053 63.047 1.00 17.49 229 TYR B O 1
ATOM 11308 N N . CYS B 1 225 ? 15.182 28.007 65.064 1.00 18.03 230 CYS B N 1
ATOM 11309 C CA . CYS B 1 225 ? 16.587 28.329 65.045 1.00 18.39 230 CYS B CA 1
ATOM 11310 C C . CYS B 1 225 ? 17.471 27.086 64.959 1.00 17.24 230 CYS B C 1
ATOM 11311 O O . CYS B 1 225 ? 18.513 27.085 64.303 1.00 18.17 230 CYS B O 1
ATOM 11319 N N . TYR B 1 226 ? 17.084 26.032 65.662 1.00 17.53 231 TYR B N 1
ATOM 11320 C CA . TYR B 1 226 ? 17.869 24.807 65.633 1.00 18.27 231 TYR B CA 1
ATOM 11321 C C . TYR B 1 226 ? 17.658 24.064 64.317 1.00 17.28 231 TYR B C 1
ATOM 11322 O O . TYR B 1 226 ? 18.640 23.776 63.619 1.00 17.50 231 TYR B O 1
ATOM 11340 N N . SER B 1 227 ? 16.422 23.715 63.991 1.00 18.24 232 SER B N 1
ATOM 11341 C CA . SER B 1 227 ? 16.188 22.876 62.819 1.00 18.81 232 SER B CA 1
ATOM 11342 C C . SER B 1 227 ? 16.560 23.576 61.509 1.00 19.22 232 SER B C 1
ATOM 11343 O O . SER B 1 227 ? 17.085 22.922 60.613 1.00 20.61 232 SER B O 1
ATOM 11351 N N . ARG B 1 228 ? 16.351 24.887 61.407 1.00 19.89 233 ARG B N 1
ATOM 11352 C CA . ARG B 1 228 ? 16.631 25.616 60.168 1.00 21.11 233 ARG B CA 1
ATOM 11353 C C . ARG B 1 228 ? 17.963 26.349 60.197 1.00 19.65 233 ARG B C 1
ATOM 11354 O O . ARG B 1 228 ? 18.566 26.612 59.144 1.00 23.39 233 ARG B O 1
ATOM 11375 N N . GLY B 1 229 ? 18.447 26.701 61.390 1.00 19.42 234 GLY B N 1
ATOM 11376 C CA . GLY B 1 229 ? 19.659 27.495 61.509 1.00 18.51 234 GLY B CA 1
ATOM 11377 C C . GLY B 1 229 ? 20.871 26.797 62.083 1.00 18.92 234 GLY B C 1
ATOM 11378 O O . GLY B 1 229 ? 21.961 27.321 62.031 1.00 20.16 234 GLY B O 1
ATOM 11382 N N . GLY B 1 230 ? 20.681 25.597 62.655 1.00 19.53 235 GLY B N 1
ATOM 11383 C CA . GLY B 1 230 ? 21.763 24.908 63.324 1.00 22.09 235 GLY B CA 1
ATOM 11384 C C . GLY B 1 230 ? 22.173 25.576 64.617 1.00 23.52 235 GLY B C 1
ATOM 11385 O O . GLY B 1 230 ? 23.278 25.358 65.128 1.00 26.80 235 GLY B O 1
ATOM 11389 N N . MET B 1 231 ? 21.278 26.391 65.167 1.00 22.45 236 MET B N 1
ATOM 11390 C CA . MET B 1 231 ? 21.593 27.083 66.414 1.00 26.70 236 MET B CA 1
ATOM 11391 C C . MET B 1 231 ? 21.062 26.210 67.569 1.00 30.88 236 MET B C 1
ATOM 11392 O O . MET B 1 231 ? 19.867 26.199 67.881 1.00 28.28 236 MET B O 1
ATOM 11406 N N . ARG B 1 232 ? 21.972 25.423 68.138 1.00 37.86 237 ARG B N 1
ATOM 11407 C CA . ARG B 1 232 ? 21.670 24.470 69.214 1.00 45.21 237 ARG B CA 1
ATOM 11408 C C . ARG B 1 232 ? 21.731 25.118 70.592 1.00 52.45 237 ARG B C 1
ATOM 11409 O O . ARG B 1 232 ? 20.822 24.948 71.400 1.00 52.01 237 ARG B O 1
ATOM 11430 N N . HIS B 1 233 ? 22.814 25.851 70.854 1.00 57.82 238 HIS B N 1
ATOM 11431 C CA . HIS B 1 233 ? 23.072 26.408 72.183 1.00 64.65 238 HIS B CA 1
ATOM 11432 C C . HIS B 1 233 ? 22.303 27.713 72.364 1.00 70.86 238 HIS B C 1
ATOM 11433 O O . HIS B 1 233 ? 22.109 28.465 71.406 1.00 69.96 238 HIS B O 1
ATOM 11447 N N . SER B 1 234 ? 21.880 27.983 73.596 1.00 76.95 239 SER B N 1
ATOM 11448 C CA . SER B 1 234 ? 21.303 29.275 73.945 1.00 82.92 239 SER B CA 1
ATOM 11449 C C . SER B 1 234 ? 22.396 30.186 74.498 1.00 86.10 239 SER B C 1
ATOM 11450 O O . SER B 1 234 ? 23.256 29.743 75.262 1.00 86.76 239 SER B O 1
ATOM 11458 N N . SER B 1 235 ? 22.360 31.456 74.103 1.00 87.37 240 SER B N 1
ATOM 11459 C CA . SER B 1 235 ? 23.338 32.434 74.564 1.00 87.79 240 SER B CA 1
ATOM 11460 C C . SER B 1 235 ? 22.747 33.264 75.698 1.00 87.29 240 SER B C 1
ATOM 11461 O O . SER B 1 235 ? 23.436 34.095 76.285 1.00 87.29 240 SER B O 1
ATOM 11469 N N . TYR B 1 236 ? 21.455 33.065 75.951 1.00 86.17 241 TYR B N 1
ATOM 11470 C CA . TYR B 1 236 ? 20.823 33.421 77.221 1.00 84.61 241 TYR B CA 1
ATOM 11471 C C . TYR B 1 236 ? 19.375 32.930 77.116 1.00 79.32 241 TYR B C 1
ATOM 11472 O O . TYR B 1 236 ? 18.884 32.651 76.022 1.00 76.77 241 TYR B O 1
ATOM 11490 N N . THR B 1 237 ? 18.707 32.805 78.254 1.00 76.93 242 THR B N 1
ATOM 11491 C CA . THR B 1 237 ? 17.335 32.296 78.314 1.00 74.69 242 THR B CA 1
ATOM 11492 C C . THR B 1 237 ? 16.298 33.256 77.694 1.00 70.89 242 THR B C 1
ATOM 11493 O O . THR B 1 237 ? 16.231 34.426 78.077 1.00 70.86 242 THR B O 1
ATOM 11504 N N . CYS B 1 238 ? 15.480 32.763 76.758 1.00 65.01 243 CYS B N 1
ATOM 11505 C CA . CYS B 1 238 ? 14.488 33.617 76.083 1.00 57.60 243 CYS B CA 1
ATOM 11506 C C . CYS B 1 238 ? 13.570 34.320 77.054 1.00 46.85 243 CYS B C 1
ATOM 11507 O O . CYS B 1 238 ? 13.093 33.726 78.019 1.00 44.52 243 CYS B O 1
ATOM 11515 N N . ILE B 1 239 ? 13.295 35.585 76.754 1.00 36.60 244 ILE B N 1
ATOM 11516 C CA . ILE B 1 239 ? 12.417 36.397 77.558 1.00 32.53 244 ILE B CA 1
ATOM 11517 C C . ILE B 1 239 ? 11.131 36.505 76.743 1.00 29.53 244 ILE B C 1
ATOM 11518 O O . ILE B 1 239 ? 11.096 37.194 75.734 1.00 28.60 244 ILE B O 1
ATOM 11534 N N . CYS B 1 240 ? 10.092 35.777 77.138 1.00 29.07 245 CYS B N 1
ATOM 11535 C CA . CYS B 1 240 ? 8.807 35.847 76.438 1.00 29.17 245 CYS B CA 1
ATOM 11536 C C . CYS B 1 240 ? 7.744 36.397 77.349 1.00 27.76 245 CYS B C 1
ATOM 11537 O O . CYS B 1 240 ? 6.953 35.653 77.912 1.00 29.36 245 CYS B O 1
ATOM 11545 N N . GLY B 1 241 ? 7.736 37.719 77.470 1.00 26.02 246 GLY B N 1
ATOM 11546 C CA . GLY B 1 241 ? 6.931 38.403 78.466 1.00 27.03 246 GLY B CA 1
ATOM 11547 C C . GLY B 1 241 ? 5.625 38.927 77.886 1.00 25.12 246 GLY B C 1
ATOM 11548 O O . GLY B 1 241 ? 5.636 39.766 76.993 1.00 26.94 246 GLY B O 1
ATOM 11552 N N . SER B 1 242 ? 4.503 38.410 78.376 1.00 25.68 247 SER B N 1
ATOM 11553 C CA . SER B 1 242 ? 3.202 38.887 77.939 1.00 25.79 247 SER B CA 1
ATOM 11554 C C . SER B 1 242 ? 2.562 39.685 79.058 1.00 28.50 247 SER B C 1
ATOM 11555 O O . SER B 1 242 ? 2.801 39.430 80.244 1.00 28.30 247 SER B O 1
ATOM 11563 N N . GLY B 1 243 ? 1.754 40.663 78.669 1.00 28.30 248 GLY B N 1
ATOM 11564 C CA . GLY B 1 243 ? 1.053 41.478 79.633 1.00 27.88 248 GLY B CA 1
ATOM 11565 C C . GLY B 1 243 ? 2.026 42.159 80.554 1.00 28.64 248 GLY B C 1
ATOM 11566 O O . GLY B 1 243 ? 3.069 42.644 80.110 1.00 27.72 248 GLY B O 1
ATOM 11570 N N . GLU B 1 244 ? 1.710 42.173 81.842 1.00 29.41 249 GLU B N 1
ATOM 11571 C CA . GLU B 1 244 ? 2.561 42.855 82.812 1.00 35.36 249 GLU B CA 1
ATOM 11572 C C . GLU B 1 244 ? 3.971 42.276 82.838 1.00 31.17 249 GLU B C 1
ATOM 11573 O O . GLU B 1 244 ? 4.903 42.929 83.320 1.00 30.28 249 GLU B O 1
ATOM 11585 N N . ASN B 1 245 ? 4.145 41.048 82.348 1.00 28.56 250 ASN B N 1
ATOM 11586 C CA . ASN B 1 245 ? 5.476 40.454 82.403 1.00 27.93 250 ASN B CA 1
ATOM 11587 C C . ASN B 1 245 ? 6.450 41.149 81.481 1.00 26.75 250 ASN B C 1
ATOM 11588 O O . ASN B 1 245 ? 7.666 40.985 81.625 1.00 27.13 250 ASN B O 1
ATOM 11599 N N . SER B 1 246 ? 5.931 41.914 80.522 1.00 26.47 251 SER B N 1
ATOM 11600 C CA . SER B 1 246 ? 6.821 42.628 79.625 1.00 26.99 251 SER B CA 1
ATOM 11601 C C . SER B 1 246 ? 7.512 43.799 80.338 1.00 26.62 251 SER B C 1
ATOM 11602 O O . SER B 1 246 ? 8.450 44.372 79.792 1.00 27.71 251 SER B O 1
ATOM 11610 N N . ALA B 1 247 ? 7.110 44.116 81.568 1.00 26.75 252 ALA B N 1
ATOM 11611 C CA . ALA B 1 247 ? 7.836 45.111 82.359 1.00 27.30 252 ALA B CA 1
ATOM 11612 C C . ALA B 1 247 ? 8.973 44.497 83.191 1.00 29.61 252 ALA B C 1
ATOM 11613 O O . ALA B 1 247 ? 9.714 45.218 83.853 1.00 30.24 252 ALA B O 1
ATOM 11620 N N . VAL B 1 248 ? 9.095 43.169 83.169 1.00 29.26 253 VAL B N 1
ATOM 11621 C CA . VAL B 1 248 ? 10.151 42.481 83.914 1.00 30.94 253 VAL B CA 1
ATOM 11622 C C . VAL B 1 248 ? 11.312 42.216 82.967 1.00 29.96 253 VAL B C 1
ATOM 11623 O O . VAL B 1 248 ? 11.196 41.417 82.047 1.00 28.84 253 VAL B O 1
ATOM 11636 N N . LEU B 1 249 ? 12.429 42.909 83.176 1.00 29.69 254 LEU B N 1
ATOM 11637 C CA . LEU B 1 249 ? 13.438 43.036 82.124 1.00 32.68 254 LEU B CA 1
ATOM 11638 C C . LEU B 1 249 ? 14.105 41.724 81.705 1.00 33.21 254 LEU B C 1
ATOM 11639 O O . LEU B 1 249 ? 14.395 41.529 80.524 1.00 34.25 254 LEU B O 1
ATOM 11655 N N . HIS B 1 250 ? 14.365 40.850 82.670 1.00 32.68 255 HIS B N 1
ATOM 11656 C CA . HIS B 1 250 ? 14.949 39.529 82.389 1.00 35.75 255 HIS B CA 1
ATOM 11657 C C . HIS B 1 250 ? 13.976 38.411 82.800 1.00 35.20 255 HIS B C 1
ATOM 11658 O O . HIS B 1 250 ? 14.383 37.354 83.302 1.00 36.61 255 HIS B O 1
ATOM 11672 N N . TYR B 1 251 ? 12.686 38.660 82.589 1.00 32.90 256 TYR B N 1
ATOM 11673 C CA . TYR B 1 251 ? 11.647 37.644 82.759 1.00 32.31 256 TYR B CA 1
ATOM 11674 C C . TYR B 1 251 ? 12.017 36.355 82.016 1.00 33.18 256 TYR B C 1
ATOM 11675 O O . TYR B 1 251 ? 12.675 36.404 80.973 1.00 35.99 256 TYR B O 1
ATOM 11693 N N . GLY B 1 252 ? 11.603 35.198 82.534 1.00 33.08 257 GLY B N 1
ATOM 11694 C CA . GLY B 1 252 ? 11.733 33.950 81.790 1.00 35.19 257 GLY B CA 1
ATOM 11695 C C . GLY B 1 252 ? 12.685 32.949 82.413 1.00 38.45 257 GLY B C 1
ATOM 11696 O O . GLY B 1 252 ? 12.768 31.802 81.963 1.00 37.62 257 GLY B O 1
ATOM 11700 N N . HIS B 1 253 ? 13.418 33.394 83.428 1.00 40.05 258 HIS B N 1
ATOM 11701 C CA . HIS B 1 253 ? 14.325 32.528 84.183 1.00 42.80 258 HIS B CA 1
ATOM 11702 C C . HIS B 1 253 ? 13.542 31.511 85.027 1.00 43.69 258 HIS B C 1
ATOM 11703 O O . HIS B 1 253 ? 12.310 31.564 85.085 1.00 43.00 258 HIS B O 1
ATOM 11717 N N . ALA B 1 254 ? 14.266 30.622 85.712 1.00 45.41 259 ALA B N 1
ATOM 11718 C CA . ALA B 1 254 ? 13.650 29.535 86.485 1.00 47.89 259 ALA B CA 1
ATOM 11719 C C . ALA B 1 254 ? 12.580 30.021 87.467 1.00 50.24 259 ALA B C 1
ATOM 11720 O O . ALA B 1 254 ? 11.592 29.321 87.702 1.00 49.32 259 ALA B O 1
ATOM 11727 N N . GLY B 1 255 ? 12.792 31.211 88.038 1.00 50.77 260 GLY B N 1
ATOM 11728 C CA . GLY B 1 255 ? 11.863 31.826 88.988 1.00 51.99 260 GLY B CA 1
ATOM 11729 C C . GLY B 1 255 ? 10.599 32.433 88.375 1.00 52.67 260 GLY B C 1
ATOM 11730 O O . GLY B 1 255 ? 9.624 32.695 89.083 1.00 55.53 260 GLY B O 1
ATOM 11734 N N . ALA B 1 256 ? 10.627 32.663 87.062 1.00 49.25 261 ALA B N 1
ATOM 11735 C CA . ALA B 1 256 ? 9.519 33.276 86.327 1.00 46.55 261 ALA B CA 1
ATOM 11736 C C . ALA B 1 256 ? 9.483 32.698 84.915 1.00 42.87 261 ALA B C 1
ATOM 11737 O O . ALA B 1 256 ? 9.746 33.406 83.946 1.00 41.49 261 ALA B O 1
ATOM 11744 N N . PRO B 1 257 ? 9.171 31.391 84.803 1.00 41.53 262 PRO B N 1
ATOM 11745 C CA . PRO B 1 257 ? 9.530 30.577 83.621 1.00 39.94 262 PRO B CA 1
ATOM 11746 C C . PRO B 1 257 ? 8.555 30.632 82.420 1.00 34.91 262 PRO B C 1
ATOM 11747 O O . PRO B 1 257 ? 8.166 29.607 81.869 1.00 30.64 262 PRO B O 1
ATOM 11758 N N . ASN B 1 258 ? 8.187 31.837 81.992 1.00 32.73 263 ASN B N 1
ATOM 11759 C CA . ASN B 1 258 ? 7.400 31.981 80.784 1.00 28.92 263 ASN B CA 1
ATOM 11760 C C . ASN B 1 258 ? 6.122 31.109 80.807 1.00 26.23 263 ASN B C 1
ATOM 11761 O O . ASN B 1 258 ? 5.757 30.551 79.799 1.00 24.53 263 ASN B O 1
ATOM 11772 N N . ASP B 1 259 ? 5.398 31.075 81.918 1.00 27.66 264 ASP B N 1
ATOM 11773 C CA . ASP B 1 259 ? 4.199 30.237 81.992 1.00 27.74 264 ASP B CA 1
ATOM 11774 C C . ASP B 1 259 ? 2.872 30.987 82.133 1.00 26.26 264 ASP B C 1
ATOM 11775 O O . ASP B 1 259 ? 1.879 30.445 82.617 1.00 27.97 264 ASP B O 1
ATOM 11784 N N . ARG B 1 260 ? 2.851 32.227 81.675 1.00 23.88 265 ARG B N 1
ATOM 11785 C CA . ARG B 1 260 ? 1.608 32.986 81.637 1.00 23.35 265 ARG B CA 1
ATOM 11786 C C . ARG B 1 260 ? 0.817 32.753 80.355 1.00 23.89 265 ARG B C 1
ATOM 11787 O O . ARG B 1 260 ? 1.357 32.649 79.262 1.00 24.16 265 ARG B O 1
ATOM 11808 N N . THR B 1 261 ? -0.500 32.695 80.508 1.00 25.48 266 THR B N 1
ATOM 11809 C CA . THR B 1 261 ? -1.384 32.599 79.365 1.00 25.71 266 THR B CA 1
ATOM 11810 C C . THR B 1 261 ? -1.513 33.957 78.696 1.00 24.73 266 THR B C 1
ATOM 11811 O O . THR B 1 261 ? -1.895 34.921 79.342 1.00 26.24 266 THR B O 1
ATOM 11822 N N . ILE B 1 262 ? -1.256 34.014 77.400 1.00 24.56 267 ILE B N 1
ATOM 11823 C CA . ILE B 1 262 ? -1.384 35.267 76.647 1.00 23.90 267 ILE B CA 1
ATOM 11824 C C . ILE B 1 262 ? -2.869 35.651 76.488 1.00 24.82 267 ILE B C 1
ATOM 11825 O O . ILE B 1 262 ? -3.679 34.821 76.075 1.00 26.12 267 ILE B O 1
ATOM 11841 N N . GLN B 1 263 ? -3.195 36.899 76.815 1.00 25.11 268 GLN B N 1
ATOM 11842 C CA A GLN B 1 263 ? -4.578 37.374 76.823 0.53 26.10 268 GLN B CA 1
ATOM 11843 C CA B GLN B 1 263 ? -4.578 37.371 76.817 0.47 26.83 268 GLN B CA 1
ATOM 11844 C C . GLN B 1 263 ? -4.847 38.403 75.729 1.00 25.36 268 GLN B C 1
ATOM 11845 O O . GLN B 1 263 ? -3.953 39.139 75.316 1.00 25.72 268 GLN B O 1
ATOM 11872 N N . ASN B 1 264 ? -6.106 38.465 75.276 1.00 25.09 269 ASN B N 1
ATOM 11873 C CA . ASN B 1 264 ? -6.517 39.525 74.364 1.00 25.34 269 ASN B CA 1
ATOM 11874 C C . ASN B 1 264 ? -6.218 40.873 74.977 1.00 26.57 269 ASN B C 1
ATOM 11875 O O . ASN B 1 264 ? -6.543 41.109 76.139 1.00 28.11 269 ASN B O 1
ATOM 11886 N N . GLY B 1 265 ? -5.592 41.744 74.203 1.00 25.62 270 GLY B N 1
ATOM 11887 C CA . GLY B 1 265 ? -5.267 43.076 74.679 1.00 25.95 270 GLY B CA 1
ATOM 11888 C C . GLY B 1 265 ? -3.852 43.207 75.218 1.00 25.13 270 GLY B C 1
ATOM 11889 O O . GLY B 1 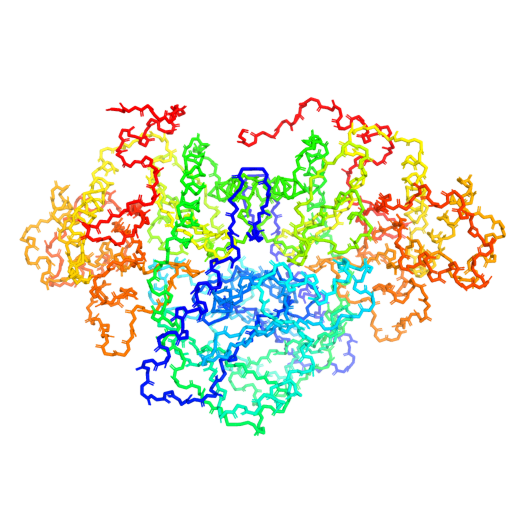265 ? -3.402 44.322 75.423 1.00 26.88 270 GLY B O 1
ATOM 11893 N N . ASP B 1 266 ? -3.184 42.086 75.485 1.00 23.87 271 ASP B N 1
ATOM 11894 C CA . ASP B 1 266 ? -1.809 42.121 75.984 1.00 24.79 271 ASP B CA 1
ATOM 11895 C C . ASP B 1 266 ? -0.895 42.690 74.943 1.00 25.04 271 ASP B C 1
ATOM 11896 O O . ASP B 1 266 ? -1.076 42.443 73.756 1.00 25.29 271 ASP B O 1
ATOM 11905 N N . MET B 1 267 ? 0.156 43.365 75.404 1.00 24.73 272 MET B N 1
ATOM 11906 C CA . MET B 1 267 ? 1.365 43.511 74.615 1.00 25.68 272 MET B CA 1
ATOM 11907 C C . MET B 1 267 ? 2.321 42.355 74.907 1.00 26.03 272 MET B C 1
ATOM 11908 O O . MET B 1 267 ? 2.361 41.827 76.033 1.00 28.29 272 MET B O 1
ATOM 11922 N N . CYS B 1 268 ? 3.024 41.925 73.870 1.00 22.15 273 CYS B N 1
ATOM 11923 C CA . CYS B 1 268 ? 4.046 40.904 74.023 1.00 22.32 273 CYS B CA 1
ATOM 11924 C C . CYS B 1 268 ? 5.409 41.534 73.804 1.00 21.14 273 CYS B C 1
ATOM 11925 O O . CYS B 1 268 ? 5.566 42.383 72.943 1.00 21.01 273 CYS B O 1
ATOM 11933 N N . LEU B 1 269 ? 6.379 41.134 74.611 1.00 20.21 274 LEU B N 1
ATOM 11934 C CA . LEU B 1 269 ? 7.753 41.580 74.465 1.00 19.70 274 LEU B CA 1
ATOM 11935 C C . LEU B 1 269 ? 8.580 40.306 74.425 1.00 19.38 274 LEU B C 1
ATOM 11936 O O . LEU B 1 269 ? 8.704 39.610 75.445 1.00 21.94 274 LEU B O 1
ATOM 11952 N N . PHE B 1 270 ? 9.110 39.978 73.240 1.00 19.09 275 PHE B N 1
ATOM 11953 C CA . PHE B 1 270 ? 9.832 38.731 73.018 1.00 19.70 275 PHE B CA 1
ATOM 11954 C C . PHE B 1 270 ? 11.285 39.042 72.692 1.00 18.74 275 PHE B C 1
ATOM 11955 O O . PHE B 1 270 ? 11.621 39.519 71.599 1.00 18.37 275 PHE B O 1
ATOM 11972 N N . ASP B 1 271 ? 12.150 38.766 73.673 1.00 18.07 276 ASP B N 1
ATOM 11973 C CA . ASP B 1 271 ? 13.564 39.041 73.597 1.00 18.53 276 ASP B CA 1
ATOM 11974 C C . ASP B 1 271 ? 14.207 37.680 73.481 1.00 19.38 276 ASP B C 1
ATOM 11975 O O . ASP B 1 271 ? 14.260 36.929 74.454 1.00 21.24 276 ASP B O 1
ATOM 11984 N N A MET B 1 272 ? 14.533 37.323 72.250 0.50 20.13 277 MET B N 1
ATOM 11985 N N B MET B 1 272 ? 14.858 37.420 72.347 0.50 18.14 277 MET B N 1
ATOM 11986 C CA A MET B 1 272 ? 14.807 35.937 71.917 0.50 22.75 277 MET B CA 1
ATOM 11987 C CA B MET B 1 272 ? 15.634 36.181 72.192 0.50 20.97 277 MET B CA 1
ATOM 11988 C C A MET B 1 272 ? 16.068 35.989 71.086 0.50 22.14 277 MET B C 1
ATOM 11989 C C B MET B 1 272 ? 17.128 36.379 71.958 0.50 19.85 277 MET B C 1
ATOM 11990 O O A MET B 1 272 ? 16.144 36.744 70.104 0.50 21.64 277 MET B O 1
ATOM 11991 O O B MET B 1 272 ? 17.543 37.230 71.183 0.50 20.53 277 MET B O 1
ATOM 12018 N N A GLY B 1 273 ? 17.044 35.167 71.483 0.50 21.37 278 GLY B N 1
ATOM 12019 N N B GLY B 1 273 ? 17.925 35.549 72.629 0.50 20.42 278 GLY B N 1
ATOM 12020 C CA A GLY B 1 273 ? 18.426 35.291 71.055 0.50 23.92 278 GLY B CA 1
ATOM 12021 C CA B GLY B 1 273 ? 19.349 35.472 72.354 0.50 23.22 278 GLY B CA 1
ATOM 12022 C C A GLY B 1 273 ? 19.075 33.913 71.061 0.50 22.25 278 GLY B C 1
ATOM 12023 C C B GLY B 1 273 ? 19.745 34.035 72.112 0.50 24.30 278 GLY B C 1
ATOM 12024 O O A GLY B 1 273 ? 18.373 32.904 71.167 0.50 22.90 278 GLY B O 1
ATOM 12025 O O B GLY B 1 273 ? 19.207 33.100 72.709 0.50 24.43 278 GLY B O 1
ATOM 12032 N N A GLY B 1 274 ? 20.391 33.858 70.895 0.50 20.25 279 GLY B N 1
ATOM 12033 N N B GLY B 1 274 ? 20.656 33.855 71.173 0.50 23.94 279 GLY B N 1
ATOM 12034 C CA A GLY B 1 274 ? 21.096 32.590 70.803 0.50 19.89 279 GLY B CA 1
ATOM 12035 C CA B GLY B 1 274 ? 21.116 32.535 70.815 0.50 22.10 279 GLY B CA 1
ATOM 12036 C C A GLY B 1 274 ? 22.384 32.736 70.026 0.50 17.12 279 GLY B C 1
ATOM 12037 C C B GLY B 1 274 ? 22.458 32.695 70.166 0.50 18.60 279 GLY B C 1
ATOM 12038 O O A GLY B 1 274 ? 22.821 33.847 69.785 0.50 16.97 279 GLY B O 1
ATOM 12039 O O B GLY B 1 274 ? 23.044 33.763 70.217 0.50 18.82 279 GLY B O 1
ATOM 12046 N N . GLU B 1 275 ? 22.944 31.616 69.569 1.00 16.51 280 GLU B N 1
ATOM 12047 C CA . GLU B 1 275 ? 24.254 31.643 68.924 1.00 15.73 280 GLU B CA 1
ATOM 12048 C C . GLU B 1 275 ? 24.397 30.537 67.882 1.00 15.47 280 GLU B C 1
ATOM 12049 O O . GLU B 1 275 ? 23.752 29.488 67.964 1.00 16.58 280 GLU B O 1
ATOM 12062 N N . TYR B 1 276 ? 25.256 30.817 66.899 1.00 15.74 281 TYR B N 1
ATOM 12063 C CA . TYR B 1 276 ? 25.701 29.839 65.920 1.00 15.71 281 TYR B CA 1
ATOM 12064 C C . TYR B 1 276 ? 27.209 29.734 66.042 1.00 14.96 281 TYR B C 1
ATOM 12065 O O . TYR B 1 276 ? 27.897 30.738 65.869 1.00 15.79 281 TYR B O 1
ATOM 12083 N N . TYR B 1 277 ? 27.712 28.537 66.327 1.00 16.61 282 TYR B N 1
ATOM 12084 C CA . TYR B 1 277 ? 29.159 28.348 66.458 1.00 16.88 282 TYR B CA 1
ATOM 12085 C C . TYR B 1 277 ? 29.757 29.415 67.391 1.00 15.67 282 TYR B C 1
ATOM 12086 O O . TYR B 1 277 ? 30.794 30.009 67.076 1.00 16.68 282 TYR B O 1
ATOM 12104 N N . CYS B 1 278 ? 29.080 29.621 68.523 1.00 15.70 283 CYS B N 1
ATOM 12105 C CA . CYS B 1 278 ? 29.476 30.566 69.585 1.00 15.89 283 CYS B CA 1
ATOM 12106 C C . CYS B 1 278 ? 29.509 32.023 69.162 1.00 17.00 283 CYS B C 1
ATOM 12107 O O . CYS B 1 278 ? 30.171 32.817 69.816 1.00 20.39 283 CYS B O 1
ATOM 12115 N N . PHE B 1 279 ? 28.823 32.380 68.087 1.00 15.85 284 PHE B N 1
ATOM 12116 C CA . PHE B 1 279 ? 28.633 33.790 67.745 1.00 16.37 284 PHE B CA 1
ATOM 12117 C C . PHE B 1 279 ? 27.178 34.171 68.042 1.00 16.33 284 PHE B C 1
ATOM 12118 O O . PHE B 1 279 ? 26.249 33.552 67.545 1.00 17.23 284 PHE B O 1
ATOM 12135 N N . ALA B 1 280 ? 26.994 35.176 68.870 1.00 18.25 285 ALA B N 1
ATOM 12136 C CA . ALA B 1 280 ? 25.664 35.471 69.403 1.00 18.61 285 ALA B CA 1
ATOM 12137 C C . ALA B 1 280 ? 24.865 36.451 68.595 1.00 21.32 285 ALA B C 1
ATOM 12138 O O . ALA B 1 280 ? 25.402 37.236 67.811 1.00 26.00 285 ALA B O 1
ATOM 12145 N N . SER B 1 281 ? 23.588 36.396 68.762 1.00 18.39 286 SER B N 1
ATOM 12146 C CA . SER B 1 281 ? 22.828 37.643 68.522 1.00 20.55 286 SER B CA 1
ATOM 12147 C C . SER B 1 281 ? 21.557 37.682 69.389 1.00 17.48 286 SER B C 1
ATOM 12148 O O . SER B 1 281 ? 21.253 36.790 70.236 1.00 19.90 286 SER B O 1
ATOM 12156 N N . ASP B 1 282 ? 21.053 38.889 69.470 1.00 18.43 287 ASP B N 1
ATOM 12157 C CA . ASP B 1 282 ? 20.143 39.245 70.549 1.00 17.89 287 ASP B CA 1
ATOM 12158 C C . ASP B 1 282 ? 19.117 40.211 69.940 1.00 17.37 287 ASP B C 1
ATOM 12159 O O . ASP B 1 282 ? 19.481 41.314 69.623 1.00 18.01 287 ASP B O 1
ATOM 12168 N N . ILE B 1 283 ? 17.872 39.779 69.757 1.00 17.06 288 ILE B N 1
ATOM 12169 C CA . ILE B 1 283 ? 16.851 40.604 69.077 1.00 18.83 288 ILE B CA 1
ATOM 12170 C C . ILE B 1 283 ? 15.598 40.600 69.919 1.00 16.93 288 ILE B C 1
ATOM 12171 O O . ILE B 1 283 ? 15.195 39.550 70.458 1.00 17.93 288 ILE B O 1
ATOM 12187 N N . THR B 1 284 ? 14.949 41.769 70.007 1.00 17.04 289 THR B N 1
ATOM 12188 C CA . THR B 1 284 ? 13.689 41.904 70.740 1.00 16.97 289 THR B CA 1
ATOM 12189 C C . THR B 1 284 ? 12.655 42.523 69.804 1.00 17.05 289 THR B C 1
ATOM 12190 O O . THR B 1 284 ? 12.946 43.526 69.121 1.00 16.97 289 THR B O 1
ATOM 12201 N N . CYS B 1 285 ? 11.477 41.895 69.770 1.00 17.35 290 CYS B N 1
ATOM 12202 C CA . CYS B 1 285 ? 10.309 42.346 69.023 1.00 17.79 290 CYS B CA 1
ATOM 12203 C C . CYS B 1 285 ? 9.182 42.527 70.018 1.00 17.65 290 CYS B C 1
ATOM 12204 O O . CYS B 1 285 ? 8.987 41.692 70.901 1.00 19.08 290 CYS B O 1
ATOM 12212 N N . SER B 1 286 ? 8.417 43.597 69.862 1.00 17.68 291 SER B N 1
ATOM 12213 C CA . SER B 1 286 ? 7.243 43.844 70.675 1.00 18.54 291 SER B CA 1
ATOM 12214 C C . SER B 1 286 ? 6.035 43.955 69.755 1.00 18.47 291 SER B C 1
ATOM 12215 O O . SER B 1 286 ? 6.116 44.541 68.673 1.00 19.72 291 SER B O 1
ATOM 12223 N N . PHE B 1 287 ? 4.913 43.407 70.187 1.00 21.44 292 PHE B N 1
ATOM 12224 C CA . PHE B 1 287 ? 3.742 43.374 69.325 1.00 22.70 292 PHE B CA 1
ATOM 12225 C C . PHE B 1 287 ? 2.498 43.047 70.136 1.00 21.48 292 PHE B C 1
ATOM 12226 O O . PHE B 1 287 ? 2.582 42.433 71.181 1.00 22.56 292 PHE B O 1
ATOM 12243 N N . PRO B 1 288 ? 1.321 43.449 69.648 1.00 21.41 293 PRO B N 1
ATOM 12244 C CA . PRO B 1 288 ? 0.073 43.118 70.328 1.00 21.34 293 PRO B CA 1
ATOM 12245 C C . PRO B 1 288 ? -0.269 41.654 70.154 1.00 23.02 293 PRO B C 1
ATOM 12246 O O . PRO B 1 288 ? -0.189 41.171 69.046 1.00 23.93 293 PRO B O 1
ATOM 12257 N N . ALA B 1 289 ? -0.649 40.976 71.227 1.00 21.62 294 ALA B N 1
ATOM 12258 C CA . ALA B 1 289 ? -0.979 39.564 71.168 1.00 23.42 294 ALA B CA 1
ATOM 12259 C C . ALA B 1 289 ? -2.038 39.255 70.117 1.00 23.53 294 ALA B C 1
ATOM 12260 O O . ALA B 1 289 ? -1.973 38.215 69.467 1.00 24.98 294 ALA B O 1
ATOM 12267 N N . ASN B 1 290 ? -3.018 40.144 69.948 1.00 24.93 295 ASN B N 1
ATOM 12268 C CA . ASN B 1 290 ? -4.142 39.854 69.043 1.00 25.63 295 ASN B CA 1
ATOM 12269 C C . ASN B 1 290 ? -3.933 40.388 67.624 1.00 27.15 295 ASN B C 1
ATOM 12270 O O . ASN B 1 290 ? -4.813 40.301 66.783 1.00 28.71 295 ASN B O 1
ATOM 12281 N N . GLY B 1 291 ? -2.743 40.902 67.350 1.00 25.61 296 GLY B N 1
ATOM 12282 C CA . GLY B 1 291 ? -2.386 41.319 66.006 1.00 27.00 296 GLY B CA 1
ATOM 12283 C C . GLY B 1 291 ? -2.851 42.708 65.589 1.00 27.36 296 GLY B C 1
ATOM 12284 O O . GLY B 1 291 ? -2.589 43.103 64.452 1.00 27.72 296 GLY B O 1
ATOM 12288 N N . LYS B 1 292 ? -3.494 43.431 66.498 1.00 27.13 297 LYS B N 1
ATOM 12289 C CA . LYS B 1 292 ? -3.980 44.786 66.224 1.00 27.26 297 LYS B CA 1
ATOM 12290 C C . LYS B 1 292 ? -3.588 45.747 67.340 1.00 27.43 297 LYS B C 1
ATOM 12291 O O . LYS B 1 292 ? -4.050 45.615 68.459 1.00 28.44 297 LYS B O 1
ATOM 12310 N N . PHE B 1 293 ? -2.761 46.745 67.034 1.00 26.75 298 PHE B N 1
ATOM 12311 C CA . PHE B 1 293 ? -2.417 47.731 68.048 1.00 27.07 298 PHE B CA 1
ATOM 12312 C C . PHE B 1 293 ? -3.610 48.590 68.408 1.00 28.84 298 PHE B C 1
ATOM 12313 O O . PHE B 1 293 ? -4.256 49.145 67.514 1.00 30.44 298 PHE B O 1
ATOM 12330 N N . THR B 1 294 ? -3.882 48.739 69.701 1.00 27.77 299 THR B N 1
ATOM 12331 C CA . THR B 1 294 ? -4.777 49.794 70.177 1.00 28.33 299 THR B CA 1
ATOM 12332 C C . THR B 1 294 ? -4.078 51.156 70.065 1.00 27.66 299 THR B C 1
ATOM 12333 O O . THR B 1 294 ? -2.859 51.225 69.867 1.00 29.54 299 THR B O 1
ATOM 12344 N N . ALA B 1 295 ? -4.834 52.238 70.233 1.00 28.03 300 ALA B N 1
ATOM 12345 C CA . ALA B 1 295 ? -4.217 53.561 70.222 1.00 27.62 300 ALA B CA 1
ATOM 12346 C C . ALA B 1 295 ? -3.133 53.724 71.280 1.00 28.26 300 ALA B C 1
ATOM 12347 O O . ALA B 1 295 ? -2.054 54.262 71.010 1.00 28.11 300 ALA B O 1
ATOM 12354 N N . ASP B 1 296 ? -3.408 53.250 72.489 1.00 28.68 301 ASP B N 1
ATOM 12355 C CA . ASP B 1 296 ? -2.434 53.345 73.554 1.00 28.80 301 ASP B CA 1
ATOM 12356 C C . ASP B 1 296 ? -1.184 52.529 73.206 1.00 25.58 301 ASP B C 1
ATOM 12357 O O . ASP B 1 296 ? -0.060 52.965 73.441 1.00 26.53 301 ASP B O 1
ATOM 12366 N N . GLN B 1 297 ? -1.371 51.321 72.671 1.00 25.57 302 GLN B N 1
ATOM 12367 C CA . GLN B 1 297 ? -0.228 50.471 72.338 1.00 24.43 302 GLN B CA 1
ATOM 12368 C C . GLN B 1 297 ? 0.583 51.082 71.215 1.00 23.98 302 GLN B C 1
ATOM 12369 O O . GLN B 1 297 ? 1.800 51.060 71.247 1.00 24.63 302 GLN B O 1
ATOM 12383 N N . LYS B 1 298 ? -0.097 51.641 70.220 1.00 23.68 303 LYS B N 1
ATOM 12384 C CA . LYS B 1 298 ? 0.585 52.307 69.128 1.00 24.67 303 LYS B CA 1
ATOM 12385 C C . LYS B 1 298 ? 1.429 53.452 69.669 1.00 23.24 303 LYS B C 1
ATOM 12386 O O . LYS B 1 298 ? 2.567 53.655 69.243 1.00 24.72 303 LYS B O 1
ATOM 12405 N N . ALA B 1 299 ? 0.869 54.213 70.603 1.00 23.47 304 ALA B N 1
ATOM 12406 C CA . ALA B 1 299 ? 1.591 55.387 71.089 1.00 24.20 304 ALA B CA 1
ATOM 12407 C C . ALA B 1 299 ? 2.861 54.992 71.839 1.00 22.63 304 ALA B C 1
ATOM 12408 O O . ALA B 1 299 ? 3.929 55.560 71.595 1.00 24.37 304 ALA B O 1
ATOM 12415 N N . VAL B 1 300 ? 2.772 54.035 72.763 1.00 22.68 305 VAL B N 1
ATOM 12416 C CA . VAL B 1 300 ? 3.972 53.613 73.491 1.00 22.71 305 VAL B CA 1
ATOM 12417 C C . VAL B 1 300 ? 4.973 52.983 72.527 1.00 21.19 305 VAL B C 1
ATOM 12418 O O . VAL B 1 300 ? 6.178 53.279 72.554 1.00 21.72 305 VAL B O 1
ATOM 12431 N N . TYR B 1 301 ? 4.476 52.100 71.668 1.00 21.70 306 TYR B N 1
ATOM 12432 C CA . TYR B 1 301 ? 5.344 51.409 70.733 1.00 20.95 306 TYR B CA 1
ATOM 12433 C C . TYR B 1 301 ? 6.088 52.408 69.810 1.00 20.48 306 TYR B C 1
ATOM 12434 O O . TYR B 1 301 ? 7.304 52.305 69.635 1.00 20.98 306 TYR B O 1
ATOM 12452 N N . GLU B 1 302 ? 5.361 53.377 69.243 1.00 20.55 307 GLU B N 1
ATOM 12453 C CA . GLU B 1 302 ? 5.972 54.321 68.304 1.00 21.56 307 GLU B CA 1
ATOM 12454 C C . GLU B 1 302 ? 6.940 55.285 68.995 1.00 21.11 307 GLU B C 1
ATOM 12455 O O . GLU B 1 302 ? 7.848 55.795 68.347 1.00 22.27 307 GLU B O 1
ATOM 12467 N N . ALA B 1 303 ? 6.794 55.456 70.309 1.00 21.56 308 ALA B N 1
ATOM 12468 C CA . ALA B 1 303 ? 7.750 56.226 71.101 1.00 21.20 308 ALA B CA 1
ATOM 12469 C C . ALA B 1 303 ? 9.103 55.516 71.112 1.00 19.21 308 ALA B C 1
ATOM 12470 O O . ALA B 1 303 ? 10.148 56.137 70.908 1.00 19.83 308 ALA B O 1
ATOM 12477 N N . VAL B 1 304 ? 9.092 54.205 71.309 1.00 20.04 309 VAL B N 1
ATOM 12478 C CA . VAL B 1 304 ? 10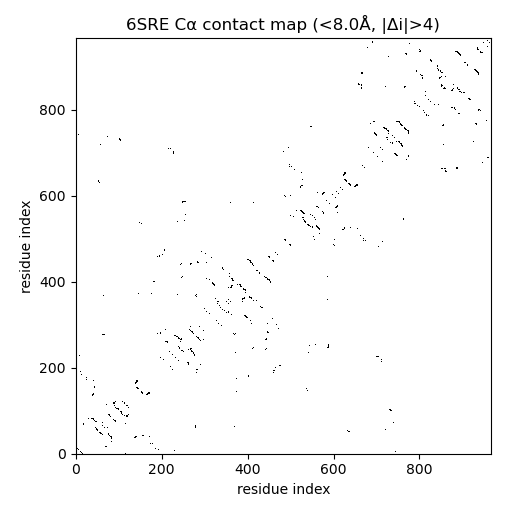.323 53.434 71.292 1.00 19.65 309 VAL B CA 1
ATOM 12479 C C . VAL B 1 304 ? 10.852 53.291 69.856 1.00 20.54 309 VAL B C 1
ATOM 12480 O O . VAL B 1 304 ? 12.062 53.262 69.624 1.00 20.08 309 VAL B O 1
ATOM 12493 N N . LEU B 1 305 ? 9.951 53.206 68.877 1.00 19.96 310 LEU B N 1
ATOM 12494 C CA . LEU B 1 305 ? 10.400 53.161 67.488 1.00 20.06 310 LEU B CA 1
ATOM 12495 C C . LEU B 1 305 ? 11.148 54.444 67.144 1.00 19.19 310 LEU B C 1
ATOM 12496 O O . LEU B 1 305 ? 12.165 54.422 66.461 1.00 20.34 310 LEU B O 1
ATOM 12512 N N . ARG B 1 306 ? 10.633 55.566 67.630 1.00 19.99 311 ARG B N 1
ATOM 12513 C CA . ARG B 1 306 ? 11.263 56.848 67.358 1.00 20.09 311 ARG B CA 1
ATOM 12514 C C . ARG B 1 306 ? 12.658 56.928 67.968 1.00 21.27 311 ARG B C 1
ATOM 12515 O O . ARG B 1 306 ? 13.617 57.362 67.305 1.00 21.47 311 ARG B O 1
ATOM 12536 N N . SER B 1 307 ? 12.793 56.489 69.219 1.00 21.26 312 SER B N 1
ATOM 12537 C CA . SER B 1 307 ? 14.107 56.576 69.857 1.00 19.95 312 SER B CA 1
ATOM 12538 C C . SER B 1 307 ? 15.077 55.602 69.178 1.00 18.72 312 SER B C 1
ATOM 12539 O O . SER B 1 307 ? 16.238 55.926 68.934 1.00 19.62 312 SER B O 1
ATOM 12547 N N . SER B 1 308 ? 14.596 54.402 68.865 1.00 19.40 313 SER B N 1
ATOM 12548 C CA . SER B 1 308 ? 15.398 53.434 68.129 1.00 19.03 313 SER B CA 1
ATOM 12549 C C . SER B 1 308 ? 15.978 54.034 66.837 1.00 19.33 313 SER B C 1
ATOM 12550 O O . SER B 1 308 ? 17.189 53.965 66.582 1.00 20.57 313 SER B O 1
ATOM 12558 N N . ARG B 1 309 ? 15.122 54.641 66.032 1.00 19.72 314 ARG B N 1
ATOM 12559 C CA . ARG B 1 309 ? 15.549 55.163 64.752 1.00 20.23 314 ARG B CA 1
ATOM 12560 C C . ARG B 1 309 ? 16.397 56.417 64.919 1.00 20.94 314 ARG B C 1
ATOM 12561 O O . ARG B 1 309 ? 17.328 56.635 64.142 1.00 22.10 314 ARG B O 1
ATOM 12582 N N . ALA B 1 310 ? 16.143 57.203 65.960 1.00 21.85 315 ALA B N 1
ATOM 12583 C CA . ALA B 1 310 ? 16.975 58.381 66.189 1.00 21.17 315 ALA B CA 1
ATOM 12584 C C . ALA B 1 310 ? 18.400 57.982 66.558 1.00 19.80 315 ALA B C 1
ATOM 12585 O O . ALA B 1 310 ? 19.368 58.551 66.046 1.00 20.85 315 ALA B O 1
ATOM 12592 N N . VAL B 1 311 ? 18.524 56.995 67.432 1.00 18.37 316 VAL B N 1
ATOM 12593 C CA . VAL B 1 311 ? 19.835 56.513 67.833 1.00 19.43 316 VAL B CA 1
ATOM 12594 C C . VAL B 1 311 ? 20.540 55.912 66.619 1.00 20.49 316 VAL B C 1
ATOM 12595 O O . VAL B 1 311 ? 21.702 56.247 66.342 1.00 20.73 316 VAL B O 1
ATOM 12608 N N . MET B 1 312 ? 19.848 55.049 65.874 1.00 20.77 317 MET B N 1
ATOM 12609 C CA . MET B 1 312 ? 20.493 54.442 64.715 1.00 20.63 317 MET B CA 1
ATOM 12610 C C . MET B 1 312 ? 20.966 55.497 63.720 1.00 20.29 317 MET B C 1
ATOM 12611 O O . MET B 1 312 ? 22.003 55.324 63.084 1.00 22.41 317 MET B O 1
ATOM 12625 N N . GLY B 1 313 ? 20.206 56.572 63.550 1.00 21.18 318 GLY B N 1
ATOM 12626 C CA . GLY B 1 313 ? 20.572 57.605 62.605 1.00 22.23 318 GLY B CA 1
ATOM 12627 C C . GLY B 1 313 ? 21.698 58.495 63.083 1.00 22.31 318 GLY B C 1
ATOM 12628 O O . GLY B 1 313 ? 22.344 59.151 62.269 1.00 25.18 318 GLY B O 1
ATOM 12632 N N . ALA B 1 314 ? 21.907 58.539 64.395 1.00 22.34 319 ALA B N 1
ATOM 12633 C CA . ALA B 1 314 ? 22.950 59.370 65.012 1.00 22.21 319 ALA B CA 1
ATOM 12634 C C . ALA B 1 314 ? 24.273 58.635 65.224 1.00 21.15 319 ALA B C 1
ATOM 12635 O O . ALA B 1 314 ? 25.332 59.252 65.307 1.00 23.84 319 ALA B O 1
ATOM 12642 N N . MET B 1 315 ? 24.216 57.312 65.303 1.00 21.22 320 MET B N 1
ATOM 12643 C CA . MET B 1 315 ? 25.428 56.519 65.546 1.00 22.95 320 MET B CA 1
ATOM 12644 C C . MET B 1 315 ? 26.442 56.596 64.427 1.00 21.56 320 MET B C 1
ATOM 12645 O O . MET B 1 315 ? 26.115 56.386 63.255 1.00 25.06 320 MET B O 1
ATOM 12659 N N . LYS B 1 316 ? 27.691 56.850 64.800 1.00 21.51 321 LYS B N 1
ATOM 12660 C CA . LYS B 1 316 ? 28.777 56.910 63.844 1.00 22.50 321 LYS B CA 1
ATOM 12661 C C . LYS B 1 316 ? 30.066 56.982 64.654 1.00 23.36 321 LYS B C 1
ATOM 12662 O O . LYS B 1 316 ? 30.037 57.225 65.862 1.00 22.94 321 LYS B O 1
ATOM 12681 N N . PRO B 1 317 ? 31.214 56.789 64.002 1.00 22.97 322 PRO B N 1
ATOM 12682 C CA . PRO B 1 317 ? 32.465 56.865 64.764 1.00 22.96 322 PRO B CA 1
ATOM 12683 C C . PRO B 1 317 ? 32.611 58.186 65.501 1.00 22.55 322 PRO B C 1
ATOM 12684 O O . PRO B 1 317 ? 32.281 59.243 64.954 1.00 24.17 322 PRO B O 1
ATOM 12695 N N . GLY B 1 318 ? 33.086 58.125 66.743 1.00 22.66 323 GLY B N 1
ATOM 12696 C CA . GLY B 1 318 ? 33.298 59.318 67.546 1.00 24.32 323 GLY B CA 1
ATOM 12697 C C . GLY B 1 318 ? 32.169 59.679 68.492 1.00 22.63 323 GLY B C 1
ATOM 12698 O O . GLY B 1 318 ? 32.343 60.461 69.440 1.00 24.01 323 GLY B O 1
ATOM 12702 N N . VAL B 1 319 ? 30.999 59.102 68.249 1.00 22.62 324 VAL B N 1
ATOM 12703 C CA . VAL B 1 319 ? 29.859 59.334 69.125 1.00 21.89 324 VAL B CA 1
ATOM 12704 C C . VAL B 1 319 ? 30.128 58.656 70.470 1.00 21.32 324 VAL B C 1
ATOM 12705 O O . VAL B 1 319 ? 30.636 57.534 70.529 1.00 22.36 324 VAL B O 1
ATOM 12718 N N . TRP B 1 320 ? 29.825 59.360 71.551 1.00 20.76 325 TRP B N 1
ATOM 12719 C CA . TRP B 1 320 ? 29.964 58.834 72.905 1.00 20.97 325 TRP B CA 1
ATOM 12720 C C . TRP B 1 320 ? 28.706 58.067 73.259 1.00 19.33 325 TRP B C 1
ATOM 12721 O O . TRP B 1 320 ? 27.613 58.631 73.237 1.00 20.76 325 TRP B O 1
ATOM 12742 N N . TRP B 1 321 ? 28.809 56.772 73.561 1.00 19.71 326 TRP B N 1
ATOM 12743 C CA . TRP B 1 321 ? 27.588 55.975 73.731 1.00 18.75 326 TRP B CA 1
ATOM 12744 C C . TRP B 1 321 ? 26.625 56.512 74.819 1.00 19.95 326 TRP B C 1
ATOM 12745 O O . TRP B 1 321 ? 25.410 56.504 74.613 1.00 19.50 326 TRP B O 1
ATOM 12766 N N . PRO B 1 322 ? 27.138 57.034 75.951 1.00 19.66 327 PRO B N 1
ATOM 12767 C CA . PRO B 1 322 ? 26.211 57.638 76.916 1.00 19.66 327 PRO B CA 1
ATOM 12768 C C . PRO B 1 322 ? 25.338 58.768 76.337 1.00 20.12 327 PRO B C 1
ATOM 12769 O O . PRO B 1 322 ? 24.213 58.947 76.797 1.00 19.08 327 PRO B O 1
ATOM 12780 N N . ASP B 1 323 ? 25.843 59.506 75.350 1.00 19.10 328 ASP B N 1
ATOM 12781 C CA . ASP B 1 323 ? 25.032 60.544 74.693 1.00 18.52 328 ASP B CA 1
ATOM 12782 C C . ASP B 1 323 ? 23.867 59.914 73.934 1.00 18.87 328 ASP B C 1
ATOM 12783 O O . ASP B 1 323 ? 22.804 60.516 73.841 1.00 20.41 328 ASP B O 1
ATOM 12792 N N . MET B 1 324 ? 24.052 58.704 73.392 1.00 18.84 329 MET B N 1
ATOM 12793 C CA . MET B 1 324 ? 22.942 58.030 72.711 1.00 17.75 329 MET B CA 1
ATOM 12794 C C . MET B 1 324 ? 21.911 57.590 73.734 1.00 18.19 329 MET B C 1
ATOM 12795 O O . MET B 1 324 ? 20.723 57.658 73.470 1.00 18.18 329 MET B O 1
ATOM 12809 N N . HIS B 1 325 ? 22.351 57.113 74.892 1.00 18.77 330 HIS B N 1
ATOM 12810 C CA . HIS B 1 325 ? 21.415 56.744 75.941 1.00 17.76 330 HIS B CA 1
ATOM 12811 C C . HIS B 1 325 ? 20.569 57.964 76.355 1.00 17.82 330 HIS B C 1
ATOM 12812 O O . HIS B 1 325 ? 19.354 57.889 76.461 1.00 18.06 330 HIS B O 1
ATOM 12826 N N . ARG B 1 326 ? 21.214 59.107 76.561 1.00 18.74 331 ARG B N 1
ATOM 12827 C CA A ARG B 1 326 ? 20.494 60.313 76.944 0.47 18.89 331 ARG B CA 1
ATOM 12828 C CA B ARG B 1 326 ? 20.479 60.299 76.948 0.53 20.27 331 ARG B CA 1
ATOM 12829 C C . ARG B 1 326 ? 19.563 60.794 75.830 1.00 19.59 331 ARG B C 1
ATOM 12830 O O . ARG B 1 326 ? 18.519 61.374 76.116 1.00 19.42 331 ARG B O 1
ATOM 12871 N N . LEU B 1 327 ? 19.959 60.599 74.576 1.00 20.05 332 LEU B N 1
ATOM 12872 C CA . LEU B 1 327 ? 19.088 60.925 73.448 1.00 20.64 332 LEU B CA 1
ATOM 12873 C C . LEU B 1 327 ? 17.798 60.108 73.510 1.00 20.41 332 LEU B C 1
ATOM 12874 O O . LEU B 1 327 ? 16.695 60.624 73.340 1.00 19.99 332 LEU B O 1
ATOM 12890 N N . ALA B 1 328 ? 17.938 58.813 73.746 1.00 19.56 333 ALA B N 1
ATOM 12891 C CA . ALA B 1 328 ? 16.773 57.953 73.896 1.00 19.71 333 ALA B CA 1
ATOM 12892 C C . ALA B 1 328 ? 15.890 58.395 75.055 1.00 19.43 333 ALA B C 1
ATOM 12893 O O . ALA B 1 328 ? 14.663 58.441 74.915 1.00 18.37 333 ALA B O 1
ATOM 12900 N N . ASP B 1 329 ? 16.490 58.699 76.201 1.00 19.46 334 ASP B N 1
ATOM 12901 C CA . ASP B 1 329 ? 15.737 59.201 77.347 1.00 20.32 334 ASP B CA 1
ATOM 12902 C C . ASP B 1 329 ? 14.938 60.434 76.957 1.00 20.99 334 ASP B C 1
ATOM 12903 O O . ASP B 1 329 ? 13.759 60.536 77.294 1.00 21.07 334 ASP B O 1
ATOM 12912 N N . ARG B 1 330 ? 15.576 61.388 76.284 1.00 20.48 335 ARG B N 1
ATOM 12913 C CA . ARG B 1 330 ? 14.891 62.639 75.941 1.00 22.65 335 ARG B CA 1
ATOM 12914 C C . ARG B 1 330 ? 13.716 62.374 75.016 1.00 21.08 335 ARG B C 1
ATOM 12915 O O . ARG B 1 330 ? 12.621 62.935 75.189 1.00 22.43 335 ARG B O 1
ATOM 12936 N N . ILE B 1 331 ? 13.916 61.495 74.033 1.00 19.73 336 ILE B N 1
ATOM 12937 C CA . ILE B 1 331 ? 12.844 61.162 73.104 1.00 21.36 336 ILE B CA 1
ATOM 12938 C C . ILE B 1 331 ? 11.716 60.451 73.839 1.00 20.89 336 ILE B C 1
ATOM 12939 O O . ILE B 1 331 ? 10.540 60.787 73.616 1.00 20.02 336 ILE B O 1
ATOM 12955 N N . HIS B 1 332 ? 12.023 59.494 74.721 1.00 19.75 337 HIS B N 1
ATOM 12956 C CA . HIS B 1 332 ? 10.949 58.826 75.469 1.00 19.38 337 HIS B CA 1
ATOM 12957 C C . HIS B 1 332 ? 10.124 59.825 76.271 1.00 20.27 337 HIS B C 1
ATOM 12958 O O . HIS B 1 332 ? 8.888 59.783 76.274 1.00 20.28 337 HIS B O 1
ATOM 12972 N N . LEU B 1 333 ? 10.806 60.739 76.947 1.00 19.55 338 LEU B N 1
ATOM 12973 C CA . LEU B 1 333 ? 10.109 61.745 77.748 1.00 20.10 338 LEU B CA 1
ATOM 12974 C C . LEU B 1 333 ? 9.263 62.651 76.861 1.00 21.22 338 LEU B C 1
ATOM 12975 O O . LEU B 1 333 ? 8.122 62.948 77.203 1.00 21.57 338 LEU B O 1
ATOM 12991 N N . GLU B 1 334 ? 9.790 63.081 75.720 1.00 21.82 339 GLU B N 1
ATOM 12992 C CA . GLU B 1 334 ? 8.988 63.884 74.805 1.00 21.66 339 GLU B CA 1
ATOM 12993 C C . GLU B 1 334 ? 7.728 63.160 74.392 1.00 20.82 339 GLU B C 1
ATOM 12994 O O . GLU B 1 334 ? 6.639 63.744 74.351 1.00 22.56 339 GLU B O 1
ATOM 13006 N N . GLU B 1 335 ? 7.871 61.885 74.053 1.00 20.82 340 GLU B N 1
ATOM 13007 C CA . GLU B 1 335 ? 6.729 61.150 73.521 1.00 22.79 340 GLU B CA 1
ATOM 13008 C C . GLU B 1 335 ? 5.724 60.795 74.607 1.00 22.68 340 GLU B C 1
ATOM 13009 O O . GLU B 1 335 ? 4.525 60.763 74.344 1.00 23.81 340 GLU B O 1
ATOM 13021 N N . LEU B 1 336 ? 6.201 60.522 75.814 1.00 22.77 341 LEU B N 1
ATOM 13022 C CA . LEU B 1 336 ? 5.298 60.272 76.924 1.00 21.89 341 LEU B CA 1
ATOM 13023 C C . LEU B 1 336 ? 4.517 61.532 77.278 1.00 23.07 341 LEU B C 1
ATOM 13024 O O . LEU B 1 336 ? 3.382 61.456 77.718 1.00 23.02 341 LEU B O 1
ATOM 13040 N N . ALA B 1 337 ? 5.137 62.686 77.085 1.00 23.25 342 ALA B N 1
ATOM 13041 C CA . ALA B 1 337 ? 4.430 63.944 77.260 1.00 23.75 342 ALA B CA 1
ATOM 13042 C C . ALA B 1 337 ? 3.423 64.152 76.125 1.00 24.83 342 ALA B C 1
ATOM 13043 O O . ALA B 1 337 ? 2.292 64.572 76.367 1.00 23.63 342 ALA B O 1
ATOM 13050 N N . HIS B 1 338 ? 3.811 63.817 74.892 1.00 24.00 343 HIS B N 1
ATOM 13051 C CA . HIS B 1 338 ? 2.881 63.920 73.752 1.00 24.96 343 HIS B CA 1
ATOM 13052 C C . HIS B 1 338 ? 1.658 63.006 73.926 1.00 25.23 343 HIS B C 1
ATOM 13053 O O . HIS B 1 338 ? 0.626 63.251 73.296 1.00 26.36 343 HIS B O 1
ATOM 13067 N N . MET B 1 339 ? 1.798 61.950 74.726 1.00 24.80 344 MET B N 1
ATOM 13068 C CA A MET B 1 339 ? 0.721 61.011 75.054 0.74 24.52 344 MET B CA 1
ATOM 13069 C CA B MET B 1 339 ? 0.671 61.047 74.987 0.26 24.74 344 MET B CA 1
ATOM 13070 C C . MET B 1 339 ? -0.149 61.446 76.204 1.00 23.88 344 MET B C 1
ATOM 13071 O O . MET B 1 339 ? -1.167 60.813 76.493 1.00 27.33 344 MET B O 1
ATOM 13098 N N . GLY B 1 340 ? 0.304 62.457 76.933 1.00 24.23 345 GLY B N 1
ATOM 13099 C CA . GLY B 1 340 ? -0.408 62.937 78.106 1.00 24.11 345 GLY B CA 1
ATOM 13100 C C . GLY B 1 340 ? -0.054 62.247 79.416 1.00 24.48 345 GLY B C 1
ATOM 13101 O O . GLY B 1 340 ? -0.609 62.561 80.456 1.00 27.35 345 GLY B O 1
ATOM 13105 N N . ILE B 1 341 ? 0.877 61.306 79.377 1.00 25.39 346 ILE B N 1
ATOM 13106 C CA . ILE B 1 341 ? 1.321 60.626 80.592 1.00 25.57 346 ILE B CA 1
ATOM 13107 C C . ILE B 1 341 ? 2.158 61.584 81.458 1.00 26.80 346 ILE B C 1
ATOM 13108 O O . ILE B 1 341 ? 2.089 61.539 82.684 1.00 26.65 346 ILE B O 1
ATOM 13124 N N . LEU B 1 342 ? 2.948 62.427 80.796 1.00 26.05 347 LEU B N 1
ATOM 13125 C CA . LEU B 1 342 ? 3.780 63.445 81.453 1.00 24.38 347 LEU B CA 1
ATOM 13126 C C . LEU B 1 342 ? 3.366 64.838 81.005 1.00 26.74 347 LEU B C 1
ATOM 13127 O O . LEU B 1 342 ? 2.837 65.011 79.907 1.00 28.44 347 LEU B O 1
ATOM 13143 N N . SER B 1 343 ? 3.590 65.825 81.870 1.00 26.65 348 SER B N 1
ATOM 13144 C CA . SER B 1 343 ? 3.427 67.232 81.500 1.00 28.31 348 SER B CA 1
ATOM 13145 C C . SER B 1 343 ? 4.541 68.051 82.122 1.00 27.88 348 SER B C 1
ATOM 13146 O O . SER B 1 343 ? 5.155 67.646 83.105 1.00 29.50 348 SER B O 1
ATOM 13154 N N . GLY B 1 344 ? 4.819 69.194 81.512 1.00 29.42 349 GLY B N 1
ATOM 13155 C CA . GLY B 1 344 ? 5.790 70.122 82.045 1.00 29.51 349 GLY B CA 1
ATOM 13156 C C . GLY B 1 344 ? 6.963 70.234 81.109 1.00 30.72 349 GLY B C 1
ATOM 13157 O O . GLY B 1 344 ? 6.894 69.842 79.946 1.00 30.62 349 GLY B O 1
ATOM 13161 N N . SER B 1 345 ? 8.048 70.799 81.616 1.00 31.14 350 SER B N 1
ATOM 13162 C CA . SER B 1 345 ? 9.236 71.000 80.814 1.00 31.38 350 SER B CA 1
ATOM 13163 C C . SER B 1 345 ? 10.066 69.732 80.684 1.00 30.29 350 SER B C 1
ATOM 13164 O O . SER B 1 345 ? 10.547 69.175 81.687 1.00 29.60 350 SER B O 1
ATOM 13172 N N . VAL B 1 346 ? 10.255 69.289 79.445 1.00 30.34 351 VAL B N 1
ATOM 13173 C CA . VAL B 1 346 ? 11.037 68.086 79.201 1.00 30.32 351 VAL B CA 1
ATOM 13174 C C . VAL B 1 346 ? 12.508 68.291 79.613 1.00 28.89 351 VAL B C 1
ATOM 13175 O O . VAL B 1 346 ? 13.148 67.388 80.136 1.00 28.24 351 VAL B O 1
ATOM 13188 N N . ASP B 1 347 ? 13.034 69.498 79.428 1.00 30.40 352 ASP B N 1
ATOM 13189 C CA . ASP B 1 347 ? 14.363 69.815 79.938 1.00 29.94 352 ASP B CA 1
ATOM 13190 C C . ASP B 1 347 ? 14.474 69.548 81.439 1.00 28.82 352 ASP B C 1
ATOM 13191 O O . ASP B 1 347 ? 15.485 69.020 81.903 1.00 28.20 352 ASP B O 1
ATOM 13200 N N . ALA B 1 348 ? 13.450 69.946 82.186 1.00 28.19 353 ALA B N 1
ATOM 13201 C CA . ALA B 1 348 ? 13.421 69.738 83.634 1.00 29.44 353 ALA B CA 1
ATOM 13202 C C . ALA B 1 348 ? 13.298 68.249 83.976 1.00 28.41 353 ALA B C 1
ATOM 13203 O O . ALA B 1 348 ? 13.904 67.774 84.939 1.00 29.01 353 ALA B O 1
ATOM 13210 N N . MET B 1 349 ? 12.515 67.517 83.189 1.00 26.38 354 MET B N 1
ATOM 13211 C CA . MET B 1 349 ? 12.382 66.068 83.400 1.00 25.61 354 MET B CA 1
ATOM 13212 C C . MET B 1 349 ? 13.736 65.379 83.270 1.00 26.93 354 MET B C 1
ATOM 13213 O O . MET B 1 349 ? 14.096 64.522 84.074 1.00 28.63 354 MET B O 1
ATOM 13227 N N . VAL B 1 350 ? 14.485 65.754 82.239 1.00 26.54 355 VAL B N 1
ATOM 13228 C CA . VAL B 1 350 ? 15.819 65.198 82.008 1.00 27.55 355 VAL B CA 1
ATOM 13229 C C . VAL B 1 350 ? 16.758 65.514 83.162 1.00 28.75 355 VAL B C 1
ATOM 13230 O O . VAL B 1 350 ? 17.529 64.651 83.600 1.00 29.88 355 VAL B O 1
ATOM 13243 N N . GLN B 1 351 ? 16.688 66.742 83.659 1.00 30.27 356 GLN B N 1
ATOM 13244 C CA . GLN B 1 351 ? 17.534 67.159 84.770 1.00 33.49 356 GLN B CA 1
ATOM 13245 C C . GLN B 1 351 ? 17.211 66.347 86.019 1.00 33.53 356 GLN B C 1
ATOM 13246 O O . GLN B 1 351 ? 18.083 66.110 86.858 1.00 35.47 356 GLN B O 1
ATOM 13260 N N . ALA B 1 352 ? 15.964 65.895 86.114 1.00 31.12 357 ALA B N 1
ATOM 13261 C CA . ALA B 1 352 ? 15.500 65.063 87.231 1.00 29.81 357 ALA B CA 1
ATOM 13262 C C . ALA B 1 352 ? 15.699 63.561 87.006 1.00 29.76 357 ALA B C 1
ATOM 13263 O O . ALA B 1 352 ? 15.255 62.764 87.824 1.00 31.23 357 ALA B O 1
ATOM 13270 N N . HIS B 1 353 ? 16.364 63.199 85.915 1.00 28.52 358 HIS B N 1
ATOM 13271 C CA . HIS B 1 353 ? 16.601 61.797 85.553 1.00 28.04 358 HIS B CA 1
ATOM 13272 C C . HIS B 1 353 ? 15.308 60.989 85.406 1.00 25.58 358 HIS B C 1
ATOM 13273 O O . HIS B 1 353 ? 15.273 59.786 85.705 1.00 26.13 358 HIS B O 1
ATOM 13287 N N . LEU B 1 354 ? 14.250 61.623 84.916 1.00 23.51 359 LEU B N 1
ATOM 13288 C CA . LEU B 1 354 ? 12.960 60.957 84.840 1.00 22.27 359 LEU B CA 1
ATOM 13289 C C . LEU B 1 354 ? 12.963 59.826 83.788 1.00 21.64 359 LEU B C 1
ATOM 13290 O O . LEU B 1 354 ? 12.171 58.872 83.874 1.00 21.60 359 LEU B O 1
ATOM 13306 N N . GLY B 1 355 ? 13.848 59.906 82.801 1.00 21.11 360 GLY B N 1
ATOM 13307 C CA . GLY B 1 355 ? 13.912 58.874 81.781 1.00 20.78 360 GLY B CA 1
ATOM 13308 C C . GLY B 1 355 ? 14.167 57.488 82.345 1.00 20.07 360 GLY B C 1
ATOM 13309 O O . GLY B 1 355 ? 13.644 56.498 81.833 1.00 19.98 360 GLY B O 1
ATOM 13313 N N . ALA B 1 356 ? 14.942 57.428 83.418 1.00 20.98 361 ALA B N 1
ATOM 13314 C CA . ALA B 1 356 ? 15.319 56.158 84.029 1.00 21.31 361 ALA B CA 1
ATOM 13315 C C . ALA B 1 356 ? 14.141 55.471 84.708 1.00 22.18 361 ALA B C 1
ATOM 13316 O O . ALA B 1 356 ? 14.192 54.274 84.941 1.00 21.42 361 ALA B O 1
ATOM 13323 N N . VAL B 1 357 ? 13.076 56.209 85.029 1.00 21.31 362 VAL B N 1
ATOM 13324 C CA . VAL B 1 357 ? 11.870 55.578 85.565 1.00 21.69 362 VAL B CA 1
ATOM 13325 C C . VAL B 1 357 ? 11.270 54.653 84.515 1.00 21.31 362 VAL B C 1
ATOM 13326 O O . VAL B 1 357 ? 10.777 53.564 84.846 1.00 22.27 362 VAL B O 1
ATOM 13339 N N . PHE B 1 358 ? 11.351 55.063 83.256 1.00 19.69 363 PHE B N 1
ATOM 13340 C CA . PHE B 1 358 ? 10.715 54.344 82.156 1.00 19.44 363 PHE B CA 1
ATOM 13341 C C . PHE B 1 358 ? 11.655 53.409 81.413 1.00 18.80 363 PHE B C 1
ATOM 13342 O O . PHE B 1 358 ? 11.201 52.439 80.802 1.00 19.39 363 PHE B O 1
ATOM 13359 N N . MET B 1 359 ? 12.952 53.699 81.480 1.00 18.56 364 MET B N 1
ATOM 13360 C CA . MET B 1 359 ? 13.975 52.813 80.910 1.00 18.14 364 MET B CA 1
ATOM 13361 C C . MET B 1 359 ? 15.098 52.637 81.927 1.00 18.37 364 MET B C 1
ATOM 13362 O O . MET B 1 359 ? 16.089 53.344 81.874 1.00 20.61 364 MET B O 1
ATOM 13376 N N . PRO B 1 360 ? 14.961 51.681 82.856 1.00 19.40 365 PRO B N 1
ATOM 13377 C CA . PRO B 1 360 ? 15.957 51.580 83.939 1.00 21.30 365 PRO B CA 1
ATOM 13378 C C . PRO B 1 360 ? 17.281 50.893 83.533 1.00 25.95 365 PRO B C 1
ATOM 13379 O O . PRO B 1 360 ? 18.254 50.956 84.273 1.00 32.44 365 PRO B O 1
ATOM 13390 N N . HIS B 1 361 ? 17.340 50.364 82.330 1.00 22.06 366 HIS B N 1
ATOM 13391 C CA . HIS B 1 361 ? 18.500 49.652 81.824 1.00 18.59 366 HIS B CA 1
ATOM 13392 C C . HIS B 1 361 ? 19.305 50.466 80.824 1.00 17.79 366 HIS B C 1
ATOM 13393 O O . HIS B 1 361 ? 18.875 51.531 80.371 1.00 18.72 366 HIS B O 1
ATOM 13407 N N . GLY B 1 362 ? 20.478 49.974 80.465 1.00 18.05 367 GLY B N 1
ATOM 13408 C CA . GLY B 1 362 ? 21.275 50.665 79.474 1.00 17.38 367 GLY B CA 1
ATOM 13409 C C . GLY B 1 362 ? 20.722 50.561 78.071 1.00 16.55 367 GLY B C 1
ATOM 13410 O O . GLY B 1 362 ? 20.085 49.572 77.702 1.00 17.67 367 GLY B O 1
ATOM 13414 N N . LEU B 1 363 ? 20.992 51.575 77.257 1.00 17.25 368 LEU B N 1
ATOM 13415 C CA . LEU B 1 363 ? 20.504 51.601 75.887 1.00 16.95 368 LEU B CA 1
ATOM 13416 C C . LEU B 1 363 ? 20.916 50.391 75.044 1.00 15.58 368 LEU B C 1
ATOM 13417 O O . LEU B 1 363 ? 20.140 49.938 74.202 1.00 16.16 368 LEU B O 1
ATOM 13433 N N . GLY B 1 364 ? 22.138 49.910 75.218 1.00 16.09 369 GLY B N 1
ATOM 13434 C CA . GLY B 1 364 ? 22.555 48.722 74.498 1.00 16.15 369 GLY B CA 1
ATOM 13435 C C . GLY B 1 364 ? 23.997 48.419 74.829 1.00 15.22 369 GLY B C 1
ATOM 13436 O O . GLY B 1 364 ? 24.638 49.155 75.584 1.00 15.84 369 GLY B O 1
ATOM 13440 N N . HIS B 1 365 ? 24.490 47.301 74.293 1.00 15.72 370 HIS B N 1
ATOM 13441 C CA . HIS B 1 365 ? 25.762 46.727 74.740 1.00 15.13 370 HIS B CA 1
ATOM 13442 C C . HIS B 1 365 ? 26.537 46.149 73.576 1.00 16.04 370 HIS B C 1
ATOM 13443 O O . HIS B 1 365 ? 25.955 45.831 72.533 1.00 15.55 370 HIS B O 1
ATOM 13457 N N . PHE B 1 366 ? 27.842 45.992 73.765 1.00 14.24 371 PHE B N 1
ATOM 13458 C CA . PHE B 1 366 ? 28.630 45.224 72.831 1.00 14.43 371 PHE B CA 1
ATOM 13459 C C . PHE B 1 366 ? 28.078 43.808 72.714 1.00 14.18 371 PHE B C 1
ATOM 13460 O O . PHE B 1 366 ? 27.588 43.239 73.699 1.00 15.38 371 PHE B O 1
ATOM 13477 N N . LEU B 1 367 ? 28.212 43.247 71.517 1.00 15.36 372 LEU B N 1
ATOM 13478 C CA . LEU B 1 367 ? 27.722 41.919 71.163 1.00 15.77 372 LEU B CA 1
ATOM 13479 C C . LEU B 1 367 ? 28.818 41.203 70.374 1.00 15.34 372 LEU B C 1
ATOM 13480 O O . LEU B 1 367 ? 29.505 41.809 69.543 1.00 17.76 372 LEU B O 1
ATOM 13496 N N . GLY B 1 368 ? 28.999 39.911 70.626 1.00 15.58 373 GLY B N 1
ATOM 13497 C CA . GLY B 1 368 ? 29.972 39.168 69.863 1.00 16.89 373 GLY B CA 1
ATOM 13498 C C . GLY B 1 368 ? 29.882 37.702 70.207 1.00 16.53 373 GLY B C 1
ATOM 13499 O O . GLY B 1 368 ? 28.819 37.101 70.067 1.00 17.82 373 GLY B O 1
ATOM 13503 N N . ILE B 1 369 ? 30.986 37.129 70.678 1.00 16.52 374 ILE B N 1
ATOM 13504 C CA . ILE B 1 369 ? 30.954 35.726 71.091 1.00 16.40 374 ILE B CA 1
ATOM 13505 C C . ILE B 1 369 ? 30.132 35.561 72.371 1.00 16.88 374 ILE B C 1
ATOM 13506 O O . ILE B 1 369 ? 29.506 34.525 72.574 1.00 18.55 374 ILE B O 1
ATOM 13522 N N . ASP B 1 370 ? 30.081 36.592 73.200 1.00 15.19 375 ASP B N 1
ATOM 13523 C CA . ASP B 1 370 ? 29.116 36.665 74.292 1.00 15.82 375 ASP B CA 1
ATOM 13524 C C . ASP B 1 370 ? 28.016 37.662 73.941 1.00 14.59 375 ASP B C 1
ATOM 13525 O O . ASP B 1 370 ? 28.277 38.667 73.268 1.00 15.34 375 ASP B O 1
ATOM 13534 N N . VAL B 1 371 ? 26.797 37.411 74.417 1.00 16.11 376 VAL B N 1
ATOM 13535 C CA . VAL B 1 371 ? 25.683 38.326 74.184 1.00 16.39 376 VAL B CA 1
ATOM 13536 C C . VAL B 1 371 ? 25.997 39.693 74.815 1.00 14.93 376 VAL B C 1
ATOM 13537 O O . VAL B 1 371 ? 25.802 40.720 74.157 1.00 17.05 376 VAL B O 1
ATOM 13550 N N . HIS B 1 372 ? 26.500 39.688 76.052 1.00 15.66 377 HIS B N 1
ATOM 13551 C CA . HIS B 1 372 ? 27.060 40.890 76.659 1.00 15.00 377 HIS B CA 1
ATOM 13552 C C . HIS B 1 372 ? 28.562 40.799 76.463 1.00 15.02 377 HIS B C 1
ATOM 13553 O O . HIS B 1 372 ? 29.247 40.179 77.258 1.00 16.78 377 HIS B O 1
ATOM 13568 N N . ASP B 1 373 ? 29.044 41.368 75.366 1.00 14.25 378 ASP B N 1
ATOM 13569 C CA . ASP B 1 373 ? 30.408 41.069 74.947 1.00 14.95 378 ASP B CA 1
ATOM 13570 C C . ASP B 1 373 ? 31.415 41.881 75.747 1.00 14.09 378 ASP B C 1
ATOM 13571 O O . ASP B 1 373 ? 31.108 42.888 76.404 1.00 15.49 378 ASP B O 1
ATOM 13580 N N . VAL B 1 374 ? 32.651 41.413 75.688 1.00 15.05 379 VAL B N 1
ATOM 13581 C CA . VAL B 1 374 ? 33.742 41.972 76.480 1.00 15.85 379 VAL B CA 1
ATOM 13582 C C . VAL B 1 374 ? 34.166 43.347 76.005 1.00 15.92 379 VAL B C 1
ATOM 13583 O O . VAL B 1 374 ? 33.873 43.755 74.899 1.00 16.63 379 VAL B O 1
ATOM 13596 N N . GLY B 1 375 ? 34.845 44.050 76.885 1.00 15.47 380 GLY B N 1
ATOM 13597 C CA . GLY B 1 375 ? 35.532 45.280 76.517 1.00 16.51 380 GLY B CA 1
ATOM 13598 C C . GLY B 1 375 ? 34.754 46.576 76.660 1.00 16.60 380 GLY B C 1
ATOM 13599 O O . GLY B 1 375 ? 35.215 47.598 76.177 1.00 18.04 380 GLY B O 1
ATOM 13603 N N . GLY B 1 376 ? 33.597 46.550 77.306 1.00 16.55 381 GLY B N 1
ATOM 13604 C CA . GLY B 1 376 ? 32.842 47.796 77.481 1.00 17.41 381 GLY B CA 1
ATOM 13605 C C . GLY B 1 376 ? 33.477 48.819 78.411 1.00 17.99 381 GLY B C 1
ATOM 13606 O O . GLY B 1 376 ? 33.211 50.024 78.249 1.00 18.54 381 GLY B O 1
ATOM 13610 N N . TYR B 1 377 ? 34.281 48.381 79.380 1.00 18.14 382 TYR B N 1
ATOM 13611 C CA . TYR B 1 377 ? 34.873 49.260 80.383 1.00 18.60 382 TYR B CA 1
ATOM 13612 C C . TYR B 1 377 ? 36.343 48.913 80.571 1.00 19.40 382 TYR B C 1
ATOM 13613 O O . TYR B 1 377 ? 36.743 48.448 81.634 1.00 22.01 382 TYR B O 1
ATOM 13631 N N . PRO B 1 378 ? 37.144 49.147 79.542 1.00 20.47 383 PRO B N 1
ATOM 13632 C CA . PRO B 1 378 ? 38.592 48.999 79.712 1.00 23.26 383 PRO B CA 1
ATOM 13633 C C . PRO B 1 378 ? 39.133 50.044 80.680 1.00 24.34 383 PRO B C 1
ATOM 13634 O O . PRO B 1 378 ? 38.440 51.036 80.978 1.00 24.63 383 PRO B O 1
ATOM 13645 N N . GLU B 1 379 ? 40.360 49.844 81.159 1.00 28.70 384 GLU B N 1
ATOM 13646 C CA . GLU B 1 379 ? 40.970 50.778 82.103 1.00 32.10 384 GLU B CA 1
ATOM 13647 C C . GLU B 1 379 ? 40.836 52.208 81.608 1.00 30.72 384 GLU B C 1
ATOM 13648 O O . GLU B 1 379 ? 41.107 52.521 80.443 1.00 31.41 384 GLU B O 1
ATOM 13660 N N . GLY B 1 380 ? 40.324 53.062 82.481 1.00 30.63 385 GLY B N 1
ATOM 13661 C CA . GLY B 1 380 ? 40.171 54.472 82.163 1.00 30.18 385 GLY B CA 1
ATOM 13662 C C . GLY B 1 380 ? 38.776 54.882 81.722 1.00 31.76 385 GLY B C 1
ATOM 13663 O O . GLY B 1 380 ? 38.463 56.079 81.668 1.00 34.05 385 GLY B O 1
ATOM 13667 N N . VAL B 1 381 ? 37.917 53.903 81.454 1.00 27.92 386 VAL B N 1
ATOM 13668 C CA . VAL B 1 381 ? 36.537 54.182 81.044 1.00 26.68 386 VAL B CA 1
ATOM 13669 C C . VAL B 1 381 ? 35.649 53.916 82.252 1.00 26.41 386 VAL B C 1
ATOM 13670 O O . VAL B 1 381 ? 35.588 52.801 82.764 1.00 27.47 386 VAL B O 1
ATOM 13683 N N . GLU B 1 382 ? 35.001 54.977 82.728 1.00 26.54 387 GLU B N 1
ATOM 13684 C CA . GLU B 1 382 ? 34.284 54.946 83.998 1.00 28.63 387 GLU B CA 1
ATOM 13685 C C . GLU B 1 382 ? 32.781 54.777 83.804 1.00 26.51 387 GLU B C 1
ATOM 13686 O O . GLU B 1 382 ? 32.194 55.254 82.842 1.00 25.84 387 GLU B O 1
ATOM 13698 N N . ARG B 1 383 ? 32.175 54.070 84.739 1.00 26.04 388 ARG B N 1
ATOM 13699 C CA . ARG B 1 383 ? 30.723 53.927 84.788 1.00 26.48 388 ARG B CA 1
ATOM 13700 C C . ARG B 1 383 ? 30.153 55.227 85.341 1.00 27.35 388 ARG B C 1
ATOM 13701 O O . ARG B 1 383 ? 30.691 55.776 86.299 1.00 29.89 388 ARG B O 1
ATOM 13722 N N . ILE B 1 384 ? 29.097 55.735 84.715 1.00 25.61 389 ILE B N 1
ATOM 13723 C CA . ILE B 1 384 ? 28.479 56.985 85.131 1.00 25.78 389 ILE B CA 1
ATOM 13724 C C . ILE B 1 384 ? 27.447 56.706 86.212 1.00 25.75 389 ILE B C 1
ATOM 13725 O O . ILE B 1 384 ? 26.522 55.912 86.022 1.00 25.54 389 ILE B O 1
ATOM 13741 N N . ASP B 1 385 ? 27.621 57.363 87.356 1.00 29.35 390 ASP B N 1
ATOM 13742 C CA . ASP B 1 385 ? 26.799 57.098 88.525 1.00 31.68 390 ASP B CA 1
ATOM 13743 C C . ASP B 1 385 ? 25.518 57.920 88.500 1.00 30.42 390 ASP B C 1
ATOM 13744 O O . ASP B 1 385 ? 25.316 58.812 89.321 1.00 31.64 390 ASP B O 1
ATOM 13753 N N . GLU B 1 386 ? 24.655 57.603 87.539 1.00 29.17 391 GLU B N 1
ATOM 13754 C CA . GLU B 1 386 ? 23.341 58.236 87.427 1.00 28.64 391 GLU B CA 1
ATOM 13755 C C . GLU B 1 386 ? 22.315 57.156 87.102 1.00 27.34 391 GLU B C 1
ATOM 13756 O O . GLU B 1 386 ? 22.643 56.139 86.500 1.00 26.02 391 GLU B O 1
ATOM 13768 N N . PRO B 1 387 ? 21.046 57.378 87.461 1.00 26.82 392 PRO B N 1
ATOM 13769 C CA . PRO B 1 387 ? 20.000 56.442 87.058 1.00 27.02 392 PRO B CA 1
ATOM 13770 C C . PRO B 1 387 ? 20.004 56.145 85.549 1.00 25.87 392 PRO B C 1
ATOM 13771 O O . PRO B 1 387 ? 20.187 57.062 84.750 1.00 26.99 392 PRO B O 1
ATOM 13782 N N . GLY B 1 388 ? 19.831 54.882 85.188 1.00 25.86 393 GLY B N 1
ATOM 13783 C CA . GLY B 1 388 ? 19.829 54.486 83.790 1.00 25.34 393 GLY B CA 1
ATOM 13784 C C . GLY B 1 388 ? 21.233 54.301 83.244 1.00 23.49 393 GLY B C 1
ATOM 13785 O O . GLY B 1 388 ? 21.615 53.184 82.867 1.00 21.36 393 GLY B O 1
ATOM 13789 N N . LEU B 1 389 ? 21.996 55.386 83.226 1.00 23.80 394 LEU B N 1
ATOM 13790 C CA . LEU B 1 389 ? 23.353 55.363 82.696 1.00 23.11 394 LEU B CA 1
ATOM 13791 C C . LEU B 1 389 ? 24.246 54.407 83.475 1.00 22.09 394 LEU B C 1
ATOM 13792 O O . LEU B 1 389 ? 25.131 53.780 82.882 1.00 21.46 394 LEU B O 1
ATOM 13808 N N . ARG B 1 390 ? 24.015 54.238 84.778 1.00 21.75 395 ARG B N 1
ATOM 13809 C CA . ARG B 1 390 ? 24.874 53.337 85.556 1.00 21.80 395 ARG B CA 1
ATOM 13810 C C . ARG B 1 390 ? 24.705 51.885 85.101 1.00 20.97 395 ARG B C 1
ATOM 13811 O O . ARG B 1 390 ? 25.585 51.061 85.373 1.00 22.46 395 ARG B O 1
ATOM 13832 N N . SER B 1 391 ? 23.608 51.580 84.399 1.00 21.21 396 SER B N 1
ATOM 13833 C CA . SER B 1 391 ? 23.345 50.236 83.882 1.00 20.75 396 SER B CA 1
ATOM 13834 C C . SER B 1 391 ? 23.913 50.013 82.473 1.00 18.67 396 SER B C 1
ATOM 13835 O O . SER B 1 391 ? 23.887 48.894 81.953 1.00 18.84 396 SER B O 1
ATOM 13843 N N . LEU B 1 392 ? 24.477 51.059 81.867 1.00 18.90 397 LEU B N 1
ATOM 13844 C CA . LEU B 1 392 ? 25.118 50.912 80.569 1.00 18.53 397 LEU B CA 1
ATOM 13845 C C . LEU B 1 392 ? 26.258 49.918 80.677 1.00 18.08 397 LEU B C 1
ATOM 13846 O O . LEU B 1 392 ? 27.045 49.984 81.621 1.00 18.83 397 LEU B O 1
ATOM 13862 N N . ARG B 1 393 ? 26.375 49.044 79.692 1.00 18.26 398 ARG B N 1
ATOM 13863 C CA . ARG B 1 393 ? 27.452 48.051 79.711 1.00 17.19 398 ARG B CA 1
ATOM 13864 C C . ARG B 1 393 ? 28.705 48.531 78.977 1.00 16.91 398 ARG B C 1
ATOM 13865 O O . ARG B 1 393 ? 29.711 47.815 78.942 1.00 17.59 398 ARG B O 1
ATOM 13886 N N . THR B 1 394 ? 28.652 49.736 78.424 1.00 18.23 399 THR B N 1
ATOM 13887 C CA . THR B 1 394 ? 29.843 50.428 77.970 1.00 17.33 399 THR B CA 1
ATOM 13888 C C . THR B 1 394 ? 29.640 51.930 78.002 1.00 19.48 399 THR B C 1
ATOM 13889 O O . THR B 1 394 ? 28.537 52.407 77.765 1.00 18.71 399 THR B O 1
ATOM 13900 N N . ALA B 1 395 ? 30.709 52.651 78.328 1.00 19.16 400 ALA B N 1
ATOM 13901 C CA . ALA B 1 395 ? 30.725 54.110 78.205 1.00 19.55 400 ALA B CA 1
ATOM 13902 C C . ALA B 1 395 ? 31.792 54.570 77.220 1.00 20.00 400 ALA B C 1
ATOM 13903 O O . ALA B 1 395 ? 32.308 55.697 77.303 1.00 21.24 400 ALA B O 1
ATOM 13910 N N . ARG B 1 396 ? 32.116 53.700 76.268 1.00 19.15 401 ARG B N 1
ATOM 13911 C CA . ARG B 1 396 ? 33.069 54.041 75.236 1.00 18.83 401 ARG B CA 1
ATOM 13912 C C . ARG B 1 396 ? 32.505 54.931 74.125 1.00 19.19 401 ARG B C 1
ATOM 13913 O O . ARG B 1 396 ? 31.282 55.084 73.957 1.00 19.67 401 ARG B O 1
ATOM 13934 N N . HIS B 1 397 ? 33.439 55.536 73.382 1.00 20.58 402 HIS B N 1
ATOM 13935 C CA . HIS B 1 397 ? 33.118 56.131 72.099 1.00 21.39 402 HIS B CA 1
ATOM 13936 C C . HIS B 1 397 ? 33.089 55.086 71.013 1.00 21.07 402 HIS B C 1
ATOM 13937 O O . HIS B 1 397 ? 33.893 54.133 71.017 1.00 21.13 402 HIS B O 1
ATOM 13951 N N . LEU B 1 398 ? 32.193 55.267 70.058 1.00 19.48 403 LEU B N 1
ATOM 13952 C CA . LEU B 1 398 ? 32.022 54.305 68.975 1.00 20.59 403 LEU B CA 1
ATOM 13953 C C . LEU B 1 398 ? 33.159 54.407 67.969 1.00 20.82 403 LEU B C 1
ATOM 13954 O O . LEU B 1 398 ? 33.635 55.505 67.656 1.00 22.82 403 LEU B O 1
ATOM 13970 N N . GLN B 1 399 ? 33.596 53.256 67.467 1.00 20.37 404 GLN B N 1
ATOM 13971 C CA A GLN B 1 399 ? 34.624 53.163 66.431 0.55 20.06 404 GLN B CA 1
ATOM 13972 C CA B GLN B 1 399 ? 34.552 53.229 66.370 0.45 21.34 404 GLN B CA 1
ATOM 13973 C C . GLN B 1 399 ? 34.207 52.088 65.427 1.00 21.17 404 GLN B C 1
ATOM 13974 O O . GLN B 1 399 ? 33.517 51.135 65.802 1.00 20.41 404 GLN B O 1
ATOM 14001 N N . PRO B 1 400 ? 34.665 52.190 64.173 1.00 20.78 405 PRO B N 1
ATOM 14002 C CA . PRO B 1 400 ? 34.304 51.152 63.206 1.00 21.08 405 PRO B CA 1
ATOM 14003 C C . PRO B 1 400 ? 34.722 49.747 63.643 1.00 19.72 405 PRO B C 1
ATOM 14004 O O . PRO B 1 400 ? 35.840 49.531 64.149 1.00 21.01 405 PRO B O 1
ATOM 14015 N N . GLY B 1 401 ? 33.803 48.821 63.415 1.00 21.58 406 GLY B N 1
ATOM 14016 C CA . GLY B 1 401 ? 34.005 47.416 63.730 1.00 20.47 406 GLY B CA 1
ATOM 14017 C C . GLY B 1 401 ? 33.369 46.945 65.020 1.00 18.63 406 GLY B C 1
ATOM 14018 O O . GLY B 1 401 ? 33.254 45.746 65.250 1.00 18.82 406 GLY B O 1
ATOM 14022 N N . MET B 1 402 ? 32.970 47.879 65.872 1.00 18.13 407 MET B N 1
ATOM 14023 C CA . MET B 1 402 ? 32.204 47.544 67.069 1.00 17.34 407 MET B CA 1
ATOM 14024 C C . MET B 1 402 ? 30.838 47.045 66.650 1.00 17.29 407 MET B C 1
ATOM 14025 O O . MET B 1 402 ? 30.275 47.495 65.645 1.00 18.93 407 MET B O 1
ATOM 14039 N N . VAL B 1 403 ? 30.317 46.081 67.397 1.00 16.35 408 VAL B N 1
ATOM 14040 C CA . VAL B 1 403 ? 28.964 45.570 67.202 1.00 17.15 408 VAL B CA 1
ATOM 14041 C C . VAL B 1 403 ? 28.183 45.828 68.478 1.00 16.67 408 VAL B C 1
ATOM 14042 O O . VAL B 1 403 ? 28.616 45.451 69.559 1.00 17.43 408 VAL B O 1
ATOM 14055 N N . LEU B 1 404 ? 27.049 46.508 68.342 1.00 17.97 409 LEU B N 1
ATOM 14056 C CA . LEU B 1 404 ? 26.246 47.002 69.474 1.00 18.33 409 LEU B CA 1
ATOM 14057 C C . LEU B 1 404 ? 24.821 46.541 69.303 1.00 16.57 409 LEU B C 1
ATOM 14058 O O . LEU B 1 404 ? 24.312 46.492 68.183 1.00 17.52 409 LEU B O 1
ATOM 14074 N N . THR B 1 405 ? 24.146 46.310 70.416 1.00 16.08 410 THR B N 1
ATOM 14075 C CA . THR B 1 405 ? 22.697 46.323 70.386 1.00 16.44 410 THR B CA 1
ATOM 14076 C C . THR B 1 405 ? 22.198 47.758 70.601 1.00 16.83 410 THR B C 1
ATOM 14077 O O . THR B 1 405 ? 22.842 48.564 71.282 1.00 17.53 410 THR B O 1
ATOM 14088 N N . VAL B 1 406 ? 21.069 48.052 69.968 1.00 16.68 411 VAL B N 1
ATOM 14089 C CA . VAL B 1 406 ? 20.331 49.291 70.173 1.00 16.68 411 VAL B CA 1
ATOM 14090 C C . VAL B 1 406 ? 18.968 48.864 70.682 1.00 16.04 411 VAL B C 1
ATOM 14091 O O . VAL B 1 406 ? 18.196 48.304 69.912 1.00 17.18 411 VAL B O 1
ATOM 14104 N N . GLU B 1 407 ? 18.703 49.015 71.977 1.00 17.00 412 GLU B N 1
ATOM 14105 C CA . GLU B 1 407 ? 17.512 48.427 72.574 1.00 16.68 412 GLU B CA 1
ATOM 14106 C C . GLU B 1 407 ? 16.845 49.339 73.588 1.00 16.80 412 GLU B C 1
ATOM 14107 O O . GLU B 1 407 ? 16.668 48.962 74.744 1.00 17.59 412 GLU B O 1
ATOM 14119 N N . PRO B 1 408 ? 16.409 50.523 73.129 1.00 17.56 413 PRO B N 1
ATOM 14120 C CA . PRO B 1 408 ? 15.556 51.329 74.006 1.00 17.40 413 PRO B CA 1
ATOM 14121 C C . PRO B 1 408 ? 14.276 50.586 74.346 1.00 17.23 413 PRO B C 1
ATOM 14122 O O . PRO B 1 408 ? 13.803 49.722 73.592 1.00 17.74 413 PRO B O 1
ATOM 14133 N N . GLY B 1 409 ? 13.689 50.945 75.482 1.00 17.12 414 GLY B N 1
ATOM 14134 C CA . GLY B 1 409 ? 12.372 50.475 75.850 1.00 17.52 414 GLY B CA 1
ATOM 14135 C C . GLY B 1 409 ? 11.702 51.460 76.779 1.00 18.01 414 GLY B C 1
ATOM 14136 O O . GLY B 1 409 ? 12.367 52.316 77.361 1.00 18.38 414 GLY B O 1
ATOM 14140 N N . ILE B 1 410 ? 10.381 51.315 76.893 1.00 18.94 415 ILE B N 1
ATOM 14141 C CA . ILE B 1 410 ? 9.567 52.037 77.852 1.00 19.02 415 ILE B CA 1
ATOM 14142 C C . ILE B 1 410 ? 8.743 50.998 78.603 1.00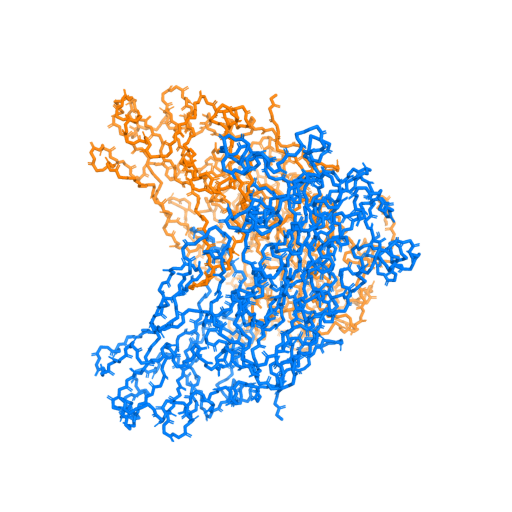 18.91 415 ILE B C 1
ATOM 14143 O O . ILE B 1 410 ? 8.066 50.174 77.976 1.00 19.49 415 ILE B O 1
ATOM 14159 N N . TYR B 1 411 ? 8.803 51.039 79.933 1.00 20.32 416 TYR B N 1
ATOM 14160 C CA . TYR B 1 411 ? 8.058 50.109 80.783 1.00 20.59 416 TYR B CA 1
ATOM 14161 C C . TYR B 1 411 ? 7.325 50.870 81.862 1.00 20.85 416 TYR B C 1
ATOM 14162 O O . TYR B 1 411 ? 7.697 51.993 82.210 1.00 21.82 416 TYR B O 1
ATOM 14180 N N . PHE B 1 412 ? 6.277 50.235 82.389 1.00 21.32 417 PHE B N 1
ATOM 14181 C CA . PHE B 1 412 ? 5.470 50.789 83.467 1.00 22.76 417 PHE B CA 1
ATOM 14182 C C . PHE B 1 412 ? 5.638 49.895 84.684 1.00 24.52 417 PHE B C 1
ATOM 14183 O O . PHE B 1 412 ? 4.915 48.917 84.888 1.00 25.60 417 PHE B O 1
ATOM 14200 N N . ILE B 1 413 ? 6.644 50.245 85.475 1.00 24.57 418 ILE B N 1
ATOM 14201 C CA . ILE B 1 413 ? 7.128 49.425 86.574 1.00 25.04 418 ILE B CA 1
ATOM 14202 C C . ILE B 1 413 ? 6.649 50.063 87.859 1.00 27.23 418 ILE B C 1
ATOM 14203 O O . ILE B 1 413 ? 7.106 51.148 88.213 1.00 26.94 418 ILE B O 1
ATOM 14219 N N . ASP B 1 414 ? 5.737 49.397 88.570 1.00 28.15 419 ASP B N 1
ATOM 14220 C CA . ASP B 1 414 ? 5.017 50.065 89.653 1.00 31.07 419 ASP B CA 1
ATOM 14221 C C . ASP B 1 414 ? 5.942 50.680 90.709 1.00 31.88 419 ASP B C 1
ATOM 14222 O O . ASP B 1 414 ? 5.701 51.799 91.134 1.00 33.15 419 ASP B O 1
ATOM 14231 N N . HIS B 1 415 ? 6.997 49.983 91.129 1.00 32.97 420 HIS B N 1
ATOM 14232 C CA . HIS B 1 415 ? 7.768 50.498 92.255 1.00 34.62 420 HIS B CA 1
ATOM 14233 C C . HIS B 1 415 ? 8.623 51.692 91.829 1.00 31.10 420 HIS B C 1
ATOM 14234 O O . HIS B 1 415 ? 8.879 52.574 92.640 1.00 31.60 420 HIS B O 1
ATOM 14248 N N . LEU B 1 416 ? 9.008 51.758 90.560 1.00 30.42 421 LEU B N 1
ATOM 14249 C CA . LEU B 1 416 ? 9.735 52.929 90.067 1.00 27.58 421 LEU B CA 1
ATOM 14250 C C . LEU B 1 416 ? 8.790 54.110 89.882 1.00 27.62 421 LEU B C 1
ATOM 14251 O O . LEU B 1 416 ? 9.136 55.254 90.180 1.00 27.90 421 LEU B O 1
ATOM 14267 N N . LEU B 1 417 ? 7.596 53.845 89.373 1.00 27.60 422 LEU B N 1
ATOM 14268 C CA . LEU B 1 417 ? 6.595 54.891 89.230 1.00 27.35 422 LEU B CA 1
ATOM 14269 C C . LEU B 1 417 ? 6.206 55.454 90.590 1.00 28.95 422 LEU B C 1
ATOM 14270 O O . LEU B 1 417 ? 6.047 56.668 90.754 1.00 30.23 422 LEU B O 1
ATOM 14286 N N . ASP B 1 418 ? 6.042 54.567 91.566 1.00 30.85 423 ASP B N 1
ATOM 14287 C CA . ASP B 1 418 ? 5.607 54.991 92.889 1.00 33.62 423 ASP B CA 1
ATOM 14288 C C . ASP B 1 418 ? 6.716 55.792 93.574 1.00 34.08 423 ASP B C 1
ATOM 14289 O O . ASP B 1 418 ? 6.418 56.734 94.310 1.00 34.28 423 ASP B O 1
ATOM 14298 N N . GLU B 1 419 ? 7.977 55.432 93.335 1.00 34.75 424 GLU B N 1
ATOM 14299 C CA . GLU B 1 419 ? 9.110 56.192 93.870 1.00 36.85 424 GLU B CA 1
ATOM 14300 C C . GLU B 1 419 ? 9.086 57.602 93.332 1.00 35.42 424 GLU B C 1
ATOM 14301 O O . GLU B 1 419 ? 9.303 58.564 94.070 1.00 34.78 424 GLU B O 1
ATOM 14313 N N . ALA B 1 420 ? 8.831 57.722 92.035 1.00 33.23 425 ALA B N 1
ATOM 14314 C CA . ALA B 1 420 ? 8.798 59.030 91.399 1.00 31.36 425 ALA B CA 1
ATOM 14315 C C . ALA B 1 420 ? 7.641 59.864 91.942 1.00 32.18 425 ALA B C 1
ATOM 14316 O O . ALA B 1 420 ? 7.761 61.083 92.104 1.00 32.70 425 ALA B O 1
ATOM 14323 N N . LEU B 1 421 ? 6.508 59.224 92.221 1.00 32.61 426 LEU B N 1
ATOM 14324 C CA . LEU B 1 421 ? 5.344 59.950 92.718 1.00 33.73 426 LEU B CA 1
ATOM 14325 C C . LEU B 1 421 ? 5.544 60.434 94.159 1.00 35.31 426 LEU B C 1
ATOM 14326 O O . LEU B 1 421 ? 4.881 61.375 94.606 1.00 36.88 426 LEU B O 1
ATOM 14342 N N . ALA B 1 422 ? 6.454 59.783 94.883 1.00 35.95 427 ALA B N 1
ATOM 14343 C CA . ALA B 1 422 ? 6.766 60.154 96.268 1.00 38.02 427 ALA B CA 1
ATOM 14344 C C . ALA B 1 422 ? 7.847 61.226 96.342 1.00 39.41 427 ALA B C 1
ATOM 14345 O O . ALA B 1 422 ? 8.117 61.777 97.405 1.00 43.35 427 ALA B O 1
ATOM 14352 N N . ASP B 1 423 ? 8.506 61.457 95.216 1.00 37.24 428 ASP B N 1
ATOM 14353 C CA . ASP B 1 423 ? 9.649 62.356 95.126 1.00 37.85 428 ASP B CA 1
ATOM 14354 C C . ASP B 1 423 ? 9.229 63.735 94.599 1.00 37.43 428 ASP B C 1
ATOM 14355 O O . ASP B 1 423 ? 8.870 63.866 93.432 1.00 36.70 428 ASP B O 1
ATOM 14364 N N . PRO B 1 424 ? 9.297 64.777 95.442 1.00 39.34 429 PRO B N 1
ATOM 14365 C CA . PRO B 1 424 ? 8.867 66.097 94.971 1.00 40.82 429 PRO B CA 1
ATOM 14366 C C . PRO B 1 424 ? 9.623 66.576 93.733 1.00 38.97 429 PRO B C 1
ATOM 14367 O O . PRO B 1 424 ? 9.114 67.389 92.971 1.00 38.18 429 PRO B O 1
ATOM 14378 N N . ALA B 1 425 ? 10.833 66.073 93.545 1.00 37.94 430 ALA B N 1
ATOM 14379 C CA . ALA B 1 425 ? 11.636 66.438 92.390 1.00 37.49 430 ALA B CA 1
ATOM 14380 C C . ALA B 1 425 ? 11.084 65.867 91.089 1.00 34.55 430 ALA B C 1
ATOM 14381 O O . ALA B 1 425 ? 11.435 66.353 90.021 1.00 32.88 430 ALA B O 1
ATOM 14388 N N . ARG B 1 426 ? 10.261 64.818 91.180 1.00 33.60 431 ARG B N 1
ATOM 14389 C CA . ARG B 1 426 ? 9.770 64.129 89.980 1.00 29.14 431 ARG B CA 1
ATOM 14390 C C . ARG B 1 426 ? 8.245 64.046 89.879 1.00 30.23 431 ARG B C 1
ATOM 14391 O O . ARG B 1 426 ? 7.700 63.962 88.782 1.00 30.75 431 ARG B O 1
ATOM 14412 N N . ALA B 1 427 ? 7.559 64.074 91.016 1.00 31.34 432 ALA B N 1
ATOM 14413 C CA . ALA B 1 427 ? 6.148 63.723 91.049 1.00 32.30 432 ALA B CA 1
ATOM 14414 C C . ALA B 1 427 ? 5.268 64.612 90.189 1.00 30.43 432 ALA B C 1
ATOM 14415 O O . ALA B 1 427 ? 4.307 64.133 89.589 1.00 31.48 432 ALA B O 1
ATOM 14422 N N . SER B 1 428 ? 5.577 65.904 90.125 1.00 31.07 433 SER B N 1
ATOM 14423 C CA . SER B 1 428 ? 4.723 66.836 89.393 1.00 33.49 433 SER B CA 1
ATOM 14424 C C . SER B 1 428 ? 4.679 66.585 87.888 1.00 30.61 433 SER B C 1
ATOM 14425 O O . SER B 1 428 ? 3.748 67.044 87.217 1.00 31.39 433 SER B O 1
ATOM 14433 N N . PHE B 1 429 ? 5.678 65.887 87.359 1.00 29.01 434 PHE B N 1
ATOM 14434 C CA . PHE B 1 429 ? 5.708 65.588 85.943 1.00 26.52 434 PHE B CA 1
ATOM 14435 C C . PHE B 1 429 ? 4.680 64.533 85.545 1.00 28.39 434 PHE B C 1
ATOM 14436 O O . PHE B 1 429 ? 4.320 64.455 84.377 1.00 29.37 434 PHE B O 1
ATOM 14453 N N . LEU B 1 430 ? 4.215 63.728 86.497 1.00 28.76 435 LEU B N 1
ATOM 14454 C CA . LEU B 1 430 ? 3.352 62.582 86.164 1.00 30.05 435 LEU B CA 1
ATOM 14455 C C . LEU B 1 430 ? 1.878 62.941 86.256 1.00 30.42 435 LEU B C 1
ATOM 14456 O O . LEU B 1 430 ? 1.447 63.561 87.220 1.00 32.29 435 LEU B O 1
ATOM 14472 N N . ASN B 1 431 ? 1.113 62.570 85.236 1.00 33.33 436 ASN B N 1
ATOM 14473 C CA . ASN B 1 431 ? -0.330 62.785 85.252 1.00 34.60 436 ASN B CA 1
ATOM 14474 C C . ASN B 1 431 ? -1.042 61.494 85.611 1.00 36.40 436 ASN B C 1
ATOM 14475 O O . ASN B 1 431 ? -1.275 60.659 84.742 1.00 35.41 436 ASN B O 1
ATOM 14486 N N . ARG B 1 432 ? -1.412 61.342 86.877 1.00 39.43 437 ARG B N 1
ATOM 14487 C CA . ARG B 1 432 ? -1.987 60.087 87.355 1.00 45.03 437 ARG B CA 1
ATOM 14488 C C . ARG B 1 432 ? -3.233 59.686 86.575 1.00 45.74 437 ARG B C 1
ATOM 14489 O O . ARG B 1 432 ? -3.475 58.505 86.347 1.00 46.63 437 ARG B O 1
ATOM 14510 N N . GLU B 1 433 ? -4.019 60.673 86.152 1.00 45.92 438 GLU B N 1
ATOM 14511 C CA . GLU B 1 433 ? -5.287 60.378 85.481 1.00 48.37 438 GLU B CA 1
ATOM 14512 C C . GLU B 1 433 ? -5.064 59.638 84.156 1.00 44.32 438 GLU B C 1
ATOM 14513 O O . GLU B 1 433 ? -5.918 58.872 83.711 1.00 44.73 438 GLU B O 1
ATOM 14525 N N . VAL B 1 434 ? -3.937 59.893 83.506 1.00 39.37 439 VAL B N 1
ATOM 14526 C CA . VAL B 1 434 ? -3.594 59.171 82.293 1.00 36.30 439 VAL B CA 1
ATOM 14527 C C . VAL B 1 434 ? -2.719 57.955 82.618 1.00 35.81 439 VAL B C 1
ATOM 14528 O O . VAL B 1 434 ? -2.906 56.883 82.047 1.00 34.17 439 VAL B O 1
ATOM 14541 N N . LEU B 1 435 ? -1.756 58.138 83.515 1.00 36.38 440 LEU B N 1
ATOM 14542 C CA . LEU B 1 435 ? -0.826 57.063 83.894 1.00 35.88 440 LEU B CA 1
ATOM 14543 C C . LEU B 1 435 ? -1.544 55.834 84.431 1.00 36.11 440 LEU B C 1
ATOM 14544 O O . LEU B 1 435 ? -1.111 54.706 84.196 1.00 35.51 440 LEU B O 1
ATOM 14560 N N . GLN B 1 436 ? -2.597 56.110 85.186 1.00 37.48 441 GLN B N 1
ATOM 14561 C CA . GLN B 1 436 ? -3.368 54.945 85.766 1.00 39.30 441 GLN B CA 1
ATOM 14562 C C . GLN B 1 436 ? -3.876 53.905 84.684 1.00 38.02 441 GLN B C 1
ATOM 14563 O O . GLN B 1 436 ? -3.964 52.646 84.765 1.00 39.06 441 GLN B O 1
ATOM 14577 N N . ARG B 1 437 ? -4.067 54.464 83.499 1.00 36.45 442 ARG B N 1
ATOM 14578 C CA . ARG B 1 437 ? -4.523 53.648 82.383 1.00 37.18 442 ARG B CA 1
ATOM 14579 C C . ARG B 1 437 ? -3.416 52.680 81.909 1.00 34.85 442 ARG B C 1
ATOM 14580 O O . ARG B 1 437 ? -3.696 51.616 81.332 1.00 34.13 442 ARG B O 1
ATOM 14601 N N . PHE B 1 438 ? -2.168 53.042 82.189 1.00 32.52 443 PHE B N 1
ATOM 14602 C CA . PHE B 1 438 ? -1.012 52.286 81.711 1.00 31.20 443 PHE B CA 1
ATOM 14603 C C . PHE B 1 438 ? -0.415 51.384 82.783 1.00 30.44 443 PHE B C 1
ATOM 14604 O O . PHE B 1 438 ? 0.511 50.630 82.519 1.00 29.77 443 PHE B O 1
ATOM 14621 N N . ARG B 1 439 ? -0.959 51.442 83.993 1.00 31.66 444 ARG B N 1
ATOM 14622 C CA . ARG B 1 439 ? -0.548 50.495 85.024 1.00 32.97 444 ARG B CA 1
ATOM 14623 C C . ARG B 1 439 ? -0.865 49.090 84.540 1.00 32.41 444 ARG B C 1
ATOM 14624 O O . ARG B 1 439 ? -1.978 48.827 84.103 1.00 32.51 444 ARG B O 1
ATOM 14645 N N . GLY B 1 440 ? 0.124 48.205 84.582 1.00 31.74 445 GLY B N 1
ATOM 14646 C CA . GLY B 1 440 ? -0.065 46.838 84.117 1.00 31.37 445 GLY B CA 1
ATOM 14647 C C . GLY B 1 440 ? 0.077 46.646 82.614 1.00 31.16 445 GLY B C 1
ATOM 14648 O O . GLY B 1 440 ? -0.108 45.549 82.098 1.00 31.61 445 GLY B O 1
ATOM 14652 N N . PHE B 1 441 ? 0.395 47.716 81.905 1.00 28.46 446 PHE B N 1
ATOM 14653 C CA . PHE B 1 441 ? 0.647 47.662 80.471 1.00 27.70 446 PHE B CA 1
ATOM 14654 C C . PHE B 1 441 ? 1.806 46.716 80.180 1.00 27.22 446 PHE B C 1
ATOM 14655 O O . PHE B 1 441 ? 1.807 46.028 79.163 1.00 28.50 446 PHE B O 1
ATOM 14672 N N . GLY B 1 442 ? 2.788 46.690 81.073 1.00 27.36 447 GLY B N 1
ATOM 14673 C CA . GLY B 1 442 ? 4.034 45.991 80.823 1.00 25.46 447 GLY B CA 1
ATOM 14674 C C . GLY B 1 442 ? 5.003 46.980 80.200 1.00 22.49 447 GLY B C 1
ATOM 14675 O O . GLY B 1 442 ? 5.336 48.003 80.807 1.00 24.76 447 GLY B O 1
ATOM 14679 N N . GLY B 1 443 ? 5.458 46.698 78.986 1.00 21.49 448 GLY B N 1
ATOM 14680 C CA . GLY B 1 443 ? 6.356 47.607 78.293 1.00 21.72 448 GLY B CA 1
ATOM 14681 C C . GLY B 1 443 ? 6.651 47.174 76.870 1.00 20.74 448 GLY B C 1
ATOM 14682 O O . GLY B 1 443 ? 6.190 46.119 76.395 1.00 22.13 448 GLY B O 1
ATOM 14686 N N . VAL B 1 444 ? 7.428 48.022 76.197 1.00 19.76 449 VAL B N 1
ATOM 14687 C CA . VAL B 1 444 ? 7.876 47.809 74.837 1.00 18.94 449 VAL B CA 1
ATOM 14688 C C . VAL B 1 444 ? 9.379 47.939 74.817 1.00 19.18 449 VAL B C 1
ATOM 14689 O O . VAL B 1 444 ? 9.930 48.888 75.395 1.00 18.81 449 VAL B O 1
ATOM 14702 N N . ARG B 1 445 ? 10.040 47.011 74.128 1.00 17.55 450 ARG B N 1
ATOM 14703 C CA . ARG B 1 445 ? 11.473 47.105 73.828 1.00 16.72 450 ARG B CA 1
ATOM 14704 C C . ARG B 1 445 ? 11.668 46.695 72.372 1.00 17.32 450 ARG B C 1
ATOM 14705 O O . ARG B 1 445 ? 11.083 45.716 71.914 1.00 18.04 450 ARG B O 1
ATOM 14726 N N . ILE B 1 446 ? 12.471 47.460 71.656 1.00 18.04 451 ILE B N 1
ATOM 14727 C CA . ILE B 1 446 ? 12.785 47.217 70.252 1.00 17.24 451 ILE B CA 1
ATOM 14728 C C . ILE B 1 446 ? 14.296 47.065 70.213 1.00 16.90 451 ILE B C 1
ATOM 14729 O O . ILE B 1 446 ? 15.001 48.056 70.469 1.00 17.50 451 ILE B O 1
ATOM 14745 N N . GLU B 1 447 ? 14.804 45.859 69.930 1.00 16.97 452 GLU B N 1
ATOM 14746 C CA . GLU B 1 447 ? 16.246 45.642 69.947 1.00 16.71 452 GLU B CA 1
ATOM 14747 C C . GLU B 1 447 ? 16.747 45.201 68.590 1.00 16.44 452 GLU B C 1
ATOM 14748 O O . GLU B 1 447 ? 16.367 44.123 68.098 1.00 17.18 452 GLU B O 1
ATOM 14760 N N . GLU B 1 448 ? 17.644 46.024 68.043 1.00 16.36 453 GLU B N 1
ATOM 14761 C CA . GLU B 1 448 ? 18.338 45.808 66.787 1.00 17.00 453 GLU B CA 1
ATOM 14762 C C . GLU B 1 448 ? 19.785 45.502 67.104 1.00 17.16 453 GLU B C 1
ATOM 14763 O O . GLU B 1 448 ? 20.331 46.023 68.075 1.00 18.29 453 GLU B O 1
ATOM 14775 N N . ASP B 1 449 ? 20.423 44.715 66.251 1.00 16.81 454 ASP B N 1
ATOM 14776 C CA . ASP B 1 449 ? 21.873 44.512 66.304 1.00 17.13 454 ASP B CA 1
ATOM 14777 C C . ASP B 1 449 ? 22.505 45.283 65.150 1.00 15.87 454 ASP B C 1
ATOM 14778 O O . ASP B 1 449 ? 22.063 45.149 64.015 1.00 17.14 454 ASP B O 1
ATOM 14787 N N . VAL B 1 450 ? 23.542 46.071 65.427 1.00 17.42 455 VAL B N 1
ATOM 14788 C CA . VAL B 1 450 ? 24.174 46.912 64.414 1.00 17.49 455 VAL B CA 1
ATOM 14789 C C . VAL B 1 450 ? 25.697 46.858 64.501 1.00 17.56 455 VAL B C 1
ATOM 14790 O O . VAL B 1 450 ? 26.260 46.535 65.533 1.00 18.20 455 VAL B O 1
ATOM 14803 N N . VAL B 1 451 ? 26.341 47.166 63.383 1.00 18.50 456 VAL B N 1
ATOM 14804 C CA . VAL B 1 451 ? 27.788 47.307 63.290 1.00 18.58 456 VAL B CA 1
ATOM 14805 C C . VAL B 1 451 ? 28.119 48.781 63.106 1.00 18.50 456 VAL B C 1
ATOM 14806 O O . VAL B 1 451 ? 27.524 49.424 62.252 1.00 20.48 456 VAL B O 1
ATOM 14819 N N . VAL B 1 452 ? 29.070 49.318 63.859 1.00 18.68 457 VAL B N 1
ATOM 14820 C CA . VAL B 1 452 ? 29.564 50.663 63.557 1.00 18.76 457 VAL B CA 1
ATOM 14821 C C . VAL B 1 452 ? 30.462 50.601 62.340 1.00 19.35 457 VAL B C 1
ATOM 14822 O O . VAL B 1 452 ? 31.376 49.751 62.263 1.00 20.45 457 VAL B O 1
ATOM 14835 N N . THR B 1 453 ? 30.181 51.477 61.376 1.00 20.19 458 THR B N 1
ATOM 14836 C CA . THR B 1 453 ? 30.943 51.546 60.143 1.00 21.53 458 THR B CA 1
ATOM 14837 C C . THR B 1 453 ? 31.555 52.932 60.000 1.00 21.97 458 THR B C 1
ATOM 14838 O O . THR B 1 453 ? 31.293 53.817 60.798 1.00 24.20 458 THR B O 1
ATOM 14849 N N . ASP B 1 454 ? 32.349 53.114 58.951 1.00 23.95 459 ASP B N 1
ATOM 14850 C CA . ASP B 1 454 ? 32.936 54.410 58.656 1.00 24.51 459 ASP B CA 1
ATOM 14851 C C . ASP B 1 454 ? 31.870 55.467 58.460 1.00 28.26 459 ASP B C 1
ATOM 14852 O O . ASP B 1 454 ? 32.028 56.597 58.903 1.00 29.29 459 ASP B O 1
ATOM 14861 N N . SER B 1 455 ? 30.741 55.063 57.887 1.00 30.05 460 SER B N 1
ATOM 14862 C CA . SER B 1 455 ? 29.726 56.028 57.494 1.00 33.54 460 SER B CA 1
ATOM 14863 C C . SER B 1 455 ? 28.577 56.144 58.481 1.00 29.80 460 SER B C 1
ATOM 14864 O O . SER B 1 455 ? 27.722 57.015 58.345 1.00 34.21 460 SER B O 1
ATOM 14872 N N . GLY B 1 456 ? 28.534 55.266 59.469 1.00 25.76 461 GLY B N 1
ATOM 14873 C CA . GLY B 1 456 ? 27.388 55.256 60.348 1.00 23.56 461 GLY B CA 1
ATOM 14874 C C . GLY B 1 456 ? 27.282 53.879 60.963 1.00 21.60 461 GLY B C 1
ATOM 14875 O O . GLY B 1 456 ? 28.115 53.468 61.782 1.00 21.99 461 GLY B O 1
ATOM 14879 N N . ILE B 1 457 ? 26.235 53.173 60.553 1.00 21.32 462 ILE B N 1
ATOM 14880 C CA . ILE B 1 457 ? 26.045 51.789 60.972 1.00 20.08 462 ILE B CA 1
ATOM 14881 C C . ILE B 1 457 ? 25.580 50.928 59.817 1.00 20.86 462 ILE B C 1
ATOM 14882 O O . ILE B 1 457 ? 25.045 51.423 58.815 1.00 22.82 462 ILE B O 1
ATOM 14898 N N . GLU B 1 458 ? 25.787 49.630 59.999 1.00 19.84 463 GLU B N 1
ATOM 14899 C CA . GLU B 1 458 ? 25.144 48.576 59.230 1.00 20.38 463 GLU B CA 1
ATOM 14900 C C . GLU B 1 458 ? 24.148 47.898 60.154 1.00 20.63 463 GLU B C 1
ATOM 14901 O O . GLU B 1 458 ? 24.527 47.367 61.185 1.00 21.18 463 GLU B O 1
ATOM 14913 N N . LEU B 1 459 ? 22.873 47.937 59.783 1.00 20.37 464 LEU B N 1
ATOM 14914 C CA . LEU B 1 459 ? 21.841 47.236 60.549 1.00 19.92 464 LEU B CA 1
ATOM 14915 C C . LEU B 1 459 ? 21.848 45.763 60.166 1.00 20.72 464 LEU B C 1
ATOM 14916 O O . LEU B 1 459 ? 21.588 45.427 59.009 1.00 22.76 464 LEU B O 1
ATOM 14932 N N . LEU B 1 460 ? 22.080 44.897 61.147 1.00 19.02 465 LEU B N 1
ATOM 14933 C CA . LEU B 1 460 ? 22.111 43.456 60.886 1.00 19.83 465 LEU B CA 1
ATOM 14934 C C . LEU B 1 460 ? 20.730 42.815 60.916 1.00 19.76 465 LEU B C 1
ATOM 14935 O O . LEU B 1 460 ? 20.450 41.913 60.143 1.00 21.51 465 LEU B O 1
ATOM 14951 N N . THR B 1 461 ? 19.870 43.311 61.791 1.00 19.22 466 THR B N 1
ATOM 14952 C CA . THR B 1 461 ? 18.546 42.743 62.030 1.00 19.37 466 THR B CA 1
ATOM 14953 C C . THR B 1 461 ? 17.559 43.109 60.923 1.00 21.36 466 THR B C 1
ATOM 14954 O O . THR B 1 461 ? 17.634 44.200 60.374 1.00 22.81 466 THR B O 1
ATOM 14965 N N . CYS B 1 462 ? 16.650 42.202 60.584 1.00 21.52 467 CYS B N 1
ATOM 14966 C CA . CYS B 1 462 ? 15.635 42.505 59.572 1.00 22.03 467 CYS B CA 1
ATOM 14967 C C . CYS B 1 462 ? 14.294 41.930 59.981 1.00 20.23 467 CYS B C 1
ATOM 14968 O O . CYS B 1 462 ? 13.896 40.865 59.510 1.00 22.42 467 CYS B O 1
ATOM 14976 N N . VAL B 1 463 ? 13.593 42.643 60.853 1.00 22.53 468 VAL B N 1
ATOM 14977 C CA . VAL B 1 463 ? 12.262 42.239 61.284 1.00 21.52 468 VAL B CA 1
ATOM 14978 C C . VAL B 1 463 ? 11.271 43.369 61.020 1.00 21.76 468 VAL B C 1
ATOM 14979 O O . VAL B 1 463 ? 11.665 44.521 60.881 1.00 23.56 468 VAL B O 1
ATOM 14992 N N . PRO B 1 464 ? 9.976 43.047 60.933 1.00 23.76 469 PRO B N 1
ATOM 14993 C CA . PRO B 1 464 ? 9.005 44.136 60.833 1.00 23.97 469 PRO B CA 1
ATOM 14994 C C . PRO B 1 464 ? 9.107 45.064 62.040 1.00 23.38 469 PRO B C 1
ATOM 14995 O O . PRO B 1 464 ? 9.283 44.574 63.165 1.00 23.97 469 PRO B O 1
ATOM 15006 N N . ARG B 1 465 ? 9.005 46.367 61.805 1.00 22.89 470 ARG B N 1
ATOM 15007 C CA . ARG B 1 465 ? 9.170 47.337 62.892 1.00 22.43 470 ARG B CA 1
ATOM 15008 C C . ARG B 1 465 ? 8.071 48.386 63.002 1.00 23.36 470 ARG B C 1
ATOM 15009 O O . ARG B 1 465 ? 7.712 48.778 64.115 1.00 23.49 470 ARG B O 1
ATOM 15030 N N . THR B 1 466 ? 7.514 48.846 61.890 1.00 24.78 471 THR B N 1
ATOM 15031 C CA . THR B 1 466 ? 6.426 49.809 62.008 1.00 26.03 471 THR B CA 1
ATOM 15032 C C . THR B 1 466 ? 5.164 49.073 62.447 1.00 23.63 471 THR B C 1
ATOM 15033 O O . THR B 1 466 ? 5.051 47.841 62.302 1.00 23.94 471 THR B O 1
ATOM 15044 N N . VAL B 1 467 ? 4.199 49.825 62.956 1.00 25.85 472 VAL B N 1
ATOM 15045 C CA . VAL B 1 467 ? 2.914 49.245 63.314 1.00 25.11 472 VAL B CA 1
ATOM 15046 C C . VAL B 1 467 ? 2.319 48.485 62.128 1.00 27.14 472 VAL B C 1
ATOM 15047 O O . VAL B 1 467 ? 1.863 47.349 62.278 1.00 26.90 472 VAL B O 1
ATOM 15060 N N . GLU B 1 468 ? 2.372 49.072 60.946 1.00 28.86 473 GLU B N 1
ATOM 15061 C CA . GLU B 1 468 ? 1.812 48.429 59.766 1.00 30.72 473 GLU B CA 1
ATOM 15062 C C . GLU B 1 468 ? 2.587 47.171 59.377 1.00 28.56 473 GLU B C 1
ATOM 15063 O O . GLU B 1 468 ? 1.995 46.165 59.018 1.00 29.62 473 GLU B O 1
ATOM 15075 N N . GLU B 1 469 ? 3.913 47.224 59.438 1.00 27.61 474 GLU B N 1
ATOM 15076 C CA . GLU B 1 469 ? 4.721 46.052 59.112 1.00 27.59 474 GLU B CA 1
ATOM 15077 C C . GLU B 1 469 ? 4.416 44.909 60.062 1.00 26.03 474 GLU B C 1
ATOM 15078 O O . GLU B 1 469 ? 4.359 43.747 59.648 1.00 26.36 474 GLU B O 1
ATOM 15090 N N . ILE B 1 470 ? 4.254 45.225 61.342 1.00 23.86 475 ILE B N 1
ATOM 15091 C CA . ILE B 1 470 ? 4.026 44.181 62.341 1.00 22.19 475 ILE B CA 1
ATOM 15092 C C . ILE B 1 470 ? 2.641 43.576 62.134 1.00 23.44 475 ILE B C 1
ATOM 15093 O O . ILE B 1 470 ? 2.474 42.354 62.167 1.00 24.43 475 ILE B O 1
ATOM 15109 N N . GLU B 1 471 ? 1.651 44.428 61.895 1.00 25.46 476 GLU B N 1
ATOM 15110 C CA . GLU B 1 471 ? 0.302 43.920 61.684 1.00 25.29 476 GLU B CA 1
ATOM 15111 C C . GLU B 1 471 ? 0.282 43.047 60.420 1.00 27.25 476 GLU B C 1
ATOM 15112 O O . GLU B 1 471 ? -0.344 41.987 60.414 1.00 28.40 476 GLU B O 1
ATOM 15124 N N . ALA B 1 472 ? 1.015 43.438 59.379 1.00 27.63 477 ALA B N 1
ATOM 15125 C CA . ALA B 1 472 ? 1.083 42.632 58.154 1.00 27.04 477 ALA B CA 1
ATOM 15126 C C . ALA B 1 472 ? 1.767 41.278 58.414 1.00 26.53 477 ALA B C 1
ATOM 15127 O O . ALA B 1 472 ? 1.330 40.241 57.917 1.00 28.53 477 ALA B O 1
ATOM 15134 N N . CYS B 1 473 ? 2.838 41.289 59.194 1.00 26.66 478 CYS B N 1
ATOM 15135 C CA . CYS B 1 473 ? 3.545 40.057 59.489 1.00 26.46 478 CYS B CA 1
ATOM 15136 C C . CYS B 1 473 ? 2.626 39.095 60.238 1.00 26.31 478 CYS B C 1
ATOM 15137 O O . CYS B 1 473 ? 2.555 37.891 59.915 1.00 27.11 478 CYS B O 1
ATOM 15145 N N . MET B 1 474 ? 1.919 39.617 61.228 1.00 26.29 479 MET B N 1
ATOM 15146 C CA . MET B 1 474 ? 1.065 38.776 62.063 1.00 26.60 479 MET B CA 1
ATOM 15147 C C . MET B 1 474 ? -0.125 38.239 61.275 1.00 28.73 479 MET B C 1
ATOM 15148 O O . MET B 1 474 ? -0.680 37.206 61.646 1.00 30.59 479 MET B O 1
ATOM 15162 N N . ALA B 1 475 ? -0.489 38.933 60.197 1.00 29.29 480 ALA B N 1
ATOM 15163 C CA . ALA B 1 475 ? -1.562 38.531 59.301 1.00 30.08 480 ALA B CA 1
ATOM 15164 C C . ALA B 1 475 ? -1.067 37.550 58.230 1.00 31.08 480 ALA B C 1
ATOM 15165 O O . ALA B 1 475 ? -1.793 37.249 57.303 1.00 33.17 480 ALA B O 1
ATOM 15172 N N . GLY B 1 476 ? 0.188 37.114 58.313 1.00 31.59 481 GLY B N 1
ATOM 15173 C CA . GLY B 1 476 ? 0.687 36.087 57.408 1.00 32.35 481 GLY B CA 1
ATOM 15174 C C . GLY B 1 476 ? 1.174 36.560 56.056 1.00 34.51 481 GLY B C 1
ATOM 15175 O O . GLY B 1 476 ? 1.323 35.750 55.135 1.00 34.56 481 GLY B O 1
ATOM 15179 N N . CYS B 1 477 ? 1.458 37.858 55.932 1.00 34.02 482 CYS B N 1
ATOM 15180 C CA . CYS B 1 477 ? 1.941 38.402 54.664 1.00 35.95 482 CYS B CA 1
ATOM 15181 C C . CYS B 1 477 ? 3.341 37.886 54.365 1.00 39.74 482 CYS B C 1
ATOM 15182 O O . CYS B 1 477 ? 4.143 37.685 55.280 1.00 39.84 482 CYS B O 1
ATOM 15190 N N . ASP B 1 478 ? 3.626 37.661 53.086 1.00 46.30 483 ASP B N 1
ATOM 15191 C CA . ASP B 1 478 ? 4.961 37.259 52.672 1.00 56.53 483 ASP B CA 1
ATOM 15192 C C . ASP B 1 478 ? 5.923 38.382 53.009 1.00 60.00 483 ASP B C 1
ATOM 15193 O O . ASP B 1 478 ? 5.513 39.525 53.209 1.00 56.08 483 ASP B O 1
ATOM 15202 N N . LYS B 1 479 ? 7.206 38.052 53.037 1.00 67.96 484 LYS B N 1
ATOM 15203 C CA . LYS B 1 479 ? 8.245 39.060 53.060 1.00 75.04 484 LYS B CA 1
ATOM 15204 C C . LYS B 1 479 ? 8.147 39.840 51.757 1.00 78.03 484 LYS B C 1
ATOM 15205 O O . LYS B 1 479 ? 7.354 39.497 50.881 1.00 80.00 484 LYS B O 1
ATOM 15224 N N . ALA B 1 480 ? 8.932 40.900 51.633 1.00 79.00 485 ALA B N 1
ATOM 15225 C CA . ALA B 1 480 ? 8.961 41.711 50.417 1.00 79.52 485 ALA B CA 1
ATOM 15226 C C . ALA B 1 480 ? 7.626 42.412 50.129 1.00 79.03 485 ALA B C 1
ATOM 15227 O O . ALA B 1 480 ? 7.526 43.170 49.163 1.00 79.15 485 ALA B O 1
ATOM 15234 N N . PHE B 1 481 ? 6.609 42.167 50.956 1.00 77.85 486 PHE B N 1
ATOM 15235 C CA . PHE B 1 481 ? 5.393 42.971 50.910 1.00 76.30 486 PHE B CA 1
ATOM 15236 C C . PHE B 1 481 ? 5.687 44.250 51.681 1.00 78.29 486 PHE B C 1
ATOM 15237 O O . PHE B 1 481 ? 6.024 44.195 52.866 1.00 77.72 486 PHE B O 1
ATOM 15254 N N . THR B 1 482 ? 5.572 45.387 50.999 1.00 80.37 487 THR B N 1
ATOM 15255 C CA . THR B 1 482 ? 5.978 46.678 51.543 1.00 81.88 487 THR B CA 1
ATOM 15256 C C . THR B 1 482 ? 4.771 47.597 51.742 1.00 81.18 487 THR B C 1
ATOM 15257 O O . THR B 1 482 ? 4.293 48.210 50.785 1.00 82.69 487 THR B O 1
ATOM 15268 N N . PRO B 1 483 ? 4.260 47.672 52.991 1.00 78.30 488 PRO B N 1
ATOM 15269 C CA . PRO B 1 483 ? 3.184 48.611 53.342 1.00 76.43 488 PRO B CA 1
ATOM 15270 C C . PRO B 1 483 ? 3.443 50.027 52.825 1.00 74.62 488 PRO B C 1
ATOM 15271 O O . PRO B 1 483 ? 2.963 50.996 53.413 1.00 73.90 488 PRO B O 1
#

Nearest PDB structures (foldseek):
  6sre-assembly1_B  TM=9.901E-01  e=2.137E-101  Homo sapiens
  5mc1-assembly1_A  TM=1.001E+00  e=2.171E-100  Homo sapiens
  5mc3-assembly1_A  TM=1.001E+00  e=2.437E-100  Homo sapiens
  6h2p-assembly1_A  TM=1.001E+00  e=7.769E-100  Homo sapiens
  6qsc-assembly1_A  TM=9.999E-01  e=7.769E-100  Homo sapiens

B-factor: mean 31.13, std 14.46, range [14.05, 145.13]

InterPro domains:
  IPR000994 Peptidase M24 [PF00557] (195-459)
  IPR001131 Peptidase M24B, X-Pro dipeptidase/aminopeptidase P, conserved site [PS00491] (366-378)
  IPR007865 Aminopeptidase P, N-terminal [PF05195] (23-138)
  IPR007865 Aminopeptidase P, N-terminal [SM01011] (18-155)
  IPR029149 Creatinase/Aminopeptidase P/Spt16, N-terminal [G3DSA:3.40.350.10] (6-185)
  IPR029149 Creatinase/Aminopeptidase P/Spt16, N-terminal [SSF53092] (18-187)
  IPR036005 Creatinase/aminopeptidase-like [G3DSA:3.90.230.10] (186-491)
  IPR036005 Creatinase/aminopeptidase-like [SSF55920] (188-480)
  IPR052433 Xaa-Pro dipeptidase-like [PTHR48480] (1-483)

GO terms:
  GO:0102009 proline dipeptidase activity (F, IDA)
  GO:0043069 negative regulation of programmed cell death (P, IDA)
  GO:0006508 proteolysis (P, IDA)
  GO:0004181 metallocarboxypeptidase activity (F, TAS)
  GO:0006508 proteolysis (P, TAS)
  GO:0006520 amino acid metabolic process (P, TAS)
  GO:0005515 protein binding (F, IPI)
  GO:0070062 extracellular exosome (C, HDA)

Sequence (967 aa):
GPSSFWLGNETLKVPLALFALNRQRLCERLRKNPAVQAGSIVVLQGGEETQQRYCTDTGVLFRQESFFHWAFGVTEPGCYGVIDVDTGKKSTLFVPRLPASHATWMGKIHSKEHFKEKYAVDDVQYVDEIASVLTSSQKPSVLLTLRGVNTDSGSVCRREASFDDGISKFEVNNTILHPEIVECRVFKTDMELEVLRYTNKIFSEAHREVMKAVVKVGMKEYELESLFEHYCYSRGGMRHSSYTCICGSGENSAVLHYGHAGAPNDRTIQNGDMMCLFFDMMGGGEYYCFASDITCSFPANGKFTADQKAVYEAVLRSSRAVMGAMKPGVWWPDMHRRLADRIHLEELAHMMGILSGSVDAMVQAHLGAVFMPHGLGHFLGIDVHDVGGYPEGVERIDEPGLRSLRTARHLQPGMVLTVEPGIYFIDHLLDEALADPARASSFLNREVLQRFRGFGGVRIEEDVVVVTDSGIELLTCCVPRTVEEIEACMAGCDKAFTPFGPSSFWLGNETLKVPLALFALNRQQRLCERLRKKNPAVQAGSIVVLQGGEETQQRYCTDTGVLFRQESFFHWAFGVTEPGCYGVIDVDTGKSTLFVPRLPASHATWMGKIHSKEHFKEKYAVDDVQYVDEIASVLTSSQKPSVLLTLRGVNTDSGSVCREASFDGISKFEVNNTILHPEIVECRVFKTDMELEVLRYTNKIFFSEAHREVMKAVKVGMKEYELESLFEHYCYSRGGMRHSSYTCICGSGENSAVLHYGHAGAPNDRTIQQNGDMCLFDMMGGGGEYYCFASDITCSFPANGKFTADQKAVYEAVLRSSRAVMGAMKPGVWWPDMHRRLADRIHLEELAHMMGILSGSVDAMVQAHLGAVFMPHGLGHFLGIDVHDVGGYPEGVERIDEPGLRSLRTARHLQQPGMVLTVEPGIYFIDHLLDEALADPARASFLNREVLQRFRGFGGVRIEEDVVVTDSGIELLTCVP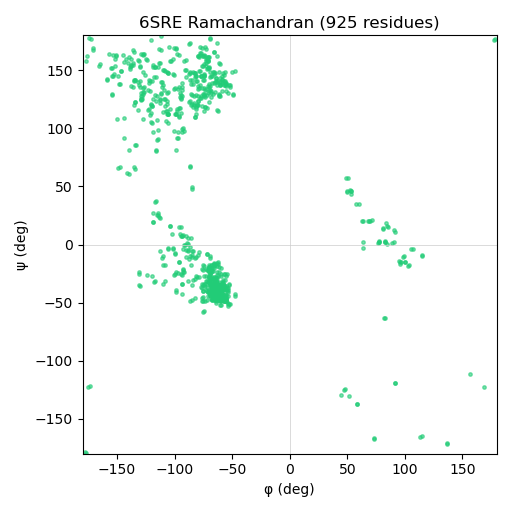RTVEEIEACMAGCDKAFTP

Solvent-accessible surface area: 35297 Å² total

Radius of gyration: 29.63 Å; Cα contacts (8 Å, |Δi|>4): 2221; chains: 2; bounding box: 69×95×69 Å

Organism: Homo sapiens (NCBI:txid9606)

CATH classification: 3.40.350.10 (+1 more: 3.90.230.10)

Secondary structure (DSSP, 8-state):
--EE--STTPPPEETHHHHHHHHHHHHHHHT-TTPPTT-EEEEE-----BSTTSS-BPPP---HHHHHHH---STT-EEEEETTT--EEEEE----TTHHHHT-----HHHHHHHHT-SEEEEGGGHHHHHHHH--S-EE----B-TTT-PBPPPP--TTGGGS-EE-SSHHHHHHHHHHS--HHHHHHHHHHHHHHHHHHHHHHHH--TT-BHHHHHHHHHHHHHHHH---S-SS--EEEEGGGGGSTTTTSTTS-S-PBP-TT-EEEEEEEEEETTEEEEEEEEEETTS---HHHHHHHHHHHHHHHHHHHH--TT-BHHHHHHHHHHHHHHHHHHTTSB-S-HHHHHHTTTHHHH--S-S--B-SSSSS-S-SS-TT-PPP-STTGGG-S--PBP-TT-EEEE--EEE--HHHHHHHHH-HHHHTTB-HHHHHTTTT--EEE-BEEEEE-SSSEEE------SHHHHHHHHH-S-------/--EE--STTPPPEETHHHHHHHHHHHHHHHT-TTPPTT-EEEEE-----BSTTSSPBPPP---HHHHHHH---STT-EEEEETTT--EEEEE----TTHHHHT-----HHHHHHHHT-SEEEEGGGHHHHHHHH--S-EE----B-TTT-PBPPPP--TTGGGS-EE-SSHHHHHHHHHHS--HHHHHHHHHHHHHHHHHHHHHHHH--TT-BHHHHHHHHHHHHHHHH---S-SS--EEEEGGGGGSTTTTSTTS-S-PBP-TT-EEEEEEEEEETTEEEEEEEEEETTS---HHHHHHHHHHHHHHHHHHHH--TT-BHHHHHHHHHHHHHHHHHHTTSB-S-HHHHHHTTTHHHH--S-S--B-SSSSS-S-SS-TTPPPP-STTGGG-S--PBP-TT-EEEE--EEE--HHHHHHHHH-TTTGGGB-HHHHGGGTT--EEE-BEEEEE-SSSEEE------SHHHHHHHHTTPPTT---

Foldseek 3Di:
DAFDDPDDPADTFDLVQLLVLLVQLLVLLVPPVVRDQQEKEKFAWAAWDAPDPDPHTDQDDIDLLCCSNFLDRDHGKMKMARSVPRAIEIAAAPDDPCCCVPPRDDDDQVVVCVNNVGRGYHHPVCPLVVSVVSPGQEYEWEWDAFPVPRDIDDTDDDPNCVVGHYDHPPRHVSSLVSQQFHDPSQVVQLLLQQVQLQLLVLLLLQPFAQFDFLVVSVVSSQCSCCVVHVFDFALAFWQWAKFQRLQVPRACPPVRNRGDGHHQAIKIKTWDKGHDSLWIDIWIDIAGRHLAADPVRQLQQVLQVVLLVVLQVPFAFQAWQVVSQLSSLLSNLVSCVVVVQFDDDSVLCSVVVVSLLFFQAEQKAFGTSHRRGGDQADPPFDQDPDGHSNRHSHRDGDDFRGKMKGKDKTFLDVVSLVVQCVDPSRVNGGDCVSSVVCVRNNMDIGIWIWGHHNGGIDTSHDHQRRSVSSSVSNPDDCSVDDDD/DAFDAPDDPADTFDLVQLLVLLVQLLVLLVPPPVDDAQEKEKFWWAAWDADDPDNHTDQDDIDLLCCSNFLDRDHGKMKMARSVPRAIEIAAADDDPCCCVPPHDDDDQVVVCVNNVGRYYHHPLCVLVVSVVSVGQEYEWEWDAFLVPRDIDDTDDDVNCVVGHYDHPPRHLSSQVSQQFHDPSQVVQLLLQQVQLQVLVLVLLQPFAQFDQLVVSVVSSQCSCCVVHVFNFFLAFKAWAKFQRLQVPRACPPVRNRGDGHHQPIKIWIWGWTHDSLWIDIWIDIAGRHLADDPVRQLQQVLQVVLLVVLQVPFAFQAFQVVSQLSSLLSSLVSCVVVVQFDDDSVLCSVLVVSCLFFQAEQKAFGTSHRRGGDQADPPFDQDPDGHSNRHSHRDGDDFRGKMKGKTKTADDPVSLVVQCVDPSRNNGGDCVSSVVCVRNNMYIGIWIWGHHNVGIDTSHDHQRRSVSSSCSNVPHDPVDDD